Protein AF-0000000070214904 (afdb_homodimer)

Solvent-accessible surface area (backbone atoms only — not comparable to full-atom values): 42392 Å² total; per-residue (Å²): 125,82,75,77,42,61,60,26,71,41,65,60,75,82,62,86,46,52,47,35,73,70,69,41,78,66,73,38,32,35,26,19,54,51,70,49,47,52,63,68,82,47,41,71,36,29,68,56,50,42,52,42,61,69,36,88,64,27,35,32,35,45,22,47,88,78,23,43,35,17,63,48,85,44,38,72,35,78,38,46,58,81,63,46,28,70,53,56,46,95,56,82,33,72,57,47,63,70,57,51,42,71,63,26,41,79,79,58,81,73,68,55,50,29,65,59,20,22,30,58,90,37,82,75,45,72,45,94,89,73,47,52,13,25,32,34,32,31,34,53,48,50,63,45,84,91,35,22,68,44,18,48,51,42,50,51,57,48,43,71,74,66,35,42,60,56,77,78,93,69,87,80,41,33,38,22,46,57,29,8,49,48,25,33,43,39,24,42,53,48,50,57,69,52,46,40,17,28,28,64,74,24,46,67,40,45,76,36,48,43,44,61,26,41,43,66,54,60,34,29,68,60,45,72,86,49,80,15,57,51,78,92,50,72,68,71,60,70,88,43,74,88,30,38,79,71,42,42,51,25,36,32,34,35,35,29,38,58,87,60,44,29,37,46,32,30,25,46,74,89,47,55,87,52,39,36,38,48,48,65,44,72,54,59,72,37,44,20,64,63,53,35,48,38,50,43,43,27,38,42,31,42,30,38,52,35,53,58,46,65,74,44,37,28,20,36,48,82,62,38,33,33,38,40,30,26,40,32,28,28,34,84,92,22,71,58,78,35,48,76,70,34,82,69,42,69,44,72,46,78,35,44,34,63,57,50,51,50,18,68,73,25,14,32,24,54,86,91,48,70,53,42,91,77,43,56,90,87,46,58,24,30,49,33,80,62,36,64,55,33,51,42,50,51,38,43,41,59,8,67,43,67,79,37,61,48,106,124,82,76,77,43,62,60,28,70,39,64,60,75,81,62,86,44,52,48,35,72,71,69,42,76,67,73,38,34,35,28,18,52,52,70,48,48,51,64,67,80,47,41,70,37,27,68,59,50,42,52,42,60,67,37,88,65,25,36,33,35,46,22,46,88,76,23,44,34,18,64,47,84,44,38,73,36,80,38,47,59,80,64,46,29,71,52,55,43,95,54,84,33,74,56,47,62,69,56,50,41,72,62,26,42,79,79,59,80,74,67,54,52,29,65,60,20,22,30,58,91,37,82,74,45,71,46,95,89,74,49,52,11,26,34,34,32,32,34,51,47,51,62,44,82,90,35,22,67,43,20,48,51,43,50,51,58,48,43,71,73,66,35,42,60,57,78,78,93,70,86,81,42,34,38,23,47,58,29,8,50,47,25,32,43,40,23,42,53,48,48,57,68,52,45,41,16,29,28,66,74,23,46,68,40,44,76,36,47,41,45,61,27,41,45,65,53,59,33,28,69,59,40,74,76,58,83,11,58,51,79,92,50,71,67,70,61,72,89,44,72,89,29,38,79,72,40,41,51,26,35,31,34,33,35,30,37,56,87,58,41,30,38,46,32,31,25,46,75,88,48,50,86,54,39,36,38,48,48,66,42,71,55,60,73,36,43,21,64,62,53,36,48,39,49,45,41,27,38,44,31,43,30,38,51,35,51,57,46,66,73,44,37,27,20,35,48,82,64,37,32,32,38,40,30,27,41,32,29,28,34,85,91,22,71,59,77,36,47,76,71,35,80,68,42,67,43,72,46,77,35,44,31,61,55,50,54,50,17,68,73,26,15,32,25,54,87,92,46,70,53,41,92,78,43,56,91,89,46,57,24,29,49,33,81,62,36,68,55,34,50,41,50,51,37,43,42,58,8,68,43,65,78,38,60,47,106

Structure (mmCIF, N/CA/C/O backbone):
data_AF-0000000070214904-model_v1
#
loop_
_entity.id
_entity.type
_entity.pdbx_description
1 polymer 'NAD(+) diphosphatase'
#
loop_
_atom_site.group_PDB
_atom_site.id
_atom_site.type_symbol
_atom_site.label_atom_id
_atom_site.label_alt_id
_atom_site.label_comp_id
_atom_site.label_asym_id
_atom_site.label_entity_id
_atom_site.label_seq_id
_atom_site.pdbx_PDB_ins_code
_atom_site.Cartn_x
_atom_site.Cartn_y
_atom_site.Cartn_z
_atom_site.occupancy
_atom_site.B_iso_or_equiv
_atom_site.auth_seq_id
_atom_site.auth_comp_id
_atom_site.auth_asym_id
_atom_site.auth_atom_id
_atom_site.pdbx_PDB_model_num
ATOM 1 N N . MET A 1 1 ? 16.094 4.961 -31.172 1 52.19 1 MET A N 1
ATOM 2 C CA . MET A 1 1 ? 15.555 4.922 -29.812 1 52.19 1 MET A CA 1
ATOM 3 C C . MET A 1 1 ? 16.578 4.348 -28.844 1 52.19 1 MET A C 1
ATOM 5 O O . MET A 1 1 ? 17.266 3.377 -29.156 1 52.19 1 MET A O 1
ATOM 9 N N . PRO A 1 2 ? 16.844 5.105 -27.812 1 59.81 2 PRO A N 1
ATOM 10 C CA . PRO A 1 2 ? 17.812 4.438 -26.938 1 59.81 2 PRO A CA 1
ATOM 11 C C . PRO A 1 2 ? 17.359 3.039 -26.516 1 59.81 2 PRO A C 1
ATOM 13 O O . PRO A 1 2 ? 16.156 2.775 -26.438 1 59.81 2 PRO A O 1
ATOM 16 N N . PRO A 1 3 ? 18.281 2.172 -26.5 1 72.62 3 PRO A N 1
ATOM 17 C CA . PRO A 1 3 ? 17.922 0.814 -26.094 1 72.62 3 PRO A CA 1
ATOM 18 C C . PRO A 1 3 ? 17.25 0.777 -24.719 1 72.62 3 PRO A C 1
ATOM 20 O O . PRO A 1 3 ? 17.578 1.574 -23.844 1 72.62 3 PRO A O 1
ATOM 23 N N . GLN A 1 4 ? 16.156 0.024 -24.656 1 82.31 4 GLN A N 1
ATOM 24 C CA . GLN A 1 4 ? 15.477 -0.203 -23.375 1 82.31 4 GLN A CA 1
ATOM 25 C C . GLN A 1 4 ? 16.438 -0.833 -22.359 1 82.31 4 GLN A C 1
ATOM 27 O O . GLN A 1 4 ? 17.219 -1.719 -22.703 1 82.31 4 GLN A O 1
ATOM 32 N N . PRO A 1 5 ? 16.406 -0.26 -21.219 1 90.81 5 PRO A N 1
ATOM 33 C CA . PRO A 1 5 ? 17.281 -0.859 -20.219 1 90.81 5 PRO A CA 1
ATOM 34 C C . PRO A 1 5 ? 16.922 -2.307 -19.891 1 90.81 5 PRO A C 1
ATOM 36 O O . PRO A 1 5 ? 15.75 -2.695 -20.016 1 90.81 5 PRO A O 1
ATOM 39 N N . ALA A 1 6 ? 17.922 -3.041 -19.469 1 92.88 6 ALA A N 1
ATOM 40 C CA . ALA A 1 6 ? 17.688 -4.402 -19 1 92.88 6 ALA A CA 1
ATOM 41 C C . ALA A 1 6 ? 17 -4.398 -17.641 1 92.88 6 ALA A C 1
ATOM 43 O O . ALA A 1 6 ? 17.172 -3.459 -16.859 1 92.88 6 ALA A O 1
ATOM 44 N N . LEU A 1 7 ? 16.234 -5.395 -17.375 1 96.06 7 LEU A N 1
ATOM 45 C CA . LEU A 1 7 ? 15.695 -5.605 -16.031 1 96.06 7 LEU A CA 1
ATOM 46 C C . LEU A 1 7 ? 16.781 -6.07 -15.078 1 96.06 7 LEU A C 1
ATOM 48 O O . LEU A 1 7 ? 17.812 -6.617 -15.508 1 96.06 7 LEU A O 1
ATOM 52 N N . PRO A 1 8 ? 16.609 -5.777 -13.812 1 96.94 8 PRO A N 1
ATOM 53 C CA . PRO A 1 8 ? 17.578 -6.328 -12.867 1 96.94 8 PRO A CA 1
ATOM 54 C C . PRO A 1 8 ? 17.5 -7.848 -12.758 1 96.94 8 PRO A C 1
ATOM 56 O O . PRO A 1 8 ? 16.453 -8.438 -13.023 1 96.94 8 PRO A O 1
ATOM 59 N N . GLU A 1 9 ? 18.594 -8.438 -12.391 1 94.25 9 GLU A N 1
ATOM 60 C CA . GLU A 1 9 ? 18.578 -9.852 -12.039 1 94.25 9 GLU A CA 1
ATOM 61 C C . GLU A 1 9 ? 17.922 -10.07 -10.68 1 94.25 9 GLU A C 1
ATOM 63 O O . GLU A 1 9 ? 18.125 -9.281 -9.758 1 94.25 9 GLU A O 1
ATOM 68 N N . PRO A 1 10 ? 17.125 -11.133 -10.586 1 93.56 10 PRO A N 1
ATOM 69 C CA . PRO A 1 10 ? 16.609 -11.445 -9.258 1 93.56 10 PRO A CA 1
ATOM 70 C C . PRO A 1 10 ? 17.703 -11.867 -8.273 1 93.56 10 PRO A C 1
ATOM 72 O O . PRO A 1 10 ? 18.828 -12.156 -8.688 1 93.56 10 PRO A O 1
ATOM 75 N N . ALA A 1 11 ? 17.359 -11.844 -7.043 1 93.06 11 ALA A N 1
ATOM 76 C CA . ALA A 1 11 ? 18.312 -12.242 -6.008 1 93.06 11 ALA A CA 1
ATOM 77 C C . ALA A 1 11 ? 18.656 -13.719 -6.121 1 93.06 11 ALA A C 1
ATOM 79 O O . ALA A 1 11 ? 17.766 -14.57 -6.211 1 93.06 11 ALA A O 1
ATOM 80 N N . HIS A 1 12 ? 19.938 -14.086 -6.184 1 94.25 12 HIS A N 1
ATOM 81 C CA . HIS A 1 12 ? 20.484 -15.438 -6.176 1 94.25 12 HIS A CA 1
ATOM 82 C C . HIS A 1 12 ? 19.828 -16.297 -7.266 1 94.25 12 HIS A C 1
ATOM 84 O O . HIS A 1 12 ? 19.344 -17.391 -6.992 1 94.25 12 HIS A O 1
ATOM 90 N N . PRO A 1 13 ? 19.859 -15.836 -8.438 1 91.44 13 PRO A N 1
ATOM 91 C CA . PRO A 1 13 ? 19.141 -16.531 -9.516 1 91.44 13 PRO A CA 1
ATOM 92 C C . PRO A 1 13 ? 19.688 -17.922 -9.789 1 91.44 13 PRO A C 1
ATOM 94 O O . PRO A 1 13 ? 19 -18.75 -10.398 1 91.44 13 PRO A O 1
ATOM 97 N N . GLU A 1 14 ? 20.875 -18.219 -9.352 1 92.88 14 GLU A N 1
ATOM 98 C CA . GLU A 1 14 ? 21.516 -19.5 -9.672 1 92.88 14 GLU A CA 1
ATOM 99 C C . GLU A 1 14 ? 21.266 -20.516 -8.562 1 92.88 14 GLU A C 1
ATOM 101 O O . GLU A 1 14 ? 21.594 -21.703 -8.727 1 92.88 14 GLU A O 1
ATOM 106 N N . VAL A 1 15 ? 20.766 -20.078 -7.488 1 94 15 VAL A N 1
ATOM 107 C CA . VAL A 1 15 ? 20.531 -21 -6.375 1 94 15 VAL A CA 1
ATOM 108 C C . VAL A 1 15 ? 19.312 -21.859 -6.66 1 94 15 VAL A C 1
ATOM 110 O O . VAL A 1 15 ? 18.219 -21.344 -6.91 1 94 15 VAL A O 1
ATOM 113 N N . ASP A 1 16 ? 19.531 -23.141 -6.602 1 92.25 16 ASP A N 1
ATOM 114 C CA . ASP A 1 16 ? 18.422 -24.094 -6.73 1 92.25 16 ASP A CA 1
ATOM 115 C C . ASP A 1 16 ? 17.578 -24.141 -5.461 1 92.25 16 ASP A C 1
ATOM 117 O O . ASP A 1 16 ? 18.109 -24.125 -4.352 1 92.25 16 ASP A O 1
ATOM 121 N N . SER A 1 17 ? 16.266 -24.078 -5.59 1 92.81 17 SER A N 1
ATOM 122 C CA . SER A 1 17 ? 15.359 -24.156 -4.453 1 92.81 17 SER A CA 1
ATOM 123 C C . SER A 1 17 ? 14.062 -24.875 -4.824 1 92.81 17 SER A C 1
ATOM 125 O O . SER A 1 17 ? 13.75 -25.031 -6.008 1 92.81 17 SER A O 1
ATOM 127 N N . MET A 1 18 ? 13.336 -25.328 -3.797 1 93.88 18 MET A N 1
ATOM 128 C CA . MET A 1 18 ? 12.023 -25.906 -4.023 1 93.88 18 MET A CA 1
ATOM 129 C C . MET A 1 18 ? 11.094 -24.906 -4.711 1 93.88 18 MET A C 1
ATOM 131 O O . MET A 1 18 ? 10.32 -25.281 -5.598 1 93.88 18 MET A O 1
ATOM 135 N N . LEU A 1 19 ? 11.25 -23.656 -4.352 1 94.62 19 LEU A N 1
ATOM 136 C CA . LEU A 1 19 ? 10.375 -22.625 -4.898 1 94.62 19 LEU A CA 1
ATOM 137 C C . LEU A 1 19 ? 10.672 -22.391 -6.379 1 94.62 19 LEU A C 1
ATOM 139 O O . LEU A 1 19 ? 9.75 -22.266 -7.188 1 94.62 19 LEU A O 1
ATOM 143 N N . SER A 1 20 ? 11.992 -22.344 -6.691 1 93.5 20 SER A N 1
ATOM 144 C CA . SER A 1 20 ? 12.328 -22.141 -8.094 1 93.5 20 SER A CA 1
ATOM 145 C C . SER A 1 20 ? 11.906 -23.328 -8.953 1 93.5 20 SER A C 1
ATOM 147 O O . SER A 1 20 ? 11.531 -23.156 -10.109 1 93.5 20 SER A O 1
ATOM 149 N N . ARG A 1 21 ? 12 -24.562 -8.422 1 92.44 21 ARG A N 1
ATOM 150 C CA . ARG A 1 21 ? 11.57 -25.766 -9.148 1 92.44 21 ARG A CA 1
ATOM 151 C C . ARG A 1 21 ? 10.07 -25.734 -9.391 1 92.44 21 ARG A C 1
ATOM 153 O O . ARG A 1 21 ? 9.609 -26.109 -10.477 1 92.44 21 ARG A O 1
ATOM 160 N N . ARG A 1 22 ? 9.414 -25.312 -8.438 1 91.25 22 ARG A N 1
ATOM 161 C CA . ARG A 1 22 ? 7.953 -25.391 -8.484 1 91.25 22 ARG A CA 1
ATOM 162 C C . ARG A 1 22 ? 7.379 -24.203 -9.258 1 91.25 22 ARG A C 1
ATOM 164 O O . ARG A 1 22 ? 6.414 -24.344 -10.008 1 91.25 22 ARG A O 1
ATOM 171 N N . PHE A 1 23 ? 7.984 -22.984 -9.086 1 91.88 23 PHE A N 1
ATOM 172 C CA . PHE A 1 23 ? 7.336 -21.781 -9.586 1 91.88 23 PHE A CA 1
ATOM 173 C C . PHE A 1 23 ? 8.195 -21.109 -10.641 1 91.88 23 PHE A C 1
ATOM 175 O O . PHE A 1 23 ? 7.809 -20.062 -11.188 1 91.88 23 PHE A O 1
ATOM 182 N N . GLY A 1 24 ? 9.367 -21.656 -10.93 1 90.25 24 GLY A N 1
ATOM 183 C CA . GLY A 1 24 ? 10.273 -21.016 -11.875 1 90.25 24 GLY A CA 1
ATOM 184 C C . GLY A 1 24 ? 11.109 -19.922 -11.258 1 90.25 24 GLY A C 1
ATOM 185 O O . GLY A 1 24 ? 11 -19.641 -10.062 1 90.25 24 GLY A O 1
ATOM 186 N N . LYS A 1 25 ? 11.883 -19.281 -12.094 1 92.12 25 LYS A N 1
ATOM 187 C CA . LYS A 1 25 ? 12.758 -18.203 -11.664 1 92.12 25 LYS A CA 1
ATOM 188 C C . LYS A 1 25 ? 11.953 -16.953 -11.281 1 92.12 25 LYS A C 1
ATOM 190 O O . LYS A 1 25 ? 10.906 -16.688 -11.867 1 92.12 25 LYS A O 1
ATOM 195 N N . GLU A 1 26 ? 12.477 -16.281 -10.312 1 95.5 26 GLU A N 1
ATOM 196 C CA . GLU A 1 26 ? 11.844 -15.031 -9.883 1 95.5 26 GLU A CA 1
ATOM 197 C C . GLU A 1 26 ? 11.977 -13.953 -10.953 1 95.5 26 GLU A C 1
ATOM 199 O O . GLU A 1 26 ? 12.984 -13.891 -11.664 1 95.5 26 GLU A O 1
ATOM 204 N N . VAL A 1 27 ? 10.945 -13.133 -11.055 1 95.56 27 VAL A N 1
ATOM 205 C CA . VAL A 1 27 ? 11 -11.961 -11.93 1 95.56 27 VAL A CA 1
ATOM 206 C C . VAL A 1 27 ? 11.289 -10.711 -11.109 1 95.56 27 VAL A C 1
ATOM 208 O O . VAL A 1 27 ? 10.578 -10.422 -10.133 1 95.56 27 VAL A O 1
ATOM 211 N N . ALA A 1 28 ? 12.344 -10.031 -11.383 1 97.81 28 ALA A N 1
ATOM 212 C CA . ALA A 1 28 ? 12.625 -8.719 -10.805 1 97.81 28 ALA A CA 1
ATOM 213 C C . ALA A 1 28 ? 12.32 -7.605 -11.812 1 97.81 28 ALA A C 1
ATOM 215 O O . ALA A 1 28 ? 12.953 -7.531 -12.867 1 97.81 28 ALA A O 1
ATOM 216 N N . ASN A 1 29 ? 11.406 -6.762 -11.484 1 98.5 29 ASN A N 1
ATOM 217 C CA . ASN A 1 29 ? 10.938 -5.727 -12.406 1 98.5 29 ASN A CA 1
ATOM 218 C C . ASN A 1 29 ? 11.781 -4.461 -12.297 1 98.5 29 ASN A C 1
ATOM 220 O O . ASN A 1 29 ? 12.531 -4.289 -11.328 1 98.5 29 ASN A O 1
ATOM 224 N N . TYR A 1 30 ? 11.672 -3.598 -13.344 1 97.81 30 TYR A N 1
ATOM 225 C CA . TYR A 1 30 ? 12.375 -2.318 -13.367 1 97.81 30 TYR A CA 1
ATOM 226 C C . TYR A 1 30 ? 12.055 -1.497 -12.125 1 97.81 30 TYR A C 1
ATOM 228 O O . TYR A 1 30 ? 10.938 -1.548 -11.609 1 97.81 30 TYR A O 1
ATOM 236 N N . PHE A 1 31 ? 13.117 -0.751 -11.57 1 98.19 31 PHE A N 1
ATOM 237 C CA . PHE A 1 31 ? 13.109 0.027 -10.336 1 98.19 31 PHE A CA 1
ATOM 238 C C . PHE A 1 31 ? 13.32 -0.875 -9.125 1 98.19 31 PHE A C 1
ATOM 240 O O . PHE A 1 31 ? 13.422 -0.393 -7.992 1 98.19 31 PHE A O 1
ATOM 247 N N . SER A 1 32 ? 13.312 -2.205 -9.266 1 97.88 32 SER A N 1
ATOM 248 C CA . SER A 1 32 ? 13.82 -3.113 -8.242 1 97.88 32 SER A CA 1
ATOM 249 C C . SER A 1 32 ? 15.305 -3.404 -8.445 1 97.88 32 SER A C 1
ATOM 251 O O . SER A 1 32 ? 15.914 -2.9 -9.391 1 97.88 32 SER A O 1
ATOM 253 N N . GLY A 1 33 ? 15.852 -4.109 -7.543 1 97.19 33 GLY A N 1
ATOM 254 C CA . GLY A 1 33 ? 17.219 -4.574 -7.715 1 97.19 33 GLY A CA 1
ATOM 255 C C . GLY A 1 33 ? 18.25 -3.615 -7.152 1 97.19 33 GLY A C 1
ATOM 256 O O . GLY A 1 33 ? 19.375 -3.52 -7.668 1 97.19 33 GLY A O 1
ATOM 257 N N . SER A 1 34 ? 17.906 -2.857 -6.16 1 97.31 34 SER A N 1
ATOM 258 C CA . SER A 1 34 ? 18.859 -1.961 -5.535 1 97.31 34 SER A CA 1
ATOM 259 C C . SER A 1 34 ? 20.016 -2.738 -4.91 1 97.31 34 SER A C 1
ATOM 261 O O . SER A 1 34 ? 19.797 -3.729 -4.207 1 97.31 34 SER A O 1
ATOM 263 N N . PRO A 1 35 ? 21.203 -2.291 -5.176 1 96.5 35 PRO A N 1
ATOM 264 C CA . PRO A 1 35 ? 22.344 -2.957 -4.547 1 96.5 35 PRO A CA 1
ATOM 265 C C . PRO A 1 35 ? 22.578 -2.498 -3.109 1 96.5 35 PRO A C 1
ATOM 267 O O . PRO A 1 35 ? 23.453 -3.031 -2.42 1 96.5 35 PRO A O 1
ATOM 270 N N . LEU A 1 36 ? 21.812 -1.552 -2.646 1 98 36 LEU A N 1
ATOM 271 C CA . LEU A 1 36 ? 22.078 -0.936 -1.351 1 98 36 LEU A CA 1
ATOM 272 C C . LEU A 1 36 ? 21.406 -1.723 -0.228 1 98 36 LEU A C 1
ATOM 274 O O . LEU A 1 36 ? 20.25 -2.133 -0.355 1 98 36 LEU A O 1
ATOM 278 N N . ASN A 1 37 ? 22.188 -1.994 0.769 1 97.62 37 ASN A N 1
ATOM 279 C CA . ASN A 1 37 ? 21.594 -2.357 2.047 1 97.62 37 ASN A CA 1
ATOM 280 C C . ASN A 1 37 ? 21.078 -1.128 2.795 1 97.62 37 ASN A C 1
ATOM 282 O O . ASN A 1 37 ? 21.859 -0.262 3.182 1 97.62 37 ASN A O 1
ATOM 286 N N . ARG A 1 38 ? 19.875 -1.082 3.029 1 97.94 38 ARG A N 1
ATOM 287 C CA . ARG A 1 38 ? 19.266 0.138 3.535 1 97.94 38 ARG A CA 1
ATOM 288 C C . ARG A 1 38 ? 19.656 0.394 4.984 1 97.94 38 ARG A C 1
ATOM 290 O O . ARG A 1 38 ? 19.719 1.544 5.426 1 97.94 38 ARG A O 1
ATOM 297 N N . VAL A 1 39 ? 19.906 -0.662 5.762 1 97.38 39 VAL A N 1
ATOM 298 C CA . VAL A 1 39 ? 20.281 -0.606 7.168 1 97.38 39 VAL A CA 1
ATOM 299 C C . VAL A 1 39 ? 19.422 0.419 7.895 1 97.38 39 VAL A C 1
ATOM 301 O O . VAL A 1 39 ? 19.922 1.287 8.602 1 97.38 39 VAL A O 1
ATOM 304 N N . GLY A 1 40 ? 18.109 0.313 7.707 1 96.88 40 GLY A N 1
ATOM 305 C CA . GLY A 1 40 ? 17.156 1.3 8.188 1 96.88 40 GLY A CA 1
ATOM 306 C C . GLY A 1 40 ? 17.203 1.501 9.688 1 96.88 40 GLY A C 1
ATOM 307 O O . GLY A 1 40 ? 16.906 2.588 10.188 1 96.88 40 GLY A O 1
ATOM 308 N N . PHE A 1 41 ? 17.672 0.511 10.438 1 96.06 41 PHE A N 1
ATOM 309 C CA . PHE A 1 41 ? 17.719 0.548 11.891 1 96.06 41 PHE A CA 1
ATOM 310 C C . PHE A 1 41 ? 18.812 1.488 12.383 1 96.06 41 PHE A C 1
ATOM 312 O O . PHE A 1 41 ? 18.859 1.831 13.562 1 96.06 41 PHE A O 1
ATOM 319 N N . LEU A 1 42 ? 19.625 2.021 11.508 1 97.06 42 LEU A N 1
ATOM 320 C CA . LEU A 1 42 ? 20.703 2.938 11.891 1 97.06 42 LEU A CA 1
ATOM 321 C C . LEU A 1 42 ? 20.297 4.383 11.617 1 97.06 42 LEU A C 1
ATOM 323 O O . LEU A 1 42 ? 21.016 5.312 12 1 97.06 42 LEU A O 1
ATOM 327 N N . ARG A 1 43 ? 19.188 4.629 11.039 1 98 43 ARG A N 1
ATOM 328 C CA . ARG A 1 43 ? 18.781 5.961 10.609 1 98 43 ARG A CA 1
ATOM 329 C C . ARG A 1 43 ? 18.594 6.891 11.797 1 98 43 ARG A C 1
ATOM 331 O O . ARG A 1 43 ? 18.797 8.102 11.688 1 98 43 ARG A O 1
ATOM 338 N N . PRO A 1 44 ? 18.219 6.367 12.977 1 96.94 44 PRO A N 1
ATOM 339 C CA . PRO A 1 44 ? 18.109 7.262 14.133 1 96.94 44 PRO A CA 1
ATOM 340 C C . PRO A 1 44 ? 19.453 7.551 14.789 1 96.94 44 PRO A C 1
ATOM 342 O O . PRO A 1 44 ? 19.531 8.383 15.695 1 96.94 44 PRO A O 1
ATOM 345 N N . ASP A 1 45 ? 20.5 6.855 14.414 1 97.56 45 ASP A N 1
ATOM 346 C CA . ASP A 1 45 ? 21.828 6.984 15.008 1 97.56 45 ASP A CA 1
ATOM 347 C C . ASP A 1 45 ? 22.594 8.125 14.359 1 97.56 45 ASP A C 1
ATOM 349 O O . ASP A 1 45 ? 23.234 7.945 13.32 1 97.56 45 ASP A O 1
ATOM 353 N N . HIS A 1 46 ? 22.625 9.266 15.047 1 98.25 46 HIS A N 1
ATOM 354 C CA . HIS A 1 46 ? 23.234 10.445 14.461 1 98.25 46 HIS A CA 1
ATOM 355 C C . HIS A 1 46 ? 24.75 10.273 14.336 1 98.25 46 HIS A C 1
ATOM 357 O O . HIS A 1 46 ? 25.375 10.883 13.469 1 98.25 46 HIS A O 1
ATOM 363 N N . GLN A 1 47 ? 25.406 9.445 15.172 1 98 47 GLN A N 1
ATOM 364 C CA . GLN A 1 47 ? 26.828 9.172 15.031 1 98 47 GLN A CA 1
ATOM 365 C C . GLN A 1 47 ? 27.125 8.398 13.75 1 98 47 GLN A C 1
ATOM 367 O O . GLN A 1 47 ? 28.078 8.703 13.031 1 98 47 GLN A O 1
ATOM 372 N N . PHE A 1 48 ? 26.312 7.406 13.516 1 98.19 48 PHE A N 1
ATOM 373 C CA . PHE A 1 48 ? 26.438 6.668 12.258 1 98.19 48 PHE A CA 1
ATOM 374 C C . PHE A 1 48 ? 26.297 7.609 11.062 1 98.19 48 PHE A C 1
ATOM 376 O O . PHE A 1 48 ? 27.141 7.609 10.172 1 98.19 48 PHE A O 1
ATOM 383 N N . LEU A 1 49 ? 25.25 8.406 11.078 1 98.81 49 LEU A N 1
ATOM 384 C CA . LEU A 1 49 ? 24.938 9.273 9.953 1 98.81 49 LEU A CA 1
ATOM 385 C C . LEU A 1 49 ? 26.062 10.297 9.734 1 98.81 49 LEU A C 1
ATOM 387 O O . LEU A 1 49 ? 26.453 10.562 8.602 1 98.81 49 LEU A O 1
ATOM 391 N N . SER A 1 50 ? 26.531 10.875 10.836 1 98.81 50 SER A N 1
ATOM 392 C CA . SER A 1 50 ? 27.625 11.844 10.742 1 98.81 50 SER A CA 1
ATOM 393 C C . SER A 1 50 ? 28.875 11.211 10.141 1 98.81 50 SER A C 1
ATOM 395 O O . SER A 1 50 ? 29.516 11.812 9.281 1 98.81 50 SER A O 1
ATOM 397 N N . SER A 1 51 ? 29.172 10.023 10.586 1 98.31 51 SER A N 1
ATOM 398 C CA . SER A 1 51 ? 30.359 9.312 10.094 1 98.31 51 SER A CA 1
ATOM 399 C C . SER A 1 51 ? 30.203 8.953 8.617 1 98.31 51 SER A C 1
ATOM 401 O O . SER A 1 51 ? 31.141 9.102 7.836 1 98.31 51 SER A O 1
ATOM 403 N N . ALA A 1 52 ? 29.047 8.477 8.273 1 98.62 52 ALA A N 1
ATOM 404 C CA . ALA A 1 52 ? 28.781 8.117 6.887 1 98.62 52 ALA A CA 1
ATOM 405 C C . ALA A 1 52 ? 28.844 9.344 5.98 1 98.62 52 ALA A C 1
ATOM 407 O O . ALA A 1 52 ? 29.406 9.289 4.891 1 98.62 52 ALA A O 1
ATOM 408 N N . LEU A 1 53 ? 28.312 10.438 6.445 1 98.69 53 LEU A N 1
ATOM 409 C CA . LEU A 1 53 ? 28.234 11.688 5.695 1 98.69 53 LEU A CA 1
ATOM 410 C C . LEU A 1 53 ? 29.609 12.148 5.27 1 98.69 53 LEU A C 1
ATOM 412 O O . LEU A 1 53 ? 29.797 12.625 4.145 1 98.69 53 LEU A O 1
ATOM 416 N N . HIS A 1 54 ? 30.562 12.008 6.137 1 98.25 54 HIS A N 1
ATOM 417 C CA . HIS A 1 54 ? 31.875 12.625 5.938 1 98.25 54 HIS A CA 1
ATOM 418 C C . HIS A 1 54 ? 32.875 11.617 5.379 1 98.25 54 HIS A C 1
ATOM 420 O O . HIS A 1 54 ? 34.031 11.977 5.09 1 98.25 54 HIS A O 1
ATOM 426 N N . HIS A 1 55 ? 32.438 10.422 5.242 1 98.06 55 HIS A N 1
ATOM 427 C CA . HIS A 1 55 ? 33.375 9.422 4.742 1 98.06 55 HIS A CA 1
ATOM 428 C C . HIS A 1 55 ? 33.781 9.719 3.301 1 98.06 55 HIS A C 1
ATOM 430 O O . HIS A 1 55 ? 32.938 10.117 2.488 1 98.06 55 HIS A O 1
ATOM 436 N N . PRO A 1 56 ? 35.031 9.445 2.93 1 97.12 56 PRO A N 1
ATOM 437 C CA . PRO A 1 56 ? 35.531 9.812 1.599 1 97.12 56 PRO A CA 1
ATOM 438 C C . PRO A 1 56 ? 34.875 9.008 0.483 1 97.12 56 PRO A C 1
ATOM 440 O O . PRO A 1 56 ? 34.812 9.469 -0.661 1 97.12 56 PRO A O 1
ATOM 443 N N . SER A 1 57 ? 34.344 7.91 0.831 1 97.38 57 SER A N 1
ATOM 444 C CA . SER A 1 57 ? 33.75 7.059 -0.197 1 97.38 57 SER A CA 1
ATOM 445 C C . SER A 1 57 ? 32.281 7.418 -0.441 1 97.38 57 SER A C 1
ATOM 447 O O . SER A 1 57 ? 31.656 6.91 -1.374 1 97.38 57 SER A O 1
ATOM 449 N N . THR A 1 58 ? 31.734 8.281 0.375 1 98.44 58 THR A N 1
ATOM 450 C CA . THR A 1 58 ? 30.297 8.586 0.304 1 98.44 58 THR A CA 1
ATOM 451 C C . THR A 1 58 ? 29.953 9.234 -1.032 1 98.44 58 THR A C 1
ATOM 453 O O . THR A 1 58 ? 30.719 10.047 -1.554 1 98.44 58 THR A O 1
ATOM 456 N N . THR A 1 59 ? 28.828 8.805 -1.522 1 97.81 59 THR A N 1
ATOM 457 C CA . THR A 1 59 ? 28.312 9.367 -2.766 1 97.81 59 THR A CA 1
ATOM 458 C C . THR A 1 59 ? 27 10.094 -2.523 1 97.81 59 THR A C 1
ATOM 460 O O . THR A 1 59 ? 26.172 9.641 -1.728 1 97.81 59 THR A O 1
ATOM 463 N N . PHE A 1 60 ? 26.844 11.234 -3.268 1 98.81 60 PHE A N 1
ATOM 464 C CA . PHE A 1 60 ? 25.641 12.055 -3.152 1 98.81 60 PHE A CA 1
ATOM 465 C C . PHE A 1 60 ? 24.938 12.172 -4.5 1 98.81 60 PHE A C 1
ATOM 467 O O . PHE A 1 60 ? 25.547 12.547 -5.5 1 98.81 60 PHE A O 1
ATOM 474 N N . LEU A 1 61 ? 23.688 11.781 -4.52 1 98.81 61 LEU A N 1
ATOM 475 C CA . LEU A 1 61 ? 22.812 12.055 -5.656 1 98.81 61 LEU A CA 1
ATOM 476 C C . LEU A 1 61 ? 22.078 13.375 -5.469 1 98.81 61 LEU A C 1
ATOM 478 O O . LEU A 1 61 ? 21.438 13.594 -4.438 1 98.81 61 LEU A O 1
ATOM 482 N N . LEU A 1 62 ? 22.172 14.242 -6.438 1 98.81 62 LEU A N 1
ATOM 483 C CA . LEU A 1 62 ? 21.547 15.555 -6.312 1 98.81 62 LEU A CA 1
ATOM 484 C C . LEU A 1 62 ? 20.281 15.633 -7.16 1 98.81 62 LEU A C 1
ATOM 486 O O . LEU A 1 62 ? 20.25 15.141 -8.289 1 98.81 62 LEU A O 1
ATOM 490 N N . PHE A 1 63 ? 19.312 16.234 -6.59 1 98.5 63 PHE A N 1
ATOM 491 C CA . PHE A 1 63 ? 18.047 16.422 -7.262 1 98.5 63 PHE A CA 1
ATOM 492 C C . PHE A 1 63 ? 17.641 17.906 -7.25 1 98.5 63 PHE A C 1
ATOM 494 O O . PHE A 1 63 ? 17.812 18.594 -6.246 1 98.5 63 PHE A O 1
ATOM 501 N N . LYS A 1 64 ? 17.141 18.391 -8.336 1 98 64 LYS A N 1
ATOM 502 C CA . LYS A 1 64 ? 16.453 19.688 -8.461 1 98 64 LYS A CA 1
ATOM 503 C C . LYS A 1 64 ? 15.016 19.5 -8.93 1 98 64 LYS A C 1
ATOM 505 O O . LYS A 1 64 ? 14.773 19.016 -10.031 1 98 64 LYS A O 1
ATOM 510 N N . ASP A 1 65 ? 14.023 19.906 -8.102 1 96.31 65 ASP A N 1
ATOM 511 C CA . ASP A 1 65 ? 12.609 19.719 -8.43 1 96.31 65 ASP A CA 1
ATOM 512 C C . ASP A 1 65 ? 12.32 18.266 -8.797 1 96.31 65 ASP A C 1
ATOM 514 O O . ASP A 1 65 ? 11.695 18 -9.82 1 96.31 65 ASP A O 1
ATOM 518 N N . LEU A 1 66 ? 12.969 17.297 -8.062 1 96.44 66 LEU A N 1
ATOM 519 C CA . LEU A 1 66 ? 12.797 15.852 -8.133 1 96.44 66 LEU A CA 1
ATOM 520 C C . LEU A 1 66 ? 13.477 15.281 -9.375 1 96.44 66 LEU A C 1
ATOM 522 O O . LEU A 1 66 ? 13.391 14.078 -9.641 1 96.44 66 LEU A O 1
ATOM 526 N N . GLU A 1 67 ? 14.148 16.141 -10.141 1 96.88 67 GLU A N 1
ATOM 527 C CA . GLU A 1 67 ? 14.914 15.68 -11.297 1 96.88 67 GLU A CA 1
ATOM 528 C C . GLU A 1 67 ? 16.359 15.367 -10.906 1 96.88 67 GLU A C 1
ATOM 530 O O . GLU A 1 67 ? 17.047 16.219 -10.336 1 96.88 67 GLU A O 1
ATOM 535 N N . PRO A 1 68 ? 16.828 14.227 -11.234 1 97.81 68 PRO A N 1
ATOM 536 C CA . PRO A 1 68 ? 18.188 13.852 -10.828 1 97.81 68 PRO A CA 1
ATOM 537 C C . PRO A 1 68 ? 19.266 14.469 -11.719 1 97.81 68 PRO A C 1
ATOM 539 O O . PRO A 1 68 ? 19.031 14.672 -12.914 1 97.81 68 PRO A O 1
ATOM 542 N N . LEU A 1 69 ? 20.406 14.758 -11.125 1 98.12 69 LEU A N 1
ATOM 543 C CA . LEU A 1 69 ? 21.609 15.078 -11.891 1 98.12 69 LEU A CA 1
ATOM 544 C C . LEU A 1 69 ? 22.172 13.828 -12.562 1 98.12 69 LEU A C 1
ATOM 546 O O . LEU A 1 69 ? 22.266 12.773 -11.93 1 98.12 69 LEU A O 1
ATOM 550 N N . THR A 1 70 ? 22.469 13.93 -13.836 1 96.81 70 THR A N 1
ATOM 551 C CA . THR A 1 70 ? 22.891 12.75 -14.586 1 96.81 70 THR A CA 1
ATOM 552 C C . THR A 1 70 ? 24.203 13.016 -15.312 1 96.81 70 THR A C 1
ATOM 554 O O . THR A 1 70 ? 24.484 14.156 -15.688 1 96.81 70 THR A O 1
ATOM 557 N N . LYS A 1 71 ? 24.969 11.961 -15.406 1 95.56 71 LYS A N 1
ATOM 558 C CA . LYS A 1 71 ? 26.172 11.977 -16.234 1 95.56 71 LYS A CA 1
ATOM 559 C C . LYS A 1 71 ? 25.828 11.75 -17.703 1 95.56 71 LYS A C 1
ATOM 561 O O . LYS A 1 71 ? 26.484 12.297 -18.594 1 95.56 71 LYS A O 1
ATOM 566 N N . SER A 1 72 ? 24.844 10.906 -17.906 1 92.12 72 SER A N 1
ATOM 567 C CA . SER A 1 72 ? 24.281 10.594 -19.219 1 92.12 72 SER A CA 1
ATOM 568 C C . SER A 1 72 ? 22.797 10.227 -19.109 1 92.12 72 SER A C 1
ATOM 570 O O . SER A 1 72 ? 22.219 10.273 -18.031 1 92.12 72 SER A O 1
ATOM 572 N N . GLY A 1 73 ? 22.266 9.938 -20.25 1 88.12 73 GLY A N 1
ATOM 573 C CA . GLY A 1 73 ? 20.859 9.539 -20.25 1 88.12 73 GLY A CA 1
ATOM 574 C C . GLY A 1 73 ? 20.594 8.25 -19.5 1 88.12 73 GLY A C 1
ATOM 575 O O . GLY A 1 73 ? 19.453 7.961 -19.141 1 88.12 73 GLY A O 1
ATOM 576 N N . THR A 1 74 ? 21.625 7.473 -19.188 1 92.25 74 THR A N 1
ATOM 577 C CA . THR A 1 74 ? 21.422 6.152 -18.609 1 92.25 74 THR A CA 1
ATOM 578 C C . THR A 1 74 ? 22.172 6.035 -17.281 1 92.25 74 THR A C 1
ATOM 580 O O . THR A 1 74 ? 22.188 4.965 -16.672 1 92.25 74 THR A O 1
ATOM 583 N N . GLU A 1 75 ? 22.828 7.188 -16.844 1 94.81 75 GLU A N 1
ATOM 584 C CA . GLU A 1 75 ? 23.656 7.109 -15.641 1 94.81 75 GLU A CA 1
ATOM 585 C C . GLU A 1 75 ? 23.453 8.336 -14.75 1 94.81 75 GLU A C 1
ATOM 587 O O . GLU A 1 75 ? 23.469 9.469 -15.234 1 94.81 75 GLU A O 1
ATOM 592 N N . LEU A 1 76 ? 23.359 8.07 -13.484 1 97.38 76 LEU A N 1
ATOM 593 C CA . LEU A 1 76 ? 23.281 9.156 -12.516 1 97.38 76 LEU A CA 1
ATOM 594 C C . LEU A 1 76 ? 24.656 9.789 -12.289 1 97.38 76 LEU A C 1
ATOM 596 O O . LEU A 1 76 ? 25.672 9.109 -12.383 1 97.38 76 LEU A O 1
ATOM 600 N N . ALA A 1 77 ?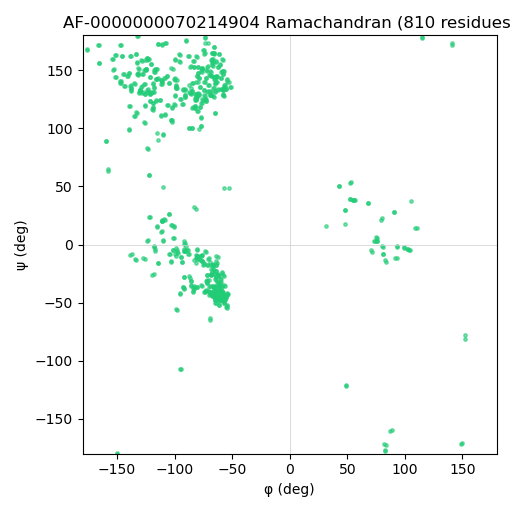 24.578 11.031 -12 1 98.25 77 ALA A N 1
ATOM 601 C CA . ALA A 1 77 ? 25.812 11.68 -11.555 1 98.25 77 ALA A CA 1
ATOM 602 C C . ALA A 1 77 ? 26.078 11.391 -10.078 1 98.25 77 ALA A C 1
ATOM 604 O O . ALA A 1 77 ? 25.156 11.359 -9.266 1 98.25 77 ALA A O 1
ATOM 605 N N . ARG A 1 78 ? 27.375 11.266 -9.758 1 97.5 78 ARG A N 1
ATOM 606 C CA . ARG A 1 78 ? 27.828 11.047 -8.391 1 97.5 78 ARG A CA 1
ATOM 607 C C . ARG A 1 78 ? 28.672 12.211 -7.895 1 97.5 78 ARG A C 1
ATOM 609 O O . ARG A 1 78 ? 29.719 12.516 -8.477 1 97.5 78 ARG A O 1
ATOM 616 N N . CYS A 1 79 ? 28.172 12.734 -6.785 1 98.31 79 CYS A N 1
ATOM 617 C CA . CYS A 1 79 ? 28.844 13.922 -6.266 1 98.31 79 CYS A CA 1
ATOM 618 C C . CYS A 1 79 ? 29.5 13.633 -4.922 1 98.31 79 CYS A C 1
ATOM 620 O O . CYS A 1 79 ? 29.312 12.555 -4.348 1 98.31 79 CYS A O 1
ATOM 622 N N . SER A 1 80 ? 30.266 14.648 -4.488 1 97.94 80 SER A N 1
ATOM 623 C CA . SER A 1 80 ? 31 14.523 -3.232 1 97.94 80 SER A CA 1
ATOM 624 C C . SER A 1 80 ? 30.422 15.445 -2.164 1 97.94 80 SER A C 1
ATOM 626 O O . SER A 1 80 ? 29.547 16.25 -2.445 1 97.94 80 SER A O 1
ATOM 628 N N . PHE A 1 81 ? 30.953 15.227 -0.993 1 98.56 81 PHE A N 1
ATOM 629 C CA . PHE A 1 81 ? 30.516 16.062 0.12 1 98.56 81 PHE A CA 1
ATOM 630 C C . PHE A 1 81 ? 30.781 17.531 -0.167 1 98.56 81 PHE A C 1
ATOM 632 O O . PHE A 1 81 ? 29.969 18.391 0.172 1 98.56 81 PHE A O 1
ATOM 639 N N . SER A 1 82 ? 31.906 17.844 -0.747 1 98 82 SER A N 1
ATOM 640 C CA . SER A 1 82 ? 32.281 19.219 -1.038 1 98 82 SER A CA 1
ATOM 641 C C . SER A 1 82 ? 31.25 19.875 -1.963 1 98 82 SER A C 1
ATOM 643 O O . SER A 1 82 ? 31.031 21.094 -1.894 1 98 82 SER A O 1
ATOM 645 N N . ASP A 1 83 ? 30.594 19.094 -2.807 1 98 83 ASP A N 1
ATOM 646 C CA . ASP A 1 83 ? 29.594 19.609 -3.74 1 98 83 ASP A CA 1
ATOM 647 C C . ASP A 1 83 ? 28.328 20.016 -3.014 1 98 83 ASP A C 1
ATOM 649 O O . ASP A 1 83 ? 27.641 20.969 -3.418 1 98 83 ASP A O 1
ATOM 653 N N . VAL A 1 84 ? 28 19.297 -1.937 1 98.31 84 VAL A N 1
ATOM 654 C CA . VAL A 1 84 ? 26.672 19.5 -1.347 1 98.31 84 VAL A CA 1
ATOM 655 C C . VAL A 1 84 ? 26.797 20.344 -0.077 1 98.31 84 VAL A C 1
ATOM 657 O O . VAL A 1 84 ? 25.812 20.891 0.408 1 98.31 84 VAL A O 1
ATOM 660 N N . LYS A 1 85 ? 27.969 20.484 0.424 1 98.44 85 LYS A N 1
ATOM 661 C CA . LYS A 1 85 ? 28.219 21.156 1.689 1 98.44 85 LYS A CA 1
ATOM 662 C C . LYS A 1 85 ? 27.625 22.562 1.682 1 98.44 85 LYS A C 1
ATOM 664 O O . LYS A 1 85 ? 27.031 23 2.672 1 98.44 85 LYS A O 1
ATOM 669 N N . PRO A 1 86 ? 27.75 23.328 0.59 1 98.31 86 PRO A N 1
ATOM 670 C CA . PRO A 1 86 ? 27.188 24.688 0.592 1 98.31 86 PRO A CA 1
ATOM 671 C C . PRO A 1 86 ? 25.672 24.703 0.873 1 98.31 86 PRO A C 1
ATOM 673 O O . PRO A 1 86 ? 25.156 25.672 1.413 1 98.31 86 PRO A O 1
ATOM 676 N N . VAL A 1 87 ? 25.047 23.641 0.546 1 98.5 87 VAL A N 1
ATOM 677 C CA . VAL A 1 87 ? 23.594 23.609 0.651 1 98.5 87 VAL A CA 1
ATOM 678 C C . VAL A 1 87 ? 23.188 23 1.989 1 98.5 87 VAL A C 1
ATOM 680 O O . VAL A 1 87 ? 22.344 23.562 2.705 1 98.5 87 VAL A O 1
ATOM 683 N N . ILE A 1 88 ? 23.812 21.906 2.471 1 98.25 88 ILE A N 1
ATOM 684 C CA . ILE A 1 88 ? 23.328 21.156 3.621 1 98.25 88 ILE A CA 1
ATOM 685 C C . ILE A 1 88 ? 24.109 21.578 4.871 1 98.25 88 ILE A C 1
ATOM 687 O O . ILE A 1 88 ? 23.734 21.203 5.988 1 98.25 88 ILE A O 1
ATOM 691 N N . GLY A 1 89 ? 25.172 22.359 4.68 1 97.5 89 GLY A N 1
ATOM 692 C CA . GLY A 1 89 ? 26.031 22.703 5.805 1 97.5 89 GLY A CA 1
ATOM 693 C C . GLY A 1 89 ? 27.062 21.625 6.105 1 97.5 89 GLY A C 1
ATOM 694 O O . GLY A 1 89 ? 27.219 20.672 5.34 1 97.5 89 GLY A O 1
ATOM 695 N N . ASP A 1 90 ? 27.766 21.812 7.227 1 97.88 90 ASP A N 1
ATOM 696 C CA . ASP A 1 90 ? 28.891 20.953 7.562 1 97.88 90 ASP A CA 1
ATOM 697 C C . ASP A 1 90 ? 28.422 19.578 8.031 1 97.88 90 ASP A C 1
ATOM 699 O O . ASP A 1 90 ? 29.047 18.562 7.73 1 97.88 90 ASP A O 1
ATOM 703 N N . ASN A 1 91 ? 27.359 19.562 8.844 1 98.31 91 ASN A N 1
ATOM 704 C CA . ASN A 1 91 ? 26.875 18.297 9.383 1 98.31 91 ASN A CA 1
ATOM 705 C C . ASN A 1 91 ? 25.438 18.406 9.844 1 98.31 91 ASN A C 1
ATOM 707 O O . ASN A 1 91 ? 25.172 18.625 11.023 1 98.31 91 ASN A O 1
ATOM 711 N N . PRO A 1 92 ? 24.516 18.141 8.93 1 97.69 92 PRO A N 1
ATOM 712 C CA . PRO A 1 92 ? 23.109 18.203 9.328 1 97.69 92 PRO A CA 1
ATOM 713 C C . PRO A 1 92 ? 22.75 17.156 10.383 1 97.69 92 PRO A C 1
ATOM 715 O O . PRO A 1 92 ? 21.672 17.203 10.969 1 97.69 92 PRO A O 1
ATOM 718 N N . PHE A 1 93 ? 23.625 16.172 10.711 1 98.44 93 PHE A N 1
ATOM 719 C CA . PHE A 1 93 ? 23.344 15.102 11.648 1 98.44 93 PHE A CA 1
ATOM 720 C C . PHE A 1 93 ? 24.188 15.266 12.922 1 98.44 93 PHE A C 1
ATOM 722 O O . PHE A 1 93 ? 24.406 14.297 13.648 1 98.44 93 PHE A O 1
ATOM 729 N N . GLU A 1 94 ? 24.656 16.391 13.18 1 97.81 94 GLU A N 1
ATOM 730 C CA . GLU A 1 94 ? 25.547 16.656 14.32 1 97.81 94 GLU A CA 1
ATOM 731 C C . GLU A 1 94 ? 24.859 16.312 15.641 1 97.81 94 GLU A C 1
ATOM 733 O O . GLU A 1 94 ? 25.484 15.75 16.531 1 97.81 94 GLU A O 1
ATOM 738 N N . LYS A 1 95 ? 23.609 16.734 15.75 1 97.62 95 LYS A N 1
ATOM 739 C CA . LYS A 1 95 ? 22.859 16.531 16.984 1 97.62 95 LYS A CA 1
ATOM 740 C C . LYS A 1 95 ? 21.938 15.328 16.875 1 97.62 95 LYS A C 1
ATOM 742 O O . LYS A 1 95 ? 21.578 14.906 15.781 1 97.62 95 LYS A O 1
ATOM 747 N N . SER A 1 96 ? 21.547 14.797 18.078 1 98 96 SER A N 1
ATOM 748 C CA . SER A 1 96 ? 20.562 13.719 18.109 1 98 96 SER A CA 1
ATOM 749 C C . SER A 1 96 ? 19.188 14.203 17.656 1 98 96 SER A C 1
ATOM 751 O O . SER A 1 96 ? 18.906 15.406 17.672 1 98 96 SER A O 1
ATOM 753 N N . GLU A 1 97 ? 18.375 13.328 17.234 1 96.56 97 GLU A N 1
ATOM 754 C CA . GLU A 1 97 ? 17.016 13.688 16.797 1 96.56 97 GLU A CA 1
ATOM 755 C C . GLU A 1 97 ? 16.234 14.352 17.938 1 96.56 97 GLU A C 1
ATOM 757 O O . GLU A 1 97 ? 15.484 15.297 17.703 1 96.56 97 GLU A O 1
ATOM 762 N N . GLU A 1 98 ? 16.391 13.797 19.125 1 96.88 98 GLU A N 1
ATOM 763 C CA . GLU A 1 98 ? 15.719 14.375 20.281 1 96.88 98 GLU A CA 1
ATOM 764 C C . GLU A 1 98 ? 16.078 15.852 20.438 1 96.88 98 GLU A C 1
ATOM 766 O O . GLU A 1 98 ? 15.203 16.688 20.703 1 96.88 98 GLU A O 1
ATOM 771 N N . GLU A 1 99 ? 17.328 16.125 20.281 1 97.25 99 GLU A N 1
ATOM 772 C CA . GLU A 1 99 ? 17.812 17.5 20.406 1 97.25 99 GLU A CA 1
ATOM 773 C C . GLU A 1 99 ? 17.266 18.391 19.297 1 97.25 99 GLU A C 1
ATOM 775 O O . GLU A 1 99 ? 16.828 19.516 19.547 1 97.25 99 GLU A O 1
ATOM 780 N N . VAL A 1 100 ? 17.297 17.906 18.125 1 96.62 100 VAL A N 1
ATOM 781 C CA . VAL A 1 100 ? 16.828 18.688 16.969 1 96.62 100 VAL A CA 1
ATOM 782 C C . VAL A 1 100 ? 15.328 18.953 17.109 1 96.62 100 VAL A C 1
ATOM 784 O O . VAL A 1 100 ? 14.867 20.062 16.812 1 96.62 100 VAL A O 1
ATOM 787 N N . ILE A 1 101 ? 14.562 17.969 17.516 1 96.31 101 ILE A N 1
ATOM 788 C CA . ILE A 1 101 ? 13.125 18.125 17.703 1 96.31 101 ILE A CA 1
ATOM 789 C C . ILE A 1 101 ? 12.844 19.156 18.781 1 96.31 101 ILE A C 1
ATOM 791 O O . ILE A 1 101 ? 11.961 20 18.625 1 96.31 101 ILE A O 1
ATOM 795 N N . ALA A 1 102 ? 13.609 19.109 19.859 1 94.31 102 ALA A N 1
ATOM 796 C CA . ALA A 1 102 ? 13.422 20.016 20.984 1 94.31 102 ALA A CA 1
ATOM 797 C C . ALA A 1 102 ? 13.711 21.469 20.578 1 94.31 102 ALA A C 1
ATOM 799 O O . ALA A 1 102 ? 13.164 22.406 21.156 1 94.31 102 ALA A O 1
ATOM 800 N N . GLN A 1 103 ? 14.539 21.641 19.562 1 93.38 103 GLN A N 1
ATOM 801 C CA . GLN A 1 103 ? 14.938 22.969 19.125 1 93.38 103 GLN A CA 1
ATOM 802 C C . GLN A 1 103 ? 14.297 23.328 17.781 1 93.38 103 GLN A C 1
ATOM 804 O O . GLN A 1 103 ? 14.828 24.156 17.031 1 93.38 103 GLN A O 1
ATOM 809 N N . TYR A 1 104 ? 13.273 22.672 17.5 1 95.81 104 TYR A N 1
ATOM 810 C CA . TYR A 1 104 ? 12.625 22.875 16.203 1 95.81 104 TYR A CA 1
ATOM 811 C C . TYR A 1 104 ? 12.227 24.328 16.016 1 95.81 104 TYR A C 1
ATOM 813 O O . TYR A 1 104 ? 11.641 24.953 16.906 1 95.81 104 TYR A O 1
ATOM 821 N N . ASN A 1 105 ? 12.609 24.875 14.914 1 95.06 105 ASN A N 1
ATOM 822 C CA . ASN A 1 105 ? 12.273 26.219 14.469 1 95.06 105 ASN A CA 1
ATOM 823 C C . ASN A 1 105 ? 11.648 26.219 13.078 1 95.06 105 ASN A C 1
ATOM 825 O O . ASN A 1 105 ? 12.352 26.062 12.078 1 95.06 105 ASN A O 1
ATOM 829 N N . SER A 1 106 ? 10.305 26.422 13.016 1 93.69 106 SER A N 1
ATOM 830 C CA . SER A 1 106 ? 9.555 26.266 11.781 1 93.69 106 SER A CA 1
ATOM 831 C C . SER A 1 106 ? 9.875 27.375 10.789 1 93.69 106 SER A C 1
ATOM 833 O O . SER A 1 106 ? 9.523 27.297 9.609 1 93.69 106 SER A O 1
ATOM 835 N N . SER A 1 107 ? 10.508 28.359 11.18 1 93 107 SER A N 1
ATOM 836 C CA . SER A 1 107 ? 10.836 29.469 10.297 1 93 107 SER A CA 1
ATOM 837 C C . SER A 1 107 ? 12.094 29.188 9.484 1 93 107 SER A C 1
ATOM 839 O O . SER A 1 107 ? 12.391 29.875 8.516 1 93 107 SER A O 1
ATOM 841 N N . LEU A 1 108 ? 12.789 28.188 9.898 1 93.62 108 LEU A N 1
ATOM 842 C CA . LEU A 1 108 ? 14.031 27.844 9.211 1 93.62 108 LEU A CA 1
ATOM 843 C C . LEU A 1 108 ? 13.781 26.797 8.125 1 93.62 108 LEU A C 1
ATOM 845 O O . LEU A 1 108 ? 13.039 25.844 8.352 1 93.62 108 LEU A O 1
ATOM 849 N N . TYR A 1 109 ? 14.336 27.078 7.023 1 95.38 109 TYR A N 1
ATOM 850 C CA . TYR A 1 109 ? 14.328 26.094 5.949 1 95.38 109 TYR A CA 1
ATOM 851 C C . TYR A 1 109 ? 15.492 25.125 6.094 1 95.38 109 TYR A C 1
ATOM 853 O O . TYR A 1 109 ? 16.641 25.547 6.293 1 95.38 109 TYR A O 1
ATOM 861 N N . VAL A 1 110 ? 15.211 23.891 6.031 1 95.31 110 VAL A N 1
ATOM 862 C CA . VAL A 1 110 ? 16.219 22.844 6.09 1 95.31 110 VAL A CA 1
ATOM 863 C C . VAL A 1 110 ? 16.203 22.031 4.797 1 95.31 110 VAL A C 1
ATOM 865 O O . VAL A 1 110 ? 15.203 21.375 4.477 1 95.31 110 VAL A O 1
ATOM 868 N N . PRO A 1 111 ? 17.281 22.062 4.031 1 97.19 111 PRO A N 1
ATOM 869 C CA . PRO A 1 111 ? 17.328 21.234 2.824 1 97.19 111 PRO A CA 1
ATOM 870 C C . PRO A 1 111 ? 17.172 19.75 3.127 1 97.19 111 PRO A C 1
ATOM 872 O O . PRO A 1 111 ? 17.703 19.266 4.133 1 97.19 111 PRO A O 1
ATOM 875 N N . GLN A 1 112 ? 16.5 19.062 2.273 1 98.5 112 GLN A N 1
ATOM 876 C CA . GLN A 1 112 ? 16.219 17.656 2.516 1 98.5 112 GLN A CA 1
ATOM 877 C C . GLN A 1 112 ? 17.422 16.797 2.139 1 98.5 112 GLN A C 1
ATOM 879 O O . GLN A 1 112 ? 18 16.953 1.059 1 98.5 112 GLN A O 1
ATOM 884 N N . ILE A 1 113 ? 17.844 15.938 2.994 1 98.81 113 ILE A N 1
ATOM 885 C CA . ILE A 1 113 ? 18.891 14.938 2.779 1 98.81 113 ILE A CA 1
ATOM 886 C C . ILE A 1 113 ? 18.391 13.57 3.225 1 98.81 113 ILE A C 1
ATOM 888 O O . ILE A 1 113 ? 17.75 13.445 4.27 1 98.81 113 ILE A O 1
ATOM 892 N N . ILE A 1 114 ? 18.594 12.57 2.418 1 98.88 114 ILE A N 1
ATOM 893 C CA . ILE A 1 114 ? 18.109 11.211 2.65 1 98.88 114 ILE A CA 1
ATOM 894 C C . ILE A 1 114 ? 19.297 10.242 2.682 1 98.88 114 ILE A C 1
ATOM 896 O O . ILE A 1 114 ? 20.156 10.273 1.801 1 98.88 114 ILE A O 1
ATOM 900 N N . PHE A 1 115 ? 19.391 9.43 3.68 1 98.94 115 PHE A N 1
ATOM 901 C CA . PHE A 1 115 ? 20.312 8.297 3.666 1 98.94 115 PHE A CA 1
ATOM 902 C C . PHE A 1 115 ? 19.703 7.113 2.93 1 98.94 115 PHE A C 1
ATOM 904 O O . PHE A 1 115 ? 18.672 6.574 3.355 1 98.94 115 PHE A O 1
ATOM 911 N N . LEU A 1 116 ? 20.297 6.668 1.875 1 98.88 116 LEU A N 1
ATOM 912 C CA . LEU A 1 116 ? 19.719 5.648 1.01 1 98.88 116 LEU A CA 1
ATOM 913 C C . LEU A 1 116 ? 20.172 4.254 1.428 1 98.88 116 LEU A C 1
ATOM 915 O O . LEU A 1 116 ? 19.422 3.287 1.285 1 98.88 116 LEU A O 1
ATOM 919 N N . GLY A 1 117 ? 21.391 4.133 1.852 1 98.69 117 GLY A N 1
ATOM 920 C CA . GLY A 1 117 ? 21.922 2.842 2.258 1 98.69 117 GLY A CA 1
ATOM 921 C C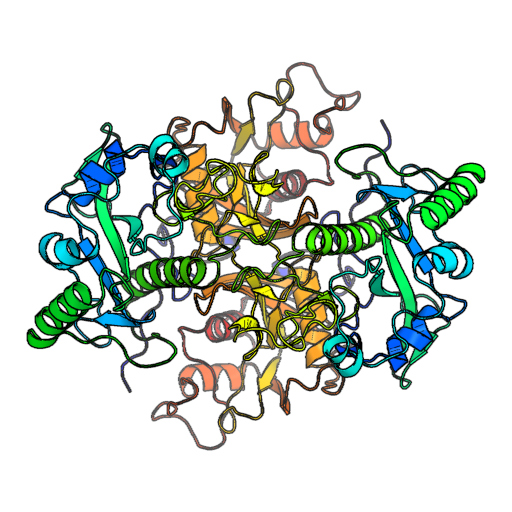 . GLY A 1 117 ? 23.406 2.693 1.999 1 98.69 117 GLY A C 1
ATOM 922 O O . GLY A 1 117 ? 24.094 3.68 1.729 1 98.69 117 GLY A O 1
ATOM 923 N N . LEU A 1 118 ? 23.922 1.473 2.184 1 98.5 118 LEU A N 1
ATOM 924 C CA . LEU A 1 118 ? 25.328 1.119 1.979 1 98.5 118 LEU A CA 1
ATOM 925 C C . LEU A 1 118 ? 25.484 0.171 0.796 1 98.5 118 LEU A C 1
ATOM 927 O O . LEU A 1 118 ? 24.781 -0.847 0.716 1 98.5 118 LEU A O 1
ATOM 931 N N . ASP A 1 119 ? 26.297 0.527 -0.165 1 98.19 119 ASP A N 1
ATOM 932 C CA . ASP A 1 119 ? 26.703 -0.425 -1.194 1 98.19 119 ASP A CA 1
ATOM 933 C C . ASP A 1 119 ? 27.766 -1.381 -0.667 1 98.19 119 ASP A C 1
ATOM 935 O O . ASP A 1 119 ? 28.953 -1.041 -0.641 1 98.19 119 ASP A O 1
ATOM 939 N N . GLU A 1 120 ? 27.359 -2.488 -0.368 1 96.19 120 GLU A N 1
ATOM 940 C CA . GLU A 1 120 ? 28.219 -3.436 0.323 1 96.19 120 GLU A CA 1
ATOM 941 C C . GLU A 1 120 ? 29.234 -4.055 -0.636 1 96.19 120 GLU A C 1
ATOM 943 O O . GLU A 1 120 ? 30.188 -4.707 -0.204 1 96.19 120 GLU A O 1
ATOM 948 N N . LYS A 1 121 ? 29.094 -3.832 -1.878 1 94.38 121 LYS A N 1
ATOM 949 C CA . LYS A 1 121 ? 30.031 -4.324 -2.873 1 94.38 121 LYS A CA 1
ATOM 950 C C . LYS A 1 121 ? 31.297 -3.459 -2.914 1 94.38 121 LYS A C 1
ATOM 952 O O . LYS A 1 121 ? 32.312 -3.855 -3.492 1 94.38 121 LYS A O 1
ATOM 957 N N . LYS A 1 122 ? 31.156 -2.404 -2.303 1 93.44 122 LYS A N 1
ATOM 958 C CA . LYS A 1 122 ? 32.281 -1.461 -2.293 1 93.44 122 LYS A CA 1
ATOM 959 C C . LYS A 1 122 ? 32.875 -1.354 -0.902 1 93.44 122 LYS A C 1
ATOM 961 O O . LYS A 1 122 ? 32.188 -1.386 0.104 1 93.44 122 LYS A O 1
ATOM 966 N N . GLU A 1 123 ? 34.25 -1.249 -0.896 1 85.88 123 GLU A N 1
ATOM 967 C CA . GLU A 1 123 ? 34.969 -1.15 0.376 1 85.88 123 GLU A CA 1
ATOM 968 C C . GLU A 1 123 ? 35.062 0.301 0.833 1 85.88 123 GLU A C 1
ATOM 970 O O . GLU A 1 123 ? 35 1.222 0.017 1 85.88 123 GLU A O 1
ATOM 975 N N . GLY A 1 124 ? 35.156 0.489 2.145 1 85.69 124 GLY A N 1
ATOM 976 C CA . GLY A 1 124 ? 35.469 1.812 2.672 1 85.69 124 GLY A CA 1
ATOM 977 C C . GLY A 1 124 ? 34.906 2.031 4.07 1 85.69 124 GLY A C 1
ATOM 978 O O . GLY A 1 124 ? 35.562 1.667 5.055 1 85.69 124 GLY A O 1
ATOM 979 N N . PHE A 1 125 ? 33.594 2.303 4.172 1 95.75 125 PHE A N 1
ATOM 980 C CA . PHE A 1 125 ? 32.969 2.707 5.422 1 95.75 125 PHE A CA 1
ATOM 981 C C . PHE A 1 125 ? 32.656 1.492 6.281 1 95.75 125 PHE A C 1
ATOM 983 O O . PHE A 1 125 ? 32.188 0.468 5.77 1 95.75 125 PHE A O 1
ATOM 990 N N . THR A 1 126 ? 33.031 1.491 7.5 1 96.62 126 THR A N 1
ATOM 991 C CA . THR A 1 126 ? 32.688 0.462 8.477 1 96.62 126 THR A CA 1
ATOM 992 C C . THR A 1 126 ? 32.094 1.087 9.734 1 96.62 126 THR A C 1
ATOM 994 O O . THR A 1 126 ? 32.625 2.074 10.25 1 96.62 126 THR A O 1
ATOM 997 N N . TYR A 1 127 ? 31 0.524 10.117 1 96.06 127 TYR A N 1
ATOM 998 C CA . TYR A 1 127 ? 30.359 0.971 11.352 1 96.06 127 TYR A CA 1
ATOM 999 C C . TYR A 1 127 ? 30.031 -0.21 12.258 1 96.06 127 TYR A C 1
ATOM 1001 O O . TYR A 1 127 ? 29.484 -1.213 11.805 1 96.06 127 TYR A O 1
ATOM 1009 N N . LYS A 1 128 ? 30.344 -0.202 13.594 1 91.75 128 LYS A N 1
ATOM 1010 C CA . LYS A 1 128 ? 30.141 -1.228 14.617 1 91.75 128 LYS A CA 1
ATOM 1011 C C . LYS A 1 128 ? 30.625 -2.592 14.125 1 91.75 128 LYS A C 1
ATOM 1013 O O . LYS A 1 128 ? 29.984 -3.611 14.398 1 91.75 128 LYS A O 1
ATOM 1018 N N . GLU A 1 129 ? 31.562 -2.711 13.297 1 81.88 129 GLU A N 1
ATOM 1019 C CA . GLU A 1 129 ? 32.281 -3.887 12.797 1 81.88 129 GLU A CA 1
ATOM 1020 C C . GLU A 1 129 ? 31.375 -4.711 11.875 1 81.88 129 GLU A C 1
ATOM 1022 O O . GLU A 1 129 ? 31.859 -5.598 11.164 1 81.88 129 GLU A O 1
ATOM 1027 N N . HIS A 1 130 ? 30.109 -4.422 11.711 1 87 130 HIS A N 1
ATOM 1028 C CA . HIS A 1 130 ? 29.203 -5.309 10.992 1 87 130 HIS A CA 1
ATOM 1029 C C . HIS A 1 130 ? 28.625 -4.629 9.758 1 87 130 HIS A C 1
ATOM 1031 O O . HIS A 1 130 ? 28.188 -5.301 8.828 1 87 130 HIS A O 1
ATOM 1037 N N . TYR A 1 131 ? 28.578 -3.346 9.805 1 94.94 131 TYR A N 1
ATOM 1038 C CA . TYR A 1 131 ? 27.953 -2.652 8.68 1 94.94 131 TYR A CA 1
ATOM 1039 C C . TYR A 1 131 ? 28.984 -1.932 7.832 1 94.94 131 TYR A C 1
ATOM 1041 O O . TYR A 1 131 ? 29.625 -0.98 8.297 1 94.94 131 TYR A O 1
ATOM 1049 N N . LYS A 1 132 ? 29.141 -2.447 6.68 1 96.31 132 LYS A N 1
ATOM 1050 C CA . LYS A 1 132 ? 30.203 -1.96 5.805 1 96.31 132 LYS A CA 1
ATOM 1051 C C . LYS A 1 132 ? 29.672 -1.669 4.406 1 96.31 132 LYS A C 1
ATOM 1053 O O . LYS A 1 132 ? 28.703 -2.277 3.963 1 96.31 132 LYS A O 1
ATOM 1058 N N . GLY A 1 133 ? 30.359 -0.696 3.77 1 97.69 133 GLY A N 1
ATOM 1059 C CA . GLY A 1 133 ? 30.016 -0.364 2.395 1 97.69 133 GLY A CA 1
ATOM 1060 C C . GLY A 1 133 ? 30.078 1.126 2.111 1 97.69 133 GLY A C 1
ATOM 1061 O O . GLY A 1 133 ? 30.312 1.928 3.018 1 97.69 133 GLY A O 1
ATOM 1062 N N . GLN A 1 134 ? 29.953 1.464 0.926 1 98.12 134 GLN A N 1
ATOM 1063 C CA . GLN A 1 134 ? 29.922 2.861 0.511 1 98.12 134 GLN A CA 1
ATOM 1064 C C . GLN A 1 134 ? 28.562 3.496 0.826 1 98.12 134 GLN A C 1
ATOM 1066 O O . GLN A 1 134 ? 27.531 3.047 0.326 1 98.12 134 GLN A O 1
ATOM 1071 N N . PRO A 1 135 ? 28.547 4.586 1.634 1 98.75 135 PRO A N 1
ATOM 1072 C CA . PRO A 1 135 ? 27.266 5.254 1.927 1 98.75 135 PRO A CA 1
ATOM 1073 C C . PRO A 1 135 ? 26.734 6.043 0.737 1 98.75 135 PRO A C 1
ATOM 1075 O O . PRO A 1 135 ? 27.5 6.641 -0.015 1 98.75 135 PRO A O 1
ATOM 1078 N N . TRP A 1 136 ? 25.453 6.02 0.583 1 98.88 136 TRP A N 1
ATOM 1079 C CA . TRP A 1 136 ? 24.75 6.762 -0.46 1 98.88 136 TRP A CA 1
ATOM 1080 C C . TRP A 1 136 ? 23.719 7.695 0.145 1 98.88 136 TRP A C 1
ATOM 1082 O O . TRP A 1 136 ? 22.938 7.289 1.012 1 98.88 136 TRP A O 1
ATOM 1092 N N . PHE A 1 137 ? 23.703 8.969 -0.264 1 98.94 137 PHE A N 1
ATOM 1093 C CA . PHE A 1 137 ? 22.719 9.961 0.142 1 98.94 137 PHE A CA 1
ATOM 1094 C C . PHE A 1 137 ? 22.047 10.602 -1.074 1 98.94 137 PHE A C 1
ATOM 1096 O O . PHE A 1 137 ? 22.641 10.641 -2.158 1 98.94 137 PHE A O 1
ATOM 1103 N N . ALA A 1 138 ? 20.859 11.023 -0.957 1 98.94 138 ALA A N 1
ATOM 1104 C CA . ALA A 1 138 ? 20.188 11.922 -1.893 1 98.94 138 ALA A CA 1
ATOM 1105 C C . ALA A 1 138 ? 19.953 13.297 -1.267 1 98.94 138 ALA A C 1
ATOM 1107 O O . ALA A 1 138 ? 19.594 13.391 -0.089 1 98.94 138 ALA A O 1
ATOM 1108 N N . VAL A 1 139 ? 20.172 14.336 -2.025 1 98.88 139 VAL A N 1
ATOM 1109 C CA . VAL A 1 139 ? 20.031 15.695 -1.514 1 98.88 139 VAL A CA 1
ATOM 1110 C C . VAL A 1 139 ? 19.172 16.516 -2.469 1 98.88 139 VAL A C 1
ATOM 1112 O O . VAL A 1 139 ? 19.375 16.484 -3.684 1 98.88 139 VAL A O 1
ATOM 1115 N N . ASP A 1 140 ? 18.219 17.172 -1.971 1 98.81 140 ASP A N 1
ATOM 1116 C CA . ASP A 1 140 ? 17.453 18.188 -2.717 1 98.81 140 ASP A CA 1
ATOM 1117 C C . ASP A 1 140 ? 18.219 19.5 -2.775 1 98.81 140 ASP A C 1
ATOM 1119 O O . ASP A 1 140 ? 18.391 20.172 -1.754 1 98.81 140 ASP A O 1
ATOM 1123 N N . VAL A 1 141 ? 18.609 19.891 -3.943 1 98.62 141 VAL A N 1
ATOM 1124 C CA . VAL A 1 141 ? 19.359 21.125 -4.102 1 98.62 141 VAL A CA 1
ATOM 1125 C C . VAL A 1 141 ? 18.516 22.172 -4.832 1 98.62 141 VAL A C 1
ATOM 1127 O O . VAL A 1 141 ? 19.047 23.062 -5.5 1 98.62 141 VAL A O 1
ATOM 1130 N N . THR A 1 142 ? 17.234 21.969 -4.816 1 98.44 142 THR A N 1
ATOM 1131 C CA . THR A 1 142 ? 16.344 22.984 -5.371 1 98.44 142 THR A CA 1
ATOM 1132 C C . THR A 1 142 ? 16.547 24.328 -4.684 1 98.44 142 THR A C 1
ATOM 1134 O O . THR A 1 142 ? 16.531 24.406 -3.455 1 98.44 142 THR A O 1
ATOM 1137 N N . PRO A 1 143 ? 16.766 25.422 -5.441 1 98.25 143 PRO A N 1
ATOM 1138 C CA . PRO A 1 143 ? 16.953 26.734 -4.824 1 98.25 143 PRO A CA 1
ATOM 1139 C C . PRO A 1 143 ? 15.703 27.219 -4.098 1 98.25 143 PRO A C 1
ATOM 1141 O O . PRO A 1 143 ? 14.688 27.516 -4.734 1 98.25 143 PRO A O 1
ATOM 1144 N N . LYS A 1 144 ? 15.852 27.297 -2.787 1 96.19 144 LYS A N 1
ATOM 1145 C CA . LYS A 1 144 ? 14.727 27.734 -1.965 1 96.19 144 LYS A CA 1
ATOM 1146 C C . LYS A 1 144 ? 15.203 28.5 -0.742 1 96.19 144 LYS A C 1
ATOM 1148 O O . LYS A 1 144 ? 16.234 28.172 -0.153 1 96.19 144 LYS A O 1
ATOM 1153 N N . GLU A 1 145 ? 14.461 29.516 -0.45 1 95.06 145 GLU A N 1
ATOM 1154 C CA . GLU A 1 145 ? 14.539 30.219 0.833 1 95.06 145 GLU A CA 1
ATOM 1155 C C . GLU A 1 145 ? 15.984 30.547 1.192 1 95.06 145 GLU A C 1
ATOM 1157 O O . GLU A 1 145 ? 16.719 31.141 0.385 1 95.06 145 GLU A O 1
ATOM 1162 N N . SER A 1 146 ? 16.5 30.047 2.359 1 94.5 146 SER A N 1
ATOM 1163 C CA . SER A 1 146 ? 17.781 30.5 2.9 1 94.5 146 SER A CA 1
ATOM 1164 C C . SER A 1 146 ? 18.953 29.891 2.121 1 94.5 146 SER A C 1
ATOM 1166 O O . SER A 1 146 ? 20.078 30.391 2.197 1 94.5 146 SER A O 1
ATOM 1168 N N . VAL A 1 147 ? 18.688 28.844 1.285 1 97 147 VAL A N 1
ATOM 1169 C CA . VAL A 1 147 ? 19.812 28.203 0.602 1 97 147 VAL A CA 1
ATOM 1170 C C . VAL A 1 147 ? 19.734 28.484 -0.897 1 97 147 VAL A C 1
ATOM 1172 O O . VAL A 1 147 ? 20.453 27.875 -1.689 1 97 147 VAL A O 1
ATOM 1175 N N . LYS A 1 148 ? 18.891 29.359 -1.279 1 98.06 148 LYS A N 1
ATOM 1176 C CA . LYS A 1 148 ? 18.641 29.625 -2.693 1 98.06 148 LYS A CA 1
ATOM 1177 C C . LYS A 1 148 ? 19.938 29.953 -3.426 1 98.06 148 LYS A C 1
ATOM 1179 O O . LYS A 1 148 ? 20.281 29.312 -4.414 1 98.06 148 LYS A O 1
ATOM 1184 N N . GLU A 1 149 ? 20.672 30.922 -2.939 1 98.25 149 GLU A N 1
ATOM 1185 C CA . GLU A 1 149 ? 21.891 31.375 -3.602 1 98.25 149 GLU A CA 1
ATOM 1186 C C . GLU A 1 149 ? 22.953 30.281 -3.629 1 98.25 149 GLU A C 1
ATOM 1188 O O . GLU A 1 149 ? 23.594 30.062 -4.656 1 98.25 149 GLU A O 1
ATOM 1193 N N . LYS A 1 150 ? 23.125 29.641 -2.514 1 98.19 150 LYS A N 1
ATOM 1194 C CA . LYS A 1 150 ? 24.094 28.562 -2.43 1 98.19 150 LYS A CA 1
ATOM 1195 C C . LYS A 1 150 ? 23.75 27.422 -3.385 1 98.19 150 LYS A C 1
ATOM 1197 O O . LYS A 1 150 ? 24.625 26.875 -4.055 1 98.19 150 LYS A O 1
ATOM 1202 N N . ALA A 1 151 ? 22.5 27.047 -3.441 1 98.5 151 ALA A N 1
ATOM 1203 C CA . ALA A 1 151 ? 22.047 26 -4.352 1 98.5 151 ALA A CA 1
ATOM 1204 C C . ALA A 1 151 ? 22.281 26.391 -5.805 1 98.5 151 ALA A C 1
ATOM 1206 O O . ALA A 1 151 ? 22.75 25.578 -6.605 1 98.5 151 ALA A O 1
ATOM 1207 N N . GLU A 1 152 ? 21.969 27.609 -6.141 1 98.31 152 GLU A N 1
ATOM 1208 C CA . GLU A 1 152 ? 22.203 28.109 -7.496 1 98.31 152 GLU A CA 1
ATOM 1209 C C . GLU A 1 152 ? 23.688 28.016 -7.859 1 98.31 152 GLU A C 1
ATOM 1211 O O . GLU A 1 152 ? 24.031 27.672 -8.992 1 98.31 152 GLU A O 1
ATOM 1216 N N . GLY A 1 153 ? 24.5 28.391 -6.906 1 98.12 153 GLY A N 1
ATOM 1217 C CA . GLY A 1 153 ? 25.938 28.25 -7.125 1 98.12 153 GLY A CA 1
ATOM 1218 C C . GLY A 1 153 ? 26.359 26.828 -7.398 1 98.12 153 GLY A C 1
ATOM 1219 O O . GLY A 1 153 ? 27.172 26.578 -8.305 1 98.12 153 GLY A O 1
ATOM 1220 N N . VAL A 1 154 ? 25.828 25.891 -6.625 1 98 154 VAL A N 1
ATOM 1221 C CA . VAL A 1 154 ? 26.125 24.469 -6.801 1 98 154 VAL A CA 1
ATOM 1222 C C . VAL A 1 154 ? 25.656 24.016 -8.18 1 98 154 VAL A C 1
ATOM 1224 O O . VAL A 1 154 ? 26.375 23.297 -8.875 1 98 154 VAL A O 1
ATOM 1227 N N . LEU A 1 155 ? 24.484 24.422 -8.562 1 97.75 155 LEU A N 1
ATOM 1228 C CA . LEU A 1 155 ? 23.922 24.047 -9.852 1 97.75 155 LEU A CA 1
ATOM 1229 C C . LEU A 1 155 ? 24.797 24.562 -10.992 1 97.75 155 LEU A C 1
ATOM 1231 O O . LEU A 1 155 ? 25.094 23.812 -11.938 1 97.75 155 LEU A O 1
ATOM 1235 N N . GLU A 1 156 ? 25.188 25.75 -10.883 1 97.25 156 GLU A N 1
ATOM 1236 C CA . GLU A 1 156 ? 26.031 26.344 -11.914 1 97.25 156 GLU A CA 1
ATOM 1237 C C . GLU A 1 156 ? 27.359 25.594 -12.023 1 97.25 156 GLU A C 1
ATOM 1239 O O . GLU A 1 156 ? 27.812 25.297 -13.133 1 97.25 156 GLU A O 1
ATOM 1244 N N . LYS A 1 157 ? 27.922 25.359 -10.906 1 97 157 LYS A N 1
ATOM 1245 C CA . LYS A 1 157 ? 29.188 24.656 -10.883 1 97 157 LYS A CA 1
ATOM 1246 C C . LYS A 1 157 ? 29.062 23.281 -11.531 1 97 157 LYS A C 1
ATOM 1248 O O . LYS A 1 157 ? 29.875 22.922 -12.391 1 97 157 LYS A O 1
ATOM 1253 N N . LEU A 1 158 ? 28.094 22.547 -11.18 1 96.06 158 LEU A N 1
ATOM 1254 C CA . LEU A 1 158 ? 27.969 21.156 -11.625 1 96.06 158 LEU A CA 1
ATOM 1255 C C . LEU A 1 158 ? 27.578 21.109 -13.102 1 96.06 158 LEU A C 1
ATOM 1257 O O . LEU A 1 158 ? 28.062 20.25 -13.844 1 96.06 158 LEU A O 1
ATOM 1261 N N . THR A 1 159 ? 26.719 21.984 -13.547 1 94.38 159 THR A N 1
ATOM 1262 C CA . THR A 1 159 ? 26.281 21.969 -14.938 1 94.38 159 THR A CA 1
ATOM 1263 C C . THR A 1 159 ? 27.406 22.438 -15.859 1 94.38 159 THR A C 1
ATOM 1265 O O . THR A 1 159 ? 27.438 22.078 -17.047 1 94.38 159 THR A O 1
ATOM 1268 N N . SER A 1 160 ? 28.281 23.219 -15.344 1 95.44 160 SER A N 1
ATOM 1269 C CA . SER A 1 160 ? 29.406 23.688 -16.141 1 95.44 160 SER A CA 1
ATOM 1270 C C . SER A 1 160 ? 30.375 22.547 -16.438 1 95.44 160 SER A C 1
ATOM 1272 O O . SER A 1 160 ? 31.203 22.641 -17.344 1 95.44 160 SER A O 1
ATOM 1274 N N . THR A 1 161 ? 30.281 21.453 -15.742 1 94.38 161 THR A N 1
ATOM 1275 C CA . THR A 1 161 ? 31.172 20.312 -15.945 1 94.38 161 THR A CA 1
ATOM 1276 C C . THR A 1 161 ? 30.578 19.328 -16.953 1 94.38 161 THR A C 1
ATOM 1278 O O . THR A 1 161 ? 31.125 18.25 -17.172 1 94.38 161 THR A O 1
ATOM 1281 N N . GLY A 1 162 ? 29.406 19.625 -17.484 1 93.56 162 GLY A N 1
ATOM 1282 C CA . GLY A 1 162 ? 28.797 18.781 -18.484 1 93.56 162 GLY A CA 1
ATOM 1283 C C . GLY A 1 162 ? 27.672 17.922 -17.938 1 93.56 162 GLY A C 1
ATOM 1284 O O . GLY A 1 162 ? 27 17.203 -18.703 1 93.56 162 GLY A O 1
ATOM 1285 N N . LEU A 1 163 ? 27.484 18 -16.656 1 96.19 163 LEU A N 1
ATOM 1286 C CA . LEU A 1 163 ? 26.359 17.297 -16.031 1 96.19 163 LEU A CA 1
ATOM 1287 C C . LEU A 1 163 ? 25.047 18.031 -16.281 1 96.19 163 LEU A C 1
ATOM 1289 O O . LEU A 1 163 ? 25.047 19.25 -16.484 1 96.19 163 LEU A O 1
ATOM 1293 N N . GLU A 1 164 ? 23.984 17.234 -16.312 1 94.88 164 GLU A N 1
ATOM 1294 C CA . GLU A 1 164 ? 22.672 17.844 -16.547 1 94.88 164 GLU A CA 1
ATOM 1295 C C . GLU A 1 164 ? 21.594 17.172 -15.68 1 94.88 164 GLU A C 1
ATOM 1297 O O . GLU A 1 164 ? 21.672 15.977 -15.406 1 94.88 164 GLU A O 1
ATOM 1302 N N . PHE A 1 165 ? 20.719 18 -15.289 1 95.31 165 PHE A N 1
ATOM 1303 C CA . PHE A 1 165 ? 19.531 17.438 -14.648 1 95.31 165 PHE A CA 1
ATOM 1304 C C . PHE A 1 165 ? 18.578 16.891 -15.695 1 95.31 165 PHE A C 1
ATOM 1306 O O . PHE A 1 165 ? 18.359 17.5 -16.734 1 95.31 165 PHE A O 1
ATOM 1313 N N . SER A 1 166 ? 18.109 15.719 -15.344 1 92.38 166 SER A N 1
ATOM 1314 C CA . SER A 1 166 ? 17.172 15.086 -16.266 1 92.38 166 SER A CA 1
ATOM 1315 C C . SER A 1 166 ? 15.945 15.961 -16.484 1 92.38 166 SER A C 1
ATOM 1317 O O . SER A 1 166 ? 15.609 16.797 -15.648 1 92.38 166 SER A O 1
ATOM 1319 N N . LYS A 1 167 ? 15.461 15.773 -17.75 1 83.12 167 LYS A N 1
ATOM 1320 C CA . LYS A 1 167 ? 14.242 16.5 -18.094 1 83.12 167 LYS A CA 1
ATOM 1321 C C . LYS A 1 167 ? 13.086 15.531 -18.344 1 83.12 167 LYS A C 1
ATOM 1323 O O . LYS A 1 167 ? 13.297 14.383 -18.75 1 83.12 167 LYS A O 1
ATOM 1328 N N . GLY A 1 168 ? 11.891 15.93 -17.938 1 74.31 168 GLY A N 1
ATOM 1329 C CA . GLY A 1 168 ? 10.703 15.133 -18.172 1 74.31 168 GLY A CA 1
ATOM 1330 C C . GLY A 1 168 ? 10.055 14.617 -16.906 1 74.31 168 GLY A C 1
ATOM 1331 O O . GLY A 1 168 ? 10.609 14.758 -15.82 1 74.31 168 GLY A O 1
ATOM 1332 N N . ARG A 1 169 ? 8.992 13.953 -17.172 1 70.5 169 ARG A N 1
ATOM 1333 C CA . ARG A 1 169 ? 8.156 13.523 -16.062 1 70.5 169 ARG A CA 1
ATOM 1334 C C . ARG A 1 169 ? 8.688 12.234 -15.438 1 70.5 169 ARG A C 1
ATOM 1336 O O . ARG A 1 169 ? 8.57 12.023 -14.234 1 70.5 169 ARG A O 1
ATOM 1343 N N . MET A 1 170 ? 9.227 11.344 -16.312 1 83 170 MET A N 1
ATOM 1344 C CA . MET A 1 170 ? 9.711 10.047 -15.836 1 83 170 MET A CA 1
ATOM 1345 C C . MET A 1 170 ? 11.078 9.727 -16.422 1 83 170 MET A C 1
ATOM 1347 O O . MET A 1 170 ? 11.352 10.062 -17.578 1 83 170 MET A O 1
ATOM 1351 N N . ASN A 1 171 ? 11.938 9.188 -15.578 1 85.12 171 ASN A N 1
ATOM 1352 C CA . ASN A 1 171 ? 13.211 8.648 -16.031 1 85.12 171 ASN A CA 1
ATOM 1353 C C . ASN A 1 171 ? 13.188 7.125 -16.109 1 85.12 171 ASN A C 1
ATOM 1355 O O . ASN A 1 171 ? 13.328 6.441 -15.102 1 85.12 171 ASN A O 1
ATOM 1359 N N . LEU A 1 172 ? 13.125 6.574 -17.344 1 88.44 172 LEU A N 1
ATOM 1360 C CA . LEU A 1 172 ? 12.969 5.137 -17.547 1 88.44 172 LEU A CA 1
ATOM 1361 C C . LEU A 1 172 ? 14.125 4.574 -18.359 1 88.44 172 LEU A C 1
ATOM 1363 O O . LEU A 1 172 ? 14 3.518 -18.984 1 88.44 172 LEU A O 1
ATOM 1367 N N . ASN A 1 173 ? 15.227 5.312 -18.281 1 91.62 173 ASN A N 1
ATOM 1368 C CA . ASN A 1 173 ? 16.328 4.922 -19.156 1 91.62 173 ASN A CA 1
ATOM 1369 C C . ASN A 1 173 ? 17.562 4.496 -18.344 1 91.62 173 ASN A C 1
ATOM 1371 O O . ASN A 1 173 ? 18.531 3.994 -18.906 1 91.62 173 ASN A O 1
ATOM 1375 N N . LEU A 1 174 ? 17.469 4.629 -17.047 1 95.12 174 LEU A N 1
ATOM 1376 C CA . LEU A 1 174 ? 18.609 4.301 -16.203 1 95.12 174 LEU A CA 1
ATOM 1377 C C . LEU A 1 174 ? 18.875 2.797 -16.203 1 95.12 174 LEU A C 1
ATOM 1379 O O . LEU A 1 174 ? 17.938 2.002 -16.328 1 95.12 174 LEU A O 1
ATOM 1383 N N . GLN A 1 175 ? 20.125 2.484 -16.047 1 95.31 175 GLN A N 1
ATOM 1384 C CA . GLN A 1 175 ? 20.453 1.081 -15.82 1 95.31 175 GLN A CA 1
ATOM 1385 C C . GLN A 1 175 ? 19.797 0.564 -14.547 1 95.31 175 GLN A C 1
ATOM 1387 O O . GLN A 1 175 ? 19.547 1.332 -13.609 1 95.31 175 GLN A O 1
ATOM 1392 N N . ALA A 1 176 ? 19.578 -0.682 -14.484 1 95.12 176 ALA A N 1
ATOM 1393 C CA . ALA A 1 176 ? 18.688 -1.307 -13.508 1 95.12 176 ALA A CA 1
ATOM 1394 C C . ALA A 1 176 ? 19.078 -0.915 -12.086 1 95.12 176 ALA A C 1
ATOM 1396 O O . ALA A 1 176 ? 18.234 -0.447 -11.312 1 95.12 176 ALA A O 1
ATOM 1397 N N . GLU A 1 177 ? 20.312 -1.08 -11.711 1 95.56 177 GLU A N 1
ATOM 1398 C CA . GLU A 1 177 ? 20.734 -0.782 -10.352 1 95.56 177 GLU A CA 1
ATOM 1399 C C . GLU A 1 177 ? 20.562 0.699 -10.023 1 95.56 177 GLU A C 1
ATOM 1401 O O . GLU A 1 177 ? 20.062 1.049 -8.945 1 95.56 177 GLU A O 1
ATOM 1406 N N . GLU A 1 178 ? 20.906 1.573 -10.945 1 96.12 178 GLU A N 1
ATOM 1407 C CA . GLU A 1 178 ? 20.766 3.014 -10.758 1 96.12 178 GLU A CA 1
ATOM 1408 C C . GLU A 1 178 ? 19.297 3.426 -10.727 1 96.12 178 GLU A C 1
ATOM 1410 O O . GLU A 1 178 ? 18.922 4.332 -9.977 1 96.12 178 GLU A O 1
ATOM 1415 N N . ALA A 1 179 ? 18.547 2.711 -11.555 1 97.62 179 ALA A N 1
ATOM 1416 C CA . ALA A 1 179 ? 17.125 2.996 -11.578 1 97.62 179 ALA A CA 1
ATOM 1417 C C . ALA A 1 179 ? 16.484 2.736 -10.211 1 97.62 179 ALA A C 1
ATOM 1419 O O . ALA A 1 179 ? 15.641 3.504 -9.758 1 97.62 179 ALA A O 1
ATOM 1420 N N . ALA A 1 180 ? 16.938 1.669 -9.594 1 98.38 180 ALA A N 1
ATOM 1421 C CA . ALA A 1 180 ? 16.406 1.317 -8.281 1 98.38 180 ALA A CA 1
ATOM 1422 C C . ALA A 1 180 ? 16.797 2.354 -7.234 1 98.38 180 ALA A C 1
ATOM 1424 O O . ALA A 1 180 ? 15.977 2.752 -6.402 1 98.38 180 ALA A O 1
ATOM 1425 N N . ILE A 1 181 ? 18.016 2.812 -7.238 1 98.44 181 ILE A N 1
ATOM 1426 C CA . ILE A 1 181 ? 18.516 3.824 -6.309 1 98.44 181 ILE A CA 1
ATOM 1427 C C . ILE A 1 181 ? 17.781 5.141 -6.543 1 98.44 181 ILE A C 1
ATOM 1429 O O . ILE A 1 181 ? 17.328 5.785 -5.594 1 98.44 181 ILE A O 1
ATOM 1433 N N . TYR A 1 182 ? 17.656 5.512 -7.855 1 98.25 182 TYR A N 1
ATOM 1434 C CA . TYR A 1 182 ? 16.906 6.707 -8.242 1 98.25 182 TYR A CA 1
ATOM 1435 C C . TYR A 1 182 ? 15.484 6.664 -7.703 1 98.25 182 TYR A C 1
ATOM 1437 O O . TYR A 1 182 ? 14.992 7.652 -7.148 1 98.25 182 TYR A O 1
ATOM 1445 N N . ALA A 1 183 ? 14.859 5.512 -7.828 1 98.69 183 ALA A N 1
ATOM 1446 C CA . ALA A 1 183 ? 13.469 5.363 -7.402 1 98.69 183 ALA A CA 1
ATOM 1447 C C . ALA A 1 183 ? 13.328 5.602 -5.898 1 98.69 183 ALA A C 1
ATOM 1449 O O . ALA A 1 183 ? 12.398 6.277 -5.457 1 98.69 183 ALA A O 1
ATOM 1450 N N . GLU A 1 184 ? 14.195 5.023 -5.125 1 98.75 184 GLU A N 1
ATOM 1451 C CA . GLU A 1 184 ? 14.195 5.238 -3.682 1 98.75 184 GLU A CA 1
ATOM 1452 C C . GLU A 1 184 ? 14.359 6.715 -3.342 1 98.75 184 GLU A C 1
ATOM 1454 O O . GLU A 1 184 ? 13.578 7.273 -2.574 1 98.75 184 GLU A O 1
ATOM 1459 N N . ALA A 1 185 ? 15.312 7.363 -3.957 1 98.75 185 ALA A N 1
ATOM 1460 C CA . ALA A 1 185 ? 15.617 8.773 -3.715 1 98.75 185 ALA A CA 1
ATOM 1461 C C . ALA A 1 185 ? 14.422 9.656 -4.078 1 98.75 185 ALA A C 1
ATOM 1463 O O . ALA A 1 185 ? 13.977 10.469 -3.264 1 98.75 185 ALA A O 1
ATOM 1464 N N . ARG A 1 186 ? 13.961 9.453 -5.258 1 98.31 186 ARG A N 1
ATOM 1465 C CA . ARG A 1 186 ? 12.875 10.297 -5.754 1 98.31 186 ARG A CA 1
ATOM 1466 C C . ARG A 1 186 ? 11.625 10.141 -4.895 1 98.31 186 ARG A C 1
ATOM 1468 O O . ARG A 1 186 ? 10.969 11.125 -4.559 1 98.31 186 ARG A O 1
ATOM 1475 N N . HIS A 1 187 ? 11.352 8.883 -4.582 1 98.56 187 HIS A N 1
ATOM 1476 C CA . HIS A 1 187 ? 10.18 8.594 -3.762 1 98.56 187 HIS A CA 1
ATOM 1477 C C . HIS A 1 187 ? 10.242 9.344 -2.436 1 98.56 187 HIS A C 1
ATOM 1479 O O . HIS A 1 187 ? 9.266 9.984 -2.035 1 98.56 187 HIS A O 1
ATOM 1485 N N . LEU A 1 188 ? 11.289 9.297 -1.774 1 98.81 188 LEU A N 1
ATOM 1486 C CA . LEU A 1 188 ? 11.43 9.891 -0.45 1 98.81 188 LEU A CA 1
ATOM 1487 C C . LEU A 1 188 ? 11.5 11.414 -0.544 1 98.81 188 LEU A C 1
ATOM 1489 O O . LEU A 1 188 ? 10.938 12.117 0.295 1 98.81 188 LEU A O 1
ATOM 1493 N N . LEU A 1 189 ? 12.211 11.922 -1.54 1 98.62 189 LEU A N 1
ATOM 1494 C CA . LEU A 1 189 ? 12.258 13.375 -1.725 1 98.62 189 LEU A CA 1
ATOM 1495 C C . LEU A 1 189 ? 10.867 13.922 -2.029 1 98.62 189 LEU A C 1
ATOM 1497 O O . LEU A 1 189 ? 10.477 14.961 -1.488 1 98.62 189 LEU A O 1
ATOM 1501 N N . ASP A 1 190 ? 10.195 13.219 -2.865 1 97.81 190 ASP A N 1
ATOM 1502 C CA . ASP A 1 190 ? 8.836 13.625 -3.213 1 97.81 190 ASP A CA 1
ATOM 1503 C C . ASP A 1 190 ? 7.93 13.609 -1.984 1 97.81 190 ASP A C 1
ATOM 1505 O O . ASP A 1 190 ? 7.211 14.578 -1.731 1 97.81 190 ASP A O 1
ATOM 1509 N N . TRP A 1 191 ? 7.977 12.562 -1.241 1 98.19 191 TRP A N 1
ATOM 1510 C CA . TRP A 1 191 ? 7.141 12.438 -0.052 1 98.19 191 TRP A CA 1
ATOM 1511 C C . TRP A 1 191 ? 7.414 13.57 0.927 1 98.19 191 TRP A C 1
ATOM 1513 O O . TRP A 1 191 ? 6.484 14.18 1.465 1 98.19 191 TRP A O 1
ATOM 1523 N N . ASN A 1 192 ? 8.68 13.844 1.181 1 98.38 192 ASN A N 1
ATOM 1524 C CA . ASN A 1 192 ? 9.031 14.914 2.113 1 98.38 192 ASN A CA 1
ATOM 1525 C C . ASN A 1 192 ? 8.586 16.281 1.599 1 98.38 192 ASN A C 1
ATOM 1527 O O . ASN A 1 192 ? 8.172 17.141 2.379 1 98.38 192 ASN A O 1
ATOM 1531 N N . ALA A 1 193 ? 8.656 16.453 0.325 1 97.06 193 ALA A N 1
ATOM 1532 C CA . ALA A 1 193 ? 8.281 17.734 -0.266 1 97.06 193 ALA A CA 1
ATOM 1533 C C . ALA A 1 193 ? 6.77 17.953 -0.229 1 97.06 193 ALA A C 1
ATOM 1535 O O . ALA A 1 193 ? 6.297 19.062 -0.032 1 97.06 193 ALA A O 1
ATOM 1536 N N . ARG A 1 194 ? 6.008 16.938 -0.309 1 95.88 194 ARG A N 1
ATOM 1537 C CA . ARG A 1 194 ? 4.566 17.047 -0.493 1 95.88 194 ARG A CA 1
ATOM 1538 C C . ARG A 1 194 ? 3.838 17.016 0.847 1 95.88 194 ARG A C 1
ATOM 1540 O O . ARG A 1 194 ? 2.645 17.312 0.92 1 95.88 194 ARG A O 1
ATOM 1547 N N . ASN A 1 195 ? 4.578 16.594 1.892 1 96.94 195 ASN A N 1
ATOM 1548 C CA . ASN A 1 195 ? 3.926 16.375 3.178 1 96.94 195 ASN A CA 1
ATOM 1549 C C . ASN A 1 195 ? 4.555 17.234 4.277 1 96.94 195 ASN A C 1
ATOM 1551 O O . ASN A 1 195 ? 4.902 16.719 5.344 1 96.94 195 ASN A O 1
ATOM 1555 N N . PRO A 1 196 ? 4.535 18.516 4.117 1 97.44 196 PRO A N 1
ATOM 1556 C CA . PRO A 1 196 ? 5.203 19.344 5.129 1 97.44 196 PRO A CA 1
ATOM 1557 C C . PRO A 1 196 ? 4.34 19.562 6.367 1 97.44 196 PRO A C 1
ATOM 1559 O O . PRO A 1 196 ? 4.836 20.047 7.387 1 97.44 196 PRO A O 1
ATOM 1562 N N . PHE A 1 197 ? 3.07 19.25 6.34 1 98 197 PHE A N 1
ATOM 1563 C CA . PHE A 1 197 ? 2.188 19.516 7.469 1 98 197 PHE A CA 1
ATOM 1564 C C . PHE A 1 197 ? 1.622 18.219 8.039 1 98 197 PHE A C 1
ATOM 1566 O O . PHE A 1 197 ? 1.474 17.234 7.312 1 98 197 PHE A O 1
ATOM 1573 N N . CYS A 1 198 ? 1.341 18.25 9.328 1 98.12 198 CYS A N 1
ATOM 1574 C CA . CYS A 1 198 ? 0.743 17.125 10.023 1 98.12 198 CYS A CA 1
ATOM 1575 C C . CYS A 1 198 ? -0.722 16.953 9.641 1 98.12 198 CYS A C 1
ATOM 1577 O O . CYS A 1 198 ? -1.532 17.859 9.859 1 98.12 198 CYS A O 1
ATOM 1579 N N . ALA A 1 199 ? -1.076 15.805 9.164 1 97.88 199 ALA A N 1
ATOM 1580 C CA . ALA A 1 199 ? -2.445 15.562 8.719 1 97.88 199 ALA A CA 1
ATOM 1581 C C . ALA A 1 199 ? -3.4 15.477 9.906 1 97.88 199 ALA A C 1
ATOM 1583 O O . ALA A 1 199 ? -4.617 15.578 9.742 1 97.88 199 ALA A O 1
ATOM 1584 N N . SER A 1 200 ? -2.877 15.266 11.086 1 97.69 200 SER A N 1
ATOM 1585 C CA . SER A 1 200 ? -3.699 15.125 12.281 1 97.69 200 SER A CA 1
ATOM 1586 C C . SER A 1 200 ? -4.023 16.484 12.891 1 97.69 200 SER A C 1
ATOM 1588 O O . SER A 1 200 ? -5.133 16.703 13.383 1 97.69 200 SER A O 1
ATOM 1590 N N . CYS A 1 201 ? -3.047 17.516 12.836 1 97.06 201 CYS A N 1
ATOM 1591 C CA . CYS A 1 201 ? -3.293 18.734 13.594 1 97.06 201 CYS A CA 1
ATOM 1592 C C . CYS A 1 201 ? -3.008 19.984 12.75 1 97.06 201 CYS A C 1
ATOM 1594 O O . CYS A 1 201 ? -3.246 21.109 13.188 1 97.06 201 CYS A O 1
ATOM 1596 N N . GLY A 1 202 ? -2.355 19.828 11.609 1 96.88 202 GLY A N 1
ATOM 1597 C CA . GLY A 1 202 ? -2.207 20.922 10.68 1 96.88 202 GLY A CA 1
ATOM 1598 C C . GLY A 1 202 ? -0.921 21.703 10.875 1 96.88 202 GLY A C 1
ATOM 1599 O O . GLY A 1 202 ? -0.621 22.625 10.102 1 96.88 202 GLY A O 1
ATOM 1600 N N . TYR A 1 203 ? -0.139 21.328 11.867 1 95.88 203 TYR A N 1
ATOM 1601 C CA . TYR A 1 203 ? 1.106 22.062 12.102 1 95.88 203 TYR A CA 1
ATOM 1602 C C . TYR A 1 203 ? 2.215 21.547 11.188 1 95.88 203 TYR A C 1
ATOM 1604 O O . TYR A 1 203 ? 2.166 20.391 10.727 1 95.88 203 TYR A O 1
ATOM 1612 N N . LYS A 1 204 ? 3.217 22.359 10.961 1 96.56 204 LYS A N 1
ATOM 1613 C CA . LYS A 1 204 ? 4.383 21.969 10.172 1 96.56 204 LYS A CA 1
ATOM 1614 C C . LYS A 1 204 ? 5.164 20.859 10.867 1 96.56 204 LYS A C 1
ATOM 1616 O O . LYS A 1 204 ? 5.336 20.875 12.086 1 96.56 204 LYS A O 1
ATOM 1621 N N . THR A 1 205 ? 5.598 19.906 10.055 1 97.44 205 THR A N 1
ATOM 1622 C CA . THR A 1 205 ? 6.375 18.797 10.578 1 97.44 205 THR A CA 1
ATOM 1623 C C . THR A 1 205 ? 7.84 18.906 10.164 1 97.44 205 THR A C 1
ATOM 1625 O O . THR A 1 205 ? 8.219 19.859 9.484 1 97.44 205 THR A O 1
ATOM 1628 N N . MET A 1 206 ? 8.672 18.047 10.664 1 97.44 206 MET A N 1
ATOM 1629 C CA . MET A 1 206 ? 10.086 18.047 10.305 1 97.44 206 MET A CA 1
ATOM 1630 C C . MET A 1 206 ? 10.562 16.641 9.938 1 97.44 206 MET A C 1
ATOM 1632 O O . MET A 1 206 ? 10.094 15.656 10.5 1 97.44 206 MET A O 1
ATOM 1636 N N . SER A 1 207 ? 11.477 16.578 9 1 98.25 207 SER A N 1
ATOM 1637 C CA . SER A 1 207 ? 12.07 15.328 8.555 1 98.25 207 SER A CA 1
ATOM 1638 C C . SER A 1 207 ? 13.055 14.781 9.594 1 98.25 207 SER A C 1
ATOM 1640 O O . SER A 1 207 ? 13.891 15.523 10.117 1 98.25 207 SER A O 1
ATOM 1642 N N . VAL A 1 208 ? 12.922 13.531 10.008 1 98.12 208 VAL A N 1
ATOM 1643 C CA . VAL A 1 208 ? 13.852 12.812 10.875 1 98.12 208 VAL A CA 1
ATOM 1644 C C . VAL A 1 208 ? 14.156 11.438 10.281 1 98.12 208 VAL A C 1
ATOM 1646 O O . VAL A 1 208 ? 13.75 11.133 9.156 1 98.12 208 VAL A O 1
ATOM 1649 N N . ASN A 1 209 ? 15.023 10.617 10.945 1 98.31 209 ASN A N 1
ATOM 1650 C CA . ASN A 1 209 ? 15.43 9.305 10.453 1 98.31 209 ASN A CA 1
ATOM 1651 C C . ASN A 1 209 ? 16.047 9.398 9.055 1 98.31 209 ASN A C 1
ATOM 1653 O O . ASN A 1 209 ? 15.719 8.602 8.172 1 98.31 209 ASN A O 1
ATOM 1657 N N . ALA A 1 210 ? 16.781 10.438 8.875 1 98.56 210 ALA A N 1
ATOM 1658 C CA . ALA A 1 210 ? 17.484 10.672 7.617 1 98.56 210 ALA A CA 1
ATOM 1659 C C . ALA A 1 210 ? 16.531 10.656 6.438 1 98.56 210 ALA A C 1
ATOM 1661 O O . ALA A 1 210 ? 16.828 10.086 5.387 1 98.56 210 ALA A O 1
ATOM 1662 N N . GLY A 1 211 ? 15.367 11.195 6.621 1 98.62 211 GLY A N 1
ATOM 1663 C CA . GLY A 1 211 ? 14.438 11.438 5.527 1 98.62 211 GLY A CA 1
ATOM 1664 C C . GLY A 1 211 ? 13.32 10.406 5.461 1 98.62 211 GLY A C 1
ATOM 1665 O O . GLY A 1 211 ? 12.383 10.562 4.68 1 98.62 211 GLY A O 1
ATOM 1666 N N . PHE A 1 212 ? 13.328 9.352 6.336 1 98.69 212 PHE A N 1
ATOM 1667 C CA . PHE A 1 212 ? 12.383 8.25 6.223 1 98.69 212 PHE A CA 1
ATOM 1668 C C . PHE A 1 212 ? 11.242 8.406 7.223 1 98.69 212 PHE A C 1
ATOM 1670 O O . PHE A 1 212 ? 10.383 7.527 7.34 1 98.69 212 PHE A O 1
ATOM 1677 N N . LYS A 1 213 ? 11.188 9.469 7.926 1 98.25 213 LYS A N 1
ATOM 1678 C CA . LYS A 1 213 ? 10.141 9.781 8.898 1 98.25 213 LYS A CA 1
ATOM 1679 C C . LYS A 1 213 ? 9.945 11.289 9.031 1 98.25 213 LYS A C 1
ATOM 1681 O O . LYS A 1 213 ? 10.891 12.055 8.844 1 98.25 213 LYS A O 1
ATOM 1686 N N . ARG A 1 214 ? 8.766 11.719 9.219 1 98.31 214 ARG A N 1
ATOM 1687 C CA . ARG A 1 214 ? 8.477 13.086 9.625 1 98.31 214 ARG A CA 1
ATOM 1688 C C . ARG A 1 214 ? 7.773 13.117 10.977 1 98.31 214 ARG A C 1
ATOM 1690 O O . ARG A 1 214 ? 6.922 12.273 11.258 1 98.31 214 ARG A O 1
ATOM 1697 N N . THR A 1 215 ? 8.148 14.016 11.789 1 97.88 215 THR A N 1
ATOM 1698 C CA . THR A 1 215 ? 7.57 14.109 13.125 1 97.88 215 THR A CA 1
ATOM 1699 C C . THR A 1 215 ? 6.93 15.477 13.344 1 97.88 215 THR A C 1
ATOM 1701 O O . THR A 1 215 ? 7.324 16.469 12.719 1 97.88 215 THR A O 1
ATOM 1704 N N . CYS A 1 216 ? 5.848 15.5 14.062 1 97.56 216 CYS A N 1
ATOM 1705 C CA . CYS A 1 216 ? 5.199 16.719 14.516 1 97.56 216 CYS A CA 1
ATOM 1706 C C . CYS A 1 216 ? 5.781 17.188 15.844 1 97.56 216 CYS A C 1
ATOM 1708 O O . CYS A 1 216 ? 5.418 16.672 16.906 1 97.56 216 CYS A O 1
ATOM 1710 N N . PRO A 1 217 ? 6.664 18.172 15.797 1 96.25 217 PRO A N 1
ATOM 1711 C CA . PRO A 1 217 ? 7.32 18.562 17.047 1 96.25 217 PRO A CA 1
ATOM 1712 C C . PRO A 1 217 ? 6.344 19.156 18.062 1 96.25 217 PRO A C 1
ATOM 1714 O O . PRO A 1 217 ? 5.422 19.891 17.688 1 96.25 217 PRO A O 1
ATOM 1717 N N . PRO A 1 218 ? 6.539 18.844 19.328 1 94.69 218 PRO A N 1
ATOM 1718 C CA . PRO A 1 218 ? 5.641 19.375 20.359 1 94.69 218 PRO A CA 1
ATOM 1719 C C . PRO A 1 218 ? 5.898 20.844 20.656 1 94.69 218 PRO A C 1
ATOM 1721 O O . PRO A 1 218 ? 5.078 21.5 21.312 1 94.69 218 PRO A O 1
ATOM 1724 N N . LYS A 1 219 ? 7.086 21.359 20.25 1 93.81 219 LYS A N 1
ATOM 1725 C CA . LYS A 1 219 ? 7.488 22.75 20.453 1 93.81 219 LYS A CA 1
ATOM 1726 C C . LYS A 1 219 ? 8.031 23.359 19.172 1 93.81 219 LYS A C 1
ATOM 1728 O O . LYS A 1 219 ? 8.609 22.656 18.344 1 93.81 219 LYS A O 1
ATOM 1733 N N . ASP A 1 220 ? 7.828 24.641 18.969 1 94.62 220 ASP A N 1
ATOM 1734 C CA . ASP A 1 220 ? 8.359 25.438 17.859 1 94.62 220 ASP A CA 1
ATOM 1735 C C . ASP A 1 220 ? 8.914 26.766 18.359 1 94.62 220 ASP A C 1
ATOM 1737 O O . ASP A 1 220 ? 8.148 27.672 18.719 1 94.62 220 ASP A O 1
ATOM 1741 N N . ILE A 1 221 ? 10.125 26.938 18.328 1 92.25 221 ILE A N 1
ATOM 1742 C CA . ILE A 1 221 ? 10.75 28.078 18.984 1 92.25 221 ILE A CA 1
ATOM 1743 C C . ILE A 1 221 ? 10.609 29.312 18.109 1 92.25 221 ILE A C 1
ATOM 1745 O O . ILE A 1 221 ? 10.93 30.422 18.531 1 92.25 221 ILE A O 1
ATOM 1749 N N . ALA A 1 222 ? 10.164 29.109 16.875 1 87.12 222 ALA A N 1
ATOM 1750 C CA . ALA A 1 222 ? 9.859 30.25 16.031 1 87.12 222 ALA A CA 1
ATOM 1751 C C . ALA A 1 222 ? 8.672 31.047 16.578 1 87.12 222 ALA A C 1
ATOM 1753 O O . ALA A 1 222 ? 8.531 32.25 16.312 1 87.12 222 ALA A O 1
ATOM 1754 N N . SER A 1 223 ? 7.656 30.281 17.141 1 68.38 223 SER A N 1
ATOM 1755 C CA . SER A 1 223 ? 6.422 30.891 17.625 1 68.38 223 SER A CA 1
ATOM 1756 C C . SER A 1 223 ? 6.637 31.578 18.969 1 68.38 223 SER A C 1
ATOM 1758 O O . SER A 1 223 ? 7.164 30.984 19.906 1 68.38 223 SER A O 1
ATOM 1760 N N . GLU A 1 224 ? 6.633 32.938 19.078 1 61.62 224 GLU A N 1
ATOM 1761 C CA . GLU A 1 224 ? 6.77 33.688 20.312 1 61.62 224 GLU A CA 1
ATOM 1762 C C . GLU A 1 224 ? 5.598 33.438 21.266 1 61.62 224 GLU A C 1
ATOM 1764 O O . GLU A 1 224 ? 5.758 33.469 22.484 1 61.62 224 GLU A O 1
ATOM 1769 N N . VAL A 1 225 ? 4.402 33.375 20.688 1 55 225 VAL A N 1
ATOM 1770 C CA . VAL A 1 225 ? 3.18 33.5 21.484 1 55 225 VAL A CA 1
ATOM 1771 C C . VAL A 1 225 ? 3.066 32.312 22.438 1 55 225 VAL A C 1
ATOM 1773 O O . VAL A 1 225 ? 2.725 32.5 23.609 1 55 225 VAL A O 1
ATOM 1776 N N . ASN A 1 226 ? 3.332 31.109 22.031 1 55.53 226 ASN A N 1
ATOM 1777 C CA . ASN A 1 226 ? 3.068 29.984 22.922 1 55.53 226 ASN A CA 1
ATOM 1778 C C . ASN A 1 226 ? 4.363 29.344 23.422 1 55.53 226 ASN A C 1
ATOM 1780 O O . ASN A 1 226 ? 4.41 28.141 23.672 1 55.53 226 ASN A O 1
ATOM 1784 N N . GLN A 1 227 ? 5.164 30.375 23.891 1 62.78 227 GLN A N 1
ATOM 1785 C CA . GLN A 1 227 ? 6.465 29.938 24.391 1 62.78 227 GLN A CA 1
ATOM 1786 C C . GLN A 1 227 ? 6.949 28.703 23.625 1 62.78 227 GLN A C 1
ATOM 1788 O O . GLN A 1 227 ? 7.547 27.797 24.219 1 62.78 227 GLN A O 1
ATOM 1793 N N . GLY A 1 228 ? 6.316 28.516 22.547 1 75.56 228 GLY A N 1
ATOM 1794 C CA . GLY A 1 228 ? 6.844 27.516 21.625 1 75.56 228 GLY A CA 1
ATOM 1795 C C . GLY A 1 228 ? 6.137 26.172 21.719 1 75.56 228 GLY A C 1
ATOM 1796 O O . GLY A 1 228 ? 6.445 25.25 20.969 1 75.56 228 GLY A O 1
ATOM 1797 N N . GLU A 1 229 ? 5.043 26.078 22.828 1 87.38 229 GLU A N 1
ATOM 1798 C CA . GLU A 1 229 ? 4.414 24.766 23.016 1 87.38 229 GLU A CA 1
ATOM 1799 C C . GLU A 1 229 ? 3.209 24.594 22.094 1 87.38 229 GLU A C 1
ATOM 1801 O O . GLU A 1 229 ? 2.398 25.516 21.953 1 87.38 229 GLU A O 1
ATOM 1806 N N . ARG A 1 230 ? 3.096 23.484 21.531 1 92.44 230 ARG A N 1
ATOM 1807 C CA . ARG A 1 230 ? 2.016 23.172 20.594 1 92.44 230 ARG A CA 1
ATOM 1808 C C . ARG A 1 230 ? 0.956 22.297 21.266 1 92.44 230 ARG A C 1
ATOM 1810 O O . ARG A 1 230 ? 1.246 21.578 22.219 1 92.44 230 ARG A O 1
ATOM 1817 N N . PRO A 1 231 ? -0.342 22.422 20.766 1 92.69 231 PRO A N 1
ATOM 1818 C CA . PRO A 1 231 ? -1.394 21.578 21.328 1 92.69 231 PRO A CA 1
ATOM 1819 C C . PRO A 1 231 ? -1.128 20.094 21.125 1 92.69 231 PRO A C 1
ATOM 1821 O O . PRO A 1 231 ? -0.272 19.719 20.312 1 92.69 231 PRO A O 1
ATOM 1824 N N . PRO A 1 232 ? -1.863 19.234 21.891 1 93.88 232 PRO A N 1
ATOM 1825 C CA . PRO A 1 232 ? -1.688 17.797 21.719 1 93.88 232 PRO A CA 1
ATOM 1826 C C . PRO A 1 232 ? -1.962 17.328 20.297 1 93.88 232 PRO A C 1
ATOM 1828 O O . PRO A 1 232 ? -2.818 17.891 19.609 1 93.88 232 PRO A O 1
ATOM 1831 N N . CYS A 1 233 ? -1.239 16.328 19.906 1 95.88 233 CYS A N 1
ATOM 1832 C CA . CYS A 1 233 ? -1.338 15.727 18.578 1 95.88 233 CYS A CA 1
ATOM 1833 C C . CYS A 1 233 ? -1.274 14.203 18.672 1 95.88 233 CYS A C 1
ATOM 1835 O O . CYS A 1 233 ? -0.377 13.648 19.312 1 95.88 233 CYS A O 1
ATOM 1837 N N . ALA A 1 234 ? -2.184 13.602 18 1 94.69 234 ALA A N 1
ATOM 1838 C CA . ALA A 1 234 ? -2.285 12.148 18.047 1 94.69 234 ALA A CA 1
ATOM 1839 C C . ALA A 1 234 ? -1.016 11.484 17.516 1 94.69 234 ALA A C 1
ATOM 1841 O O . ALA A 1 234 ? -0.638 10.398 17.969 1 94.69 234 ALA A O 1
ATOM 1842 N N . THR A 1 235 ? -0.273 12.117 16.641 1 96.69 235 THR A N 1
ATOM 1843 C CA . THR A 1 235 ? 0.892 11.5 16.016 1 96.69 235 THR A CA 1
ATOM 1844 C C . THR A 1 235 ? 2.076 11.477 16.969 1 96.69 235 THR A C 1
ATOM 1846 O O . THR A 1 235 ? 3.096 10.844 16.688 1 96.69 235 THR A O 1
ATOM 1849 N N . ARG A 1 236 ? 1.929 12.18 18.094 1 95 236 ARG A N 1
ATOM 1850 C CA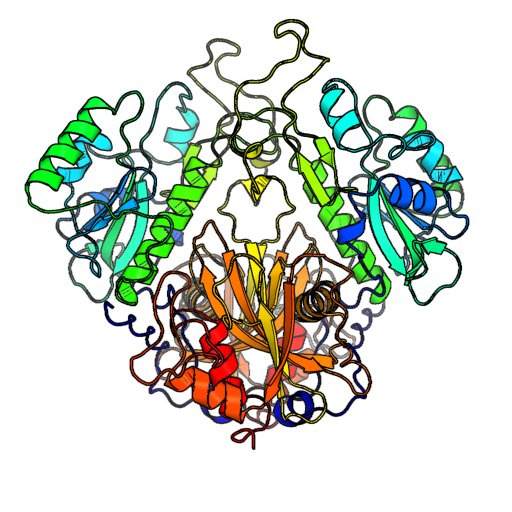 . ARG A 1 236 ? 3.01 12.227 19.062 1 95 236 ARG A CA 1
ATOM 1851 C C . ARG A 1 236 ? 2.869 11.117 20.094 1 95 236 ARG A C 1
ATOM 1853 O O . ARG A 1 236 ? 3.719 10.969 20.984 1 95 236 ARG A O 1
ATOM 1860 N N . THR A 1 237 ? 1.742 10.438 19.938 1 90.06 237 THR A N 1
ATOM 1861 C CA . THR A 1 237 ? 1.477 9.375 20.906 1 90.06 237 THR A CA 1
ATOM 1862 C C . THR A 1 237 ? 1.593 8 20.25 1 90.06 237 THR A C 1
ATOM 1864 O O . THR A 1 237 ? 0.714 7.598 19.484 1 90.06 237 THR A O 1
ATOM 1867 N N . GLY A 1 238 ? 2.773 7.371 20.359 1 84.31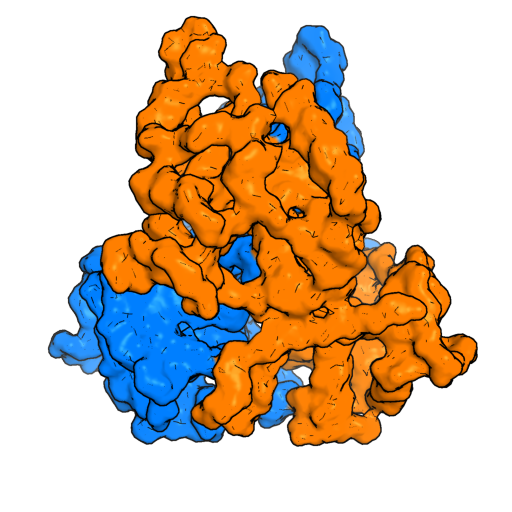 238 GLY A N 1
ATOM 1868 C CA . GLY A 1 238 ? 2.957 6.059 19.75 1 84.31 238 GLY A CA 1
ATOM 1869 C C . GLY A 1 238 ? 3.404 6.125 18.312 1 84.31 238 GLY A C 1
ATOM 1870 O O . GLY A 1 238 ? 3.934 7.145 17.859 1 84.31 238 GLY A O 1
ATOM 1871 N N . ILE A 1 239 ? 3.189 5.031 17.625 1 86.69 239 ILE A N 1
ATOM 1872 C CA . ILE A 1 239 ? 3.572 4.926 16.219 1 86.69 239 ILE A CA 1
ATOM 1873 C C . ILE A 1 239 ? 2.381 5.277 15.328 1 86.69 239 ILE A C 1
ATOM 1875 O O . ILE A 1 239 ? 1.28 4.758 15.523 1 86.69 239 ILE A O 1
ATOM 1879 N N . SER A 1 240 ? 2.562 6.234 14.438 1 94.12 240 SER A N 1
ATOM 1880 C CA . SER A 1 240 ? 1.521 6.672 13.508 1 94.12 240 SER A CA 1
ATOM 1881 C C . SER A 1 240 ? 1.986 6.559 12.062 1 94.12 240 SER A C 1
ATOM 1883 O O . SER A 1 240 ? 3.066 7.039 11.711 1 94.12 240 SER A O 1
ATOM 1885 N N . ASN A 1 241 ? 1.152 6.016 11.273 1 94.62 241 ASN A N 1
ATOM 1886 C CA . ASN A 1 241 ? 1.524 5.867 9.867 1 94.62 241 ASN A CA 1
ATOM 1887 C C . ASN A 1 241 ? 1.638 7.219 9.172 1 94.62 241 ASN A C 1
ATOM 1889 O O . ASN A 1 241 ? 2.299 7.332 8.141 1 94.62 241 ASN A O 1
ATOM 1893 N N . LEU A 1 242 ? 1.086 8.234 9.742 1 96.19 242 LEU A N 1
ATOM 1894 C CA . LEU A 1 242 ? 1.168 9.578 9.18 1 96.19 242 LEU A CA 1
ATOM 1895 C C . LEU A 1 242 ? 2.604 10.094 9.211 1 96.19 242 LEU A C 1
ATOM 1897 O O . LEU A 1 242 ? 2.939 11.055 8.516 1 96.19 242 LEU A O 1
ATOM 1901 N N . CYS A 1 243 ? 3.424 9.445 10.039 1 97.81 243 CYS A N 1
ATOM 1902 C CA . CYS A 1 243 ? 4.797 9.906 10.219 1 97.81 243 CYS A CA 1
ATOM 1903 C C . CYS A 1 243 ? 5.738 9.211 9.242 1 97.81 243 CYS A C 1
ATOM 1905 O O . CYS A 1 243 ? 6.918 9.547 9.164 1 97.81 243 CYS A O 1
ATOM 1907 N N . PHE A 1 244 ? 5.281 8.273 8.484 1 98.12 244 PHE A N 1
ATOM 1908 C CA . PHE A 1 244 ? 6.133 7.465 7.625 1 98.12 244 PHE A CA 1
ATOM 1909 C C . PHE A 1 244 ? 5.719 7.602 6.164 1 98.12 244 PHE A C 1
ATOM 1911 O O . PHE A 1 244 ? 4.562 7.918 5.871 1 98.12 244 PHE A O 1
ATOM 1918 N N . PRO A 1 245 ? 6.699 7.355 5.258 1 98 245 PRO A N 1
ATOM 1919 C CA . PRO A 1 245 ? 6.371 7.488 3.838 1 98 245 PRO A CA 1
ATOM 1920 C C . PRO A 1 245 ? 5.211 6.59 3.412 1 98 245 PRO A C 1
ATOM 1922 O O . PRO A 1 245 ? 5.023 5.512 3.979 1 98 245 PRO A O 1
ATOM 1925 N N . ARG A 1 246 ? 4.539 7.098 2.471 1 96.5 246 ARG A N 1
ATOM 1926 C CA . ARG A 1 246 ? 3.377 6.402 1.928 1 96.5 246 ARG A CA 1
ATOM 1927 C C . ARG A 1 246 ? 3.736 5.652 0.648 1 96.5 246 ARG A C 1
ATOM 1929 O O . ARG A 1 246 ? 4.527 6.141 -0.161 1 96.5 246 ARG A O 1
ATOM 1936 N N . THR A 1 247 ? 3.336 4.441 0.487 1 98.19 247 THR A N 1
ATOM 1937 C CA . THR A 1 247 ? 3.348 3.658 -0.744 1 98.19 247 THR A CA 1
ATOM 1938 C C . THR A 1 247 ? 1.957 3.113 -1.054 1 98.19 247 THR A C 1
ATOM 1940 O O . THR A 1 247 ? 1.385 2.367 -0.256 1 98.19 247 THR A O 1
ATOM 1943 N N . ASP A 1 248 ? 1.416 3.48 -2.168 1 98.31 248 ASP A N 1
ATOM 1944 C CA . ASP A 1 248 ? 0.049 3.088 -2.496 1 98.31 248 ASP A CA 1
ATOM 1945 C C . ASP A 1 248 ? 0.03 1.798 -3.312 1 98.31 248 ASP A C 1
ATOM 1947 O O . ASP A 1 248 ? 0.618 1.733 -4.395 1 98.31 248 ASP A O 1
ATOM 1951 N N . PRO A 1 249 ? -0.638 0.76 -2.789 1 98.69 249 PRO A N 1
ATOM 1952 C CA . PRO A 1 249 ? -0.78 -0.462 -3.584 1 98.69 249 PRO A CA 1
ATOM 1953 C C . PRO A 1 249 ? -1.686 -0.275 -4.797 1 98.69 249 PRO A C 1
ATOM 1955 O O . PRO A 1 249 ? -2.773 0.293 -4.68 1 98.69 249 PRO A O 1
ATOM 1958 N N . THR A 1 250 ? -1.22 -0.712 -5.926 1 98.62 250 THR A N 1
ATOM 1959 C CA . THR A 1 250 ? -1.93 -0.722 -7.199 1 98.62 250 THR A CA 1
ATOM 1960 C C . THR A 1 250 ? -1.885 -2.109 -7.832 1 98.62 250 THR A C 1
ATOM 1962 O O . THR A 1 250 ? -0.846 -2.773 -7.816 1 98.62 250 THR A O 1
ATOM 1965 N N . VAL A 1 251 ? -3.008 -2.533 -8.344 1 98.88 251 VAL A N 1
ATOM 1966 C CA . VAL A 1 251 ? -3.027 -3.83 -9.008 1 98.88 251 VAL A CA 1
ATOM 1967 C C . VAL A 1 251 ? -2.939 -3.633 -10.523 1 98.88 251 VAL A C 1
ATOM 1969 O O . VAL A 1 251 ? -3.492 -2.672 -11.062 1 98.88 251 VAL A O 1
ATOM 1972 N N . ILE A 1 252 ? -2.248 -4.465 -11.133 1 98.88 252 ILE A N 1
ATOM 1973 C CA . ILE A 1 252 ? -2.137 -4.555 -12.586 1 98.88 252 ILE A CA 1
ATOM 1974 C C . ILE A 1 252 ? -2.184 -6.02 -13.016 1 98.88 252 ILE A C 1
ATOM 1976 O O . ILE A 1 252 ? -1.577 -6.879 -12.375 1 98.88 252 ILE A O 1
ATOM 1980 N N . MET A 1 253 ? -3.01 -6.336 -14.109 1 98.88 253 MET A N 1
ATOM 1981 C CA . MET A 1 253 ? -3.236 -7.77 -14.273 1 98.88 253 MET A CA 1
ATOM 1982 C C . MET A 1 253 ? -3.377 -8.133 -15.75 1 98.88 253 MET A C 1
ATOM 1984 O O . MET A 1 253 ? -3.928 -7.355 -16.531 1 98.88 253 MET A O 1
ATOM 1988 N N . ALA A 1 254 ? -2.791 -9.211 -16.078 1 98.81 254 ALA A N 1
ATOM 1989 C CA . ALA A 1 254 ? -3.166 -9.906 -17.312 1 98.81 254 ALA A CA 1
ATOM 1990 C C . ALA A 1 254 ? -4.406 -10.766 -17.094 1 98.81 254 ALA A C 1
ATOM 1992 O O . ALA A 1 254 ? -4.469 -11.562 -16.156 1 98.81 254 ALA A O 1
ATOM 1993 N N . VAL A 1 255 ? -5.387 -10.57 -17.906 1 98.75 255 VAL A N 1
ATOM 1994 C CA . VAL A 1 255 ? -6.641 -11.312 -17.828 1 98.75 255 VAL A CA 1
ATOM 1995 C C . VAL A 1 255 ? -6.707 -12.336 -18.969 1 98.75 255 VAL A C 1
ATOM 1997 O O . VAL A 1 255 ? -6.66 -11.977 -20.141 1 98.75 255 VAL A O 1
ATOM 2000 N N . VAL A 1 256 ? -6.812 -13.594 -18.578 1 98.12 256 VAL A N 1
ATOM 2001 C CA . VAL A 1 256 ? -6.891 -14.68 -19.547 1 98.12 256 VAL A CA 1
ATOM 2002 C C . VAL A 1 256 ? -8.344 -15.109 -19.734 1 98.12 256 VAL A C 1
ATOM 2004 O O . VAL A 1 256 ? -9.117 -15.141 -18.766 1 98.12 256 VAL A O 1
ATOM 2007 N N . SER A 1 257 ? -8.695 -15.453 -20.969 1 97.81 257 SER A N 1
ATOM 2008 C CA . SER A 1 257 ? -10.055 -15.898 -21.266 1 97.81 257 SER A CA 1
ATOM 2009 C C . SER A 1 257 ? -10.359 -17.234 -20.594 1 97.81 257 SER A C 1
ATOM 2011 O O . SER A 1 257 ? -9.445 -17.938 -20.156 1 97.81 257 SER A O 1
ATOM 2013 N N . ALA A 1 258 ? -11.633 -17.547 -20.547 1 96.56 258 ALA A N 1
ATOM 2014 C CA . ALA A 1 258 ? -12.07 -18.766 -19.875 1 96.56 258 ALA A CA 1
ATOM 2015 C C . ALA A 1 258 ? -11.477 -20 -20.562 1 96.56 258 ALA A C 1
ATOM 2017 O O . ALA A 1 258 ? -11.148 -20.984 -19.891 1 96.56 258 ALA A O 1
ATOM 2018 N N . ASP A 1 259 ? -11.273 -19.953 -21.844 1 94.5 259 ASP A N 1
ATOM 2019 C CA . ASP A 1 259 ? -10.75 -21.094 -22.578 1 94.5 259 ASP A CA 1
ATOM 2020 C C . ASP A 1 259 ? -9.219 -21.062 -22.609 1 94.5 259 ASP A C 1
ATOM 2022 O O . ASP A 1 259 ? -8.594 -21.969 -23.156 1 94.5 259 ASP A O 1
ATOM 2026 N N . GLY A 1 260 ? -8.625 -19.984 -22.062 1 94.38 260 GLY A N 1
ATOM 2027 C CA . GLY A 1 260 ? -7.184 -19.922 -21.891 1 94.38 260 GLY A CA 1
ATOM 2028 C C . GLY A 1 260 ? -6.449 -19.562 -23.172 1 94.38 260 GLY A C 1
ATOM 2029 O O . GLY A 1 260 ? -5.238 -19.766 -23.266 1 94.38 260 GLY A O 1
ATOM 2030 N N . LYS A 1 261 ? -7.141 -18.938 -24.141 1 95.19 261 LYS A N 1
ATOM 2031 C CA . LYS A 1 261 ? -6.516 -18.766 -25.453 1 95.19 261 LYS A CA 1
ATOM 2032 C C . LYS A 1 261 ? -6.27 -17.297 -25.75 1 95.19 261 LYS A C 1
ATOM 2034 O O . LYS A 1 261 ? -5.535 -16.953 -26.688 1 95.19 261 LYS A O 1
ATOM 2039 N N . LYS A 1 262 ? -6.906 -16.438 -25 1 97.56 262 LYS A N 1
ATOM 2040 C CA . LYS A 1 262 ? -6.836 -15.016 -25.297 1 97.56 262 LYS A CA 1
ATOM 2041 C C . LYS A 1 262 ? -6.457 -14.219 -24.047 1 97.56 262 LYS A C 1
ATOM 2043 O O . LYS A 1 262 ? -6.602 -14.711 -22.922 1 97.56 262 LYS A O 1
ATOM 2048 N N . ILE A 1 263 ? -5.953 -13.055 -24.234 1 98.5 263 ILE A N 1
ATOM 2049 C CA . ILE A 1 263 ? -5.621 -12.086 -23.203 1 98.5 263 ILE A CA 1
ATOM 2050 C C . ILE A 1 263 ? -6.402 -10.797 -23.422 1 98.5 263 ILE A C 1
ATOM 2052 O O . ILE A 1 263 ? -6.449 -10.281 -24.547 1 98.5 263 ILE A O 1
ATOM 2056 N N . LEU A 1 264 ? -7.043 -10.305 -22.375 1 98.81 264 LEU A N 1
ATOM 2057 C CA . LEU A 1 264 ? -7.762 -9.031 -22.438 1 98.81 264 LEU A CA 1
ATOM 2058 C C . LEU A 1 264 ? -6.805 -7.855 -22.266 1 98.81 264 LEU A C 1
ATOM 2060 O O . LEU A 1 264 ? -6.008 -7.828 -21.328 1 98.81 264 LEU A O 1
ATOM 2064 N N . LEU A 1 265 ? -6.809 -6.945 -23.188 1 98.75 265 LEU A N 1
ATOM 2065 C CA . LEU A 1 265 ? -6.039 -5.707 -23.094 1 98.75 265 LEU A CA 1
ATOM 2066 C C . LEU A 1 265 ? -6.938 -4.492 -23.297 1 98.75 265 LEU A C 1
ATOM 2068 O O . LEU A 1 265 ? -7.984 -4.586 -23.938 1 98.75 265 LEU A O 1
ATOM 2072 N N . GLY A 1 266 ? -6.543 -3.428 -22.656 1 98.06 266 GLY A N 1
ATOM 2073 C CA . GLY A 1 266 ? -7.289 -2.186 -22.75 1 98.06 266 GLY A CA 1
ATOM 2074 C C . GLY A 1 266 ? -6.445 -1.017 -23.219 1 98.06 266 GLY A C 1
ATOM 2075 O O . GLY A 1 266 ? -5.215 -1.084 -23.188 1 98.06 266 GLY A O 1
ATOM 2076 N N . ARG A 1 267 ? -7.117 0.043 -23.719 1 96.81 267 ARG A N 1
ATOM 2077 C CA . ARG A 1 267 ? -6.422 1.252 -24.141 1 96.81 267 ARG A CA 1
ATOM 2078 C C . ARG A 1 267 ? -7.191 2.502 -23.719 1 96.81 267 ARG A C 1
ATOM 2080 O O . ARG A 1 267 ? -8.422 2.479 -23.625 1 96.81 267 ARG A O 1
ATOM 2087 N N . GLN A 1 268 ? -6.441 3.482 -23.453 1 94.31 268 GLN A N 1
ATOM 2088 C CA . GLN A 1 268 ? -7.008 4.797 -23.156 1 94.31 268 GLN A CA 1
ATOM 2089 C C . GLN A 1 268 ? -7.031 5.676 -24.406 1 94.31 268 GLN A C 1
ATOM 2091 O O . GLN A 1 268 ? -6.254 5.461 -25.328 1 94.31 268 GLN A O 1
ATOM 2096 N N . LYS A 1 269 ? -7.898 6.629 -24.344 1 91.12 269 LYS A N 1
ATOM 2097 C CA . LYS A 1 269 ? -8.117 7.508 -25.484 1 91.12 269 LYS A CA 1
ATOM 2098 C C . LYS A 1 269 ? -6.84 8.266 -25.844 1 91.12 269 LYS A C 1
ATOM 2100 O O . LYS A 1 269 ? -6.539 8.453 -27.031 1 91.12 269 LYS A O 1
ATOM 2105 N N . ARG A 1 270 ? -6.066 8.648 -24.922 1 92.06 270 ARG A N 1
ATOM 2106 C CA . ARG A 1 270 ? -4.91 9.516 -25.141 1 92.06 270 ARG A CA 1
ATOM 2107 C C . ARG A 1 270 ? -3.723 8.711 -25.672 1 92.06 270 ARG A C 1
ATOM 2109 O O . ARG A 1 270 ? -2.713 9.289 -26.078 1 92.06 270 ARG A O 1
ATOM 2116 N N . TRP A 1 271 ? -3.812 7.387 -25.672 1 94.44 271 TRP A N 1
ATOM 2117 C CA . TRP A 1 271 ? -2.697 6.559 -26.125 1 94.44 271 TRP A CA 1
ATOM 2118 C C . TRP A 1 271 ? -2.639 6.496 -27.641 1 94.44 271 TRP A C 1
ATOM 2120 O O . TRP A 1 271 ? -3.65 6.703 -28.312 1 94.44 271 TRP A O 1
ATOM 2130 N N . PRO A 1 272 ? -1.455 6.277 -28.203 1 93 272 PRO A N 1
ATOM 2131 C CA . PRO A 1 272 ? -1.36 6.145 -29.672 1 93 272 PRO A CA 1
ATOM 2132 C C . PRO A 1 272 ? -2.223 5.008 -30.203 1 93 272 PRO A C 1
ATOM 2134 O O . PRO A 1 272 ? -2.588 4.094 -29.469 1 93 272 PRO A O 1
ATOM 2137 N N . PRO A 1 273 ? -2.512 5.113 -31.469 1 92.62 273 PRO A N 1
ATOM 2138 C CA . PRO A 1 273 ? -3.328 4.059 -32.062 1 92.62 273 PRO A CA 1
ATOM 2139 C C . PRO A 1 273 ? -2.715 2.67 -31.906 1 92.62 273 PRO A C 1
ATOM 2141 O O . PRO A 1 273 ? -1.494 2.516 -32 1 92.62 273 PRO A O 1
ATOM 2144 N N . ASN A 1 274 ? -3.535 1.733 -31.578 1 95.5 274 ASN A N 1
ATOM 2145 C CA . ASN A 1 274 ? -3.205 0.314 -31.516 1 95.5 274 ASN A CA 1
ATOM 2146 C C . ASN A 1 274 ? -2.355 -0.008 -30.297 1 95.5 274 ASN A C 1
ATOM 2148 O O . ASN A 1 274 ? -1.863 -1.128 -30.141 1 95.5 274 ASN A O 1
ATOM 2152 N N . TRP A 1 275 ? -2.129 1.041 -29.484 1 97.19 275 TRP A N 1
ATOM 2153 C CA . TRP A 1 275 ? -1.386 0.804 -28.25 1 97.19 275 TRP A CA 1
ATOM 2154 C C . TRP A 1 275 ? -2.312 0.327 -27.141 1 97.19 275 TRP A C 1
ATOM 2156 O O . TRP A 1 275 ? -3.277 1.011 -26.781 1 97.19 275 TRP A O 1
ATOM 2166 N N . TYR A 1 276 ? -2.094 -0.877 -26.641 1 98.25 276 TYR A N 1
ATOM 2167 C CA . TYR A 1 276 ? -2.887 -1.49 -25.578 1 98.25 276 TYR A CA 1
ATOM 2168 C C . TYR A 1 276 ? -2.004 -1.915 -24.406 1 98.25 276 TYR A C 1
ATOM 2170 O O . TYR A 1 276 ? -0.789 -2.062 -24.562 1 98.25 276 TYR A O 1
ATOM 2178 N N . SER A 1 277 ? -2.531 -2.07 -23.281 1 98.5 277 SER A N 1
ATOM 2179 C CA . SER A 1 277 ? -1.857 -2.566 -22.094 1 98.5 277 SER A CA 1
ATOM 2180 C C . SER A 1 277 ? -2.809 -3.375 -21.219 1 98.5 277 SER A C 1
ATOM 2182 O O . SER A 1 277 ? -3.99 -3.514 -21.547 1 98.5 277 SER A O 1
ATOM 2184 N N . THR A 1 278 ? -2.238 -4.012 -20.188 1 98.62 278 THR A N 1
ATOM 2185 C CA . THR A 1 278 ? -3.057 -4.703 -19.203 1 98.62 278 THR A CA 1
ATOM 2186 C C . THR A 1 278 ? -3.879 -3.707 -18.391 1 98.62 278 THR A C 1
ATOM 2188 O O . THR A 1 278 ? -3.6 -2.506 -18.406 1 98.62 278 THR A O 1
ATOM 2191 N N . LEU A 1 279 ? -4.941 -4.172 -17.781 1 98.31 279 LEU A N 1
ATOM 2192 C CA . LEU A 1 279 ? -5.766 -3.326 -16.922 1 98.31 279 LEU A CA 1
ATOM 2193 C C . LEU A 1 279 ? -5.086 -3.088 -15.578 1 98.31 279 LEU A C 1
ATOM 2195 O O . LEU A 1 279 ? -4.281 -3.908 -15.125 1 98.31 279 LEU A O 1
ATOM 2199 N N . ALA A 1 280 ? -5.363 -1.988 -14.969 1 98.19 280 ALA A N 1
ATOM 2200 C CA . ALA A 1 280 ? -4.762 -1.625 -13.688 1 98.19 280 ALA A CA 1
ATOM 2201 C C . ALA A 1 280 ? -5.664 -0.678 -12.906 1 98.19 280 ALA A C 1
ATOM 2203 O O . ALA A 1 280 ? -6.551 -0.039 -13.477 1 98.19 280 ALA A O 1
ATOM 2204 N N . GLY A 1 281 ? -5.453 -0.603 -11.594 1 97.5 281 GLY A N 1
ATOM 2205 C CA . GLY A 1 281 ? -6.176 0.314 -10.727 1 97.5 281 GLY A CA 1
ATOM 2206 C C . GLY A 1 281 ? -5.699 0.278 -9.289 1 97.5 281 GLY A C 1
ATOM 2207 O O . GLY A 1 281 ? -5.012 -0.66 -8.883 1 97.5 281 GLY A O 1
ATOM 2208 N N . PHE A 1 282 ? -6.133 1.218 -8.555 1 97.75 282 PHE A N 1
ATOM 2209 C CA . PHE A 1 282 ? -5.715 1.32 -7.16 1 97.75 282 PHE A CA 1
ATOM 2210 C C . PHE A 1 282 ? -6.484 0.335 -6.285 1 97.75 282 PHE A C 1
ATOM 2212 O O . PHE A 1 282 ? -7.668 0.086 -6.52 1 97.75 282 PHE A O 1
ATOM 2219 N N . LEU A 1 283 ? -5.781 -0.19 -5.336 1 98.38 283 LEU A N 1
ATOM 2220 C CA . LEU A 1 283 ? -6.434 -0.959 -4.281 1 98.38 283 LEU A CA 1
ATOM 2221 C C . LEU A 1 283 ? -7.25 -0.048 -3.367 1 98.38 283 LEU A C 1
ATOM 2223 O O . LEU A 1 283 ? -6.797 1.042 -3.008 1 98.38 283 LEU A O 1
ATOM 2227 N N . GLU A 1 284 ? -8.438 -0.442 -3 1 98.12 284 GLU A N 1
ATOM 2228 C CA . GLU A 1 284 ? -9.242 0.302 -2.039 1 98.12 284 GLU A CA 1
ATOM 2229 C C . GLU A 1 284 ? -9.078 -0.257 -0.628 1 98.12 284 GLU A C 1
ATOM 2231 O O . GLU A 1 284 ? -8.602 -1.38 -0.453 1 98.12 284 GLU A O 1
ATOM 2236 N N . PRO A 1 285 ? -9.453 0.485 0.345 1 97.88 285 PRO A N 1
ATOM 2237 C CA . PRO A 1 285 ? -9.312 0.049 1.735 1 97.88 285 PRO A CA 1
ATOM 2238 C C . PRO A 1 285 ? -10.031 -1.265 2.021 1 97.88 285 PRO A C 1
ATOM 2240 O O . PRO A 1 285 ? -11.164 -1.46 1.572 1 97.88 285 PRO A O 1
ATOM 2243 N N . ALA A 1 286 ? -9.305 -2.107 2.695 1 97.75 286 ALA A N 1
ATOM 2244 C CA . ALA A 1 286 ? -9.867 -3.328 3.262 1 97.75 286 ALA A CA 1
ATOM 2245 C C . ALA A 1 286 ? -10.273 -4.305 2.164 1 97.75 286 ALA A C 1
ATOM 2247 O O . ALA A 1 286 ? -11.328 -4.945 2.252 1 97.75 286 ALA A O 1
ATOM 2248 N N . GLU A 1 287 ? -9.641 -4.41 1.167 1 97.62 287 GLU A N 1
ATOM 2249 C CA . GLU A 1 287 ? -9.766 -5.504 0.208 1 97.62 287 GLU A CA 1
ATOM 2250 C C . GLU A 1 287 ? -8.422 -6.18 -0.045 1 97.62 287 GLU A C 1
ATOM 2252 O O . GLU A 1 287 ? -7.367 -5.562 0.14 1 97.62 287 GLU A O 1
ATOM 2257 N N . SER A 1 288 ? -8.445 -7.461 -0.357 1 98.62 288 SER A N 1
ATOM 2258 C CA . SER A 1 288 ? -7.238 -8.172 -0.769 1 98.62 288 SER A CA 1
ATOM 2259 C C . SER A 1 288 ? -6.824 -7.789 -2.186 1 98.62 288 SER A C 1
ATOM 2261 O O . SER A 1 288 ? -7.598 -7.164 -2.916 1 98.62 288 SER A O 1
ATOM 2263 N N . VAL A 1 289 ? -5.637 -8.102 -2.535 1 98.88 289 VAL A N 1
ATOM 2264 C CA . VAL A 1 289 ? -5.156 -7.879 -3.896 1 98.88 289 VAL A CA 1
ATOM 2265 C C . VAL A 1 289 ? -6.043 -8.633 -4.887 1 98.88 289 VAL A C 1
ATOM 2267 O O . VAL A 1 289 ? -6.414 -8.094 -5.93 1 98.88 289 VAL A O 1
ATOM 2270 N N . GLU A 1 290 ? -6.391 -9.844 -4.535 1 98.81 290 GLU A N 1
ATOM 2271 C CA . GLU A 1 290 ? -7.215 -10.688 -5.395 1 98.81 290 GLU A CA 1
ATOM 2272 C C . GLU A 1 290 ? -8.578 -10.055 -5.645 1 98.81 290 GLU A C 1
ATOM 2274 O O . GLU A 1 290 ? -9.055 -10.023 -6.781 1 98.81 290 GLU A O 1
ATOM 2279 N N . GLU A 1 291 ? -9.141 -9.5 -4.609 1 98.62 291 GLU A N 1
ATOM 2280 C CA . GLU A 1 291 ? -10.43 -8.828 -4.727 1 98.62 291 GLU A CA 1
ATOM 2281 C C . GLU A 1 291 ? -10.312 -7.539 -5.539 1 98.62 291 GLU A C 1
ATOM 2283 O O . GLU A 1 291 ? -11.203 -7.215 -6.328 1 98.62 291 GLU A O 1
ATOM 2288 N N . ALA A 1 292 ? -9.258 -6.801 -5.312 1 98.81 292 ALA A N 1
ATOM 2289 C CA . ALA A 1 292 ? -9.039 -5.574 -6.07 1 98.81 292 ALA A CA 1
ATOM 2290 C C . ALA A 1 292 ? -8.914 -5.867 -7.562 1 98.81 292 ALA A C 1
ATOM 2292 O O . ALA A 1 292 ? -9.438 -5.125 -8.398 1 98.81 292 ALA A O 1
ATOM 2293 N N . VAL A 1 293 ? -8.188 -6.961 -7.891 1 98.88 293 VAL A N 1
ATOM 2294 C CA . VAL A 1 293 ? -8.039 -7.379 -9.281 1 98.88 293 VAL A CA 1
ATOM 2295 C C . VAL A 1 293 ? -9.406 -7.645 -9.891 1 98.88 293 VAL A C 1
ATOM 2297 O O . VAL A 1 293 ? -9.719 -7.133 -10.969 1 98.88 293 VAL A O 1
ATOM 2300 N N . ARG A 1 294 ? -10.219 -8.367 -9.219 1 98.62 294 ARG A N 1
ATOM 2301 C CA . ARG A 1 294 ? -11.547 -8.688 -9.719 1 98.62 294 ARG A CA 1
ATOM 2302 C C . ARG A 1 294 ? -12.398 -7.43 -9.859 1 98.62 294 ARG A C 1
ATOM 2304 O O . ARG A 1 294 ? -13.094 -7.25 -10.867 1 98.62 294 ARG A O 1
ATOM 2311 N N . ARG A 1 295 ? -12.328 -6.543 -8.867 1 98.25 295 ARG A N 1
ATOM 2312 C CA . ARG A 1 295 ? -13.125 -5.324 -8.883 1 98.25 295 ARG A CA 1
ATOM 2313 C C . ARG A 1 295 ? -12.719 -4.418 -10.047 1 98.25 295 ARG A C 1
ATOM 2315 O O . ARG A 1 295 ? -13.57 -3.977 -10.812 1 98.25 295 ARG A O 1
ATOM 2322 N N . GLU A 1 296 ? -11.43 -4.168 -10.164 1 98.19 296 GLU A N 1
ATOM 2323 C CA . GLU A 1 296 ? -10.938 -3.254 -11.188 1 98.19 296 GLU A CA 1
ATOM 2324 C C . GLU A 1 296 ? -11.234 -3.785 -12.586 1 98.19 296 GLU A C 1
ATOM 2326 O O . GLU A 1 296 ? -11.586 -3.018 -13.484 1 98.19 296 GLU A O 1
ATOM 2331 N N . VAL A 1 297 ? -11.086 -5.09 -12.805 1 98.56 297 VAL A N 1
ATOM 2332 C CA . VAL A 1 297 ? -11.367 -5.684 -14.109 1 98.56 297 VAL A CA 1
ATOM 2333 C C . VAL A 1 297 ? -12.852 -5.523 -14.43 1 98.56 297 VAL A C 1
ATOM 2335 O O . VAL A 1 297 ? -13.211 -5.152 -15.555 1 98.56 297 VAL A O 1
ATOM 2338 N N . TRP A 1 298 ? -13.688 -5.762 -13.461 1 97.94 298 TRP A N 1
ATOM 2339 C CA . TRP A 1 298 ? -15.125 -5.605 -13.68 1 97.94 298 TRP A CA 1
ATOM 2340 C C . TRP A 1 298 ? -15.484 -4.148 -13.953 1 97.94 298 TRP A C 1
ATOM 2342 O O . TRP A 1 298 ? -16.25 -3.852 -14.875 1 97.94 298 TRP A O 1
ATOM 2352 N N . GLU A 1 299 ? -14.961 -3.236 -13.172 1 97.31 299 GLU A N 1
ATOM 2353 C CA . GLU A 1 299 ? -15.273 -1.818 -13.328 1 97.31 299 GLU A CA 1
ATOM 2354 C C . GLU A 1 299 ? -14.828 -1.301 -14.695 1 97.31 299 GLU A C 1
ATOM 2356 O O . GLU A 1 299 ? -15.539 -0.517 -15.328 1 97.31 299 GLU A O 1
ATOM 2361 N N . GLU A 1 300 ? -13.648 -1.764 -15.148 1 97.12 300 GLU A N 1
ATOM 2362 C CA . GLU A 1 300 ? -13.047 -1.195 -16.359 1 97.12 300 GLU A CA 1
ATOM 2363 C C . GLU A 1 300 ? -13.555 -1.897 -17.609 1 97.12 300 GLU A C 1
ATOM 2365 O O . GLU A 1 300 ? -13.602 -1.302 -18.688 1 97.12 300 GLU A O 1
ATOM 2370 N N . SER A 1 301 ? -13.977 -3.213 -17.469 1 97.75 301 SER A N 1
ATOM 2371 C CA . SER A 1 301 ? -14.219 -3.959 -18.703 1 97.75 301 SER A CA 1
ATOM 2372 C C . SER A 1 301 ? -15.484 -4.805 -18.594 1 97.75 301 SER A C 1
ATOM 2374 O O . SER A 1 301 ? -15.93 -5.398 -19.578 1 97.75 301 SER A O 1
ATOM 2376 N N . GLY A 1 302 ? -16.062 -4.898 -17.422 1 96.81 302 GLY A N 1
ATOM 2377 C CA . GLY A 1 302 ? -17.266 -5.695 -17.219 1 96.81 302 GLY A CA 1
ATOM 2378 C C . GLY A 1 302 ? -16.984 -7.176 -17.047 1 96.81 302 GLY A C 1
ATOM 2379 O O . GLY A 1 302 ? -17.891 -7.957 -16.75 1 96.81 302 GLY A O 1
ATOM 2380 N N . ILE A 1 303 ? -15.75 -7.605 -17.141 1 98.38 303 ILE A N 1
ATOM 2381 C CA . ILE A 1 303 ? -15.383 -9.016 -17.141 1 98.38 303 ILE A CA 1
ATOM 2382 C C . ILE A 1 303 ? -15.375 -9.547 -15.703 1 98.38 303 ILE A C 1
ATOM 2384 O O . ILE A 1 303 ? -14.883 -8.883 -14.789 1 98.38 303 ILE A O 1
ATOM 2388 N N . HIS A 1 304 ? -15.875 -10.766 -15.516 1 98.19 304 HIS A N 1
ATOM 2389 C CA . HIS A 1 304 ? -15.867 -11.438 -14.219 1 98.19 304 HIS A CA 1
ATOM 2390 C C . HIS A 1 304 ? -14.719 -12.438 -14.133 1 98.19 304 HIS A C 1
ATOM 2392 O O . HIS A 1 304 ? -14.594 -13.328 -14.977 1 98.19 304 HIS A O 1
ATOM 2398 N N . LEU A 1 305 ? -13.969 -12.32 -13.086 1 98.44 305 LEU A N 1
ATOM 2399 C CA . LEU A 1 305 ? -12.812 -13.188 -12.906 1 98.44 305 LEU A CA 1
ATOM 2400 C C . LEU A 1 305 ? -13.062 -14.227 -11.82 1 98.44 305 LEU A C 1
ATOM 2402 O O . LEU A 1 305 ? -13.758 -13.945 -10.844 1 98.44 305 LEU A O 1
ATOM 2406 N N . GLY A 1 306 ? -12.492 -15.406 -12.047 1 97.75 306 GLY A N 1
ATOM 2407 C CA . GLY A 1 306 ? -12.383 -16.422 -11.016 1 97.75 306 GLY A CA 1
ATOM 2408 C C . GLY A 1 306 ? -11.055 -16.375 -10.281 1 97.75 306 GLY A C 1
ATOM 2409 O O . GLY A 1 306 ? -10.75 -15.406 -9.586 1 97.75 306 GLY A O 1
ATOM 2410 N N . ARG A 1 307 ? -10.18 -17.375 -10.562 1 97.62 307 ARG A N 1
ATOM 2411 C CA . ARG A 1 307 ? -8.906 -17.547 -9.883 1 97.62 307 ARG A CA 1
ATOM 2412 C C . ARG A 1 307 ? -7.926 -16.438 -10.258 1 97.62 307 ARG A C 1
ATOM 2414 O O . ARG A 1 307 ? -7.797 -16.094 -11.438 1 97.62 307 ARG A O 1
ATOM 2421 N N . VAL A 1 308 ? -7.344 -15.812 -9.266 1 98.5 308 VAL A N 1
ATOM 2422 C CA . VAL A 1 308 ? -6.312 -14.797 -9.43 1 98.5 308 VAL A CA 1
ATOM 2423 C C . VAL A 1 308 ? -5.016 -15.266 -8.773 1 98.5 308 VAL A C 1
ATOM 2425 O O . VAL A 1 308 ? -5.035 -15.812 -7.668 1 98.5 308 VAL A O 1
ATOM 2428 N N . VAL A 1 309 ? -3.885 -15.102 -9.438 1 97.94 309 VAL A N 1
ATOM 2429 C CA . VAL A 1 309 ? -2.568 -15.43 -8.906 1 97.94 309 VAL A CA 1
ATOM 2430 C C . VAL A 1 309 ? -1.647 -14.219 -9.008 1 97.94 309 VAL A C 1
ATOM 2432 O O . VAL A 1 309 ? -1.559 -13.594 -10.07 1 97.94 309 VAL A O 1
ATOM 2435 N N . ILE A 1 310 ? -1.008 -13.875 -7.934 1 98.5 310 ILE A N 1
ATOM 2436 C CA . ILE A 1 310 ? -0.052 -12.773 -7.953 1 98.5 310 ILE A CA 1
ATOM 2437 C C . ILE A 1 310 ? 1.272 -13.25 -8.547 1 98.5 310 ILE A C 1
ATOM 2439 O O . ILE A 1 310 ? 1.815 -14.273 -8.125 1 98.5 310 ILE A O 1
ATOM 2443 N N . HIS A 1 311 ? 1.784 -12.531 -9.508 1 98 311 HIS A N 1
ATOM 2444 C CA . HIS A 1 311 ? 2.945 -12.93 -10.297 1 98 311 HIS A CA 1
ATOM 2445 C C . HIS A 1 311 ? 4.219 -12.273 -9.773 1 98 311 HIS A C 1
ATOM 2447 O O . HIS A 1 311 ? 5.188 -12.953 -9.445 1 98 311 HIS A O 1
ATOM 2453 N N . SER A 1 312 ? 4.273 -11.023 -9.68 1 98.38 312 SER A N 1
ATOM 2454 C CA . SER A 1 312 ? 5.434 -10.227 -9.289 1 98.38 312 SER A CA 1
ATOM 2455 C C . SER A 1 312 ? 5.035 -8.797 -8.953 1 98.38 312 SER A C 1
ATOM 2457 O O . SER A 1 312 ? 3.879 -8.406 -9.141 1 98.38 312 SER A O 1
ATOM 2459 N N . THR A 1 313 ? 6 -8.039 -8.422 1 98.88 313 THR A N 1
ATOM 2460 C CA . THR A 1 313 ? 5.676 -6.668 -8.055 1 98.88 313 THR A CA 1
ATOM 2461 C C . THR A 1 313 ? 6.734 -5.703 -8.578 1 98.88 313 THR A C 1
ATOM 2463 O O . THR A 1 313 ? 7.863 -6.109 -8.867 1 98.88 313 THR A O 1
ATOM 2466 N N . GLN A 1 314 ? 6.348 -4.434 -8.734 1 98.81 314 GLN A N 1
ATOM 2467 C CA . GLN A 1 314 ? 7.203 -3.385 -9.273 1 98.81 314 GLN A CA 1
ATOM 2468 C C . GLN A 1 314 ? 7.02 -2.076 -8.516 1 98.81 314 GLN A C 1
ATOM 2470 O O . GLN A 1 314 ? 5.922 -1.521 -8.477 1 98.81 314 GLN A O 1
ATOM 2475 N N . PRO A 1 315 ? 8.133 -1.607 -7.902 1 98.44 315 PRO A N 1
ATOM 2476 C CA . PRO A 1 315 ? 8.031 -0.242 -7.383 1 98.44 315 PRO A CA 1
ATOM 2477 C C . PRO A 1 315 ? 7.824 0.795 -8.484 1 98.44 315 PRO A C 1
ATOM 2479 O O . PRO A 1 315 ? 8.352 0.641 -9.586 1 98.44 315 PRO A O 1
ATOM 2482 N N . TRP A 1 316 ? 7.078 1.784 -8.219 1 98.12 316 TRP A N 1
ATOM 2483 C CA . TRP A 1 316 ? 6.797 2.869 -9.156 1 98.12 316 TRP A CA 1
ATOM 2484 C C . TRP A 1 316 ? 6.797 4.215 -8.445 1 98.12 316 TRP A C 1
ATOM 2486 O O . TRP A 1 316 ? 5.777 4.625 -7.883 1 98.12 316 TRP A O 1
ATOM 2496 N N . PRO A 1 317 ? 7.895 4.973 -8.5 1 97.19 317 PRO A N 1
ATOM 2497 C CA . PRO A 1 317 ? 8.07 6.176 -7.684 1 97.19 317 PRO A CA 1
ATOM 2498 C C . PRO A 1 317 ? 7.383 7.402 -8.273 1 97.19 317 PRO A C 1
ATOM 2500 O O . PRO A 1 317 ? 7.902 8.516 -8.172 1 97.19 317 PRO A O 1
ATOM 2503 N N . TYR A 1 318 ? 6.262 7.27 -9 1 94.94 318 TYR A N 1
ATOM 2504 C CA . TYR A 1 318 ? 5.512 8.359 -9.617 1 94.94 318 TYR A CA 1
ATOM 2505 C C . TYR A 1 318 ? 4.066 8.367 -9.141 1 94.94 318 TYR A C 1
ATOM 2507 O O . TYR A 1 318 ? 3.172 7.887 -9.844 1 94.94 318 TYR A O 1
ATOM 2515 N N . PRO A 1 319 ? 3.703 8.922 -7.992 1 92.44 319 PRO A N 1
ATOM 2516 C CA . PRO A 1 319 ? 4.742 9.414 -7.086 1 92.44 319 PRO A CA 1
ATOM 2517 C C . PRO A 1 319 ? 5.176 8.375 -6.059 1 92.44 319 PRO A C 1
ATOM 2519 O O . PRO A 1 319 ? 6.277 8.461 -5.512 1 92.44 319 PRO A O 1
ATOM 2522 N N . ALA A 1 320 ? 4.336 7.43 -5.664 1 95.56 320 ALA A N 1
ATOM 2523 C CA . ALA A 1 320 ? 4.605 6.531 -4.547 1 95.56 320 ALA A CA 1
ATOM 2524 C C . ALA A 1 320 ? 3.768 5.258 -4.652 1 95.56 320 ALA A C 1
ATOM 2526 O O . ALA A 1 320 ? 2.996 4.938 -3.746 1 95.56 320 ALA A O 1
ATOM 2527 N N . ASN A 1 321 ? 4.012 4.492 -5.699 1 97.94 321 ASN A N 1
ATOM 2528 C CA . ASN A 1 321 ? 3.145 3.35 -5.965 1 97.94 321 ASN A CA 1
ATOM 2529 C C . ASN A 1 321 ? 3.912 2.033 -5.883 1 97.94 321 ASN A C 1
ATOM 2531 O O . ASN A 1 321 ? 5.125 2.006 -6.094 1 97.94 321 ASN A O 1
ATOM 2535 N N . LEU A 1 322 ? 3.262 1.046 -5.488 1 98.81 322 LEU A N 1
ATOM 2536 C CA . LEU A 1 322 ? 3.646 -0.353 -5.645 1 98.81 322 LEU A CA 1
ATOM 2537 C C . LEU A 1 322 ? 2.707 -1.07 -6.609 1 98.81 322 LEU A C 1
ATOM 2539 O O . LEU A 1 322 ? 1.533 -1.281 -6.297 1 98.81 322 LEU A O 1
ATOM 2543 N N . MET A 1 323 ? 3.227 -1.432 -7.777 1 98.81 323 MET A N 1
ATOM 2544 C CA . MET A 1 323 ? 2.445 -2.205 -8.742 1 98.81 323 MET A CA 1
ATOM 2545 C C . MET A 1 323 ? 2.484 -3.691 -8.398 1 98.81 323 MET A C 1
ATOM 2547 O O . MET A 1 323 ? 3.557 -4.297 -8.375 1 98.81 323 MET A O 1
ATOM 2551 N N . ILE A 1 324 ? 1.347 -4.219 -8.109 1 98.94 324 ILE A N 1
ATOM 2552 C CA . ILE A 1 324 ? 1.231 -5.645 -7.832 1 98.94 324 ILE A CA 1
ATOM 2553 C C . ILE A 1 324 ? 0.645 -6.363 -9.047 1 98.94 324 ILE A C 1
ATOM 2555 O O . ILE A 1 324 ? -0.547 -6.238 -9.328 1 98.94 324 ILE A O 1
ATOM 2559 N N . GLY A 1 325 ? 1.525 -7.09 -9.695 1 98.94 325 GLY A N 1
ATOM 2560 C CA . GLY A 1 325 ? 1.154 -7.781 -10.914 1 98.94 325 GLY A CA 1
ATOM 2561 C C . GLY A 1 325 ? 0.51 -9.133 -10.672 1 98.94 325 GLY A C 1
ATOM 2562 O O . GLY A 1 325 ? 1.044 -9.953 -9.914 1 98.94 325 GLY A O 1
ATOM 2563 N N . ALA A 1 326 ? -0.631 -9.352 -11.359 1 98.88 326 ALA A N 1
ATOM 2564 C CA . ALA A 1 326 ? -1.366 -10.602 -11.18 1 98.88 326 ALA A CA 1
ATOM 2565 C C . ALA A 1 326 ? -1.87 -11.133 -12.516 1 98.88 326 ALA A C 1
ATOM 2567 O O . ALA A 1 326 ? -1.843 -10.43 -13.531 1 98.88 326 ALA A O 1
ATOM 2568 N N . VAL A 1 327 ? -2.205 -12.383 -12.508 1 98.75 327 VAL A N 1
ATOM 2569 C CA . VAL A 1 327 ? -2.9 -13.031 -13.617 1 98.75 327 VAL A CA 1
ATOM 2570 C C . VAL A 1 327 ? -4.254 -13.555 -13.141 1 98.75 327 VAL A C 1
ATOM 2572 O O . VAL A 1 327 ? -4.34 -14.234 -12.117 1 98.75 327 VAL A O 1
ATOM 2575 N N . GLY A 1 328 ? -5.277 -13.109 -13.758 1 98.56 328 GLY A N 1
ATOM 2576 C CA . GLY A 1 328 ? -6.621 -13.602 -13.492 1 98.56 328 GLY A CA 1
ATOM 2577 C C . GLY A 1 328 ? -7.246 -14.297 -14.688 1 98.56 328 GLY A C 1
ATOM 2578 O O . GLY A 1 328 ? -6.949 -13.961 -15.836 1 98.56 328 GLY A O 1
ATOM 2579 N N . GLN A 1 329 ? -8.109 -15.219 -14.406 1 98.38 329 GLN A N 1
ATOM 2580 C CA . GLN A 1 329 ? -8.789 -15.914 -15.492 1 98.38 329 GLN A CA 1
ATOM 2581 C C . GLN A 1 329 ? -10.297 -15.688 -15.43 1 98.38 329 GLN A C 1
ATOM 2583 O O . GLN A 1 329 ? -10.906 -15.82 -14.367 1 98.38 329 GLN A O 1
ATOM 2588 N N . ALA A 1 330 ? -10.859 -15.328 -16.562 1 98.5 330 ALA A N 1
ATOM 2589 C CA . ALA A 1 330 ? -12.305 -15.102 -16.672 1 98.5 330 ALA A CA 1
ATOM 2590 C C . ALA A 1 330 ? -13.078 -16.391 -16.406 1 98.5 330 ALA A C 1
ATOM 2592 O O . ALA A 1 330 ? -12.617 -17.484 -16.75 1 98.5 330 ALA A O 1
ATOM 2593 N N . ILE A 1 331 ? -14.211 -16.266 -15.789 1 98.19 331 ILE A N 1
ATOM 2594 C CA . ILE A 1 331 ? -15.094 -17.406 -15.617 1 98.19 331 ILE A CA 1
ATOM 2595 C C . ILE A 1 331 ? -15.898 -17.641 -16.891 1 98.19 331 ILE A C 1
ATOM 2597 O O . ILE A 1 331 ? -16.062 -16.734 -17.703 1 98.19 331 ILE A O 1
ATOM 2601 N N . PRO A 1 332 ? -16.453 -18.891 -17 1 96.56 332 PRO A N 1
ATOM 2602 C CA . PRO A 1 332 ? -17.328 -19.094 -18.141 1 96.56 332 PRO A CA 1
ATOM 2603 C C . PRO A 1 332 ? -18.516 -18.141 -18.156 1 96.56 332 PRO A C 1
ATOM 2605 O O . PRO A 1 332 ? -19.094 -17.859 -17.109 1 96.56 332 PRO A O 1
ATOM 2608 N N . GLU A 1 333 ? -18.891 -17.484 -19.219 1 93.06 333 GLU A N 1
ATOM 2609 C CA . GLU A 1 333 ? -20 -16.562 -19.406 1 93.06 333 GLU A CA 1
ATOM 2610 C C . GLU A 1 333 ? -19.703 -15.203 -18.781 1 93.06 333 GLU A C 1
ATOM 2612 O O . GLU A 1 333 ? -20.578 -14.344 -18.703 1 93.06 333 GLU A O 1
ATOM 2617 N N . GLY A 1 334 ? -18.531 -15.016 -18.297 1 96.44 334 GLY A N 1
ATOM 2618 C CA . GLY A 1 334 ? -18.141 -13.75 -17.703 1 96.44 334 GLY A CA 1
ATOM 2619 C C . GLY A 1 334 ? -17.234 -12.922 -18.594 1 96.44 334 GLY A C 1
ATOM 2620 O O . GLY A 1 334 ? -16.469 -12.094 -18.109 1 96.44 334 GLY A O 1
ATOM 2621 N N . GLU A 1 335 ? -17.281 -13.086 -19.922 1 97.56 335 GLU A N 1
ATOM 2622 C CA . GLU A 1 335 ? -16.266 -12.516 -20.812 1 97.56 335 GLU A CA 1
ATOM 2623 C C . GLU A 1 335 ? -16.844 -11.367 -21.641 1 97.56 335 GLU A C 1
ATOM 2625 O O . GLU A 1 335 ? -16.141 -10.797 -22.484 1 97.56 335 GLU A O 1
ATOM 2630 N N . THR A 1 336 ? -18.078 -11.008 -21.391 1 97.25 336 THR A N 1
ATOM 2631 C CA . THR A 1 336 ? -18.688 -9.922 -22.156 1 97.25 336 THR A CA 1
ATOM 2632 C C . THR A 1 336 ? -18.109 -8.57 -21.734 1 97.25 336 THR A C 1
ATOM 2634 O O . THR A 1 336 ? -18.203 -8.195 -20.578 1 97.25 336 THR A O 1
ATOM 2637 N N . ILE A 1 337 ? -17.609 -7.852 -22.672 1 97.56 337 ILE A N 1
ATOM 2638 C CA . ILE A 1 337 ? -16.969 -6.566 -22.391 1 97.56 337 ILE A CA 1
ATOM 2639 C C . ILE A 1 337 ? -18.047 -5.488 -22.234 1 97.56 337 ILE A C 1
ATOM 2641 O O . ILE A 1 337 ? -18.938 -5.367 -23.062 1 97.56 337 ILE A O 1
ATOM 2645 N N . HIS A 1 338 ? -18 -4.797 -21.188 1 95.31 338 HIS A N 1
ATOM 2646 C CA . HIS A 1 338 ? -18.812 -3.621 -20.906 1 95.31 338 HIS A CA 1
ATOM 2647 C C . HIS A 1 338 ? -17.969 -2.479 -20.359 1 95.31 338 HIS A C 1
ATOM 2649 O O . HIS A 1 338 ? -17.438 -2.568 -19.25 1 95.31 338 HIS A O 1
ATOM 2655 N N . LEU A 1 339 ? -17.844 -1.366 -21.109 1 94.94 339 LEU A N 1
ATOM 2656 C CA . LEU A 1 339 ? -16.969 -0.267 -20.75 1 94.94 339 LEU A CA 1
ATOM 2657 C C . LEU A 1 339 ? -17.75 0.875 -20.109 1 94.94 339 LEU A C 1
ATOM 2659 O O . LEU A 1 339 ? -17.219 1.975 -19.938 1 94.94 339 LEU A O 1
ATOM 2663 N N . GLY A 1 340 ? -18.953 0.641 -19.688 1 90.88 340 GLY A N 1
ATOM 2664 C CA . GLY A 1 340 ? -19.844 1.729 -19.312 1 90.88 340 GLY A CA 1
ATOM 2665 C C . GLY A 1 340 ? -19.875 1.978 -17.812 1 90.88 340 GLY A C 1
ATOM 2666 O O . GLY A 1 340 ? -20.516 2.924 -17.359 1 90.88 340 GLY A O 1
ATOM 2667 N N . HIS A 1 341 ? -19.188 1.076 -17 1 90.25 341 HIS A N 1
ATOM 2668 C CA . HIS A 1 341 ? -19.203 1.323 -15.57 1 90.25 341 HIS A CA 1
ATOM 2669 C C . HIS A 1 341 ? -18.391 2.562 -15.211 1 90.25 341 HIS A C 1
ATOM 2671 O O . HIS A 1 341 ? -18.938 3.584 -14.805 1 90.25 341 HIS A O 1
ATOM 2677 N N . ASP A 1 342 ? -17.016 2.4 -15.531 1 82.69 342 ASP A N 1
ATOM 2678 C CA . ASP A 1 342 ? -16.062 3.471 -15.266 1 82.69 342 ASP A CA 1
ATOM 2679 C C . ASP A 1 342 ? -15.461 4.008 -16.562 1 82.69 342 ASP A C 1
ATOM 2681 O O . ASP A 1 342 ? -14.844 3.262 -17.328 1 82.69 342 ASP A O 1
ATOM 2685 N N . ALA A 1 343 ? -15.922 4.98 -17.078 1 81.12 343 ALA A N 1
ATOM 2686 C CA . ALA A 1 343 ? -15.562 5.531 -18.375 1 81.12 343 ALA A CA 1
ATOM 2687 C C . ALA A 1 343 ? -14.07 5.844 -18.453 1 81.12 343 ALA A C 1
ATOM 2689 O O . ALA A 1 343 ? -13.672 6.887 -18.984 1 81.12 343 ALA A O 1
ATOM 2690 N N . GLU A 1 344 ? -13.227 4.816 -18.031 1 85.69 344 GLU A N 1
ATOM 2691 C CA . GLU A 1 344 ? -11.781 5.027 -18.031 1 85.69 344 GLU A CA 1
ATOM 2692 C C . GLU A 1 344 ? -11.156 4.57 -19.359 1 85.69 344 GLU A C 1
ATOM 2694 O O . GLU A 1 344 ? -10.25 5.215 -19.875 1 85.69 344 GLU A O 1
ATOM 2699 N N . LEU A 1 345 ? -11.695 3.438 -19.906 1 93.62 345 LEU A N 1
ATOM 2700 C CA . LEU A 1 345 ? -11.109 2.852 -21.109 1 93.62 345 LEU A CA 1
ATOM 2701 C C . LEU A 1 345 ? -11.898 3.268 -22.359 1 93.62 345 LEU A C 1
ATOM 2703 O O . LEU A 1 345 ? -13.125 3.311 -22.328 1 93.62 345 LEU A O 1
ATOM 2707 N N . GLU A 1 346 ? -11.141 3.594 -23.375 1 95.19 346 GLU A N 1
ATOM 2708 C CA . GLU A 1 346 ? -11.742 3.844 -24.688 1 95.19 346 GLU A CA 1
ATOM 2709 C C . GLU A 1 346 ? -12.109 2.539 -25.391 1 95.19 346 GLU A C 1
ATOM 2711 O O . GLU A 1 346 ? -13.094 2.477 -26.125 1 95.19 346 GLU A O 1
ATOM 2716 N N . ASP A 1 347 ? -11.273 1.616 -25.125 1 96.56 347 ASP A N 1
ATOM 2717 C CA . ASP A 1 347 ? -11.438 0.329 -25.797 1 96.56 347 ASP A CA 1
ATOM 2718 C C . ASP A 1 347 ? -10.852 -0.804 -24.953 1 96.56 347 ASP A C 1
ATOM 2720 O O . ASP A 1 347 ? -9.992 -0.57 -24.109 1 96.56 347 ASP A O 1
ATOM 2724 N N . ALA A 1 348 ? -11.422 -1.973 -25.094 1 97.75 348 ALA A N 1
ATOM 2725 C CA . ALA A 1 348 ? -10.914 -3.236 -24.578 1 97.75 348 ALA A CA 1
ATOM 2726 C C . ALA A 1 348 ? -11.195 -4.387 -25.531 1 97.75 348 ALA A C 1
ATOM 2728 O O . ALA A 1 348 ? -12.273 -4.457 -26.125 1 97.75 348 ALA A O 1
ATOM 2729 N N . LYS A 1 349 ? -10.141 -5.238 -25.703 1 97.81 349 LYS A N 1
ATOM 2730 C CA . LYS A 1 349 ? -10.266 -6.309 -26.703 1 97.81 349 LYS A CA 1
ATOM 2731 C C . LYS A 1 349 ? -9.555 -7.574 -26.234 1 97.81 349 LYS A C 1
ATOM 2733 O O . LYS A 1 349 ? -8.57 -7.504 -25.5 1 97.81 349 LYS A O 1
ATOM 2738 N N . TRP A 1 350 ? -10.188 -8.664 -26.656 1 98.5 350 TRP A N 1
ATOM 2739 C CA . TRP A 1 350 ? -9.5 -9.945 -26.516 1 98.5 350 TRP A CA 1
ATOM 2740 C C . TRP A 1 350 ? -8.516 -10.156 -27.656 1 98.5 350 TRP A C 1
ATOM 2742 O O . TRP A 1 350 ? -8.883 -10.094 -28.828 1 98.5 350 TRP A O 1
ATOM 2752 N N . PHE A 1 351 ? -7.273 -10.398 -27.328 1 98.44 351 PHE A N 1
ATOM 2753 C CA . PHE A 1 351 ? -6.242 -10.734 -28.297 1 98.44 351 PHE A CA 1
ATOM 2754 C C . PHE A 1 351 ? -5.793 -12.188 -28.141 1 98.44 351 PHE A C 1
ATOM 2756 O O . PHE A 1 351 ? -5.648 -12.672 -27.016 1 98.44 351 PHE A O 1
ATOM 2763 N N . THR A 1 352 ? -5.57 -12.828 -29.234 1 97.56 352 THR A N 1
ATOM 2764 C CA . THR A 1 352 ? -5.043 -14.188 -29.156 1 97.56 352 THR A CA 1
ATOM 2765 C C . THR A 1 352 ? -3.625 -14.188 -28.594 1 97.56 352 THR A C 1
ATOM 2767 O O . THR A 1 352 ? -2.924 -13.172 -28.656 1 97.56 352 THR A O 1
ATOM 2770 N N . ALA A 1 353 ? -3.275 -15.328 -28.047 1 96.38 353 ALA A N 1
ATOM 2771 C CA . ALA A 1 353 ? -1.911 -15.477 -27.547 1 96.38 353 ALA A CA 1
ATOM 2772 C C . ALA A 1 353 ? -0.889 -15.203 -28.641 1 96.38 353 ALA A C 1
ATOM 2774 O O . ALA A 1 353 ? 0.171 -14.625 -28.391 1 96.38 353 ALA A O 1
ATOM 2775 N N . GLU A 1 354 ? -1.19 -15.578 -29.844 1 96.19 354 GLU A N 1
ATOM 2776 C CA . GLU A 1 354 ? -0.286 -15.391 -30.969 1 96.19 354 GLU A CA 1
ATOM 2777 C C . GLU A 1 354 ? -0.114 -13.906 -31.297 1 96.19 354 GLU A C 1
ATOM 2779 O O . GLU A 1 354 ? 0.999 -13.453 -31.562 1 96.19 354 GLU A O 1
ATOM 2784 N N . GLU A 1 355 ? -1.206 -13.195 -31.266 1 97.19 355 GLU A N 1
ATOM 2785 C CA . GLU A 1 355 ? -1.141 -11.758 -31.516 1 97.19 355 GLU A CA 1
ATOM 2786 C C . GLU A 1 355 ? -0.271 -11.062 -30.469 1 97.19 355 GLU A C 1
ATOM 2788 O O . GLU A 1 355 ? 0.54 -10.195 -30.797 1 97.19 355 GLU A O 1
ATOM 2793 N N . VAL A 1 356 ? -0.445 -11.477 -29.234 1 98.06 356 VAL A N 1
ATOM 2794 C CA . VAL A 1 356 ? 0.303 -10.867 -28.141 1 98.06 356 VAL A CA 1
ATOM 2795 C C . VAL A 1 356 ? 1.78 -11.234 -28.25 1 98.06 356 VAL A C 1
ATOM 2797 O O . VAL A 1 356 ? 2.654 -10.383 -28.078 1 98.06 356 VAL A O 1
ATOM 2800 N N . ARG A 1 357 ? 2.072 -12.477 -28.594 1 96.88 357 ARG A N 1
ATOM 2801 C CA . ARG A 1 357 ? 3.449 -12.922 -28.766 1 96.88 357 ARG A CA 1
ATOM 2802 C C . ARG A 1 357 ? 4.152 -12.102 -29.844 1 96.88 357 ARG A C 1
ATOM 2804 O O . ARG A 1 357 ? 5.293 -11.672 -29.672 1 96.88 357 ARG A O 1
ATOM 2811 N N . GLU A 1 358 ? 3.479 -11.961 -30.922 1 96.31 358 GLU A N 1
ATOM 2812 C CA . GLU A 1 358 ? 4.047 -11.188 -32.031 1 96.31 358 GLU A CA 1
ATOM 2813 C C . GLU A 1 358 ? 4.293 -9.742 -31.609 1 96.31 358 GLU A C 1
ATOM 2815 O O . GLU A 1 358 ? 5.344 -9.172 -31.922 1 96.31 358 GLU A O 1
ATOM 2820 N N . ALA A 1 359 ? 3.324 -9.156 -30.984 1 97.44 359 ALA A N 1
ATOM 2821 C CA . ALA A 1 359 ? 3.449 -7.766 -30.562 1 97.44 359 ALA A CA 1
ATOM 2822 C C . ALA A 1 359 ? 4.586 -7.602 -29.547 1 97.44 359 ALA A C 1
ATOM 2824 O O . ALA A 1 359 ? 5.277 -6.578 -29.547 1 97.44 359 ALA A O 1
ATOM 2825 N N . LEU A 1 360 ? 4.777 -8.602 -28.672 1 96.94 360 LEU A N 1
ATOM 2826 C CA . LEU A 1 360 ? 5.859 -8.57 -27.703 1 96.94 360 LEU A CA 1
ATOM 2827 C C . LEU A 1 360 ? 7.219 -8.586 -28.391 1 96.94 360 LEU A C 1
ATOM 2829 O O . LEU A 1 360 ? 8.188 -8.023 -27.875 1 96.94 360 LEU A O 1
ATOM 2833 N N . ARG A 1 361 ? 7.246 -9.148 -29.516 1 95.25 361 ARG A N 1
ATOM 2834 C CA . ARG A 1 361 ? 8.492 -9.266 -30.266 1 95.25 361 ARG A CA 1
ATOM 2835 C C . ARG A 1 361 ? 8.773 -8 -31.062 1 95.25 361 ARG A C 1
ATOM 2837 O O . ARG A 1 361 ? 9.906 -7.516 -31.094 1 95.25 361 ARG A O 1
ATOM 2844 N N . VAL A 1 362 ? 7.715 -7.395 -31.688 1 95.06 362 VAL A N 1
ATOM 2845 C CA . VAL A 1 362 ? 8.008 -6.395 -32.719 1 95.06 362 VAL A CA 1
ATOM 2846 C C . VAL A 1 362 ? 7.27 -5.098 -32.375 1 95.06 362 VAL A C 1
ATOM 2848 O O . VAL A 1 362 ? 7.555 -4.051 -32.969 1 95.06 362 VAL A O 1
ATOM 2851 N N . GLY A 1 363 ? 6.367 -5.137 -31.453 1 94.56 363 GLY A N 1
ATOM 2852 C CA . GLY A 1 363 ? 5.453 -4.012 -31.328 1 94.56 363 GLY A CA 1
ATOM 2853 C C . GLY A 1 363 ? 5.602 -3.27 -30.016 1 94.56 363 GLY A C 1
ATOM 2854 O O . GLY A 1 363 ? 4.707 -2.527 -29.609 1 94.56 363 GLY A O 1
ATOM 2855 N N . THR A 1 364 ? 6.613 -3.42 -29.25 1 94.88 364 THR A N 1
ATOM 2856 C CA . THR A 1 364 ? 6.766 -2.773 -27.953 1 94.88 364 THR A CA 1
ATOM 2857 C C . THR A 1 364 ? 7.336 -1.368 -28.109 1 94.88 364 THR A C 1
ATOM 2859 O O . THR A 1 364 ? 8.188 -1.133 -28.969 1 94.88 364 THR A O 1
ATOM 2862 N N . SER A 1 365 ? 6.828 -0.427 -27.359 1 92.69 365 SER A N 1
ATOM 2863 C CA . SER A 1 365 ? 7.312 0.949 -27.344 1 92.69 365 SER A CA 1
ATOM 2864 C C . SER A 1 365 ? 6.781 1.717 -26.141 1 92.69 365 SER A C 1
ATOM 2866 O O . SER A 1 365 ? 5.762 1.342 -25.562 1 92.69 365 SER A O 1
ATOM 2868 N N . GLY A 1 366 ? 7.52 2.746 -25.781 1 90.25 366 GLY A N 1
ATOM 2869 C CA . GLY A 1 366 ? 6.902 3.725 -24.891 1 90.25 366 GLY A CA 1
ATOM 2870 C C . GLY A 1 366 ? 5.777 4.496 -25.562 1 90.25 366 GLY A C 1
ATOM 2871 O O . GLY A 1 366 ? 5.629 4.469 -26.781 1 90.25 366 GLY A O 1
ATOM 2872 N N . LEU A 1 367 ? 4.961 5.184 -24.75 1 87.44 367 LEU A N 1
ATOM 2873 C CA . LEU A 1 367 ? 3.809 5.906 -25.266 1 87.44 367 LEU A CA 1
ATOM 2874 C C . LEU A 1 367 ? 4.246 6.973 -26.266 1 87.44 367 LEU A C 1
ATOM 2876 O O . LEU A 1 367 ? 3.557 7.219 -27.266 1 87.44 367 LEU A O 1
ATOM 2880 N N . GLY A 1 368 ? 5.336 7.547 -26.109 1 84.19 368 GLY A N 1
ATOM 2881 C CA . GLY A 1 368 ? 5.793 8.609 -26.984 1 84.19 368 GLY A CA 1
ATOM 2882 C C . GLY A 1 368 ? 6.84 8.148 -27.984 1 84.19 368 GLY A C 1
ATOM 2883 O O . GLY A 1 368 ? 7.477 8.969 -28.656 1 84.19 368 GLY A O 1
ATOM 2884 N N . GLU A 1 369 ? 6.934 6.855 -28.156 1 88.25 369 GLU A N 1
ATOM 2885 C CA . GLU A 1 369 ? 7.992 6.301 -29 1 88.25 369 GLU A CA 1
ATOM 2886 C C . GLU A 1 369 ? 7.418 5.465 -30.141 1 88.25 369 GLU A C 1
ATOM 2888 O O . GLU A 1 369 ? 6.285 4.984 -30.047 1 88.25 369 GLU A O 1
ATOM 2893 N N . ASP A 1 370 ? 8.188 5.293 -31.109 1 87.81 370 ASP A N 1
ATOM 2894 C CA . ASP A 1 370 ? 7.816 4.418 -32.219 1 87.81 370 ASP A CA 1
ATOM 2895 C C . ASP A 1 370 ? 8.117 2.959 -31.891 1 87.81 370 ASP A C 1
ATOM 2897 O O . ASP A 1 370 ? 9.008 2.668 -31.094 1 87.81 370 ASP A O 1
ATOM 2901 N N . ALA A 1 371 ? 7.266 2.133 -32.594 1 88 371 ALA A N 1
ATOM 2902 C CA . ALA A 1 371 ? 7.555 0.708 -32.438 1 88 371 ALA A CA 1
ATOM 2903 C C . ALA A 1 371 ? 8.828 0.334 -33.219 1 88 371 ALA A C 1
ATOM 2905 O O . ALA A 1 371 ? 9.422 1.174 -33.906 1 88 371 ALA A O 1
ATOM 2906 N N . GLY A 1 372 ? 9.258 -0.922 -33.031 1 85 372 GLY A N 1
ATOM 2907 C CA . GLY A 1 372 ? 10.477 -1.4 -33.688 1 85 372 GLY A CA 1
ATOM 2908 C C . GLY A 1 372 ? 10.375 -1.471 -35.188 1 85 372 GLY A C 1
ATOM 2909 O O . GLY A 1 372 ? 9.297 -1.282 -35.75 1 85 372 GLY A O 1
ATOM 2910 N N . PRO A 1 373 ? 11.484 -1.694 -35.844 1 89.25 373 PRO A N 1
ATOM 2911 C CA . PRO A 1 373 ? 11.555 -1.662 -37.312 1 89.25 373 PRO A CA 1
ATOM 2912 C C . PRO A 1 373 ? 10.711 -2.754 -37.969 1 89.25 373 PRO A C 1
ATOM 2914 O O . PRO A 1 373 ? 10.273 -2.598 -39.094 1 89.25 373 PRO A O 1
ATOM 2917 N N . GLU A 1 374 ? 10.438 -3.803 -37.25 1 93.56 374 GLU A N 1
ATOM 2918 C CA . GLU A 1 374 ? 9.695 -4.922 -37.812 1 93.56 374 GLU A CA 1
ATOM 2919 C C . GLU A 1 374 ? 8.195 -4.762 -37.594 1 93.56 374 GLU A C 1
ATOM 2921 O O . GLU A 1 374 ? 7.402 -5.59 -38.062 1 93.56 374 GLU A O 1
ATOM 2926 N N . TYR A 1 375 ? 7.859 -3.734 -36.875 1 94.5 375 TYR A N 1
ATOM 2927 C CA . TYR A 1 375 ? 6.449 -3.486 -36.594 1 94.5 375 TYR A CA 1
ATOM 2928 C C . TYR A 1 375 ? 5.695 -3.148 -37.875 1 94.5 375 TYR A C 1
ATOM 2930 O O . TYR A 1 375 ? 6.188 -2.383 -38.719 1 94.5 375 TYR A O 1
ATOM 2938 N N . LYS A 1 376 ? 4.492 -3.754 -38.094 1 93.94 376 LYS A N 1
ATOM 2939 C CA . LYS A 1 376 ? 3.596 -3.441 -39.188 1 93.94 376 LYS A CA 1
ATOM 2940 C C . LYS A 1 376 ? 2.475 -2.508 -38.75 1 93.94 376 LYS A C 1
ATOM 2942 O O . LYS A 1 376 ? 1.787 -2.781 -37.75 1 93.94 376 LYS A O 1
ATOM 2947 N N . GLU A 1 377 ? 2.242 -1.549 -39.562 1 91.62 377 GLU A N 1
ATOM 2948 C CA . GLU A 1 377 ? 1.203 -0.573 -39.25 1 91.62 377 GLU A CA 1
ATOM 2949 C C . GLU A 1 377 ? -0.144 -1.254 -39.031 1 91.62 377 GLU A C 1
ATOM 2951 O O . GLU A 1 377 ? -0.528 -2.145 -39.781 1 91.62 377 GLU A O 1
ATOM 2956 N N . GLY A 1 378 ? -0.736 -0.807 -38.031 1 93.19 378 GLY A N 1
ATOM 2957 C CA . GLY A 1 378 ? -2.033 -1.378 -37.688 1 93.19 378 GLY A CA 1
ATOM 2958 C C . GLY A 1 378 ? -1.951 -2.537 -36.719 1 93.19 378 GLY A C 1
ATOM 2959 O O . GLY A 1 378 ? -2.969 -2.973 -36.188 1 93.19 378 GLY A O 1
ATOM 2960 N N . GLY A 1 379 ? -0.808 -3.004 -36.5 1 95.62 379 GLY A N 1
ATOM 2961 C CA . GLY A 1 379 ? -0.611 -4.098 -35.562 1 95.62 379 GLY A CA 1
ATOM 2962 C C . GLY A 1 379 ? -0.726 -3.666 -34.094 1 95.62 379 GLY A C 1
ATOM 2963 O O . GLY A 1 379 ? -0.721 -2.469 -33.812 1 95.62 379 GLY A O 1
ATOM 2964 N N . LEU A 1 380 ? -0.822 -4.699 -33.25 1 97.56 380 LEU A N 1
ATOM 2965 C CA . LEU A 1 380 ? -0.91 -4.465 -31.797 1 97.56 380 LEU A CA 1
ATOM 2966 C C . LEU A 1 380 ? 0.405 -3.918 -31.25 1 97.56 380 LEU A C 1
ATOM 2968 O O . LEU A 1 380 ? 1.475 -4.457 -31.547 1 97.56 380 LEU A O 1
ATOM 2972 N N . ARG A 1 381 ? 0.326 -2.83 -30.531 1 97.5 381 ARG A N 1
ATOM 2973 C CA . ARG A 1 381 ? 1.461 -2.26 -29.812 1 97.5 381 ARG A CA 1
ATOM 2974 C C . ARG A 1 381 ? 1.305 -2.449 -28.312 1 97.5 381 ARG A C 1
ATOM 2976 O O . ARG A 1 381 ? 0.202 -2.32 -27.781 1 97.5 381 ARG A O 1
ATOM 2983 N N . LEU A 1 382 ? 2.471 -2.701 -27.688 1 98.06 382 LEU A N 1
ATOM 2984 C CA . LEU A 1 382 ? 2.463 -3.01 -26.266 1 98.06 382 LEU A CA 1
ATOM 2985 C C . LEU A 1 382 ? 3.535 -2.211 -25.531 1 98.06 382 LEU A C 1
ATOM 2987 O O . LEU A 1 382 ? 4.441 -1.66 -26.156 1 98.06 382 LEU A O 1
ATOM 2991 N N . PRO A 1 383 ? 3.414 -2.143 -24.188 1 97 383 PRO A N 1
ATOM 2992 C CA . PRO A 1 383 ? 4.453 -1.479 -23.391 1 97 383 PRO A CA 1
ATOM 2993 C C . PRO A 1 383 ? 5.801 -2.188 -23.484 1 97 383 PRO A C 1
ATOM 2995 O O . PRO A 1 383 ? 5.855 -3.393 -23.734 1 97 383 PRO A O 1
ATOM 2998 N N . PRO A 1 384 ? 6.84 -1.431 -23.203 1 95.31 384 PRO A N 1
ATOM 2999 C CA . PRO A 1 384 ? 8.18 -2.02 -23.234 1 95.31 384 PRO A CA 1
ATOM 3000 C C . PRO A 1 384 ? 8.453 -2.936 -22.047 1 95.31 384 PRO A C 1
ATOM 3002 O O . PRO A 1 384 ? 7.625 -3.041 -21.141 1 95.31 384 PRO A O 1
ATOM 3005 N N . LYS A 1 385 ? 9.625 -3.541 -22 1 94.69 385 LYS A N 1
ATOM 3006 C CA . LYS A 1 385 ? 10 -4.555 -21.031 1 94.69 385 LYS A CA 1
ATOM 3007 C C . LYS A 1 385 ? 10.078 -3.959 -19.625 1 94.69 385 LYS A C 1
ATOM 3009 O O . LYS A 1 385 ? 9.938 -4.676 -18.625 1 94.69 385 LYS A O 1
ATOM 3014 N N . THR A 1 386 ? 10.242 -2.656 -19.531 1 95.44 386 THR A N 1
ATOM 3015 C CA . THR A 1 386 ? 10.391 -1.997 -18.234 1 95.44 386 THR A CA 1
ATOM 3016 C C . THR A 1 386 ? 9.047 -1.886 -17.531 1 95.44 386 THR A C 1
ATOM 3018 O O . THR A 1 386 ? 8.984 -1.591 -16.328 1 95.44 386 THR A O 1
ATOM 3021 N N . ALA A 1 387 ? 8 -2.109 -18.281 1 96.81 387 ALA A N 1
ATOM 3022 C CA . ALA A 1 387 ? 6.66 -2.096 -17.688 1 96.81 387 ALA A CA 1
ATOM 3023 C C . ALA A 1 387 ? 6.25 -3.488 -17.219 1 96.81 387 ALA A C 1
ATOM 3025 O O . ALA A 1 387 ? 6.348 -4.457 -17.969 1 96.81 387 ALA A O 1
ATOM 3026 N N . ILE A 1 388 ? 5.715 -3.584 -16.031 1 98.5 388 ILE A N 1
ATOM 3027 C CA . ILE A 1 388 ? 5.312 -4.875 -15.477 1 98.5 388 ILE A CA 1
ATOM 3028 C C . ILE A 1 388 ? 4.215 -5.484 -16.344 1 98.5 388 ILE A C 1
ATOM 3030 O O . ILE A 1 388 ? 4.09 -6.707 -16.438 1 98.5 388 ILE A O 1
ATOM 3034 N N . ALA A 1 389 ? 3.465 -4.695 -17.047 1 98.62 389 ALA A N 1
ATOM 3035 C CA . ALA A 1 389 ? 2.463 -5.191 -17.984 1 98.62 389 ALA A CA 1
ATOM 3036 C C . ALA A 1 389 ? 3.092 -6.121 -19.016 1 98.62 389 ALA A C 1
ATOM 3038 O O . ALA A 1 389 ? 2.533 -7.172 -19.328 1 98.62 389 ALA A O 1
ATOM 3039 N N . ASN A 1 390 ? 4.227 -5.656 -19.547 1 98.31 390 ASN A N 1
ATOM 3040 C CA . ASN A 1 390 ? 4.957 -6.477 -20.516 1 98.31 390 ASN A CA 1
ATOM 3041 C C . ASN A 1 390 ? 5.359 -7.816 -19.906 1 98.31 390 ASN A C 1
ATOM 3043 O O . ASN A 1 390 ? 5.195 -8.859 -20.547 1 98.31 390 ASN A O 1
ATOM 3047 N N . GLN A 1 391 ? 5.816 -7.797 -18.703 1 98.12 391 GLN A N 1
ATOM 3048 C CA . GLN A 1 391 ? 6.266 -9.016 -18.031 1 98.12 391 GLN A CA 1
ATOM 3049 C C . GLN A 1 391 ? 5.102 -9.977 -17.797 1 98.12 391 GLN A C 1
ATOM 3051 O O . GLN A 1 391 ? 5.262 -11.188 -17.906 1 98.12 391 GLN A O 1
ATOM 3056 N N . LEU A 1 392 ? 3.969 -9.445 -17.453 1 98.56 392 LEU A N 1
ATOM 3057 C CA . LEU A 1 392 ? 2.789 -10.273 -17.219 1 98.56 392 LEU A CA 1
ATOM 3058 C C . LEU A 1 392 ? 2.342 -10.953 -18.5 1 98.56 392 LEU A C 1
ATOM 3060 O O . LEU A 1 392 ? 2.059 -12.148 -18.516 1 98.56 392 LEU A O 1
ATOM 3064 N N . MET A 1 393 ? 2.256 -10.172 -19.594 1 98.5 393 MET A N 1
ATOM 3065 C CA . MET A 1 393 ? 1.867 -10.742 -20.875 1 98.5 393 MET A CA 1
ATOM 3066 C C . MET A 1 393 ? 2.861 -11.812 -21.328 1 98.5 393 MET A C 1
ATOM 3068 O O . MET A 1 393 ? 2.463 -12.875 -21.797 1 98.5 393 MET A O 1
ATOM 3072 N N . THR A 1 394 ? 4.137 -11.492 -21.156 1 97.81 394 THR A N 1
ATOM 3073 C CA . THR A 1 394 ? 5.191 -12.445 -21.516 1 97.81 394 THR A CA 1
ATOM 3074 C C . THR A 1 394 ? 5.039 -13.742 -20.719 1 97.81 394 THR A C 1
ATOM 3076 O O . THR A 1 394 ? 5.121 -14.828 -21.281 1 97.81 394 THR A O 1
ATOM 3079 N N . ALA A 1 395 ? 4.812 -13.617 -19.453 1 96.94 395 ALA A N 1
ATOM 3080 C CA . ALA A 1 395 ? 4.645 -14.789 -18.594 1 96.94 395 ALA A CA 1
ATOM 3081 C C . ALA A 1 395 ? 3.461 -15.641 -19.062 1 96.94 395 ALA A C 1
ATOM 3083 O O . ALA A 1 395 ? 3.57 -16.859 -19.172 1 96.94 395 ALA A O 1
ATOM 3084 N N . VAL A 1 396 ? 2.355 -15.031 -19.312 1 97 396 VAL A N 1
ATOM 3085 C CA . VAL A 1 396 ? 1.135 -15.742 -19.688 1 97 396 VAL A CA 1
ATOM 3086 C C . VAL A 1 396 ? 1.34 -16.469 -21.016 1 97 396 VAL A C 1
ATOM 3088 O O . VAL A 1 396 ? 1.038 -17.656 -21.125 1 97 396 VAL A O 1
ATOM 3091 N N . VAL A 1 397 ? 1.915 -15.797 -22 1 96.81 397 VAL A N 1
ATOM 3092 C CA . VAL A 1 397 ? 2.078 -16.406 -23.312 1 96.81 397 VAL A CA 1
ATOM 3093 C C . VAL A 1 397 ? 3.09 -17.547 -23.234 1 96.81 397 VAL A C 1
ATOM 3095 O O . VAL A 1 397 ? 3.008 -18.5 -24 1 96.81 397 VAL A O 1
ATOM 3098 N N . ASN A 1 398 ? 3.957 -17.422 -22.25 1 94.81 398 ASN A N 1
ATOM 3099 C CA . ASN A 1 398 ? 4.988 -18.453 -22.109 1 94.81 398 ASN A CA 1
ATOM 3100 C C . ASN A 1 398 ? 4.547 -19.562 -21.172 1 94.81 398 ASN A C 1
ATOM 3102 O O . ASN A 1 398 ? 5.324 -20.469 -20.875 1 94.81 398 ASN A O 1
ATOM 3106 N N . GLY A 1 399 ? 3.352 -19.484 -20.703 1 92.56 399 GLY A N 1
ATOM 3107 C CA . GLY A 1 399 ? 2.809 -20.656 -20.031 1 92.56 399 GLY A CA 1
ATOM 3108 C C . GLY A 1 399 ? 2.676 -20.484 -18.531 1 92.56 399 GLY A C 1
ATOM 3109 O O . GLY A 1 399 ? 2.568 -21.469 -17.797 1 92.56 399 GLY A O 1
ATOM 3110 N N . PHE A 1 400 ? 2.775 -19.281 -18.031 1 91.38 400 PHE A N 1
ATOM 3111 C CA . PHE A 1 400 ? 2.604 -19.078 -16.609 1 91.38 400 PHE A CA 1
ATOM 3112 C C . PHE A 1 400 ? 1.284 -19.656 -16.125 1 91.38 400 PHE A C 1
ATOM 3114 O O . PHE A 1 400 ? 1.238 -20.328 -15.086 1 91.38 400 PHE A O 1
ATOM 3121 N N . ALA A 1 401 ? 0.268 -19.453 -16.859 1 86.31 401 ALA A N 1
ATOM 3122 C CA . ALA A 1 401 ? -1.063 -19.891 -16.438 1 86.31 401 ALA A CA 1
ATOM 3123 C C . ALA A 1 401 ? -1.32 -21.344 -16.828 1 86.31 401 ALA A C 1
ATOM 3125 O O . ALA A 1 401 ? -1.986 -22.078 -16.094 1 86.31 401 ALA A O 1
ATOM 3126 N N . SER A 1 402 ? -0.753 -21.797 -17.922 1 84.38 402 SER A N 1
ATOM 3127 C CA . SER A 1 402 ? -1.155 -23.062 -18.5 1 84.38 402 SER A CA 1
ATOM 3128 C C . SER A 1 402 ? -0.126 -24.156 -18.219 1 84.38 402 SER A C 1
ATOM 3130 O O . SER A 1 402 ? -0.402 -25.344 -18.422 1 84.38 402 SER A O 1
ATOM 3132 N N . GLY A 1 403 ? 0.978 -23.828 -17.688 1 81.31 403 GLY A N 1
ATOM 3133 C CA . GLY A 1 403 ? 2.037 -24.812 -17.484 1 81.31 403 GLY A CA 1
ATOM 3134 C C . GLY A 1 403 ? 2.889 -25.016 -18.734 1 81.31 403 GLY A C 1
ATOM 3135 O O . GLY A 1 403 ? 3.941 -25.656 -18.656 1 81.31 403 GLY A O 1
ATOM 3136 N N . GLY A 1 404 ? 2.346 -24.516 -19.859 1 81.88 404 GLY A N 1
ATOM 3137 C CA . GLY A 1 404 ? 3.027 -24.5 -21.156 1 81.88 404 GLY A CA 1
ATOM 3138 C C . GLY A 1 404 ? 2.596 -23.344 -22.031 1 81.88 404 GLY A C 1
ATOM 3139 O O . GLY A 1 404 ? 1.614 -22.656 -21.75 1 81.88 404 GLY A O 1
ATOM 3140 N N . PRO A 1 405 ? 3.482 -23.125 -23.062 1 82.12 405 PRO A N 1
ATOM 3141 C CA . PRO A 1 405 ? 3.152 -21.984 -23.922 1 82.12 405 PRO A CA 1
ATOM 3142 C C . PRO A 1 405 ? 1.713 -22.031 -24.438 1 82.12 405 PRO A C 1
ATOM 3144 O O . PRO A 1 405 ? 1.201 -23.094 -24.766 1 82.12 405 PRO A O 1
ATOM 3147 N N . MET A 1 406 ? 1.111 -20.875 -24.359 1 81.56 406 MET A N 1
ATOM 3148 C CA . MET A 1 406 ? -0.268 -20.766 -24.828 1 81.56 406 MET A CA 1
ATOM 3149 C C . MET A 1 406 ? -0.352 -21.016 -26.328 1 81.56 406 MET A C 1
ATOM 3151 O O . MET A 1 406 ? 0.553 -20.656 -27.078 1 81.56 406 MET A O 1
ATOM 3155 N N . ILE A 1 407 ? -1.282 -21.859 -26.844 1 70.31 407 ILE A N 1
ATOM 3156 C CA . ILE A 1 407 ? -1.438 -22.219 -28.234 1 70.31 407 ILE A CA 1
ATOM 3157 C C . ILE A 1 407 ? -2.096 -21.078 -29 1 70.31 407 ILE A C 1
ATOM 3159 O O . ILE A 1 407 ? -3.033 -20.453 -28.516 1 70.31 407 ILE A O 1
ATOM 3163 N N . MET B 1 1 ? -13.68 -20.906 24.688 1 52.06 1 MET B N 1
ATOM 3164 C CA . MET B 1 1 ? -13.258 -19.891 23.734 1 52.06 1 MET B CA 1
ATOM 3165 C C . MET B 1 1 ? -14.219 -19.812 22.547 1 52.06 1 MET B C 1
ATOM 3167 O O . MET B 1 1 ? -14.672 -20.844 22.062 1 52.06 1 MET B O 1
ATOM 3171 N N . PRO B 1 2 ? -14.719 -18.656 22.312 1 60.06 2 PRO B N 1
ATOM 3172 C CA . PRO B 1 2 ? -15.586 -18.703 21.141 1 60.06 2 PRO B CA 1
ATOM 3173 C C . PRO B 1 2 ? -14.891 -19.312 19.922 1 60.06 2 PRO B C 1
ATOM 3175 O O . PRO B 1 2 ? -13.672 -19.203 19.766 1 60.06 2 PRO B O 1
ATOM 3178 N N . PRO B 1 3 ? -15.617 -20.094 19.219 1 72.62 3 PRO B N 1
ATOM 3179 C CA . PRO B 1 3 ? -15.031 -20.688 18.016 1 72.62 3 PRO B CA 1
ATOM 3180 C C . PRO B 1 3 ? -14.469 -19.641 17.062 1 72.62 3 PRO B C 1
ATOM 3182 O O . PRO B 1 3 ? -15.016 -18.547 16.938 1 72.62 3 PRO B O 1
ATOM 3185 N N . GLN B 1 4 ? -13.25 -19.922 16.578 1 82.25 4 GLN B N 1
ATOM 3186 C CA . GLN B 1 4 ? -12.656 -19.078 15.547 1 82.25 4 GLN B CA 1
ATOM 3187 C C . GLN B 1 4 ? -13.539 -19.016 14.305 1 82.25 4 GLN B C 1
ATOM 3189 O O . GLN B 1 4 ? -14.102 -20.031 13.883 1 82.25 4 GLN B O 1
ATOM 3194 N N . PRO B 1 5 ? -13.703 -17.812 13.875 1 90.88 5 PRO B N 1
ATOM 3195 C CA . PRO B 1 5 ? -14.531 -17.719 12.664 1 90.88 5 PRO B CA 1
ATOM 3196 C C . PRO B 1 5 ? -13.914 -18.438 11.469 1 90.88 5 PRO B C 1
ATOM 3198 O O . PRO B 1 5 ? -12.695 -18.578 11.391 1 90.88 5 PRO B O 1
ATOM 3201 N N . ALA B 1 6 ? -14.789 -18.875 10.594 1 93 6 ALA B N 1
ATOM 3202 C CA . ALA B 1 6 ? -14.336 -19.453 9.336 1 93 6 ALA B CA 1
ATOM 3203 C C . ALA B 1 6 ? -13.781 -18.391 8.391 1 93 6 ALA B C 1
ATOM 3205 O O . ALA B 1 6 ? -14.188 -17.234 8.461 1 93 6 ALA B O 1
ATOM 3206 N N . LEU B 1 7 ? -12.859 -18.766 7.59 1 96.12 7 LEU B N 1
ATOM 3207 C CA . LEU B 1 7 ? -12.398 -17.891 6.516 1 96.12 7 LEU B CA 1
ATOM 3208 C C . LEU B 1 7 ? -13.453 -17.766 5.418 1 96.12 7 LEU B C 1
ATOM 3210 O O . LEU B 1 7 ? -14.312 -18.641 5.281 1 96.12 7 LEU B O 1
ATOM 3214 N N . PRO B 1 8 ? -13.43 -16.672 4.719 1 96.94 8 PRO B N 1
ATOM 3215 C CA . PRO B 1 8 ? -14.352 -16.594 3.58 1 96.94 8 PRO B CA 1
ATOM 3216 C C . PRO B 1 8 ? -13.992 -17.578 2.465 1 96.94 8 PRO B C 1
ATOM 3218 O O . PRO B 1 8 ? -12.828 -17.969 2.338 1 96.94 8 PRO B O 1
ATOM 3221 N N . GLU B 1 9 ? -14.969 -17.953 1.709 1 94.12 9 GLU B N 1
ATOM 3222 C CA . GLU B 1 9 ? -14.703 -18.703 0.487 1 94.12 9 GLU B CA 1
ATOM 3223 C C . GLU B 1 9 ? -14.133 -17.797 -0.602 1 94.12 9 GLU B C 1
ATOM 3225 O O . GLU B 1 9 ? -14.555 -16.656 -0.745 1 94.12 9 GLU B O 1
ATOM 3230 N N . PRO B 1 10 ? -13.164 -18.328 -1.326 1 93.5 10 PRO B N 1
ATOM 3231 C CA . PRO B 1 10 ? -12.695 -17.531 -2.465 1 93.5 10 PRO B CA 1
ATOM 3232 C C . PRO B 1 10 ? -13.766 -17.359 -3.545 1 93.5 10 PRO B C 1
ATOM 3234 O O . PRO B 1 10 ? -14.781 -18.062 -3.529 1 93.5 10 PRO B O 1
ATOM 3237 N N . ALA B 1 11 ? -13.523 -16.438 -4.398 1 92.94 11 ALA B N 1
ATOM 3238 C CA . ALA B 1 11 ? -14.461 -16.188 -5.492 1 92.94 11 ALA B CA 1
ATOM 3239 C C . ALA B 1 11 ? -14.5 -17.375 -6.453 1 92.94 11 ALA B C 1
ATOM 3241 O O . ALA B 1 11 ? -13.461 -17.859 -6.895 1 92.94 11 ALA B O 1
ATOM 3242 N N . HIS B 1 12 ? -15.688 -17.906 -6.762 1 94.19 12 HIS B N 1
ATOM 3243 C CA . HIS B 1 12 ? -15.945 -18.969 -7.734 1 94.19 12 HIS B CA 1
ATOM 3244 C C . HIS B 1 12 ? -15.07 -20.188 -7.473 1 94.19 12 HIS B C 1
ATOM 3246 O O . HIS B 1 12 ? -14.398 -20.672 -8.383 1 94.19 12 HIS B O 1
ATOM 3252 N N . PRO B 1 13 ? -15.086 -20.688 -6.316 1 91.44 13 PRO B N 1
ATOM 3253 C CA . PRO B 1 13 ? -14.164 -21.766 -5.953 1 91.44 13 PRO B CA 1
ATOM 3254 C C . PRO B 1 13 ? -14.406 -23.031 -6.75 1 91.44 13 PRO B C 1
ATOM 3256 O O . PRO B 1 13 ? -13.523 -23.906 -6.824 1 91.44 13 PRO B O 1
ATOM 3259 N N . GLU B 1 14 ? -15.539 -23.172 -7.371 1 92.88 14 GLU B N 1
ATOM 3260 C CA . GLU B 1 14 ? -15.891 -24.406 -8.062 1 92.88 14 GLU B CA 1
ATOM 3261 C C . GLU B 1 14 ? -15.539 -24.328 -9.547 1 92.88 14 GLU B C 1
ATOM 3263 O O . GLU B 1 14 ? -15.609 -25.328 -10.258 1 92.88 14 GLU B O 1
ATOM 3268 N N . VAL B 1 15 ? -15.219 -23.188 -9.984 1 93.94 15 VAL B N 1
ATOM 3269 C CA . VAL B 1 15 ? -14.906 -23.031 -11.398 1 93.94 15 VAL B CA 1
ATOM 3270 C C . VAL B 1 15 ? -13.516 -23.578 -11.688 1 93.94 15 VAL B C 1
ATOM 3272 O O . VAL B 1 15 ? -12.531 -23.188 -11.055 1 93.94 15 VAL B O 1
ATOM 3275 N N . ASP B 1 16 ? -13.484 -24.484 -12.633 1 92.06 16 ASP B N 1
ATOM 3276 C CA . ASP B 1 16 ? -12.211 -25.031 -13.102 1 92.06 16 ASP B CA 1
ATOM 3277 C C . ASP B 1 16 ? -11.477 -24.016 -13.984 1 92.06 16 ASP B C 1
ATOM 3279 O O . ASP B 1 16 ? -12.086 -23.359 -14.82 1 92.06 16 ASP B O 1
ATOM 3283 N N . SER B 1 17 ? -10.195 -23.812 -13.742 1 92.69 17 SER B N 1
ATOM 3284 C CA . SER B 1 17 ? -9.383 -22.906 -14.547 1 92.69 17 SER B CA 1
ATOM 3285 C C . SER B 1 17 ? -7.949 -23.422 -14.664 1 92.69 17 SER B C 1
ATOM 3287 O O . SER B 1 17 ? -7.523 -24.281 -13.898 1 92.69 17 SER B O 1
ATOM 3289 N N . MET B 1 18 ? -7.234 -22.891 -15.664 1 93.69 18 MET B N 1
ATOM 3290 C CA . MET B 1 18 ? -5.816 -23.203 -15.797 1 93.69 18 MET B CA 1
ATOM 3291 C C . MET B 1 18 ? -5.047 -22.797 -14.547 1 93.69 18 MET B C 1
ATOM 3293 O O . MET B 1 18 ? -4.148 -23.516 -14.102 1 93.69 18 MET B O 1
ATOM 3297 N N . LEU B 1 19 ? -5.465 -21.688 -13.961 1 94.62 19 LEU B N 1
ATOM 3298 C CA . LEU B 1 19 ? -4.77 -21.172 -12.789 1 94.62 19 LEU B CA 1
ATOM 3299 C C . LEU B 1 19 ? -4.988 -22.078 -11.578 1 94.62 19 LEU B C 1
ATOM 3301 O O . LEU B 1 19 ? -4.051 -22.375 -10.836 1 94.62 19 LEU B O 1
ATOM 3305 N N . SER B 1 20 ? -6.258 -22.531 -11.43 1 93.44 20 SER B N 1
ATOM 3306 C CA . SER B 1 20 ? -6.523 -23.406 -10.297 1 93.44 20 SER B CA 1
ATOM 3307 C C . SER B 1 20 ? -5.812 -24.75 -10.461 1 93.44 20 SER B C 1
ATOM 3309 O O . SER B 1 20 ? -5.387 -25.344 -9.477 1 93.44 20 SER B O 1
ATOM 3311 N N . ARG B 1 21 ? -5.707 -25.266 -11.703 1 92.38 21 ARG B N 1
ATOM 3312 C CA . ARG B 1 21 ? -5 -26.516 -11.953 1 92.38 21 ARG B CA 1
ATOM 3313 C C . ARG B 1 21 ? -3.516 -26.391 -11.641 1 92.38 21 ARG B C 1
ATOM 3315 O O . ARG B 1 21 ? -2.91 -27.297 -11.07 1 92.38 21 ARG B O 1
ATOM 3322 N N . ARG B 1 22 ? -3.023 -25.312 -11.984 1 91.25 22 ARG B N 1
ATOM 3323 C CA . ARG B 1 22 ? -1.582 -25.125 -11.875 1 91.25 22 ARG B CA 1
ATOM 3324 C C . ARG B 1 22 ? -1.193 -24.703 -10.461 1 91.25 22 ARG B C 1
ATOM 3326 O O . ARG B 1 22 ? -0.165 -25.141 -9.938 1 91.25 22 ARG B O 1
ATOM 3333 N N . PHE B 1 23 ? -2.037 -23.844 -9.812 1 91.88 23 PHE B N 1
ATOM 3334 C CA . PHE B 1 23 ? -1.598 -23.203 -8.57 1 91.88 23 PHE B CA 1
ATOM 3335 C C . PHE B 1 23 ? -2.492 -23.625 -7.41 1 91.88 23 PHE B C 1
ATOM 3337 O O . PHE B 1 23 ? -2.275 -23.188 -6.273 1 91.88 23 PHE B O 1
ATOM 3344 N N . GLY B 1 24 ? -3.504 -24.422 -7.668 1 90.19 24 GLY B N 1
ATOM 3345 C CA . GLY B 1 24 ? -4.438 -24.797 -6.621 1 90.19 24 GLY B CA 1
ATOM 3346 C C . GLY B 1 24 ? -5.52 -23.766 -6.375 1 90.19 24 GLY B C 1
ATOM 3347 O O . GLY B 1 24 ? -5.551 -22.734 -7.043 1 90.19 24 GLY B O 1
ATOM 3348 N N . LYS B 1 25 ? -6.344 -24.047 -5.406 1 92.06 25 LYS B N 1
ATOM 3349 C CA . LYS B 1 25 ? -7.441 -23.156 -5.047 1 92.06 25 LYS B CA 1
ATOM 3350 C C . LYS B 1 25 ? -6.922 -21.875 -4.41 1 92.06 25 LYS B C 1
ATOM 3352 O O . LYS B 1 25 ? -5.895 -21.891 -3.729 1 92.06 25 LYS B O 1
ATOM 3357 N N . GLU B 1 26 ? -7.637 -20.828 -4.688 1 95.44 26 GLU B N 1
ATOM 3358 C CA . GLU B 1 26 ? -7.293 -19.547 -4.098 1 95.44 26 GLU B CA 1
ATOM 3359 C C . GLU B 1 26 ? -7.535 -19.547 -2.59 1 95.44 26 GLU B C 1
ATOM 3361 O O . GLU B 1 26 ? -8.484 -20.172 -2.109 1 95.44 26 GLU B O 1
ATOM 3366 N N . VAL B 1 27 ? -6.68 -18.844 -1.87 1 95.5 27 VAL B N 1
ATOM 3367 C CA . VAL B 1 27 ? -6.883 -18.625 -0.441 1 95.5 27 VAL B CA 1
ATOM 3368 C C . VAL B 1 27 ? -7.48 -17.25 -0.202 1 95.5 27 VAL B C 1
ATOM 3370 O O . VAL B 1 27 ? -6.922 -16.234 -0.65 1 95.5 27 VAL B O 1
ATOM 3373 N N . ALA B 1 28 ? -8.625 -17.156 0.38 1 97.75 28 ALA B N 1
ATOM 3374 C CA . ALA B 1 28 ? -9.203 -15.906 0.844 1 97.75 28 ALA B CA 1
ATOM 3375 C C . ALA B 1 28 ? -9.047 -15.75 2.354 1 97.75 28 ALA B C 1
ATOM 3377 O O . ALA B 1 28 ? -9.586 -16.547 3.125 1 97.75 28 ALA B O 1
ATOM 3378 N N . ASN B 1 29 ? -8.336 -14.758 2.77 1 98.5 29 ASN B N 1
ATOM 3379 C CA . ASN B 1 29 ? -8.016 -14.562 4.18 1 98.5 29 ASN B CA 1
ATOM 3380 C C . ASN B 1 29 ? -9.094 -13.758 4.898 1 98.5 29 ASN B C 1
ATOM 3382 O O . ASN B 1 29 ? -9.93 -13.125 4.258 1 98.5 29 ASN B O 1
ATOM 3386 N N . TYR B 1 30 ? -9.07 -13.852 6.254 1 97.81 30 TYR B N 1
ATOM 3387 C CA . TYR B 1 30 ? -10 -13.109 7.098 1 97.81 30 TYR B CA 1
ATOM 3388 C C . TYR B 1 30 ? -9.945 -11.617 6.789 1 97.81 30 TYR B C 1
ATOM 3390 O O . TYR B 1 30 ? -8.883 -11.086 6.477 1 97.81 30 TYR B O 1
ATOM 3398 N N . PHE B 1 31 ? -11.172 -10.922 6.812 1 98.19 31 PHE B N 1
ATOM 3399 C CA . PHE B 1 31 ? -11.414 -9.523 6.453 1 98.19 31 PHE B CA 1
ATOM 3400 C C . PHE B 1 31 ? -11.539 -9.367 4.945 1 98.19 31 PHE B C 1
ATOM 3402 O O . PHE B 1 31 ? -11.812 -8.273 4.449 1 98.19 31 PHE B O 1
ATOM 3409 N N . SER B 1 32 ? -11.258 -10.398 4.129 1 97.88 32 SER B N 1
ATOM 3410 C CA . SER B 1 32 ? -11.656 -10.43 2.727 1 97.88 32 SER B CA 1
ATOM 3411 C C . SER B 1 32 ? -13.039 -11.062 2.559 1 97.88 32 SER B C 1
ATOM 3413 O O . SER B 1 32 ? -13.664 -11.461 3.541 1 97.88 32 SER B O 1
ATOM 3415 N N . GLY B 1 33 ? -13.508 -11.055 1.378 1 97.19 33 GLY B N 1
ATOM 3416 C CA . GLY B 1 33 ? -14.742 -11.766 1.078 1 97.19 33 GLY B CA 1
ATOM 3417 C C . GLY B 1 33 ? -15.977 -10.906 1.249 1 97.19 33 GLY B C 1
ATOM 3418 O O . GLY B 1 33 ? -17.047 -11.406 1.616 1 97.19 33 GLY B O 1
ATOM 3419 N N . SER B 1 34 ? -15.859 -9.625 1.075 1 97.25 34 SER B N 1
ATOM 3420 C CA . SER B 1 34 ? -17.031 -8.75 1.162 1 97.25 34 SER B CA 1
ATOM 3421 C C . SER B 1 34 ? -18.062 -9.094 0.09 1 97.25 34 SER B C 1
ATOM 3423 O O . SER B 1 34 ? -17.703 -9.273 -1.079 1 97.25 34 SER B O 1
ATOM 3425 N N . PRO B 1 35 ? -19.266 -9.18 0.488 1 96.5 35 PRO B N 1
ATOM 3426 C CA . PRO B 1 35 ? -20.312 -9.438 -0.51 1 96.5 35 PRO B CA 1
ATOM 3427 C C . PRO B 1 35 ? -20.734 -8.18 -1.257 1 96.5 35 PRO B C 1
ATOM 3429 O O . PRO B 1 35 ? -21.547 -8.25 -2.186 1 96.5 35 PRO B O 1
ATOM 3432 N N . LEU B 1 36 ? -20.219 -7.051 -0.881 1 98 36 LEU B N 1
ATOM 3433 C CA . LEU B 1 36 ? -20.703 -5.781 -1.418 1 98 36 LEU B CA 1
ATOM 3434 C C . LEU B 1 36 ? -19.984 -5.438 -2.719 1 98 36 LEU B C 1
ATOM 3436 O O . LEU B 1 36 ? -18.766 -5.59 -2.818 1 98 36 LEU B O 1
ATOM 3440 N N . ASN B 1 37 ? -20.766 -5.105 -3.691 1 97.62 37 ASN B N 1
ATOM 3441 C CA . ASN B 1 37 ? -20.203 -4.367 -4.816 1 97.62 37 ASN B CA 1
ATOM 3442 C C . ASN B 1 37 ? -20.016 -2.891 -4.477 1 97.62 37 ASN B C 1
ATOM 3444 O O . ASN B 1 37 ? -20.984 -2.172 -4.227 1 97.62 37 ASN B O 1
ATOM 3448 N N . ARG B 1 38 ? -18.859 -2.473 -4.508 1 97.94 38 ARG B N 1
ATOM 3449 C CA . ARG B 1 38 ? -18.531 -1.147 -3.988 1 97.94 38 ARG B CA 1
ATOM 3450 C C . ARG B 1 38 ? -19.094 -0.053 -4.895 1 97.94 38 ARG B C 1
ATOM 3452 O O . ARG B 1 38 ? -19.406 1.046 -4.43 1 97.94 38 ARG B O 1
ATOM 3459 N N . VAL B 1 39 ? -19.203 -0.312 -6.199 1 97.38 39 VAL B N 1
ATOM 3460 C CA . VAL B 1 39 ? -19.688 0.62 -7.215 1 97.38 39 VAL B CA 1
ATOM 3461 C C . VAL B 1 39 ? -19.094 2.004 -6.969 1 97.38 39 VAL B C 1
ATOM 3463 O O . VAL B 1 39 ? -19.812 3.002 -6.934 1 97.38 39 VAL B O 1
ATOM 3466 N N . GLY B 1 40 ? -17.766 2.057 -6.805 1 96.88 40 GLY B N 1
ATOM 3467 C CA . GLY B 1 40 ? -17.062 3.262 -6.398 1 96.88 40 GLY B CA 1
ATOM 3468 C C . GLY B 1 40 ? -17.266 4.426 -7.352 1 96.88 40 GLY B C 1
ATOM 3469 O O . GLY B 1 40 ? -17.219 5.586 -6.941 1 96.88 40 GLY B O 1
ATOM 3470 N N . PHE B 1 41 ? -17.594 4.16 -8.609 1 96.06 41 PHE B N 1
ATOM 3471 C CA . PHE B 1 41 ? -17.75 5.18 -9.641 1 96.06 41 PHE B CA 1
ATOM 3472 C C . PHE B 1 41 ? -19.047 5.961 -9.438 1 96.06 41 PHE B C 1
ATOM 3474 O O . PHE B 1 41 ? -19.25 7 -10.062 1 96.06 41 PHE B O 1
ATOM 3481 N N . LEU B 1 42 ? -19.875 5.578 -8.492 1 97.06 42 LEU B N 1
ATOM 3482 C CA . LEU B 1 42 ? -21.141 6.273 -8.227 1 97.06 42 LEU B CA 1
ATOM 3483 C C . LEU B 1 42 ? -21 7.184 -7.008 1 97.06 42 LEU B C 1
ATOM 3485 O O . LEU B 1 42 ? -21.922 7.953 -6.703 1 97.06 42 LEU B O 1
ATOM 3489 N N . ARG B 1 43 ? -19.922 7.18 -6.328 1 98 43 ARG B N 1
ATOM 3490 C CA . ARG B 1 43 ? -19.734 7.895 -5.07 1 98 43 ARG B CA 1
ATOM 3491 C C . ARG B 1 43 ? -19.828 9.406 -5.281 1 98 43 ARG B C 1
ATOM 3493 O O . ARG B 1 43 ? -20.25 10.141 -4.383 1 98 43 ARG B O 1
ATOM 3500 N N . PRO B 1 44 ? -19.438 9.914 -6.473 1 96.94 44 PRO B N 1
ATOM 3501 C CA . PRO B 1 44 ? -19.594 11.352 -6.684 1 96.94 44 PRO B CA 1
ATOM 3502 C C . PRO B 1 44 ? -21.031 11.742 -7.066 1 96.94 44 PRO B C 1
ATOM 3504 O O . PRO B 1 44 ? -21.344 12.93 -7.164 1 96.94 44 PRO B O 1
ATOM 3507 N N . ASP B 1 45 ? -21.891 10.797 -7.352 1 97.62 45 ASP B N 1
ATOM 3508 C CA . ASP B 1 45 ? -23.25 11.031 -7.793 1 97.62 45 ASP B CA 1
ATOM 3509 C C . ASP B 1 45 ? -24.188 11.242 -6.605 1 97.62 45 ASP B C 1
ATOM 3511 O O . ASP B 1 45 ? -24.688 10.273 -6.027 1 97.62 45 ASP B O 1
ATOM 3515 N N . HIS B 1 46 ? -24.484 12.508 -6.328 1 98.25 46 HIS B N 1
ATOM 3516 C CA . HIS B 1 46 ? -25.281 12.812 -5.141 1 98.25 46 HIS B CA 1
ATOM 3517 C C . HIS B 1 46 ? -26.703 12.32 -5.289 1 98.25 46 HIS B C 1
ATOM 3519 O O . HIS B 1 46 ? -27.375 12.031 -4.289 1 98.25 46 HIS B O 1
ATOM 3525 N N . GLN B 1 47 ? -27.25 12.172 -6.52 1 98 47 GLN B N 1
ATOM 3526 C CA . GLN B 1 47 ? -28.594 11.609 -6.715 1 98 47 GLN B CA 1
ATOM 3527 C C . GLN B 1 47 ? -28.625 10.133 -6.34 1 98 47 GLN B C 1
ATOM 3529 O O . GLN B 1 47 ? -29.562 9.672 -5.688 1 98 47 GLN B O 1
ATOM 3534 N N . PHE B 1 48 ? -27.625 9.43 -6.781 1 98.19 48 PHE B N 1
ATOM 3535 C CA . PHE B 1 48 ? -27.5 8.031 -6.387 1 98.19 48 PHE B CA 1
ATOM 3536 C C . PHE B 1 48 ? -27.453 7.898 -4.867 1 98.19 48 PHE B C 1
ATOM 3538 O O . PHE B 1 48 ? -28.219 7.117 -4.285 1 98.19 48 PHE B O 1
ATOM 3545 N N . LEU B 1 49 ? -26.594 8.672 -4.258 1 98.81 49 LEU B N 1
ATOM 3546 C CA . LEU B 1 49 ? -26.375 8.57 -2.818 1 98.81 49 LEU B CA 1
ATOM 3547 C C . LEU B 1 49 ? -27.656 8.922 -2.051 1 98.81 49 LEU B C 1
ATOM 3549 O O . LEU B 1 49 ? -28 8.25 -1.077 1 98.81 49 LEU B O 1
ATOM 3553 N N . SER B 1 50 ? -28.312 9.984 -2.486 1 98.75 50 SER B N 1
ATOM 3554 C CA . SER B 1 50 ? -29.547 10.391 -1.845 1 98.75 50 SER B CA 1
ATOM 3555 C C . SER B 1 50 ? -30.609 9.289 -1.936 1 98.75 50 SER B C 1
ATOM 3557 O O . SER B 1 50 ? -31.281 8.992 -0.953 1 98.75 50 SER B O 1
ATOM 3559 N N . SER B 1 51 ? -30.703 8.703 -3.104 1 98.31 51 SER B N 1
ATOM 3560 C CA . SER B 1 51 ? -31.672 7.637 -3.322 1 98.31 51 SER B CA 1
ATOM 3561 C C . SER B 1 51 ? -31.344 6.406 -2.486 1 98.31 51 SER B C 1
ATOM 3563 O O . SER B 1 51 ? -32.219 5.789 -1.896 1 98.31 51 SER B O 1
ATOM 3565 N N . ALA B 1 52 ? -30.109 6.051 -2.477 1 98.62 52 ALA B N 1
ATOM 3566 C CA . ALA B 1 52 ? -29.672 4.902 -1.694 1 98.62 52 ALA B CA 1
ATOM 3567 C C . ALA B 1 52 ? -29.891 5.129 -0.203 1 98.62 52 ALA B C 1
ATOM 3569 O O . ALA B 1 52 ? -30.359 4.234 0.504 1 98.62 52 ALA B O 1
ATOM 3570 N N . LEU B 1 53 ? -29.625 6.32 0.243 1 98.69 53 LEU B N 1
ATOM 3571 C CA . LEU B 1 53 ? -29.719 6.695 1.648 1 98.69 53 LEU B CA 1
ATOM 3572 C C . LEU B 1 53 ? -31.141 6.461 2.17 1 98.69 53 LEU B C 1
ATOM 3574 O O . LEU B 1 53 ? -31.312 5.988 3.293 1 98.69 53 LEU B O 1
ATOM 3578 N N . HIS B 1 54 ? -32.094 6.77 1.376 1 98.25 54 HIS B N 1
ATOM 3579 C CA . HIS B 1 54 ? -33.5 6.812 1.838 1 98.25 54 HIS B CA 1
ATOM 3580 C C . HIS B 1 54 ? -34.219 5.527 1.478 1 98.25 54 HIS B C 1
ATOM 3582 O O . HIS B 1 54 ? -35.406 5.355 1.837 1 98.25 54 HIS B O 1
ATOM 3588 N N . HIS B 1 55 ? -33.562 4.684 0.773 1 98.06 55 HIS B N 1
ATOM 3589 C CA . HIS B 1 55 ? -34.25 3.455 0.38 1 98.06 55 HIS B CA 1
ATOM 3590 C C . HIS B 1 55 ? -34.562 2.6 1.596 1 98.06 55 HIS B C 1
ATOM 3592 O O . HIS B 1 55 ? -33.781 2.484 2.521 1 98.06 55 HIS B O 1
ATOM 3598 N N . PRO B 1 56 ? -35.719 1.907 1.597 1 97.06 56 PRO B N 1
ATOM 3599 C CA . PRO B 1 56 ? -36.188 1.155 2.771 1 97.06 56 PRO B CA 1
ATOM 3600 C C . PRO B 1 56 ? -35.281 -0.043 3.078 1 97.06 56 PRO B C 1
ATOM 3602 O O . PRO B 1 56 ? -35.219 -0.498 4.223 1 97.06 56 PRO B O 1
ATOM 3605 N N . SER B 1 57 ? -34.594 -0.471 2.111 1 97.31 57 SER B N 1
ATOM 3606 C CA . SER B 1 57 ? -33.75 -1.657 2.314 1 97.31 57 SER B CA 1
ATOM 3607 C C . SER B 1 57 ? -32.375 -1.287 2.854 1 97.31 57 SER B C 1
ATOM 3609 O O . SER B 1 57 ? -31.594 -2.164 3.227 1 97.31 57 SER B O 1
ATOM 3611 N N . THR B 1 58 ? -32.062 -0.019 2.902 1 98.38 58 THR B N 1
ATOM 3612 C CA . THR B 1 58 ? -30.734 0.423 3.273 1 98.38 58 THR B CA 1
ATOM 3613 C C . THR B 1 58 ? -30.406 0.027 4.711 1 98.38 58 THR B C 1
ATOM 3615 O O . THR B 1 58 ? -31.281 0.082 5.586 1 98.38 58 THR B O 1
ATOM 3618 N N . THR B 1 59 ? -29.188 -0.386 4.852 1 97.75 59 THR B N 1
ATOM 3619 C CA . THR B 1 59 ? -28.688 -0.748 6.176 1 97.75 59 THR B CA 1
ATOM 3620 C C . THR B 1 59 ? -27.562 0.183 6.602 1 97.75 59 THR B C 1
ATOM 3622 O O . THR B 1 59 ? -26.719 0.569 5.785 1 97.75 59 THR B O 1
ATOM 3625 N N . PHE B 1 60 ? -27.562 0.503 7.941 1 98.81 60 PHE B N 1
ATOM 3626 C CA . PHE B 1 60 ? -26.562 1.392 8.516 1 98.81 60 PHE B CA 1
ATOM 3627 C C . PHE B 1 60 ? -25.797 0.689 9.625 1 98.81 60 PHE B C 1
ATOM 3629 O O . PHE B 1 60 ? -26.391 0.143 10.555 1 98.81 60 PHE B O 1
ATOM 3636 N N . LEU B 1 61 ? -24.5 0.649 9.469 1 98.81 61 LEU B N 1
ATOM 3637 C CA . LEU B 1 61 ? -23.609 0.234 10.547 1 98.81 61 LEU B CA 1
ATOM 3638 C C . LEU B 1 61 ? -23.156 1.435 11.375 1 98.81 61 LEU B C 1
ATOM 3640 O O . LEU B 1 61 ? -22.656 2.416 10.836 1 98.81 61 LEU B O 1
ATOM 3644 N N . LEU B 1 62 ? -23.344 1.356 12.664 1 98.81 62 LEU B N 1
ATOM 3645 C CA . LEU B 1 62 ? -23 2.484 13.523 1 98.81 62 LEU B CA 1
ATOM 3646 C C . LEU B 1 62 ? -21.703 2.209 14.289 1 98.81 62 LEU B C 1
ATOM 3648 O O . LEU B 1 62 ? -21.484 1.094 14.766 1 98.81 62 LEU B O 1
ATOM 3652 N N . PHE B 1 63 ? -20.922 3.203 14.359 1 98.5 63 PHE B N 1
ATOM 3653 C CA . PHE B 1 63 ? -19.656 3.131 15.078 1 98.5 63 PHE B CA 1
ATOM 3654 C C . PHE B 1 63 ? -19.562 4.246 16.109 1 98.5 63 PHE B C 1
ATOM 3656 O O . PHE B 1 63 ? -19.953 5.387 15.844 1 98.5 63 PHE B O 1
ATOM 3663 N N . LYS B 1 64 ? -19.078 3.945 17.281 1 97.94 64 LYS B N 1
ATOM 3664 C CA . LYS B 1 64 ? -18.656 4.895 18.312 1 97.94 64 LYS B CA 1
ATOM 3665 C C . LYS B 1 64 ? -17.172 4.73 18.641 1 97.94 64 LYS B C 1
ATOM 3667 O O . LYS B 1 64 ? -16.75 3.674 19.109 1 97.94 64 LYS B O 1
ATOM 3672 N N . ASP B 1 65 ? -16.344 5.766 18.391 1 96.25 65 ASP B N 1
ATOM 3673 C CA . ASP B 1 65 ? -14.906 5.684 18.609 1 96.25 65 ASP B CA 1
ATOM 3674 C C . ASP B 1 65 ? -14.312 4.469 17.906 1 96.25 65 ASP B C 1
ATOM 3676 O O . ASP B 1 65 ? -13.562 3.697 18.5 1 96.25 65 ASP B O 1
ATOM 3680 N N . LEU B 1 66 ? -14.812 4.164 16.656 1 96.44 66 LEU B N 1
ATOM 3681 C CA . LEU B 1 66 ? -14.359 3.139 15.727 1 96.44 66 LEU B CA 1
ATOM 3682 C C . LEU B 1 66 ? -14.812 1.754 16.172 1 96.44 66 LEU B C 1
ATOM 3684 O O . LEU B 1 66 ? -14.469 0.748 15.555 1 96.44 66 LEU B O 1
ATOM 3688 N N . GLU B 1 67 ? -15.578 1.701 17.266 1 96.88 67 GLU B N 1
ATOM 3689 C CA . GLU B 1 67 ? -16.141 0.435 17.719 1 96.88 67 GLU B CA 1
ATOM 3690 C C . GLU B 1 67 ? -17.531 0.203 17.109 1 96.88 67 GLU B C 1
ATOM 3692 O O . GLU B 1 67 ? -18.422 1.05 17.234 1 96.88 67 GLU B O 1
ATOM 3697 N N . PRO B 1 68 ? -17.734 -0.907 16.531 1 97.81 68 PRO B N 1
ATOM 3698 C CA . PRO B 1 68 ? -19.031 -1.154 15.883 1 97.81 68 PRO B CA 1
ATOM 3699 C C . PRO B 1 68 ? -20.125 -1.54 16.859 1 97.81 68 PRO B C 1
ATOM 3701 O O . PRO B 1 68 ? -19.859 -2.172 17.891 1 97.81 68 PRO B O 1
ATOM 3704 N N . LEU B 1 69 ? -21.344 -1.152 16.547 1 98.19 69 LEU B N 1
ATOM 3705 C CA . LEU B 1 69 ? -22.516 -1.687 17.219 1 98.19 69 LEU B CA 1
ATOM 3706 C C . LEU B 1 69 ? -22.766 -3.135 16.812 1 98.19 69 LEU B C 1
ATOM 3708 O O . LEU B 1 69 ? -22.719 -3.467 15.625 1 98.19 69 LEU B O 1
ATOM 3712 N N . THR B 1 70 ? -22.984 -3.994 17.781 1 96.88 70 THR B N 1
ATOM 3713 C CA . THR B 1 70 ? -23.109 -5.418 17.484 1 96.88 70 THR B CA 1
ATOM 3714 C C . THR B 1 70 ? -24.391 -5.984 18.109 1 96.88 70 THR B C 1
ATOM 3716 O O . THR B 1 70 ? -24.859 -5.496 19.125 1 96.88 70 THR B O 1
ATOM 3719 N N . LYS B 1 71 ? -24.922 -6.934 17.391 1 95.56 71 LYS B N 1
ATOM 3720 C CA . LYS B 1 71 ? -26.031 -7.723 17.906 1 95.56 71 LYS B CA 1
ATOM 3721 C C . LYS B 1 71 ? -25.547 -8.82 18.844 1 95.56 71 LYS B C 1
ATOM 3723 O O . LYS B 1 71 ? -26.219 -9.164 19.812 1 95.56 71 LYS B O 1
ATOM 3728 N N . SER B 1 72 ? -24.406 -9.367 18.484 1 92.12 72 SER B N 1
ATOM 3729 C CA . SER B 1 72 ? -23.703 -10.375 19.266 1 92.12 72 SER B CA 1
ATOM 3730 C C . SER B 1 72 ? -22.188 -10.273 19.047 1 92.12 72 SER B C 1
ATOM 3732 O O . SER B 1 72 ? -21.719 -9.391 18.328 1 92.12 72 SER B O 1
ATOM 3734 N N . GLY B 1 73 ? -21.516 -11.148 19.719 1 88.19 73 GLY B N 1
ATOM 3735 C CA . GLY B 1 73 ? -20.078 -11.156 19.562 1 88.19 73 GLY B CA 1
ATOM 3736 C C . GLY B 1 73 ? -19.625 -11.484 18.156 1 88.19 73 GLY B C 1
ATOM 3737 O O . GLY B 1 73 ? -18.484 -11.219 17.781 1 88.19 73 GLY B O 1
ATOM 3738 N N . THR B 1 74 ? -20.5 -12.031 17.312 1 92.44 74 THR B N 1
ATOM 3739 C CA . THR B 1 74 ? -20.094 -12.508 16 1 92.44 74 THR B CA 1
ATOM 3740 C C . THR B 1 74 ? -20.906 -11.828 14.898 1 92.44 74 THR B C 1
ATOM 3742 O O . THR B 1 74 ? -20.781 -12.172 13.719 1 92.44 74 THR B O 1
ATOM 3745 N N . GLU B 1 75 ? -21.797 -10.844 15.312 1 94.94 75 GLU B N 1
ATOM 3746 C CA . GLU B 1 75 ? -22.688 -10.242 14.328 1 94.94 75 GLU B CA 1
ATOM 3747 C C . GLU B 1 75 ? -22.812 -8.734 14.539 1 94.94 75 GLU B C 1
ATOM 3749 O O . GLU B 1 75 ? -23.016 -8.273 15.664 1 94.94 75 GLU B O 1
ATOM 3754 N N . LEU B 1 76 ? -22.75 -8.039 13.453 1 97.38 76 LEU B N 1
ATOM 3755 C CA . LEU B 1 76 ? -22.953 -6.598 13.492 1 97.38 76 LEU B CA 1
ATOM 3756 C C . LEU B 1 76 ? -24.438 -6.266 13.656 1 97.38 76 LEU B C 1
ATOM 3758 O O . LEU B 1 76 ? -25.297 -7.004 13.18 1 97.38 76 LEU B O 1
ATOM 3762 N N . ALA B 1 77 ? -24.641 -5.18 14.305 1 98.19 77 ALA B N 1
ATOM 3763 C CA . ALA B 1 77 ? -26 -4.66 14.328 1 98.19 77 ALA B CA 1
ATOM 3764 C C . ALA B 1 77 ? -26.328 -3.898 13.047 1 98.19 77 ALA B C 1
ATOM 3766 O O . ALA B 1 77 ? -25.469 -3.182 12.508 1 98.19 77 ALA B O 1
ATOM 3767 N N . ARG B 1 78 ? -27.594 -4.016 12.625 1 97.5 78 ARG B N 1
ATOM 3768 C CA . ARG B 1 78 ? -28.094 -3.318 11.445 1 97.5 78 ARG B CA 1
ATOM 3769 C C . ARG B 1 78 ? -29.188 -2.328 11.82 1 97.5 78 ARG B C 1
ATOM 3771 O O . ARG B 1 78 ? -30.219 -2.717 12.375 1 97.5 78 ARG B O 1
ATOM 3778 N N . CYS B 1 79 ? -28.891 -1.114 11.406 1 98.31 79 CYS B N 1
ATOM 3779 C CA . CYS B 1 79 ? -29.828 -0.057 11.781 1 98.31 79 CYS B CA 1
ATOM 3780 C C . CYS B 1 79 ? -30.516 0.533 10.562 1 98.31 79 CYS B C 1
ATOM 3782 O O . CYS B 1 79 ? -30.156 0.203 9.422 1 98.31 79 CYS B O 1
ATOM 3784 N N . SER B 1 80 ? -31.5 1.397 10.891 1 97.94 80 SER B N 1
ATOM 3785 C CA . SER B 1 80 ? -32.281 2.027 9.836 1 97.94 80 SER B CA 1
ATOM 3786 C C . SER B 1 80 ? -31.984 3.52 9.742 1 97.94 80 SER B C 1
ATOM 3788 O O . SER B 1 80 ? -31.266 4.07 10.57 1 97.94 80 SER B O 1
ATOM 3790 N N . PHE B 1 81 ? -32.562 4.082 8.703 1 98.56 81 PHE B N 1
ATOM 3791 C CA . PHE B 1 81 ? -32.375 5.516 8.508 1 98.56 81 PHE B CA 1
ATOM 3792 C C . PHE B 1 81 ? -32.906 6.297 9.703 1 98.56 81 PHE B C 1
ATOM 3794 O O . PHE B 1 81 ? -32.312 7.293 10.117 1 98.56 81 PHE B O 1
ATOM 3801 N N . SER B 1 82 ? -34 5.891 10.242 1 98 82 SER B N 1
ATOM 3802 C CA . SER B 1 82 ? -34.594 6.59 11.367 1 98 82 SER B CA 1
ATOM 3803 C C . SER B 1 82 ? -33.656 6.617 12.57 1 98 82 SER B C 1
ATOM 3805 O O . SER B 1 82 ? -33.688 7.559 13.367 1 98 82 SER B O 1
ATOM 3807 N N . ASP B 1 83 ? -32.812 5.609 12.695 1 98 83 ASP B N 1
ATOM 3808 C CA . ASP B 1 83 ? -31.875 5.527 13.805 1 98 83 ASP B CA 1
ATOM 3809 C C . ASP B 1 83 ? -30.766 6.559 13.664 1 98 83 ASP B C 1
ATOM 3811 O O . ASP B 1 83 ? -30.266 7.082 14.656 1 98 83 ASP B O 1
ATOM 3815 N N . VAL B 1 84 ? -30.375 6.855 12.414 1 98.31 84 VAL B N 1
ATOM 3816 C CA . VAL B 1 84 ? -29.172 7.656 12.234 1 98.31 84 VAL B CA 1
ATOM 3817 C C . VAL B 1 84 ? -29.562 9.094 11.875 1 98.31 84 VAL B C 1
ATOM 3819 O O . VAL B 1 84 ? -28.734 10 11.984 1 98.31 84 VAL B O 1
ATOM 3822 N N . LYS B 1 85 ? -30.766 9.305 11.516 1 98.44 85 LYS B N 1
ATOM 3823 C CA . LYS B 1 85 ? -31.234 10.602 11.055 1 98.44 85 LYS B CA 1
ATOM 3824 C C . LYS B 1 85 ? -30.922 11.695 12.07 1 98.44 85 LYS B C 1
ATOM 3826 O O . LYS B 1 85 ? -30.516 12.797 11.695 1 98.44 85 LYS B O 1
ATOM 3831 N N . PRO B 1 86 ? -31.125 11.469 13.375 1 98.31 86 PRO B N 1
ATOM 3832 C CA . PRO B 1 86 ? -30.828 12.531 14.344 1 98.31 86 PRO B CA 1
ATOM 3833 C C . PRO B 1 86 ? -29.391 13.023 14.273 1 98.31 86 PRO B C 1
ATOM 3835 O O . PRO B 1 86 ? -29.109 14.18 14.586 1 98.31 86 PRO B O 1
ATOM 3838 N N . VAL B 1 87 ? -28.531 12.18 13.836 1 98.5 87 VAL B N 1
ATOM 3839 C CA . VAL B 1 87 ? -27.125 12.516 13.852 1 98.5 87 VAL B CA 1
ATOM 3840 C C . VAL B 1 87 ? -26.703 13.086 12.492 1 98.5 87 VAL B C 1
ATOM 3842 O O . VAL B 1 87 ? -26.047 14.125 12.422 1 98.5 87 VAL B O 1
ATOM 3845 N N . ILE B 1 88 ? -27.156 12.523 11.352 1 98.25 88 ILE B N 1
ATOM 3846 C CA . ILE B 1 88 ? -26.609 12.883 10.039 1 98.25 88 ILE B CA 1
ATOM 3847 C C . ILE B 1 88 ? -27.547 13.875 9.352 1 98.25 88 ILE B C 1
ATOM 3849 O O . ILE B 1 88 ? -27.203 14.453 8.32 1 98.25 88 ILE B O 1
ATOM 3853 N N . GLY B 1 89 ? -28.734 14.094 9.953 1 97.44 89 GLY B N 1
ATOM 3854 C CA . GLY B 1 89 ? -29.734 14.93 9.297 1 97.44 89 GLY B CA 1
ATOM 3855 C C . GLY B 1 89 ? -30.547 14.18 8.258 1 97.44 89 GLY B C 1
ATOM 3856 O O . GLY B 1 89 ? -30.453 12.961 8.156 1 97.44 89 GLY B O 1
ATOM 3857 N N . ASP B 1 90 ? -31.359 14.945 7.516 1 97.88 90 ASP B N 1
ATOM 3858 C CA . ASP B 1 90 ? -32.312 14.352 6.594 1 97.88 90 ASP B CA 1
ATOM 3859 C C . ASP B 1 90 ? -31.625 13.805 5.352 1 97.88 90 ASP B C 1
ATOM 3861 O O . ASP B 1 90 ? -32.031 12.766 4.82 1 97.88 90 ASP B O 1
ATOM 3865 N N . ASN B 1 91 ? -30.656 14.555 4.848 1 98.31 91 ASN B N 1
ATOM 3866 C CA . ASN B 1 91 ? -29.969 14.125 3.627 1 98.31 91 ASN B CA 1
ATOM 3867 C C . ASN B 1 91 ? -28.609 14.797 3.477 1 98.31 91 ASN B C 1
ATOM 3869 O O . ASN B 1 91 ? -28.484 15.82 2.801 1 98.31 91 ASN B O 1
ATOM 3873 N N . PRO B 1 92 ? -27.594 14.18 4.031 1 97.69 92 PRO B N 1
ATOM 3874 C CA . PRO B 1 92 ? -26.25 14.758 3.887 1 97.69 92 PRO B CA 1
ATOM 3875 C C . PRO B 1 92 ? -25.797 14.82 2.434 1 97.69 92 PRO B C 1
ATOM 3877 O O . PRO B 1 92 ? -24.797 15.477 2.129 1 97.69 92 PRO B O 1
ATOM 3880 N N . PHE B 1 93 ? -26.484 14.188 1.46 1 98.44 93 PHE B N 1
ATOM 3881 C CA . PHE B 1 93 ? -26.078 14.125 0.061 1 98.44 93 PHE B CA 1
ATOM 3882 C C . PHE B 1 93 ? -27.016 14.945 -0.812 1 98.44 93 PHE B C 1
ATOM 3884 O O . PHE B 1 93 ? -27.125 14.719 -2.018 1 98.44 93 PHE B O 1
ATOM 3891 N N . GLU B 1 94 ? -27.719 15.828 -0.263 1 97.88 94 GLU B N 1
ATOM 3892 C CA . GLU B 1 94 ? -28.734 16.625 -0.972 1 97.88 94 GLU B CA 1
ATOM 3893 C C . GLU B 1 94 ? -28.094 17.422 -2.107 1 97.88 94 GLU B C 1
ATOM 3895 O O . GLU B 1 94 ? -28.656 17.516 -3.197 1 97.88 94 GLU B O 1
ATOM 3900 N N . LYS B 1 95 ? -26.969 18.031 -1.808 1 97.62 95 LYS B N 1
ATOM 3901 C CA . LYS B 1 95 ? -26.297 18.875 -2.777 1 97.62 95 LYS B CA 1
ATOM 3902 C C . LYS B 1 95 ? -25.156 18.141 -3.457 1 97.62 95 LYS B C 1
ATOM 3904 O O . LYS B 1 95 ? -24.625 17.172 -2.92 1 97.62 95 LYS B O 1
ATOM 3909 N N . SER B 1 96 ? -24.75 18.672 -4.648 1 98 96 SER B N 1
ATOM 3910 C CA . SER B 1 96 ? -23.578 18.125 -5.332 1 98 96 SER B CA 1
ATOM 3911 C C . SER B 1 96 ? -22.297 18.422 -4.555 1 98 96 SER B C 1
ATOM 3913 O O . SER B 1 96 ? -22.266 19.344 -3.729 1 98 96 SER B O 1
ATOM 3915 N N . GLU B 1 97 ? -21.281 17.688 -4.789 1 96.62 97 GLU B N 1
ATOM 3916 C CA . GLU B 1 97 ? -20 17.906 -4.125 1 96.62 97 GLU B CA 1
ATOM 3917 C C . GLU B 1 97 ? -19.453 19.297 -4.43 1 96.62 97 GLU B C 1
ATOM 3919 O O . GLU B 1 97 ? -18.875 19.953 -3.557 1 96.62 97 GLU B O 1
ATOM 3924 N N . GLU B 1 98 ? -19.594 19.703 -5.684 1 96.94 98 GLU B N 1
ATOM 3925 C CA . GLU B 1 98 ? -19.141 21.031 -6.066 1 96.94 98 GLU B CA 1
ATOM 3926 C C . GLU B 1 98 ? -19.781 22.109 -5.203 1 96.94 98 GLU B C 1
ATOM 3928 O O . GLU B 1 98 ? -19.109 23.031 -4.75 1 96.94 98 GLU B O 1
ATOM 3933 N N . GLU B 1 99 ? -21.062 21.938 -4.984 1 97.31 99 GLU B N 1
ATOM 3934 C CA . GLU B 1 99 ? -21.797 22.906 -4.176 1 97.31 99 GLU B CA 1
ATOM 3935 C C . GLU B 1 99 ? -21.344 22.859 -2.719 1 97.31 99 GLU B C 1
ATOM 3937 O O . GLU B 1 99 ? -21.172 23.906 -2.092 1 97.31 99 GLU B O 1
ATOM 3942 N N . VAL B 1 100 ? -21.188 21.719 -2.209 1 96.62 100 VAL B N 1
ATOM 3943 C CA . VAL B 1 100 ? -20.797 21.562 -0.812 1 96.62 100 VAL B CA 1
ATOM 3944 C C . VAL B 1 100 ? -19.406 22.141 -0.601 1 96.62 100 VAL B C 1
ATOM 3946 O O . VAL B 1 100 ? -19.141 22.812 0.4 1 96.62 100 VAL B O 1
ATOM 3949 N N . ILE B 1 101 ? -18.484 21.875 -1.509 1 96.31 101 ILE B N 1
ATOM 3950 C CA . ILE B 1 101 ? -17.125 22.391 -1.432 1 96.31 101 ILE B CA 1
ATOM 3951 C C . ILE B 1 101 ? -17.141 23.92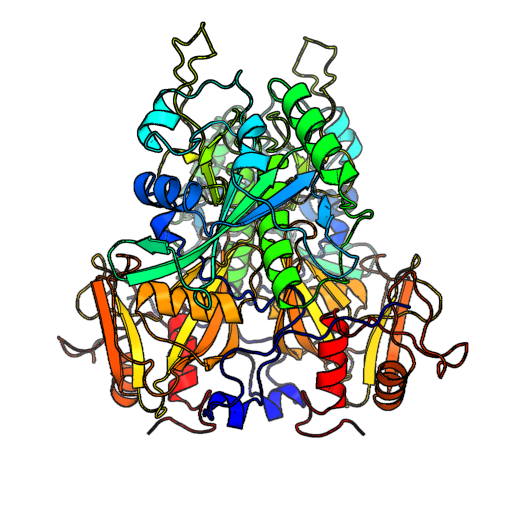2 -1.484 1 96.31 101 ILE B C 1
ATOM 3953 O O . ILE B 1 101 ? -16.422 24.578 -0.721 1 96.31 101 ILE B O 1
ATOM 3957 N N . ALA B 1 102 ? -17.969 24.469 -2.352 1 94.38 102 ALA B N 1
ATOM 3958 C CA . ALA B 1 102 ? -18.047 25.922 -2.523 1 94.38 102 ALA B CA 1
ATOM 3959 C C . ALA B 1 102 ? -18.578 26.594 -1.259 1 94.38 102 ALA B C 1
ATOM 3961 O O . ALA B 1 102 ? -18.266 27.766 -0.996 1 94.38 102 ALA B O 1
ATOM 3962 N N . GLN B 1 103 ? -19.344 25.844 -0.462 1 93.31 103 GLN B N 1
ATOM 3963 C CA . GLN B 1 103 ? -19.953 26.406 0.737 1 93.31 103 GLN B CA 1
ATOM 3964 C C . GLN B 1 103 ? -19.297 25.859 2 1 93.31 103 GLN B C 1
ATOM 3966 O O . GLN B 1 103 ? -19.922 25.828 3.066 1 93.31 103 GLN B O 1
ATOM 3971 N N . TYR B 1 104 ? -18.141 25.406 1.839 1 95.81 104 TYR B N 1
ATOM 3972 C CA . TYR B 1 104 ? -17.453 24.797 2.961 1 95.81 104 TYR B CA 1
ATOM 3973 C C . TYR B 1 104 ? -17.328 25.766 4.133 1 95.81 104 TYR B C 1
ATOM 3975 O O . TYR B 1 104 ? -16.953 26.922 3.955 1 95.81 104 TYR B O 1
ATOM 3983 N N . ASN B 1 105 ? -17.719 25.297 5.262 1 95.06 105 ASN B N 1
ATOM 3984 C CA . ASN B 1 105 ? -17.625 26.016 6.531 1 95.06 105 ASN B CA 1
ATOM 3985 C C . ASN B 1 105 ? -16.906 25.188 7.586 1 95.06 105 ASN B C 1
ATOM 3987 O O . ASN B 1 105 ? -17.484 24.25 8.156 1 95.06 105 ASN B O 1
ATOM 3991 N N . SER B 1 106 ? -15.633 25.547 7.883 1 93.62 106 SER B N 1
ATOM 3992 C CA . SER B 1 106 ? -14.766 24.734 8.734 1 93.62 106 SER B CA 1
ATOM 3993 C C . SER B 1 106 ? -15.227 24.781 10.188 1 93.62 106 SER B C 1
ATOM 3995 O O . SER B 1 106 ? -14.766 23.984 11.008 1 93.62 106 SER B O 1
ATOM 3997 N N . SER B 1 107 ? -16.047 25.609 10.531 1 93 107 SER B N 1
ATOM 3998 C CA . SER B 1 107 ? -16.531 25.734 11.906 1 93 107 SER B CA 1
ATOM 3999 C C . SER B 1 107 ? -17.625 24.719 12.195 1 93 107 SER B C 1
ATOM 4001 O O . SER B 1 107 ? -17.984 24.484 13.359 1 93 107 SER B O 1
ATOM 4003 N N . LEU B 1 108 ? -18.141 24.172 11.156 1 93.62 108 LEU B N 1
ATOM 4004 C CA . LEU B 1 108 ? -19.234 23.203 11.328 1 93.62 108 LEU B CA 1
ATOM 4005 C C . LEU B 1 108 ? -18.703 21.781 11.406 1 93.62 108 LEU B C 1
ATOM 4007 O O . LEU B 1 108 ? -17.797 21.406 10.656 1 93.62 108 LEU B O 1
ATOM 4011 N N . TYR B 1 109 ? -19.219 21.125 12.352 1 95.38 109 TYR B N 1
ATOM 4012 C CA . TYR B 1 109 ? -18.938 19.688 12.445 1 95.38 109 TYR B CA 1
ATOM 4013 C C . TYR B 1 109 ? -19.906 18.891 11.578 1 95.38 109 TYR B C 1
ATOM 4015 O O . TYR B 1 109 ? -21.109 19.094 11.625 1 95.38 109 TYR B O 1
ATOM 4023 N N . VAL B 1 110 ? -19.375 18.031 10.805 1 95.31 110 VAL B N 1
ATOM 4024 C CA . VAL B 1 110 ? -20.172 17.141 9.961 1 95.31 110 VAL B CA 1
ATOM 4025 C C . VAL B 1 110 ? -19.891 15.688 10.336 1 95.31 110 VAL B C 1
ATOM 4027 O O . VAL B 1 110 ? -18.766 15.211 10.211 1 95.31 110 VAL B O 1
ATOM 4030 N N . PRO B 1 111 ? -20.906 14.977 10.828 1 97.12 111 PRO B N 1
ATOM 4031 C CA . PRO B 1 111 ? -20.688 13.562 11.125 1 97.12 111 PRO B CA 1
ATOM 4032 C C . PRO B 1 111 ? -20.281 12.758 9.898 1 97.12 111 PRO B C 1
ATOM 4034 O O . PRO B 1 111 ? -20.781 13.008 8.797 1 97.12 111 PRO B O 1
ATOM 4037 N N . GLN B 1 112 ? -19.422 11.82 10.102 1 98.5 112 GLN B N 1
ATOM 4038 C CA . GLN B 1 112 ? -18.906 11.047 8.984 1 98.5 112 GLN B CA 1
ATOM 4039 C C . GLN B 1 112 ? -19.875 9.953 8.57 1 98.5 112 GLN B C 1
ATOM 4041 O O . GLN B 1 112 ? -20.375 9.211 9.414 1 98.5 112 GLN B O 1
ATOM 4046 N N . ILE B 1 113 ? -20.188 9.859 7.336 1 98.81 113 ILE B N 1
ATOM 4047 C CA . ILE B 1 113 ? -21 8.805 6.727 1 98.81 113 ILE B CA 1
ATOM 4048 C C . ILE B 1 113 ? -20.281 8.25 5.5 1 98.81 113 ILE B C 1
ATOM 4050 O O . ILE B 1 113 ? -19.719 9 4.707 1 98.81 113 ILE B O 1
ATOM 4054 N N . ILE B 1 114 ? -20.219 6.957 5.387 1 98.88 114 ILE B N 1
ATOM 4055 C CA . ILE B 1 114 ? -19.5 6.258 4.328 1 98.88 114 ILE B CA 1
ATOM 4056 C C . ILE B 1 114 ? -20.469 5.371 3.547 1 98.88 114 ILE B C 1
ATOM 4058 O O . ILE B 1 114 ? -21.25 4.621 4.137 1 98.88 114 ILE B O 1
ATOM 4062 N N . PHE B 1 115 ? -20.484 5.457 2.26 1 98.94 115 PHE B N 1
ATOM 4063 C CA . PHE B 1 115 ? -21.156 4.477 1.42 1 98.94 115 PHE B CA 1
ATOM 4064 C C . PHE B 1 115 ? -20.281 3.26 1.186 1 98.94 115 PHE B C 1
ATOM 4066 O O . PHE B 1 115 ? -19.203 3.373 0.585 1 98.94 115 PHE B O 1
ATOM 4073 N N . LEU B 1 116 ? -20.703 2.107 1.593 1 98.88 116 LEU B N 1
ATOM 4074 C CA . LEU B 1 116 ? -19.859 0.917 1.565 1 98.88 116 LEU B CA 1
ATOM 4075 C C . LEU B 1 116 ? -20.062 0.137 0.271 1 98.88 116 LEU B C 1
ATOM 4077 O O . LEU B 1 116 ? -19.125 -0.494 -0.232 1 98.88 116 LEU B O 1
ATOM 4081 N N . GLY B 1 117 ? -21.266 0.1 -0.206 1 98.62 117 GLY B N 1
ATOM 4082 C CA . GLY B 1 117 ? -21.562 -0.632 -1.428 1 98.62 117 GLY B CA 1
ATOM 4083 C C . GLY B 1 117 ? -22.969 -1.199 -1.457 1 98.62 117 GLY B C 1
ATOM 4084 O O . GLY B 1 117 ? -23.812 -0.817 -0.646 1 98.62 117 GLY B O 1
ATOM 4085 N N . LEU B 1 118 ? -23.25 -2.035 -2.461 1 98.5 118 LEU B N 1
ATOM 4086 C CA . LEU B 1 118 ? -24.531 -2.695 -2.666 1 98.5 118 LEU B CA 1
ATOM 4087 C C . LEU B 1 118 ? -24.406 -4.203 -2.469 1 98.5 118 LEU B C 1
ATOM 4089 O O . LEU B 1 118 ? -23.531 -4.84 -3.057 1 98.5 118 LEU B O 1
ATOM 4093 N N . ASP B 1 119 ? -25.203 -4.773 -1.596 1 98.12 119 ASP B N 1
ATOM 4094 C CA . ASP B 1 119 ? -25.344 -6.227 -1.536 1 98.12 119 ASP B CA 1
ATOM 4095 C C . ASP B 1 119 ? -26.234 -6.742 -2.656 1 98.12 119 ASP B C 1
ATOM 4097 O O . ASP B 1 119 ? -27.469 -6.711 -2.539 1 98.12 119 ASP B O 1
ATOM 4101 N N . GLU B 1 120 ? -25.641 -7.238 -3.602 1 96.12 120 GLU B N 1
ATOM 4102 C CA . GLU B 1 120 ? -26.359 -7.602 -4.82 1 96.12 120 GLU B CA 1
ATOM 4103 C C . GLU B 1 120 ? -27.156 -8.891 -4.629 1 96.12 120 GLU B C 1
ATOM 4105 O O . GLU B 1 120 ? -27.984 -9.234 -5.465 1 96.12 120 GLU B O 1
ATOM 4110 N N . LYS B 1 121 ? -26.969 -9.555 -3.568 1 94.44 121 LYS B N 1
ATOM 4111 C CA . LYS B 1 121 ? -27.719 -10.766 -3.262 1 94.44 121 LYS B CA 1
ATOM 4112 C C . LYS B 1 121 ? -29.109 -10.438 -2.732 1 94.44 121 LYS B C 1
ATOM 4114 O O . LYS B 1 121 ? -29.969 -11.305 -2.66 1 94.44 121 LYS B O 1
ATOM 4119 N N . LYS B 1 122 ? -29.234 -9.227 -2.438 1 93.56 122 LYS B N 1
ATOM 4120 C CA . LYS B 1 122 ? -30.5 -8.773 -1.885 1 93.56 122 LYS B CA 1
ATOM 4121 C C . LYS B 1 122 ? -31.234 -7.871 -2.867 1 93.56 122 LYS B C 1
ATOM 4123 O O . LYS B 1 122 ? -30.609 -7.059 -3.559 1 93.56 122 LYS B O 1
ATOM 4128 N N . GLU B 1 123 ? -32.594 -8.07 -2.916 1 86.06 123 GLU B N 1
ATOM 4129 C CA . GLU B 1 123 ? -33.406 -7.266 -3.822 1 86.06 123 GLU B CA 1
ATOM 4130 C C . GLU B 1 123 ? -33.812 -5.949 -3.17 1 86.06 123 GLU B C 1
ATOM 4132 O O . GLU B 1 123 ? -33.844 -5.84 -1.941 1 86.06 123 GLU B O 1
ATOM 4137 N N . GLY B 1 124 ? -34.062 -4.938 -3.994 1 85.81 124 GLY B N 1
ATOM 4138 C CA . GLY B 1 124 ? -34.625 -3.693 -3.494 1 85.81 124 GLY B CA 1
ATOM 4139 C C . GLY B 1 124 ? -34.25 -2.486 -4.328 1 85.81 124 GLY B C 1
ATOM 4140 O O . GLY B 1 124 ? -34.875 -2.217 -5.359 1 85.81 124 GLY B O 1
ATOM 4141 N N . PHE B 1 125 ? -33.031 -1.942 -4.09 1 95.56 125 PHE B N 1
ATOM 4142 C CA . PHE B 1 125 ? -32.594 -0.684 -4.676 1 95.56 125 PHE B CA 1
ATOM 4143 C C . PHE B 1 125 ? -32.125 -0.894 -6.105 1 95.56 125 PHE B C 1
ATOM 4145 O O . PHE B 1 125 ? -31.422 -1.879 -6.398 1 95.56 125 PHE B O 1
ATOM 4152 N N . THR B 1 126 ? -32.562 -0.145 -7.031 1 96.56 126 THR B N 1
ATOM 4153 C CA . THR B 1 126 ? -32.125 -0.139 -8.414 1 96.56 126 THR B CA 1
ATOM 4154 C C . THR B 1 126 ? -31.75 1.277 -8.859 1 96.56 126 THR B C 1
ATOM 4156 O O . THR B 1 126 ? -32.5 2.223 -8.602 1 96.56 126 THR B O 1
ATOM 4159 N N . TYR B 1 127 ? -30.609 1.361 -9.43 1 95.94 127 TYR B N 1
ATOM 4160 C CA . TYR B 1 127 ? -30.172 2.643 -9.969 1 95.94 127 TYR B CA 1
ATOM 4161 C C . TYR B 1 127 ? -29.688 2.494 -11.414 1 95.94 127 TYR B C 1
ATOM 4163 O O . TYR B 1 127 ? -28.922 1.587 -11.727 1 95.94 127 TYR B O 1
ATOM 4171 N N . LYS B 1 128 ? -30.109 3.357 -12.391 1 91.56 128 LYS B N 1
ATOM 4172 C CA . LYS B 1 128 ? -29.797 3.379 -13.812 1 91.56 128 LYS B CA 1
ATOM 4173 C C . LYS B 1 128 ? -29.953 1.994 -14.438 1 91.56 128 LYS B C 1
ATOM 4175 O O . LYS B 1 128 ? -29.156 1.596 -15.297 1 91.56 128 LYS B O 1
ATOM 4180 N N . GLU B 1 129 ? -30.781 1.148 -13.992 1 81.31 129 GLU B N 1
ATOM 4181 C CA . GLU B 1 129 ? -31.203 -0.16 -14.492 1 81.31 129 GLU B CA 1
ATOM 4182 C C . GLU B 1 129 ? -30.078 -1.189 -14.328 1 81.31 129 GLU B C 1
ATOM 4184 O O . GLU B 1 129 ? -30.312 -2.391 -14.484 1 81.31 129 GLU B O 1
ATOM 4189 N N . HIS B 1 130 ? -28.906 -0.864 -13.891 1 86.81 130 HIS B N 1
ATOM 4190 C CA . HIS B 1 130 ? -27.781 -1.783 -13.922 1 86.81 130 HIS B CA 1
ATOM 4191 C C . HIS B 1 130 ? -27.25 -2.051 -12.516 1 86.81 130 HIS B C 1
ATOM 4193 O O . HIS B 1 130 ? -26.625 -3.08 -12.266 1 86.81 130 HIS B O 1
ATOM 4199 N N . TYR B 1 131 ? -27.453 -1.113 -11.648 1 94.75 131 TYR B N 1
ATOM 4200 C CA . TYR B 1 131 ? -26.891 -1.277 -10.312 1 94.75 131 TYR B CA 1
ATOM 4201 C C . TYR B 1 131 ? -27.984 -1.554 -9.289 1 94.75 131 TYR B C 1
ATOM 4203 O O . TYR B 1 131 ? -28.828 -0.694 -9.031 1 94.75 131 TYR B O 1
ATOM 4211 N N . LYS B 1 132 ? -27.938 -2.729 -8.812 1 96.25 132 LYS B N 1
ATOM 4212 C CA . LYS B 1 132 ? -29.016 -3.191 -7.93 1 96.25 132 LYS B CA 1
ATOM 4213 C C . LYS B 1 132 ? -28.438 -3.844 -6.672 1 96.25 132 LYS B C 1
ATOM 4215 O O . LYS B 1 132 ? -27.328 -4.383 -6.691 1 96.25 132 LYS B O 1
ATOM 4220 N N . GLY B 1 133 ? -29.266 -3.729 -5.605 1 97.62 133 GLY B N 1
ATOM 4221 C CA . GLY B 1 133 ? -28.891 -4.375 -4.355 1 97.62 133 GLY B CA 1
ATOM 4222 C C . GLY B 1 133 ? -29.219 -3.537 -3.131 1 97.62 133 GLY B C 1
ATOM 4223 O O . GLY B 1 133 ? -29.688 -2.408 -3.254 1 97.62 133 GLY B O 1
ATOM 4224 N N . GLN B 1 134 ? -29.047 -4.074 -2.033 1 98.12 134 GLN B N 1
ATOM 4225 C CA . GLN B 1 134 ? -29.25 -3.369 -0.772 1 98.12 134 GLN B CA 1
ATOM 4226 C C . GLN B 1 134 ? -28.078 -2.445 -0.459 1 98.12 134 GLN B C 1
ATOM 4228 O O . GLN B 1 134 ? -26.938 -2.902 -0.324 1 98.12 134 GLN B O 1
ATOM 4233 N N . PRO B 1 135 ? -28.344 -1.133 -0.294 1 98.69 135 PRO B N 1
ATOM 4234 C CA . PRO B 1 135 ? -27.25 -0.218 0.049 1 98.69 135 PRO B CA 1
ATOM 4235 C C . PRO B 1 135 ? -26.781 -0.375 1.494 1 98.69 135 PRO B C 1
ATOM 4237 O O . PRO B 1 135 ? -27.594 -0.622 2.389 1 98.69 135 PRO B O 1
ATOM 4240 N N . TRP B 1 136 ? -25.516 -0.235 1.686 1 98.88 136 TRP B N 1
ATOM 4241 C CA . TRP B 1 136 ? -24.891 -0.293 3.004 1 98.88 136 TRP B CA 1
ATOM 4242 C C . TRP B 1 136 ? -24.094 0.979 3.287 1 98.88 136 TRP B C 1
ATOM 4244 O O . TRP B 1 136 ? -23.328 1.441 2.441 1 98.88 136 TRP B O 1
ATOM 4254 N N . PHE B 1 137 ? -24.297 1.592 4.461 1 98.94 137 PHE B N 1
ATOM 4255 C CA . PHE B 1 137 ? -23.562 2.762 4.926 1 98.94 137 PHE B CA 1
ATOM 4256 C C . PHE B 1 137 ? -22.938 2.502 6.293 1 98.94 137 PHE B C 1
ATOM 4258 O O . PHE B 1 137 ? -23.438 1.674 7.062 1 98.94 137 PHE B O 1
ATOM 4265 N N . ALA B 1 138 ? -21.875 3.119 6.598 1 98.94 138 ALA B N 1
ATOM 4266 C CA . ALA B 1 138 ? -21.312 3.236 7.941 1 98.94 138 ALA B CA 1
ATOM 4267 C C . ALA B 1 138 ? -21.391 4.672 8.453 1 98.94 138 ALA B C 1
ATOM 4269 O O . ALA B 1 138 ? -21.172 5.621 7.695 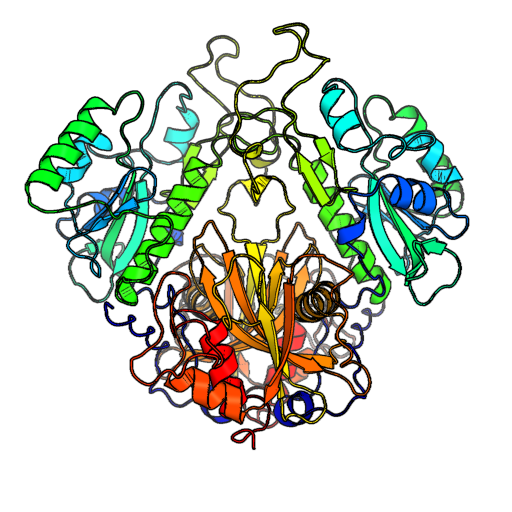1 98.94 138 ALA B O 1
ATOM 4270 N N . VAL B 1 139 ? -21.75 4.836 9.703 1 98.88 139 VAL B N 1
ATOM 4271 C CA . VAL B 1 139 ? -21.906 6.168 10.273 1 98.88 139 VAL B CA 1
ATOM 4272 C C . VAL B 1 139 ? -21.156 6.258 11.602 1 98.88 139 VAL B C 1
ATOM 4274 O O . VAL B 1 139 ? -21.266 5.363 12.445 1 98.88 139 VAL B O 1
ATOM 4277 N N . ASP B 1 140 ? -20.391 7.258 11.758 1 98.81 140 ASP B N 1
ATOM 4278 C CA . ASP B 1 140 ? -19.797 7.594 13.047 1 98.81 140 ASP B CA 1
ATOM 4279 C C . ASP B 1 140 ? -20.781 8.336 13.938 1 98.81 140 ASP B C 1
ATOM 4281 O O . ASP B 1 140 ? -21.172 9.469 13.641 1 98.81 140 ASP B O 1
ATOM 4285 N N . VAL B 1 141 ? -21.156 7.73 15.016 1 98.62 141 VAL B N 1
ATOM 4286 C CA . VAL B 1 141 ? -22.125 8.344 15.922 1 98.62 141 VAL B CA 1
ATOM 4287 C C . VAL B 1 141 ? -21.438 8.727 17.234 1 98.62 141 VAL B C 1
ATOM 4289 O O . VAL B 1 141 ? -22.078 8.781 18.281 1 98.62 141 VAL B O 1
ATOM 4292 N N . THR B 1 142 ? -20.141 8.867 17.172 1 98.44 142 THR B N 1
ATOM 4293 C CA . THR B 1 142 ? -19.422 9.367 18.344 1 98.44 142 THR B CA 1
ATOM 4294 C C . THR B 1 142 ? -19.953 10.742 18.75 1 98.44 142 THR B C 1
ATOM 4296 O O . THR B 1 142 ? -20.047 11.641 17.906 1 98.44 142 THR B O 1
ATOM 4299 N N . PRO B 1 143 ? -20.312 10.938 20.031 1 98.25 143 PRO B N 1
ATOM 4300 C CA . PRO B 1 143 ? -20.797 12.25 20.469 1 98.25 143 PRO B CA 1
ATOM 4301 C C . PRO B 1 143 ? -19.719 13.336 20.375 1 98.25 143 PRO B C 1
ATOM 4303 O O . PRO B 1 143 ? -18.734 13.297 21.109 1 98.25 143 PRO B O 1
ATOM 4306 N N . LYS B 1 144 ? -19.984 14.25 19.469 1 96.19 144 LYS B N 1
ATOM 4307 C CA . LYS B 1 144 ? -19.031 15.328 19.25 1 96.19 144 LYS B CA 1
ATOM 4308 C C . LYS B 1 144 ? -19.75 16.625 18.875 1 96.19 144 LYS B C 1
ATOM 4310 O O . LYS B 1 144 ? -20.734 16.594 18.141 1 96.19 144 LYS B O 1
ATOM 4315 N N . GLU B 1 145 ? -19.25 17.672 19.406 1 95 145 GLU B N 1
ATOM 4316 C CA . GLU B 1 145 ? -19.562 19.016 18.953 1 95 145 GLU B CA 1
ATOM 4317 C C . GLU B 1 145 ? -21.062 19.219 18.812 1 95 145 GLU B C 1
ATOM 4319 O O . GLU B 1 145 ? -21.828 18.938 19.734 1 95 145 GLU B O 1
ATOM 4324 N N . SER B 1 146 ? -21.562 19.578 17.594 1 94.5 146 SER B N 1
ATOM 4325 C CA . SER B 1 146 ? -22.938 20 17.406 1 94.5 146 SER B CA 1
ATOM 4326 C C . SER B 1 146 ? -23.906 18.828 17.469 1 94.5 146 SER B C 1
ATOM 4328 O O . SER B 1 146 ? -25.109 19.016 17.672 1 94.5 146 SER B O 1
ATOM 4330 N N . VAL B 1 147 ? -23.391 17.562 17.359 1 97 147 VAL B N 1
ATOM 4331 C CA . VAL B 1 147 ? -24.297 16.438 17.328 1 97 147 VAL B CA 1
ATOM 4332 C C . VAL B 1 147 ? -24.156 15.617 18.609 1 97 147 VAL B C 1
ATOM 4334 O O . VAL B 1 147 ? -24.688 14.508 18.719 1 97 147 VAL B O 1
ATOM 4337 N N . LYS B 1 148 ? -23.484 16.141 19.562 1 98.06 148 LYS B N 1
ATOM 4338 C CA . LYS B 1 148 ? -23.188 15.406 20.781 1 98.06 148 LYS B CA 1
ATOM 4339 C C . LYS B 1 148 ? -24.469 14.883 21.438 1 98.06 148 LYS B C 1
ATOM 4341 O O . LYS B 1 148 ? -24.594 13.68 21.688 1 98.06 148 LYS B O 1
ATOM 4346 N N . GLU B 1 149 ? -25.406 15.75 21.688 1 98.19 149 GLU B N 1
ATOM 4347 C CA . GLU B 1 149 ? -26.641 15.383 22.391 1 98.19 149 GLU B CA 1
ATOM 4348 C C . GLU B 1 149 ? -27.453 14.383 21.562 1 98.19 149 GLU B C 1
ATOM 4350 O O . GLU B 1 149 ? -27.953 13.398 22.109 1 98.19 149 GLU B O 1
ATOM 4355 N N . LYS B 1 150 ? -27.578 14.656 20.312 1 98.19 150 LYS B N 1
ATOM 4356 C CA . LYS B 1 150 ? -28.328 13.766 19.438 1 98.19 150 LYS B CA 1
ATOM 4357 C C . LYS B 1 150 ? -27.688 12.383 19.375 1 98.19 150 LYS B C 1
ATOM 4359 O O . LYS B 1 150 ? -28.391 11.367 19.422 1 98.19 150 LYS B O 1
ATOM 4364 N N . ALA B 1 151 ? -26.391 12.336 19.266 1 98.5 151 ALA B N 1
ATOM 4365 C CA . ALA B 1 151 ? -25.672 11.062 19.234 1 98.5 151 ALA B CA 1
ATOM 4366 C C . ALA B 1 151 ? -25.875 10.297 20.531 1 98.5 151 ALA B C 1
ATOM 4368 O O . ALA B 1 151 ? -26.109 9.086 20.516 1 98.5 151 ALA B O 1
ATOM 4369 N N . GLU B 1 152 ? -25.781 10.984 21.641 1 98.31 152 GLU B N 1
ATOM 4370 C CA . GLU B 1 152 ? -26.016 10.352 22.938 1 98.31 152 GLU B CA 1
ATOM 4371 C C . GLU B 1 152 ? -27.406 9.758 23.031 1 98.31 152 GLU B C 1
ATOM 4373 O O . GLU B 1 152 ? -27.594 8.672 23.578 1 98.31 152 GLU B O 1
ATOM 4378 N N . GLY B 1 153 ? -28.344 10.508 22.531 1 98.12 153 GLY B N 1
ATOM 4379 C CA . GLY B 1 153 ? -29.703 9.984 22.484 1 98.12 153 GLY B CA 1
ATOM 4380 C C . GLY B 1 153 ? -29.828 8.711 21.672 1 98.12 153 GLY B C 1
ATOM 4381 O O . GLY B 1 153 ? -30.484 7.762 22.094 1 98.12 153 GLY B O 1
ATOM 4382 N N . VAL B 1 154 ? -29.188 8.688 20.516 1 98 154 VAL B N 1
ATOM 4383 C CA . VAL B 1 154 ? -29.188 7.516 19.641 1 98 154 VAL B CA 1
ATOM 4384 C C . VAL B 1 154 ? -28.531 6.336 20.359 1 98 154 VAL B C 1
ATOM 4386 O O . VAL B 1 154 ? -29.031 5.215 20.328 1 98 154 VAL B O 1
ATOM 4389 N N . LEU B 1 155 ? -27.422 6.59 21 1 97.75 155 LEU B N 1
ATOM 4390 C CA . LEU B 1 155 ? -26.703 5.555 21.734 1 97.75 155 LEU B CA 1
ATOM 4391 C C . LEU B 1 155 ? -27.562 4.953 22.828 1 97.75 155 LEU B C 1
ATOM 4393 O O . LEU B 1 155 ? -27.625 3.732 22.984 1 97.75 155 LEU B O 1
ATOM 4397 N N . GLU B 1 156 ? -28.188 5.805 23.547 1 97.25 156 GLU B N 1
ATOM 4398 C CA . GLU B 1 156 ? -29.047 5.344 24.625 1 97.25 156 GLU B CA 1
ATOM 4399 C C . GLU B 1 156 ? -30.188 4.484 24.094 1 97.25 156 GLU B C 1
ATOM 4401 O O . GLU B 1 156 ? -30.484 3.42 24.641 1 97.25 156 GLU B O 1
ATOM 4406 N N . LYS B 1 157 ? -30.781 4.973 23.094 1 97 157 LYS B N 1
ATOM 4407 C CA . LYS B 1 157 ? -31.891 4.242 22.484 1 97 157 LYS B CA 1
ATOM 4408 C C . LYS B 1 157 ? -31.453 2.855 22.016 1 97 157 LYS B C 1
ATOM 4410 O O . LYS B 1 157 ? -32.094 1.855 22.328 1 97 157 LYS B O 1
ATOM 4415 N N . LEU B 1 158 ? -30.391 2.773 21.328 1 96.12 158 LEU B N 1
ATOM 4416 C CA . LEU B 1 158 ? -29.938 1.524 20.719 1 96.12 158 LEU B CA 1
ATOM 4417 C C . LEU B 1 158 ? -29.438 0.549 21.766 1 96.12 158 LEU B C 1
ATOM 4419 O O . LEU B 1 158 ? -29.688 -0.656 21.688 1 96.12 158 LEU B O 1
ATOM 4423 N N . THR B 1 159 ? -28.734 1.021 22.766 1 94.5 159 THR B N 1
ATOM 4424 C CA . THR B 1 159 ? -28.203 0.138 23.797 1 94.5 159 THR B CA 1
ATOM 4425 C C . THR B 1 159 ? -29.312 -0.384 24.688 1 94.5 159 THR B C 1
ATOM 4427 O O . THR B 1 159 ? -29.188 -1.455 25.297 1 94.5 159 THR B O 1
ATOM 4430 N N . SER B 1 160 ? -30.359 0.344 24.797 1 95.44 160 SER B N 1
ATOM 4431 C CA . SER B 1 160 ? -31.5 -0.093 25.594 1 95.44 160 SER B CA 1
ATOM 4432 C C . SER B 1 160 ? -32.188 -1.291 24.953 1 95.44 160 SER B C 1
ATOM 4434 O O . SER B 1 160 ? -32.969 -2.002 25.609 1 95.44 160 SER B O 1
ATOM 4436 N N . THR B 1 161 ? -31.953 -1.56 23.703 1 94.44 161 THR B N 1
ATOM 4437 C CA . THR B 1 161 ? -32.562 -2.672 23 1 94.44 161 THR B CA 1
ATOM 4438 C C . THR B 1 161 ? -31.719 -3.932 23.109 1 94.44 161 THR B C 1
ATOM 4440 O O . THR B 1 161 ? -32.031 -4.949 22.484 1 94.44 161 THR B O 1
ATOM 4443 N N . GLY B 1 162 ? -30.594 -3.855 23.766 1 93.62 162 GLY B N 1
ATOM 4444 C CA . GLY B 1 162 ? -29.75 -5.02 23.969 1 93.62 162 GLY B CA 1
ATOM 4445 C C . GLY B 1 162 ? -28.516 -5.027 23.078 1 93.62 162 GLY B C 1
ATOM 4446 O O . GLY B 1 162 ? -27.656 -5.906 23.188 1 93.62 162 GLY B O 1
ATOM 4447 N N . LEU B 1 163 ? -28.469 -4.043 22.203 1 96.31 163 LEU B N 1
ATOM 4448 C CA . LEU B 1 163 ? -27.281 -3.895 21.375 1 96.31 163 LEU B CA 1
ATOM 4449 C C . LEU B 1 163 ? -26.125 -3.295 22.156 1 96.31 163 LEU B C 1
ATOM 4451 O O . LEU B 1 163 ? -26.344 -2.574 23.141 1 96.31 163 LEU B O 1
ATOM 4455 N N . GLU B 1 164 ? -24.922 -3.658 21.719 1 94.94 164 GLU B N 1
ATOM 4456 C CA . GLU B 1 164 ? -23.734 -3.139 22.406 1 94.94 164 GLU B CA 1
ATOM 4457 C C . GLU B 1 164 ? -22.641 -2.799 21.406 1 94.94 164 GLU B C 1
ATOM 4459 O O . GLU B 1 164 ? -22.484 -3.461 20.375 1 94.94 164 GLU B O 1
ATOM 4464 N N . PHE B 1 165 ? -21.969 -1.784 21.75 1 95.44 165 PHE B N 1
ATOM 4465 C CA . PHE B 1 165 ? -20.75 -1.509 21 1 95.44 165 PHE B CA 1
ATOM 4466 C C . PHE B 1 165 ? -19.609 -2.43 21.453 1 95.44 165 PHE B C 1
ATOM 4468 O O . PHE B 1 165 ? -19.438 -2.672 22.641 1 95.44 165 PHE B O 1
ATOM 4475 N N . SER B 1 166 ? -18.969 -2.916 20.438 1 92.56 166 SER B N 1
ATOM 4476 C CA . SER B 1 166 ? -17.859 -3.814 20.734 1 92.56 166 SER B CA 1
ATOM 4477 C C . SER B 1 166 ? -16.812 -3.119 21.594 1 92.56 166 SER B C 1
ATOM 4479 O O . SER B 1 166 ? -16.719 -1.891 21.594 1 92.56 166 SER B O 1
ATOM 4481 N N . LYS B 1 167 ? -16.188 -4.008 22.406 1 83.19 167 LYS B N 1
ATOM 4482 C CA . LYS B 1 167 ? -15.109 -3.51 23.266 1 83.19 167 LYS B CA 1
ATOM 4483 C C . LYS B 1 167 ? -13.773 -4.133 22.875 1 83.19 167 LYS B C 1
ATOM 4485 O O . LYS B 1 167 ? -13.734 -5.25 22.359 1 83.19 167 LYS B O 1
ATOM 4490 N N . GLY B 1 168 ? -12.703 -3.332 22.953 1 74.19 168 GLY B N 1
ATOM 4491 C CA . GLY B 1 168 ? -11.359 -3.832 22.672 1 74.19 168 GLY B CA 1
ATOM 4492 C C . GLY B 1 168 ? -10.727 -3.193 21.453 1 74.19 168 GLY B C 1
ATOM 4493 O O . GLY B 1 168 ? -11.375 -2.449 20.734 1 74.19 168 GLY B O 1
ATOM 4494 N N . ARG B 1 169 ? -9.539 -3.635 21.281 1 70.25 169 ARG B N 1
ATOM 4495 C CA . ARG B 1 169 ? -8.719 -3.008 20.25 1 70.25 169 ARG B CA 1
ATOM 4496 C C . ARG B 1 169 ? -9.031 -3.594 18.875 1 70.25 169 ARG B C 1
ATOM 4498 O O . ARG B 1 169 ? -8.984 -2.887 17.859 1 70.25 169 ARG B O 1
ATOM 4505 N N . MET B 1 170 ? -9.328 -4.918 18.859 1 82.69 170 MET B N 1
ATOM 4506 C CA . MET B 1 170 ? -9.586 -5.586 17.578 1 82.69 170 MET B CA 1
ATOM 4507 C C . MET B 1 170 ? -10.812 -6.484 17.672 1 82.69 170 MET B C 1
ATOM 4509 O O . MET B 1 170 ? -11.07 -7.09 18.719 1 82.69 170 MET B O 1
ATOM 4513 N N . ASN B 1 171 ? -11.609 -6.453 16.625 1 84.81 171 ASN B N 1
ATOM 4514 C CA . ASN B 1 171 ? -12.711 -7.391 16.484 1 84.81 171 ASN B CA 1
ATOM 4515 C C . ASN B 1 171 ? -12.383 -8.508 15.492 1 84.81 171 ASN B C 1
ATOM 4517 O O . ASN B 1 171 ? -12.453 -8.312 14.281 1 84.81 171 ASN B O 1
ATOM 4521 N N . LEU B 1 172 ? -12.141 -9.727 16.016 1 88.44 172 LEU B N 1
ATOM 4522 C CA . LEU B 1 172 ? -11.688 -10.844 15.195 1 88.44 172 LEU B CA 1
ATOM 4523 C C . LEU B 1 172 ? -12.648 -12.023 15.305 1 88.44 172 LEU B C 1
ATOM 4525 O O . LEU B 1 172 ? -12.266 -13.164 15.055 1 88.44 172 LEU B O 1
ATOM 4529 N N . ASN B 1 173 ? -13.875 -11.672 15.664 1 91.56 173 ASN B N 1
ATOM 4530 C CA . ASN B 1 173 ? -14.812 -12.75 15.938 1 91.56 173 ASN B CA 1
ATOM 4531 C C . ASN B 1 173 ? -15.984 -12.734 14.961 1 91.56 173 ASN B C 1
ATOM 4533 O O . ASN B 1 173 ? -16.797 -13.664 14.945 1 91.56 173 ASN B O 1
ATOM 4537 N N . LEU B 1 174 ? -16.047 -11.742 14.133 1 95.12 174 LEU B N 1
ATOM 4538 C CA . LEU B 1 174 ? -17.156 -11.617 13.203 1 95.12 174 LEU B CA 1
ATOM 4539 C C . LEU B 1 174 ? -17.125 -12.719 12.148 1 95.12 174 LEU B C 1
ATOM 4541 O O . LEU B 1 174 ? -16.047 -13.18 11.773 1 95.12 174 LEU B O 1
ATOM 4545 N N . GLN B 1 175 ? -18.297 -13.078 11.734 1 95.31 175 GLN B N 1
ATOM 4546 C CA . GLN B 1 175 ? -18.359 -13.969 10.578 1 95.31 175 GLN B CA 1
ATOM 4547 C C . GLN B 1 175 ? -17.719 -13.328 9.352 1 95.31 175 GLN B C 1
ATOM 4549 O O . GLN B 1 175 ? -17.719 -12.102 9.219 1 95.31 175 GLN B O 1
ATOM 4554 N N . ALA B 1 176 ? -17.281 -14.125 8.469 1 95.25 176 ALA B N 1
ATOM 4555 C CA . ALA B 1 176 ? -16.375 -13.727 7.406 1 95.25 176 ALA B CA 1
ATOM 4556 C C . ALA B 1 176 ? -16.938 -12.555 6.609 1 95.25 176 ALA B C 1
ATOM 4558 O O . ALA B 1 176 ? -16.266 -11.531 6.434 1 95.25 176 ALA B O 1
ATOM 4559 N N . GLU B 1 177 ? -18.141 -12.656 6.125 1 95.62 177 GLU B N 1
ATOM 4560 C CA . GLU B 1 177 ? -18.719 -11.594 5.305 1 95.62 177 GLU B CA 1
ATOM 4561 C C . GLU B 1 177 ? -18.859 -10.297 6.098 1 95.62 177 GLU B C 1
ATOM 4563 O O . GLU B 1 177 ? -18.531 -9.219 5.598 1 95.62 177 GLU B O 1
ATOM 4568 N N . GLU B 1 178 ? -19.281 -10.375 7.34 1 96.19 178 GLU B N 1
ATOM 4569 C CA . GLU B 1 178 ? -19.438 -9.203 8.195 1 96.19 178 GLU B CA 1
ATOM 4570 C C . GLU B 1 178 ? -18.094 -8.609 8.57 1 96.19 178 GLU B C 1
ATOM 4572 O O . GLU B 1 178 ? -17.953 -7.387 8.688 1 96.19 178 GLU B O 1
ATOM 4577 N N . ALA B 1 179 ? -17.156 -9.539 8.758 1 97.62 179 ALA B N 1
ATOM 4578 C CA . ALA B 1 179 ? -15.812 -9.078 9.07 1 97.62 179 ALA B CA 1
ATOM 4579 C C . ALA B 1 179 ? -15.258 -8.203 7.953 1 97.62 179 ALA B C 1
ATOM 4581 O O . ALA B 1 179 ? -14.609 -7.184 8.219 1 97.62 179 ALA B O 1
ATOM 4582 N N . ALA B 1 180 ? -15.523 -8.609 6.738 1 98.38 180 ALA B N 1
ATOM 4583 C CA . ALA B 1 180 ? -15.039 -7.855 5.586 1 98.38 180 ALA B CA 1
ATOM 4584 C C . ALA B 1 180 ? -15.711 -6.488 5.5 1 98.38 180 ALA B C 1
ATOM 4586 O O . ALA B 1 180 ? -15.055 -5.48 5.234 1 98.38 180 ALA B O 1
ATOM 4587 N N . ILE B 1 181 ? -17 -6.418 5.723 1 98.44 181 ILE B N 1
ATOM 4588 C CA . ILE B 1 181 ? -17.75 -5.168 5.703 1 98.44 181 ILE B CA 1
ATOM 4589 C C . ILE B 1 181 ? -17.266 -4.258 6.828 1 98.44 181 ILE B C 1
ATOM 4591 O O . ILE B 1 181 ? -17.031 -3.064 6.613 1 98.44 181 ILE B O 1
ATOM 4595 N N . TYR B 1 182 ? -17.109 -4.852 8.016 1 98.31 182 TYR B N 1
ATOM 4596 C CA . TYR B 1 182 ? -16.594 -4.137 9.18 1 98.31 182 TYR B CA 1
ATOM 4597 C C . TYR B 1 182 ? -15.227 -3.521 8.867 1 98.31 182 TYR B C 1
ATOM 4599 O O . TYR B 1 182 ? -14.984 -2.355 9.188 1 98.31 182 TYR B O 1
ATOM 4607 N N . ALA B 1 183 ? -14.391 -4.312 8.266 1 98.62 183 ALA B N 1
ATOM 4608 C CA . ALA B 1 183 ? -13.039 -3.854 7.969 1 98.62 183 ALA B CA 1
ATOM 4609 C C . ALA B 1 183 ? -13.062 -2.629 7.059 1 98.62 183 ALA B C 1
ATOM 4611 O O . ALA B 1 183 ? -12.32 -1.669 7.277 1 98.62 183 ALA B O 1
ATOM 4612 N N . GLU B 1 184 ? -13.859 -2.664 6.02 1 98.75 184 GLU B N 1
ATOM 4613 C CA . GLU B 1 184 ? -14.008 -1.523 5.121 1 98.75 184 GLU B CA 1
ATOM 4614 C C . GLU B 1 184 ? -14.492 -0.287 5.875 1 98.75 184 GLU B C 1
ATOM 4616 O O . GLU B 1 184 ? -13.891 0.785 5.766 1 98.75 184 GLU B O 1
ATOM 4621 N N . ALA B 1 185 ? -15.492 -0.432 6.68 1 98.75 185 ALA B N 1
ATOM 4622 C CA . ALA B 1 185 ? -16.078 0.665 7.449 1 98.75 185 ALA B CA 1
ATOM 4623 C C . ALA B 1 185 ? -15.055 1.267 8.406 1 98.75 185 ALA B C 1
ATOM 4625 O O . ALA B 1 185 ? -14.836 2.48 8.414 1 98.75 185 ALA B O 1
ATOM 4626 N N . ARG B 1 186 ? -14.469 0.408 9.156 1 98.31 186 ARG B N 1
ATOM 4627 C CA . ARG B 1 186 ? -13.531 0.867 10.18 1 98.31 186 ARG B CA 1
ATOM 4628 C C . ARG B 1 186 ? -12.344 1.591 9.547 1 98.31 186 ARG B C 1
ATOM 4630 O O . ARG B 1 186 ? -11.922 2.641 10.039 1 98.31 186 ARG B O 1
ATOM 4637 N N . HIS B 1 187 ? -11.859 0.973 8.484 1 98.56 187 HIS B N 1
ATOM 4638 C CA . HIS B 1 187 ? -10.727 1.562 7.785 1 98.56 187 HIS B CA 1
ATOM 4639 C C . HIS B 1 187 ? -11.031 2.986 7.336 1 98.56 187 HIS B C 1
ATOM 4641 O O . HIS B 1 187 ? -10.234 3.9 7.566 1 98.56 187 HIS B O 1
ATOM 4647 N N . LEU B 1 188 ? -12.109 3.207 6.746 1 98.81 188 LEU B N 1
ATOM 4648 C CA . LEU B 1 188 ? -12.461 4.508 6.188 1 98.81 188 LEU B CA 1
ATOM 4649 C C . LEU B 1 188 ? -12.82 5.496 7.297 1 98.81 188 LEU B C 1
ATOM 4651 O O . LEU B 1 188 ? -12.469 6.676 7.215 1 98.81 188 LEU B O 1
ATOM 4655 N N . LEU B 1 189 ? -13.531 5.035 8.312 1 98.62 189 LEU B N 1
ATOM 4656 C CA . LEU B 1 189 ? -13.844 5.914 9.43 1 98.62 189 LEU B CA 1
ATOM 4657 C C . LEU B 1 189 ? -12.57 6.359 10.141 1 98.62 189 LEU B C 1
ATOM 4659 O O . LEU B 1 189 ? -12.43 7.535 10.492 1 98.62 189 LEU B O 1
ATOM 4663 N N . ASP B 1 190 ? -11.703 5.414 10.312 1 97.81 190 ASP B N 1
ATOM 4664 C CA . ASP B 1 190 ? -10.43 5.723 10.945 1 97.81 190 ASP B CA 1
ATOM 4665 C C . ASP B 1 190 ? -9.641 6.738 10.125 1 97.81 190 ASP B C 1
ATOM 4667 O O . ASP B 1 190 ? -9.141 7.727 10.664 1 97.81 190 ASP B O 1
ATOM 4671 N N . TRP B 1 191 ? -9.531 6.5 8.859 1 98.19 191 TRP B N 1
ATOM 4672 C CA . TRP B 1 191 ? -8.781 7.391 7.977 1 98.19 191 TRP B CA 1
ATOM 4673 C C . TRP B 1 191 ? -9.352 8.805 8.023 1 98.19 191 TRP B C 1
ATOM 4675 O O . TRP B 1 191 ? -8.594 9.781 8.125 1 98.19 191 TRP B O 1
ATOM 4685 N N . ASN B 1 192 ? -10.656 8.922 7.934 1 98.38 192 ASN B N 1
ATOM 4686 C CA . ASN B 1 192 ? -11.281 10.242 7.961 1 98.38 192 ASN B CA 1
ATOM 4687 C C . ASN B 1 192 ? -11.07 10.938 9.305 1 98.38 192 ASN B C 1
ATOM 4689 O O . ASN B 1 192 ? -10.891 12.148 9.359 1 98.38 192 ASN B O 1
ATOM 4693 N N . ALA B 1 193 ? -11.07 10.18 10.352 1 97.06 193 ALA B N 1
ATOM 4694 C CA . ALA B 1 193 ? -10.914 10.742 11.688 1 97.06 193 ALA B CA 1
ATOM 4695 C C . ALA B 1 193 ? -9.477 11.211 11.922 1 97.06 193 ALA B C 1
ATOM 4697 O O . ALA B 1 193 ? -9.25 12.227 12.586 1 97.06 193 ALA B O 1
ATOM 4698 N N . ARG B 1 194 ? -8.531 10.602 11.352 1 95.94 194 ARG B N 1
ATOM 4699 C CA . ARG B 1 194 ? -7.125 10.828 11.672 1 95.94 194 ARG B CA 1
ATOM 4700 C C . ARG B 1 194 ? -6.516 11.867 10.734 1 95.94 194 ARG B C 1
ATOM 4702 O O . ARG B 1 194 ? -5.41 12.359 10.977 1 95.94 194 ARG B O 1
ATOM 4709 N N . ASN B 1 195 ? -7.242 12.141 9.633 1 96.94 195 ASN B N 1
ATOM 4710 C CA . ASN B 1 195 ? -6.66 13 8.602 1 96.94 195 ASN B CA 1
ATOM 4711 C C . ASN B 1 195 ? -7.527 14.227 8.344 1 96.94 195 ASN B C 1
ATOM 4713 O O . ASN B 1 195 ? -7.852 14.531 7.195 1 96.94 195 ASN B O 1
ATOM 4717 N N . PRO B 1 196 ? -7.746 15.023 9.344 1 97.44 196 PRO B N 1
ATOM 4718 C CA . PRO B 1 196 ? -8.641 16.156 9.125 1 97.44 196 PRO B CA 1
ATOM 4719 C C . PRO B 1 196 ? -7.941 17.344 8.445 1 97.44 196 PRO B C 1
ATOM 4721 O O . PRO B 1 196 ? -8.602 18.281 8.008 1 97.44 196 PRO B O 1
ATOM 4724 N N . PHE B 1 197 ? -6.629 17.344 8.336 1 98 197 PHE B N 1
ATOM 4725 C CA . PHE B 1 197 ? -5.906 18.469 7.773 1 98 197 PHE B CA 1
ATOM 4726 C C . PHE B 1 197 ? -5.145 18.062 6.52 1 98 197 PHE B C 1
ATOM 4728 O O . PHE B 1 197 ? -4.75 16.906 6.375 1 98 197 PHE B O 1
ATOM 4735 N N . CYS B 1 198 ? -4.984 19.031 5.633 1 98.12 198 CYS B N 1
ATOM 4736 C CA . CYS B 1 198 ? -4.234 18.828 4.402 1 98.12 198 CYS B CA 1
ATOM 4737 C C . CYS B 1 198 ? -2.738 18.734 4.684 1 98.12 198 CYS B C 1
ATOM 4739 O O . CYS B 1 198 ? -2.141 19.672 5.211 1 98.12 198 CYS B O 1
ATOM 4741 N N . ALA B 1 199 ? -2.131 17.656 4.27 1 97.94 199 ALA B N 1
ATOM 4742 C CA . ALA B 1 199 ? -0.71 17.453 4.531 1 97.94 199 ALA B CA 1
ATOM 4743 C C . ALA B 1 199 ? 0.147 18.391 3.688 1 97.94 199 ALA B C 1
ATOM 4745 O O . ALA B 1 199 ? 1.332 18.578 3.969 1 97.94 199 ALA B O 1
ATOM 4746 N N . SER B 1 200 ? -0.416 18.953 2.648 1 97.69 200 SER B N 1
ATOM 4747 C CA . SER B 1 200 ? 0.32 19.828 1.75 1 97.69 200 SER B CA 1
ATOM 4748 C C . SER B 1 200 ? 0.328 21.266 2.266 1 97.69 200 SER B C 1
ATOM 4750 O O . SER B 1 200 ? 1.333 21.969 2.146 1 97.69 200 SER B O 1
ATOM 4752 N N . CYS B 1 201 ? -0.817 21.766 2.941 1 97.19 201 CYS B N 1
ATOM 4753 C CA . CYS B 1 201 ? -0.872 23.188 3.244 1 97.19 201 CYS B CA 1
ATOM 4754 C C . CYS B 1 201 ? -1.329 23.422 4.68 1 97.19 201 CYS B C 1
ATOM 4756 O O . CYS B 1 201 ? -1.349 24.562 5.148 1 97.19 201 CYS B O 1
ATOM 4758 N N . GLY B 1 202 ? -1.845 22.406 5.34 1 96.88 202 GLY B N 1
ATOM 4759 C CA . GLY B 1 202 ? -2.131 22.516 6.762 1 96.88 202 GLY B CA 1
ATOM 4760 C C . GLY B 1 202 ? -3.555 22.953 7.055 1 96.88 202 GLY B C 1
ATOM 4761 O O . GLY B 1 202 ? -3.965 23.016 8.219 1 96.88 202 GLY B O 1
ATOM 4762 N N . TYR B 1 203 ? -4.324 23.203 6.02 1 95.88 203 TYR B N 1
ATOM 4763 C CA . TYR B 1 203 ? -5.699 23.641 6.246 1 95.88 203 TYR B CA 1
ATOM 4764 C C . TYR B 1 203 ? -6.613 22.438 6.469 1 95.88 203 TYR B C 1
ATOM 4766 O O . TYR B 1 203 ? -6.309 21.328 6.023 1 95.88 203 TYR B O 1
ATOM 4774 N N . LYS B 1 204 ? -7.742 22.672 7.117 1 96.5 204 LYS B N 1
ATOM 4775 C CA . LYS B 1 204 ? -8.742 21.625 7.324 1 96.5 204 LYS B CA 1
ATOM 4776 C C . LYS B 1 204 ? -9.344 21.172 6 1 96.5 204 LYS B C 1
ATOM 4778 O O . LYS B 1 204 ? -9.609 21.984 5.117 1 96.5 204 LYS B O 1
ATOM 4783 N N . THR B 1 205 ? -9.531 19.859 5.91 1 97.44 205 THR B N 1
ATOM 4784 C CA . THR B 1 205 ? -10.109 19.281 4.703 1 97.44 205 THR B CA 1
ATOM 4785 C C . THR B 1 205 ? -11.531 18.797 4.973 1 97.44 205 THR B C 1
ATOM 4787 O O . THR B 1 205 ? -12.031 18.922 6.094 1 97.44 205 THR B O 1
ATOM 4790 N N . MET B 1 206 ? -12.211 18.375 3.951 1 97.5 206 MET B N 1
ATOM 4791 C CA . MET B 1 206 ? -13.57 17.859 4.105 1 97.5 206 MET B CA 1
ATOM 4792 C C . MET B 1 206 ? -13.727 16.531 3.375 1 97.5 206 MET B C 1
ATOM 4794 O O . MET B 1 206 ? -13.125 16.312 2.322 1 97.5 206 MET B O 1
ATOM 4798 N N . SER B 1 207 ? -14.547 15.672 3.928 1 98.25 207 SER B N 1
ATOM 4799 C CA . SER B 1 207 ? -14.844 14.367 3.342 1 98.25 207 SER B CA 1
ATOM 4800 C C . SER B 1 207 ? -15.773 14.508 2.141 1 98.25 207 SER B C 1
ATOM 4802 O O . SER B 1 207 ? -16.781 15.227 2.203 1 98.25 207 SER B O 1
ATOM 4804 N N . VAL B 1 208 ? -15.43 13.93 1.003 1 98.12 208 VAL B N 1
ATOM 4805 C CA . VAL B 1 208 ? -16.266 13.836 -0.19 1 98.12 208 VAL B CA 1
ATOM 4806 C C . VAL B 1 208 ? -16.25 12.406 -0.725 1 98.12 208 VAL B C 1
ATOM 4808 O O . VAL B 1 208 ? -15.711 11.508 -0.085 1 98.12 208 VAL B O 1
ATOM 4811 N N . ASN B 1 209 ? -16.984 12.125 -1.84 1 98.31 209 ASN B N 1
ATOM 4812 C CA . ASN B 1 209 ? -17.094 10.781 -2.408 1 98.31 209 ASN B CA 1
ATOM 4813 C C . ASN B 1 209 ? -17.609 9.781 -1.378 1 98.31 209 ASN B C 1
ATOM 4815 O O . ASN B 1 209 ? -17.062 8.68 -1.255 1 98.31 209 ASN B O 1
ATOM 4819 N N . ALA B 1 210 ? -18.516 10.234 -0.601 1 98.56 210 ALA B N 1
ATOM 4820 C CA . ALA B 1 210 ? -19.156 9.398 0.413 1 98.56 210 ALA B CA 1
ATOM 4821 C C . ALA B 1 210 ? -18.125 8.766 1.334 1 98.56 210 ALA B C 1
ATOM 4823 O O . ALA B 1 210 ? -18.234 7.586 1.682 1 98.56 210 ALA B O 1
ATOM 4824 N N . GLY B 1 211 ? -17.109 9.492 1.659 1 98.62 211 GLY B N 1
ATOM 4825 C CA . GLY B 1 211 ? -16.172 9.094 2.686 1 98.62 211 GLY B CA 1
ATOM 4826 C C . GLY B 1 211 ? -14.867 8.547 2.121 1 98.62 211 GLY B C 1
ATOM 4827 O O . GLY B 1 211 ? -13.914 8.297 2.865 1 98.62 211 GLY B O 1
ATOM 4828 N N . PHE B 1 212 ? -14.734 8.406 0.767 1 98.75 212 PHE B N 1
ATOM 4829 C CA . PHE B 1 212 ? -13.578 7.734 0.169 1 98.75 212 PHE B CA 1
ATOM 4830 C C . PHE B 1 212 ? -12.578 8.75 -0.363 1 98.75 212 PHE B C 1
ATOM 4832 O O . PHE B 1 212 ? -11.578 8.383 -0.98 1 98.75 212 PHE B O 1
ATOM 4839 N N . LYS B 1 213 ? -12.781 9.992 -0.142 1 98.25 213 LYS B N 1
ATOM 4840 C CA . LYS B 1 213 ? -11.898 11.086 -0.552 1 98.25 213 LYS B CA 1
ATOM 4841 C C . LYS B 1 213 ? -12.016 12.273 0.399 1 98.25 213 LYS B C 1
ATOM 4843 O O . LYS B 1 213 ? -13.07 12.492 0.994 1 98.25 213 LYS B O 1
ATOM 4848 N N . ARG B 1 214 ? -10.961 12.93 0.65 1 98.31 214 ARG B N 1
ATOM 4849 C CA . ARG B 1 214 ? -10.984 14.227 1.315 1 98.31 214 ARG B CA 1
ATOM 4850 C C . ARG B 1 214 ? -10.406 15.312 0.415 1 98.31 214 ARG B C 1
ATOM 4852 O O . ARG B 1 214 ? -9.43 15.078 -0.301 1 98.31 214 ARG B O 1
ATOM 4859 N N . THR B 1 215 ? -11.008 16.422 0.417 1 97.94 215 THR B N 1
ATOM 4860 C CA . THR B 1 215 ? -10.57 17.516 -0.443 1 97.94 215 THR B CA 1
ATOM 4861 C C . THR B 1 215 ? -10.227 18.75 0.385 1 97.94 215 THR B C 1
ATOM 4863 O O . THR B 1 215 ? -10.758 18.938 1.48 1 97.94 215 THR B O 1
ATOM 4866 N N . CYS B 1 216 ? -9.227 19.469 -0.032 1 97.62 216 CYS B N 1
ATOM 4867 C CA . CYS B 1 216 ? -8.859 20.766 0.532 1 97.62 216 CYS B CA 1
ATOM 4868 C C . CYS B 1 216 ? -9.625 21.891 -0.155 1 97.62 216 CYS B C 1
ATOM 4870 O O . CYS B 1 216 ? -9.25 22.328 -1.245 1 97.62 216 CYS B O 1
ATOM 4872 N N . PRO B 1 217 ? -10.672 22.375 0.479 1 96.25 217 PRO B N 1
ATOM 4873 C CA . PRO B 1 217 ? -11.484 23.391 -0.202 1 96.25 217 PRO B CA 1
ATOM 4874 C C . PRO B 1 217 ? -10.719 24.688 -0.457 1 96.25 217 PRO B C 1
ATOM 4876 O O . PRO B 1 217 ? -9.93 25.125 0.387 1 96.25 217 PRO B O 1
ATOM 4879 N N . PRO B 1 218 ? -10.953 25.297 -1.606 1 94.81 218 PRO B N 1
ATOM 4880 C CA . PRO B 1 218 ? -10.266 26.547 -1.917 1 94.81 218 PRO B CA 1
ATOM 4881 C C . PRO B 1 218 ? -10.82 27.734 -1.143 1 94.81 218 PRO B C 1
ATOM 4883 O O . PRO B 1 218 ? -10.195 28.797 -1.102 1 94.81 218 PRO B O 1
ATOM 4886 N N . LYS B 1 219 ? -12.039 27.578 -0.583 1 93.81 219 LYS B N 1
ATOM 4887 C CA . LYS B 1 219 ? -12.719 28.625 0.183 1 93.81 219 LYS B CA 1
ATOM 4888 C C . LYS B 1 219 ? -13.273 28.062 1.492 1 93.81 219 LYS B C 1
ATOM 4890 O O . LYS B 1 219 ? -13.648 26.891 1.566 1 93.81 219 LYS B O 1
ATOM 4895 N N . ASP B 1 220 ? -13.305 28.844 2.543 1 94.69 220 ASP B N 1
ATOM 4896 C CA . ASP B 1 220 ? -13.898 28.547 3.842 1 94.69 220 ASP B CA 1
ATOM 4897 C C . ASP B 1 220 ? -14.742 29.719 4.352 1 94.69 220 ASP B C 1
ATOM 4899 O O . ASP B 1 220 ? -14.195 30.734 4.777 1 94.69 220 ASP B O 1
ATOM 4903 N N . ILE B 1 221 ? -15.945 29.578 4.402 1 92.31 221 ILE B N 1
ATOM 4904 C CA . ILE B 1 221 ? -16.844 30.703 4.66 1 92.31 221 ILE B CA 1
ATOM 4905 C C . ILE B 1 221 ? -16.875 30.984 6.16 1 92.31 221 ILE B C 1
ATOM 4907 O O . ILE B 1 221 ? -17.438 32 6.59 1 92.31 221 ILE B O 1
ATOM 4911 N N . ALA B 1 222 ? -16.312 30.078 6.953 1 87.44 222 ALA B N 1
ATOM 4912 C CA . ALA B 1 222 ? -16.188 30.359 8.383 1 87.44 222 ALA B CA 1
ATOM 4913 C C . ALA B 1 222 ? -15.227 31.516 8.625 1 87.44 222 ALA B C 1
ATOM 4915 O O . ALA B 1 222 ? -15.297 32.188 9.656 1 87.44 222 ALA B O 1
ATOM 4916 N N . SER B 1 223 ? -14.125 31.562 7.773 1 68.62 223 SER B N 1
ATOM 4917 C CA . SER B 1 223 ? -13.086 32.562 7.953 1 68.62 223 SER B CA 1
ATOM 4918 C C . SER B 1 223 ? -13.531 33.938 7.434 1 68.62 223 SER B C 1
ATOM 4920 O O . SER B 1 223 ? -14.008 34.031 6.305 1 68.62 223 SER B O 1
ATOM 4922 N N . GLU B 1 224 ? -13.758 34.875 8.328 1 61.84 224 GLU B N 1
ATOM 4923 C CA . GLU B 1 224 ? -14.07 36.219 7.902 1 61.84 224 GLU B CA 1
ATOM 4924 C C . GLU B 1 224 ? -12.906 36.844 7.141 1 61.84 224 GLU B C 1
ATOM 4926 O O . GLU B 1 224 ? -13.117 37.688 6.27 1 61.84 224 GLU B O 1
ATOM 4931 N N . VAL B 1 225 ? -11.656 36.375 7.629 1 53.06 225 VAL B N 1
ATOM 4932 C CA . VAL B 1 225 ? -10.414 36.938 7.102 1 53.06 225 VAL B CA 1
ATOM 4933 C C . VAL B 1 225 ? -10.109 36.312 5.742 1 53.06 225 VAL B C 1
ATOM 4935 O O . VAL B 1 225 ? -10.172 35.094 5.578 1 53.06 225 VAL B O 1
ATOM 4938 N N . ASN B 1 226 ? -10.438 37.031 4.656 1 55.72 226 ASN B N 1
ATOM 4939 C CA . ASN B 1 226 ? -10.102 36.906 3.242 1 55.72 226 ASN B CA 1
ATOM 4940 C C . ASN B 1 226 ? -11.281 36.375 2.439 1 55.72 226 ASN B C 1
ATOM 4942 O O . ASN B 1 226 ? -11.086 35.625 1.467 1 55.72 226 ASN B O 1
ATOM 4946 N N . GLN B 1 227 ? -12.344 36.875 2.906 1 62.25 227 GLN B N 1
ATOM 4947 C CA . GLN B 1 227 ? -13.594 36.562 2.223 1 62.25 227 GLN B CA 1
ATOM 4948 C C . GLN B 1 227 ? -13.711 35.062 1.948 1 62.25 227 GLN B C 1
ATOM 4950 O O . GLN B 1 227 ? -14.211 34.656 0.899 1 62.25 227 GLN B O 1
ATOM 4955 N N . GLY B 1 228 ? -12.867 34.312 2.709 1 75.75 228 GLY B N 1
ATOM 4956 C CA . GLY B 1 228 ? -13.078 32.875 2.693 1 75.75 228 GLY B CA 1
ATOM 4957 C C . GLY B 1 228 ? -12.133 32.156 1.75 1 75.75 228 GLY B C 1
ATOM 4958 O O . GLY B 1 228 ? -12.188 30.938 1.639 1 75.75 228 GLY B O 1
ATOM 4959 N N . GLU B 1 229 ? -11.172 33.031 0.951 1 87.62 229 GLU B N 1
ATOM 4960 C CA . GLU B 1 229 ? -10.32 32.406 -0.04 1 87.62 229 GLU B CA 1
ATOM 4961 C C . GLU B 1 229 ? -9.031 31.875 0.595 1 87.62 229 GLU B C 1
ATOM 4963 O O . GLU B 1 229 ? -8.398 32.562 1.387 1 87.62 229 GLU B O 1
ATOM 4968 N N . ARG B 1 230 ? -8.664 30.719 0.26 1 92.62 230 ARG B N 1
ATOM 4969 C CA . ARG B 1 230 ? -7.477 30.062 0.794 1 92.62 230 ARG B CA 1
ATOM 4970 C C . ARG B 1 230 ? -6.324 30.125 -0.204 1 92.62 230 ARG B C 1
ATOM 4972 O O . ARG B 1 230 ? -6.551 30.219 -1.412 1 92.62 230 ARG B O 1
ATOM 4979 N N . PRO B 1 231 ? -5.031 30.125 0.345 1 92.88 231 PRO B N 1
ATOM 4980 C CA . PRO B 1 231 ? -3.883 30.125 -0.567 1 92.88 231 PRO B CA 1
ATOM 4981 C C . PRO B 1 231 ? -3.84 28.875 -1.455 1 92.88 231 PRO B C 1
ATOM 4983 O O . PRO B 1 231 ? -4.539 27.906 -1.188 1 92.88 231 PRO B O 1
ATOM 4986 N N . PRO B 1 232 ? -3.029 28.938 -2.531 1 94.06 232 PRO B N 1
ATOM 4987 C CA . PRO B 1 232 ? -2.908 27.781 -3.414 1 94.06 232 PRO B CA 1
ATOM 4988 C C . PRO B 1 232 ? -2.436 26.531 -2.682 1 94.06 232 PRO B C 1
ATOM 4990 O O . PRO B 1 232 ? -1.648 26.625 -1.737 1 94.06 232 PRO B O 1
ATOM 4993 N N . CYS B 1 233 ? -2.92 25.422 -3.141 1 96.06 233 CYS B N 1
ATOM 4994 C CA . CYS B 1 233 ? -2.602 24.109 -2.586 1 96.06 233 CYS B CA 1
ATOM 4995 C C . CYS B 1 233 ? -2.371 23.094 -3.697 1 96.06 233 CYS B C 1
ATOM 4997 O O . CYS B 1 233 ? -3.186 22.969 -4.613 1 96.06 233 CYS B O 1
A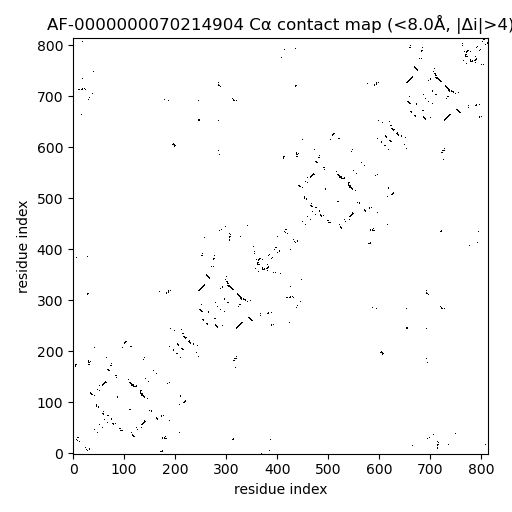TOM 4999 N N . ALA B 1 234 ? -1.305 22.375 -3.545 1 94.94 234 ALA B N 1
ATOM 5000 C CA . ALA B 1 234 ? -0.925 21.422 -4.574 1 94.94 234 ALA B CA 1
ATOM 5001 C C . ALA B 1 234 ? -1.997 20.344 -4.738 1 94.94 234 ALA B C 1
ATOM 5003 O O . ALA B 1 234 ? -2.184 19.812 -5.836 1 94.94 234 ALA B O 1
ATOM 5004 N N . THR B 1 235 ? -2.777 20.047 -3.73 1 96.81 235 THR B N 1
ATOM 5005 C CA . THR B 1 235 ? -3.748 18.953 -3.787 1 96.81 235 THR B CA 1
ATOM 5006 C C . THR B 1 235 ? -4.977 19.359 -4.594 1 96.81 235 THR B C 1
ATOM 5008 O O . THR B 1 235 ? -5.828 18.531 -4.906 1 96.81 235 THR B O 1
ATOM 5011 N N . ARG B 1 236 ? -5.051 20.641 -4.918 1 95.19 236 ARG B N 1
ATOM 5012 C CA . ARG B 1 236 ? -6.195 21.141 -5.676 1 95.19 236 ARG B CA 1
ATOM 5013 C C . ARG B 1 236 ? -5.922 21.094 -7.172 1 95.19 236 ARG B C 1
ATOM 5015 O O . ARG B 1 236 ? -6.789 21.438 -7.98 1 95.19 236 ARG B O 1
ATOM 5022 N N . THR B 1 237 ? -4.676 20.734 -7.449 1 90.25 237 THR B N 1
ATOM 5023 C CA . THR B 1 237 ? -4.289 20.703 -8.852 1 90.25 237 THR B CA 1
ATOM 5024 C C . THR B 1 237 ? -4.082 19.266 -9.328 1 90.25 237 THR B C 1
ATOM 5026 O O . THR B 1 237 ? -3.074 18.641 -9 1 90.25 237 THR B O 1
ATOM 5029 N N . GLY B 1 238 ? -5.133 18.656 -9.914 1 84.69 238 GLY B N 1
ATOM 5030 C CA . GLY B 1 238 ? -5.012 17.297 -10.398 1 84.69 238 GLY B CA 1
ATOM 5031 C C . GLY B 1 238 ? -5.348 16.25 -9.336 1 84.69 238 GLY B C 1
ATOM 5032 O O . GLY B 1 238 ? -6.031 16.562 -8.359 1 84.69 238 GLY B O 1
ATOM 5033 N N . ILE B 1 239 ? -4.863 15.078 -9.57 1 87.06 239 ILE B N 1
ATOM 5034 C CA . ILE B 1 239 ? -5.105 13.961 -8.656 1 87.06 239 ILE B CA 1
ATOM 5035 C C . ILE B 1 239 ? -3.939 13.836 -7.68 1 87.06 239 ILE B C 1
ATOM 5037 O O . ILE B 1 239 ? -2.775 13.812 -8.094 1 87.06 239 ILE B O 1
ATOM 5041 N N . SER B 1 240 ? -4.234 13.859 -6.387 1 94.31 240 SER B N 1
ATOM 5042 C CA . SER B 1 240 ? -3.23 13.734 -5.336 1 94.31 240 SER B CA 1
ATOM 5043 C C . SER B 1 240 ? -3.553 12.57 -4.402 1 94.31 240 SER B C 1
ATOM 5045 O O . SER B 1 240 ? -4.672 12.469 -3.898 1 94.31 240 SER B O 1
ATOM 5047 N N . ASN B 1 241 ? -2.57 11.797 -4.141 1 94.81 241 ASN B N 1
ATOM 5048 C CA . ASN B 1 241 ? -2.799 10.656 -3.256 1 94.81 241 ASN B CA 1
ATOM 5049 C C . ASN B 1 241 ? -3.115 11.109 -1.833 1 94.81 241 ASN B C 1
ATOM 5051 O O . ASN B 1 241 ? -3.693 10.352 -1.053 1 94.81 241 ASN B O 1
ATOM 5055 N N . LEU B 1 242 ? -2.816 12.328 -1.507 1 96.38 242 LEU B N 1
ATOM 5056 C CA . LEU B 1 242 ? -3.115 12.867 -0.186 1 96.38 242 LEU B CA 1
ATOM 5057 C C . LEU B 1 242 ? -4.621 12.969 0.034 1 96.38 242 LEU B C 1
ATOM 5059 O O . LEU B 1 242 ? -5.078 13.094 1.172 1 96.38 242 LEU B O 1
ATOM 5063 N N . CYS B 1 243 ? -5.359 12.93 -1.072 1 97.88 243 CYS B N 1
ATOM 5064 C CA . CYS B 1 243 ? -6.805 13.109 -0.995 1 97.88 243 CYS B CA 1
ATOM 5065 C C . CYS B 1 243 ? -7.512 11.766 -0.834 1 97.88 243 CYS B C 1
ATOM 5067 O O . CYS B 1 243 ? -8.727 11.727 -0.639 1 97.88 243 CYS B O 1
ATOM 5069 N N . PHE B 1 244 ? -6.824 10.68 -0.889 1 98.19 244 PHE B N 1
ATOM 5070 C CA . PHE B 1 244 ? -7.434 9.352 -0.89 1 98.19 244 PHE B CA 1
ATOM 5071 C C . PHE B 1 244 ? -6.941 8.531 0.294 1 98.19 244 PHE B C 1
ATOM 5073 O O . PHE B 1 244 ? -5.852 8.773 0.816 1 98.19 244 PHE B O 1
ATOM 5080 N N . PRO B 1 245 ? -7.781 7.547 0.691 1 98 245 PRO B N 1
ATOM 5081 C CA . PRO B 1 245 ? -7.375 6.727 1.837 1 98 245 PRO B CA 1
ATOM 5082 C C . PRO B 1 245 ? -6.035 6.031 1.619 1 98 245 PRO B C 1
ATOM 5084 O O . PRO B 1 245 ? -5.684 5.699 0.483 1 98 245 PRO B O 1
ATOM 5087 N N . ARG B 1 246 ? -5.406 5.875 2.697 1 96.62 246 ARG B N 1
ATOM 5088 C CA . ARG B 1 246 ? -4.094 5.238 2.705 1 96.62 246 ARG B CA 1
ATOM 5089 C C . ARG B 1 246 ? -4.203 3.766 3.084 1 96.62 246 ARG B C 1
ATOM 5091 O O . ARG B 1 246 ? -5.012 3.396 3.936 1 96.62 246 ARG B O 1
ATOM 5098 N N . THR B 1 247 ? -3.553 2.885 2.4 1 98.19 247 THR B N 1
ATOM 5099 C CA . THR B 1 247 ? -3.316 1.489 2.752 1 98.19 247 THR B CA 1
ATOM 5100 C C . THR B 1 247 ? -1.824 1.168 2.715 1 98.19 247 THR B C 1
ATOM 5102 O O . THR B 1 247 ? -1.18 1.306 1.674 1 98.19 247 THR B O 1
ATOM 5105 N N . ASP B 1 248 ? -1.285 0.762 3.818 1 98.31 248 ASP B N 1
ATOM 5106 C CA . ASP B 1 248 ? 0.153 0.526 3.896 1 98.31 248 ASP B CA 1
ATOM 5107 C C . ASP B 1 248 ? 0.487 -0.935 3.605 1 98.31 248 ASP B C 1
ATOM 5109 O O . ASP B 1 248 ? 0.006 -1.836 4.297 1 98.31 248 ASP B O 1
ATOM 5113 N N . PRO B 1 249 ? 1.308 -1.174 2.574 1 98.69 249 PRO B N 1
ATOM 5114 C CA . PRO B 1 249 ? 1.746 -2.549 2.322 1 98.69 249 PRO B CA 1
ATOM 5115 C C . PRO B 1 249 ? 2.689 -3.074 3.4 1 98.69 249 PRO B C 1
ATOM 5117 O O . PRO B 1 249 ? 3.637 -2.385 3.789 1 98.69 249 PRO B O 1
ATOM 5120 N N . THR B 1 250 ? 2.404 -4.25 3.875 1 98.56 250 THR B N 1
ATOM 5121 C CA . THR B 1 250 ? 3.195 -4.992 4.852 1 98.56 250 THR B CA 1
ATOM 5122 C C . THR B 1 250 ? 3.467 -6.41 4.359 1 98.56 250 THR B C 1
ATOM 5124 O O . THR B 1 250 ? 2.572 -7.074 3.832 1 98.56 250 THR B O 1
ATOM 5127 N N . VAL B 1 251 ? 4.691 -6.828 4.512 1 98.88 251 VAL B N 1
ATOM 5128 C CA . VAL B 1 251 ? 5.012 -8.195 4.113 1 98.88 251 VAL B CA 1
ATOM 5129 C C . VAL B 1 251 ? 5.004 -9.109 5.336 1 98.88 251 VAL B C 1
ATOM 5131 O O . VAL B 1 251 ? 5.398 -8.695 6.43 1 98.88 251 VAL B O 1
ATOM 5134 N N . ILE B 1 252 ? 4.535 -10.242 5.156 1 98.88 252 ILE B N 1
ATOM 5135 C CA . ILE B 1 252 ? 4.559 -11.32 6.137 1 98.88 252 ILE B CA 1
ATOM 5136 C C . ILE B 1 252 ? 4.922 -12.633 5.449 1 98.88 252 ILE B C 1
ATOM 5138 O O . ILE B 1 252 ? 4.445 -12.922 4.348 1 98.88 252 ILE B O 1
ATOM 5142 N N . MET B 1 253 ? 5.875 -13.445 6.09 1 98.88 253 MET B N 1
ATOM 5143 C CA . MET B 1 253 ? 6.387 -14.523 5.242 1 98.88 253 MET B CA 1
ATOM 5144 C C . MET B 1 253 ? 6.715 -15.758 6.07 1 98.88 253 MET B C 1
ATOM 5146 O O . MET B 1 253 ? 7.164 -15.641 7.211 1 98.88 253 MET B O 1
ATOM 5150 N N . ALA B 1 254 ? 6.379 -16.859 5.531 1 98.81 254 ALA B N 1
ATOM 5151 C CA . ALA B 1 254 ? 6.977 -18.109 5.977 1 98.81 254 ALA B CA 1
ATOM 5152 C C . ALA B 1 254 ? 8.344 -18.328 5.328 1 98.81 254 ALA B C 1
ATOM 5154 O O . ALA B 1 254 ? 8.477 -18.234 4.105 1 98.81 254 ALA B O 1
ATOM 5155 N N . VAL B 1 255 ? 9.32 -18.562 6.117 1 98.75 255 VAL B N 1
ATOM 5156 C CA . VAL B 1 255 ? 10.68 -18.781 5.652 1 98.75 255 VAL B CA 1
ATOM 5157 C C . VAL B 1 255 ? 11.031 -20.266 5.777 1 98.75 255 VAL B C 1
ATOM 5159 O O . VAL B 1 255 ? 11.008 -20.828 6.879 1 98.75 255 VAL B O 1
ATOM 5162 N N . VAL B 1 256 ? 11.359 -20.875 4.66 1 98.19 256 VAL B N 1
ATOM 5163 C CA . VAL B 1 256 ? 11.719 -22.281 4.625 1 98.19 256 VAL B CA 1
ATOM 5164 C C . VAL B 1 256 ? 13.242 -22.422 4.574 1 98.19 256 VAL B C 1
ATOM 5166 O O . VAL B 1 256 ? 13.922 -21.641 3.918 1 98.19 256 VAL B O 1
ATOM 5169 N N . SER B 1 257 ? 13.75 -23.453 5.277 1 97.88 257 SER B N 1
ATOM 5170 C CA . SER B 1 257 ? 15.188 -23.703 5.297 1 97.88 257 SER B CA 1
ATOM 5171 C C . SER B 1 257 ? 15.695 -24.109 3.918 1 97.88 257 SER B C 1
ATOM 5173 O O . SER B 1 257 ? 14.906 -24.5 3.051 1 97.88 257 SER B O 1
ATOM 5175 N N . ALA B 1 258 ? 16.984 -24.047 3.76 1 96.69 258 ALA B N 1
ATOM 5176 C CA . ALA B 1 258 ? 17.609 -24.359 2.477 1 96.69 258 ALA B CA 1
ATOM 5177 C C . ALA B 1 258 ? 17.328 -25.812 2.074 1 96.69 258 ALA B C 1
ATOM 5179 O O . ALA B 1 258 ? 17.141 -26.109 0.892 1 96.69 258 ALA B O 1
ATOM 5180 N N . ASP B 1 259 ? 17.234 -26.688 3.031 1 94.69 259 ASP B N 1
ATOM 5181 C CA . ASP B 1 259 ? 16.984 -28.094 2.73 1 94.69 259 ASP B CA 1
ATOM 5182 C C . ASP B 1 259 ? 15.5 -28.391 2.652 1 94.69 259 ASP B C 1
ATOM 5184 O O . ASP B 1 259 ? 15.102 -29.531 2.387 1 94.69 259 ASP B O 1
ATOM 5188 N N . GLY B 1 260 ? 14.656 -27.391 2.963 1 94.56 260 GLY B N 1
ATOM 5189 C CA . GLY B 1 260 ? 13.219 -27.5 2.77 1 94.56 260 GLY B CA 1
ATOM 5190 C C . GLY B 1 260 ? 12.531 -28.281 3.879 1 94.56 260 GLY B C 1
ATOM 5191 O O . GLY B 1 260 ? 11.398 -28.734 3.713 1 94.56 260 GLY B O 1
ATOM 5192 N N . LYS B 1 261 ? 13.156 -28.359 5.055 1 95.31 261 LYS B N 1
ATOM 5193 C CA . LYS B 1 261 ? 12.617 -29.266 6.074 1 95.31 261 LYS B CA 1
ATOM 5194 C C . LYS B 1 261 ? 12.109 -28.469 7.281 1 95.31 261 LYS B C 1
ATOM 5196 O O . LYS B 1 261 ? 11.398 -29.016 8.125 1 95.31 261 LYS B O 1
ATOM 5201 N N . LYS B 1 262 ? 12.5 -27.25 7.379 1 97.62 262 LYS B N 1
ATOM 5202 C CA . LYS B 1 262 ? 12.18 -26.453 8.562 1 97.62 262 LYS B CA 1
ATOM 5203 C C . LYS B 1 262 ? 11.555 -25.125 8.172 1 97.62 262 LYS B C 1
ATOM 5205 O O . LYS B 1 262 ? 11.703 -24.672 7.035 1 97.62 262 LYS B O 1
ATOM 5210 N N . ILE B 1 263 ? 10.852 -24.547 9.062 1 98.5 263 ILE B N 1
ATOM 5211 C CA . ILE B 1 263 ? 10.258 -23.219 8.938 1 98.5 263 ILE B CA 1
ATOM 5212 C C . ILE B 1 263 ? 10.789 -22.312 10.047 1 98.5 263 ILE B C 1
ATOM 5214 O O . ILE B 1 263 ? 10.82 -22.703 11.219 1 98.5 263 ILE B O 1
ATOM 5218 N N . LEU B 1 264 ? 11.242 -21.109 9.672 1 98.81 264 LEU B N 1
ATOM 5219 C CA . LEU B 1 264 ? 11.703 -20.125 10.641 1 98.81 264 LEU B CA 1
ATOM 5220 C C . LEU B 1 264 ? 10.523 -19.375 11.258 1 98.81 264 LEU B C 1
ATOM 5222 O O . LEU B 1 264 ? 9.664 -18.859 10.531 1 98.81 264 LEU B O 1
ATOM 5226 N N . LEU B 1 265 ? 10.422 -19.359 12.547 1 98.75 265 LEU B N 1
ATOM 5227 C CA . LEU B 1 265 ? 9.422 -18.562 13.266 1 98.75 265 LEU B CA 1
ATOM 5228 C C . LEU B 1 265 ? 10.078 -17.672 14.312 1 98.75 265 LEU B C 1
ATOM 5230 O O . LEU B 1 265 ? 11.172 -17.984 14.797 1 98.75 265 LEU B O 1
ATOM 5234 N N . GLY B 1 266 ? 9.445 -16.562 14.539 1 98.06 266 GLY B N 1
ATOM 5235 C CA . GLY B 1 266 ? 9.945 -15.617 15.523 1 98.06 266 GLY B CA 1
ATOM 5236 C C . GLY B 1 266 ? 8.922 -15.273 16.594 1 98.06 266 GLY B C 1
ATOM 5237 O O . GLY B 1 266 ? 7.727 -15.539 16.422 1 98.06 266 GLY B O 1
ATOM 5238 N N . ARG B 1 267 ? 9.398 -14.742 17.734 1 96.88 267 ARG B N 1
ATOM 5239 C CA . ARG B 1 267 ? 8.508 -14.312 18.812 1 96.88 267 ARG B CA 1
ATOM 5240 C C . ARG B 1 267 ? 8.992 -13.008 19.422 1 96.88 267 ARG B C 1
ATOM 5242 O O . ARG B 1 267 ? 10.188 -12.719 19.422 1 96.88 267 ARG B O 1
ATOM 5249 N N . GLN B 1 268 ? 8.039 -12.273 19.844 1 94.44 268 GLN B N 1
ATOM 5250 C CA . GLN B 1 268 ? 8.312 -11.039 20.578 1 94.44 268 GLN B CA 1
ATOM 5251 C C . GLN B 1 268 ? 8.266 -11.273 22.078 1 94.44 268 GLN B C 1
ATOM 5253 O O . GLN B 1 268 ? 7.617 -12.219 22.547 1 94.44 268 GLN B O 1
ATOM 5258 N N . LYS B 1 269 ? 8.938 -10.391 22.766 1 91.31 269 LYS B N 1
ATOM 5259 C CA . LYS B 1 269 ? 9.062 -10.523 24.203 1 91.31 269 LYS B CA 1
ATOM 5260 C C . LYS B 1 269 ? 7.699 -10.492 24.891 1 91.31 269 LYS B C 1
ATOM 5262 O O . LYS B 1 269 ? 7.457 -11.227 25.844 1 91.31 269 LYS B O 1
ATOM 5267 N N . ARG B 1 270 ? 6.789 -9.75 24.422 1 92.31 270 ARG B N 1
ATOM 5268 C CA . ARG B 1 270 ? 5.508 -9.523 25.094 1 92.31 270 ARG B CA 1
ATOM 5269 C C . ARG B 1 270 ? 4.543 -10.672 24.828 1 92.31 270 ARG B C 1
ATOM 5271 O O . ARG B 1 270 ? 3.479 -10.758 25.438 1 92.31 270 ARG B O 1
ATOM 5278 N N . TRP B 1 271 ? 4.887 -11.578 23.922 1 94.56 271 TRP B N 1
ATOM 5279 C CA . TRP B 1 271 ? 3.994 -12.68 23.594 1 94.56 271 TRP B CA 1
ATOM 5280 C C . TRP B 1 271 ? 4.07 -13.781 24.641 1 94.56 271 TRP B C 1
ATOM 5282 O O . TRP B 1 271 ? 5.074 -13.906 25.344 1 94.56 271 TRP B O 1
ATOM 5292 N N . PRO B 1 272 ? 3.014 -14.555 24.828 1 93.38 272 PRO B N 1
ATOM 5293 C CA . PRO B 1 272 ? 3.062 -15.664 25.781 1 93.38 272 PRO B CA 1
ATOM 5294 C C . PRO B 1 272 ? 4.164 -16.672 25.469 1 93.38 272 PRO B C 1
ATOM 5296 O O . PRO B 1 272 ? 4.633 -16.734 24.328 1 93.38 272 PRO B O 1
ATOM 5299 N N . PRO B 1 273 ? 4.523 -17.391 26.484 1 92.75 273 PRO B N 1
ATOM 5300 C CA . PRO B 1 273 ? 5.57 -18.375 26.266 1 92.75 273 PRO B CA 1
ATOM 5301 C C . PRO B 1 273 ? 5.23 -19.359 25.141 1 92.75 273 PRO B C 1
ATOM 5303 O O . PRO B 1 273 ? 4.074 -19.766 25 1 92.75 273 PRO B O 1
ATOM 5306 N N . ASN B 1 274 ? 6.195 -19.641 24.328 1 95.56 274 ASN B N 1
ATOM 5307 C CA . ASN B 1 274 ? 6.148 -20.656 23.281 1 95.56 274 ASN B CA 1
ATOM 5308 C C . ASN B 1 274 ? 5.285 -20.219 22.109 1 95.56 274 ASN B C 1
ATOM 5310 O O . ASN B 1 274 ? 5.008 -21 21.203 1 95.56 274 ASN B O 1
ATOM 5314 N N . TRP B 1 275 ? 4.785 -18.969 22.219 1 97.25 275 TRP B N 1
ATOM 5315 C CA . TRP B 1 275 ? 4.012 -18.422 21.094 1 97.25 275 TRP B CA 1
ATOM 5316 C C . TRP B 1 275 ? 4.926 -17.828 20.047 1 97.25 275 TRP B C 1
ATOM 5318 O O . TRP B 1 275 ? 5.715 -16.922 20.328 1 97.25 275 TRP B O 1
ATOM 5328 N N . TYR B 1 276 ? 4.898 -18.359 18.844 1 98.31 276 TYR B N 1
ATOM 5329 C CA . TYR B 1 276 ? 5.711 -17.922 17.719 1 98.31 276 TYR B CA 1
ATOM 5330 C C . TYR B 1 276 ? 4.84 -17.594 16.516 1 98.31 276 TYR B C 1
ATOM 5332 O O . TYR B 1 276 ? 3.689 -18.031 16.422 1 98.31 276 TYR B O 1
ATOM 5340 N N . SER B 1 277 ? 5.301 -16.828 15.617 1 98.5 277 SER B N 1
ATOM 5341 C CA . SER B 1 277 ? 4.645 -16.5 14.359 1 98.5 277 SER B CA 1
ATOM 5342 C C . SER B 1 277 ? 5.664 -16.281 13.25 1 98.5 277 SER B C 1
ATOM 5344 O O . SER B 1 277 ? 6.875 -16.359 13.477 1 98.5 277 SER B O 1
ATOM 5346 N N . THR B 1 278 ? 5.152 -16.141 12.031 1 98.62 278 THR B N 1
ATOM 5347 C CA . THR B 1 278 ? 6.012 -15.781 10.906 1 98.62 278 THR B CA 1
ATOM 5348 C C . THR B 1 278 ? 6.559 -14.367 11.07 1 98.62 278 THR B C 1
ATOM 5350 O O . THR B 1 278 ? 6.051 -13.586 11.883 1 98.62 278 THR B O 1
ATOM 5353 N N . LEU B 1 279 ? 7.637 -14.07 10.383 1 98.38 279 LEU B N 1
ATOM 5354 C CA . LEU B 1 279 ? 8.211 -12.727 10.406 1 98.38 279 LEU B CA 1
ATOM 5355 C C . LEU B 1 279 ? 7.395 -11.773 9.539 1 98.38 279 LEU B C 1
ATOM 5357 O O . LEU B 1 279 ? 6.73 -12.195 8.594 1 98.38 279 LEU B O 1
ATOM 5361 N N . ALA B 1 280 ? 7.398 -10.531 9.875 1 98.19 280 ALA B N 1
ATOM 5362 C CA . ALA B 1 280 ? 6.641 -9.516 9.148 1 98.19 280 ALA B CA 1
ATOM 5363 C C . ALA B 1 280 ? 7.281 -8.141 9.297 1 98.19 280 ALA B C 1
ATOM 5365 O O . ALA B 1 280 ? 8.07 -7.914 10.219 1 98.19 280 ALA B O 1
ATOM 5366 N N . GLY B 1 281 ? 6.965 -7.227 8.383 1 97.5 281 GLY B N 1
ATOM 5367 C CA . GLY B 1 281 ? 7.43 -5.852 8.438 1 97.5 281 GLY B CA 1
ATOM 5368 C C . GLY B 1 281 ? 6.863 -4.984 7.332 1 97.5 281 GLY B C 1
ATOM 5369 O O . GLY B 1 281 ? 6.352 -5.496 6.332 1 97.5 281 GLY B O 1
ATOM 5370 N N . PHE B 1 282 ? 7.039 -3.732 7.473 1 97.75 282 PHE B N 1
ATOM 5371 C CA . PHE B 1 282 ? 6.5 -2.787 6.504 1 97.75 282 PHE B CA 1
ATOM 5372 C C . PHE B 1 282 ? 7.375 -2.73 5.258 1 97.75 282 PHE B C 1
ATOM 5374 O O . PHE B 1 282 ? 8.602 -2.834 5.348 1 97.75 282 PHE B O 1
ATOM 5381 N N . LEU B 1 283 ? 6.719 -2.58 4.16 1 98.38 283 LEU B N 1
ATOM 5382 C CA . LEU B 1 283 ? 7.426 -2.27 2.924 1 98.38 283 LEU B CA 1
ATOM 5383 C C . LEU B 1 283 ? 7.973 -0.847 2.951 1 98.38 283 LEU B C 1
ATOM 5385 O O . LEU B 1 283 ? 7.289 0.076 3.402 1 98.38 283 LEU B O 1
ATOM 5389 N N . GLU B 1 284 ? 9.18 -0.64 2.508 1 98.12 284 GLU B N 1
ATOM 5390 C CA . GLU B 1 284 ? 9.75 0.699 2.385 1 98.12 284 GLU B CA 1
ATOM 5391 C C . GLU B 1 284 ? 9.586 1.238 0.966 1 98.12 284 GLU B C 1
ATOM 5393 O O . GLU B 1 284 ? 9.328 0.476 0.032 1 98.12 284 GLU B O 1
ATOM 5398 N N . PRO B 1 285 ? 9.742 2.496 0.789 1 97.94 285 PRO B N 1
ATOM 5399 C CA . PRO B 1 285 ? 9.578 3.115 -0.528 1 97.94 285 PRO B CA 1
ATOM 5400 C C . PRO B 1 285 ? 10.516 2.529 -1.578 1 97.94 285 PRO B C 1
ATOM 5402 O O . PRO B 1 285 ? 11.695 2.311 -1.3 1 97.94 285 PRO B O 1
ATOM 5405 N N . ALA B 1 286 ? 9.906 2.258 -2.703 1 97.81 286 ALA B N 1
ATOM 5406 C CA . ALA B 1 286 ? 10.648 1.901 -3.906 1 97.81 286 ALA B CA 1
ATOM 5407 C C . ALA B 1 286 ? 11.328 0.542 -3.754 1 97.81 286 ALA B C 1
ATOM 5409 O O . ALA B 1 286 ? 12.469 0.356 -4.176 1 97.81 286 ALA B O 1
ATOM 5410 N N . GLU B 1 287 ? 10.805 -0.341 -3.146 1 97.62 287 GLU B N 1
ATOM 5411 C CA . GLU B 1 287 ? 11.211 -1.741 -3.191 1 97.62 287 GLU B CA 1
ATOM 5412 C C . GLU B 1 287 ? 10.047 -2.646 -3.58 1 97.62 287 GLU B C 1
ATOM 5414 O O . GLU B 1 287 ? 8.883 -2.289 -3.379 1 97.62 287 GLU B O 1
ATOM 5419 N N . SER B 1 288 ? 10.344 -3.758 -4.215 1 98.62 288 SER B N 1
ATOM 5420 C CA . SER B 1 288 ? 9.336 -4.773 -4.504 1 98.62 288 SER B CA 1
ATOM 5421 C C . SER B 1 288 ? 8.969 -5.555 -3.25 1 98.62 288 SER B C 1
ATOM 5423 O O . SER B 1 288 ? 9.656 -5.465 -2.23 1 98.62 288 SER B O 1
ATOM 5425 N N . VAL B 1 289 ? 7.891 -6.238 -3.314 1 98.88 289 VAL B N 1
ATOM 5426 C CA . VAL B 1 289 ? 7.48 -7.105 -2.215 1 98.88 289 VAL B CA 1
ATOM 5427 C C . VAL B 1 289 ? 8.57 -8.148 -1.943 1 98.88 289 VAL B C 1
ATOM 5429 O O . VAL B 1 289 ? 8.906 -8.406 -0.788 1 98.88 289 VAL B O 1
ATOM 5432 N N . GLU B 1 290 ? 9.125 -8.695 -2.99 1 98.81 290 GLU B N 1
ATOM 5433 C CA . GLU B 1 290 ? 10.156 -9.719 -2.881 1 98.81 290 GLU B CA 1
ATOM 5434 C C . GLU B 1 290 ? 11.391 -9.18 -2.158 1 98.81 290 GLU B C 1
ATOM 5436 O O . GLU B 1 290 ? 11.938 -9.844 -1.274 1 98.81 290 GLU B O 1
ATOM 5441 N N . GLU B 1 291 ? 11.758 -7.965 -2.488 1 98.62 291 GLU B N 1
ATOM 5442 C CA . GLU B 1 291 ? 12.898 -7.324 -1.842 1 98.62 291 GLU B CA 1
ATOM 5443 C C . GLU B 1 291 ? 12.594 -7 -0.383 1 98.62 291 GLU B C 1
ATOM 5445 O O . GLU B 1 291 ? 13.461 -7.137 0.483 1 98.62 291 GLU B O 1
ATOM 5450 N N . ALA B 1 292 ? 11.398 -6.527 -0.124 1 98.81 292 ALA B N 1
ATOM 5451 C CA . ALA B 1 292 ? 11 -6.23 1.249 1 98.81 292 ALA B CA 1
ATOM 5452 C C . ALA B 1 292 ? 11.055 -7.484 2.117 1 98.81 292 ALA B C 1
ATOM 5454 O O . ALA B 1 292 ? 11.484 -7.43 3.271 1 98.81 292 ALA B O 1
ATOM 5455 N N . VAL B 1 293 ? 10.586 -8.617 1.552 1 98.88 293 VAL B N 1
ATOM 5456 C CA . VAL B 1 293 ? 10.625 -9.891 2.26 1 98.88 293 VAL B CA 1
ATOM 5457 C C . VAL B 1 293 ? 12.062 -10.234 2.635 1 98.88 293 VAL B C 1
ATOM 5459 O O . VAL B 1 293 ? 12.352 -10.547 3.791 1 98.88 293 VAL B O 1
ATOM 5462 N N . ARG B 1 294 ? 12.945 -10.117 1.713 1 98.62 294 ARG B N 1
ATOM 5463 C CA . ARG B 1 294 ? 14.344 -10.422 1.962 1 98.62 294 ARG B CA 1
ATOM 5464 C C . ARG B 1 294 ? 14.945 -9.469 2.994 1 98.62 294 ARG B C 1
ATOM 5466 O O . ARG B 1 294 ? 15.664 -9.898 3.898 1 98.62 294 ARG B O 1
ATOM 5473 N N . ARG B 1 295 ? 14.617 -8.188 2.873 1 98.25 295 ARG B N 1
ATOM 5474 C CA . ARG B 1 295 ? 15.164 -7.184 3.783 1 98.25 295 ARG B CA 1
ATOM 5475 C C . ARG B 1 295 ? 14.68 -7.426 5.211 1 98.25 295 ARG B C 1
ATOM 5477 O O . ARG B 1 295 ? 15.484 -7.473 6.141 1 98.25 295 ARG B O 1
ATOM 5484 N N . GLU B 1 296 ? 13.383 -7.578 5.367 1 98.19 296 GLU B N 1
ATOM 5485 C CA . GLU B 1 296 ? 12.797 -7.734 6.695 1 98.19 296 GLU B CA 1
ATOM 5486 C C . GLU B 1 296 ? 13.305 -9.008 7.371 1 98.19 296 GLU B C 1
ATOM 5488 O O . GLU B 1 296 ? 13.562 -9.016 8.578 1 98.19 296 GLU B O 1
ATOM 5493 N N . VAL B 1 297 ? 13.43 -10.109 6.625 1 98.62 297 VAL B N 1
ATOM 5494 C CA . VAL B 1 297 ? 13.922 -11.359 7.188 1 98.62 297 VAL B CA 1
ATOM 5495 C C . VAL B 1 297 ? 15.367 -11.18 7.648 1 98.62 297 VAL B C 1
ATOM 5497 O O . VAL B 1 297 ? 15.734 -11.617 8.742 1 98.62 297 VAL B O 1
ATOM 5500 N N . TRP B 1 298 ? 16.156 -10.523 6.852 1 98 298 TRP B N 1
ATOM 5501 C CA . TRP B 1 298 ? 17.547 -10.281 7.23 1 98 298 TRP B CA 1
ATOM 5502 C C . TRP B 1 298 ? 17.625 -9.375 8.453 1 98 298 TRP B C 1
ATOM 5504 O O . TRP B 1 298 ? 18.391 -9.656 9.391 1 98 298 TRP B O 1
ATOM 5514 N N . GLU B 1 299 ? 16.875 -8.305 8.469 1 97.31 299 GLU B N 1
ATOM 5515 C CA . GLU B 1 299 ? 16.922 -7.352 9.578 1 97.31 299 GLU B CA 1
ATOM 5516 C C . GLU B 1 299 ? 16.5 -8.008 10.883 1 97.31 299 GLU B C 1
ATOM 5518 O O . GLU B 1 299 ? 17.078 -7.758 11.938 1 97.31 299 GLU B O 1
ATOM 5523 N N . GLU B 1 300 ? 15.469 -8.875 10.805 1 97.12 300 GLU B N 1
ATOM 5524 C CA . GLU B 1 300 ? 14.859 -9.422 12.023 1 97.12 300 GLU B CA 1
ATOM 5525 C C . GLU B 1 300 ? 15.602 -10.672 12.492 1 97.12 300 GLU B C 1
ATOM 5527 O O . GLU B 1 300 ? 15.617 -10.977 13.68 1 97.12 300 GLU B O 1
ATOM 5532 N N . SER B 1 301 ? 16.234 -11.422 11.523 1 97.75 301 SER B N 1
ATOM 5533 C CA . SER B 1 301 ? 16.719 -12.742 11.922 1 97.75 301 SER B CA 1
ATOM 5534 C C . SER B 1 301 ? 18.109 -13.016 11.367 1 97.75 301 SER B C 1
ATOM 5536 O O . SER B 1 301 ? 18.75 -14.016 11.703 1 97.75 301 SER B O 1
ATOM 5538 N N . GLY B 1 302 ? 18.625 -12.164 10.5 1 96.88 302 GLY B N 1
ATOM 5539 C CA . GLY B 1 302 ? 19.938 -12.352 9.906 1 96.88 302 GLY B CA 1
ATOM 5540 C C . GLY B 1 302 ? 19.938 -13.336 8.75 1 96.88 302 GLY B C 1
ATOM 5541 O O . GLY B 1 302 ? 20.953 -13.5 8.07 1 96.88 302 GLY B O 1
ATOM 5542 N N . ILE B 1 303 ? 18.812 -13.93 8.406 1 98.44 303 ILE B N 1
ATOM 5543 C CA . ILE B 1 303 ? 18.734 -14.992 7.41 1 98.44 303 ILE B CA 1
ATOM 5544 C C . ILE B 1 303 ? 18.719 -14.383 6.008 1 98.44 303 ILE B C 1
ATOM 5546 O O . ILE B 1 303 ? 18.031 -13.383 5.766 1 98.44 303 ILE B O 1
ATOM 5550 N N . HIS B 1 304 ? 19.422 -15.008 5.086 1 98.25 304 HIS B N 1
ATOM 5551 C CA . HIS B 1 304 ? 19.453 -14.602 3.686 1 98.25 304 HIS B CA 1
ATOM 5552 C C . HIS B 1 304 ? 18.516 -15.469 2.844 1 98.25 304 HIS B C 1
ATOM 5554 O O . HIS B 1 304 ? 18.641 -16.688 2.838 1 98.25 304 HIS B O 1
ATOM 5560 N N . LEU B 1 305 ? 17.672 -14.812 2.111 1 98.44 305 LEU B N 1
ATOM 5561 C CA . LEU B 1 305 ? 16.703 -15.523 1.302 1 98.44 305 LEU B CA 1
ATOM 5562 C C . LEU B 1 305 ? 17.062 -15.461 -0.177 1 98.44 305 LEU B C 1
ATOM 5564 O O . LEU B 1 305 ? 17.609 -14.461 -0.644 1 98.44 305 LEU B O 1
ATOM 5568 N N . GLY B 1 306 ? 16.75 -16.562 -0.863 1 97.81 306 GLY B N 1
ATOM 5569 C CA . GLY B 1 306 ? 16.766 -16.594 -2.316 1 97.81 306 GLY B CA 1
ATOM 5570 C C . GLY B 1 306 ? 15.398 -16.328 -2.93 1 97.81 306 GLY B C 1
ATOM 5571 O O . GLY B 1 306 ? 14.859 -15.227 -2.789 1 97.81 306 GLY B O 1
ATOM 5572 N N . ARG B 1 307 ? 14.766 -17.391 -3.48 1 97.69 307 ARG B N 1
ATOM 5573 C CA . ARG B 1 307 ? 13.5 -17.297 -4.195 1 97.69 307 ARG B CA 1
ATOM 5574 C C . ARG B 1 307 ? 12.359 -16.969 -3.238 1 97.69 307 ARG B C 1
ATOM 5576 O O . ARG B 1 307 ? 12.258 -17.547 -2.158 1 97.69 307 ARG B O 1
ATOM 5583 N N . VAL B 1 308 ? 11.586 -15.953 -3.57 1 98.5 308 VAL B N 1
ATOM 5584 C CA . VAL B 1 308 ? 10.398 -15.555 -2.836 1 98.5 308 VAL B CA 1
ATOM 5585 C C . VAL B 1 308 ? 9.164 -15.68 -3.732 1 98.5 308 VAL B C 1
ATOM 5587 O O . VAL B 1 308 ? 9.211 -15.305 -4.91 1 98.5 308 VAL B O 1
ATOM 5590 N N . VAL B 1 309 ? 8.078 -16.25 -3.229 1 97.94 309 VAL B N 1
ATOM 5591 C CA . VAL B 1 309 ? 6.816 -16.359 -3.945 1 97.94 309 VAL B CA 1
ATOM 5592 C C . VAL B 1 309 ? 5.688 -15.766 -3.109 1 97.94 309 VAL B C 1
ATOM 5594 O O . VAL B 1 309 ? 5.562 -16.062 -1.921 1 97.94 309 VAL B O 1
ATOM 5597 N N . ILE B 1 310 ? 4.914 -14.906 -3.705 1 98.44 310 ILE B N 1
ATOM 5598 C CA . ILE B 1 310 ? 3.766 -14.328 -3.014 1 98.44 310 ILE B CA 1
ATOM 5599 C C . ILE B 1 310 ? 2.609 -15.328 -3.01 1 98.44 310 ILE B C 1
ATOM 5601 O O . ILE B 1 310 ? 2.248 -15.875 -4.055 1 98.44 310 ILE B O 1
ATOM 5605 N N . HIS B 1 311 ? 2.051 -15.578 -1.861 1 98 311 HIS B N 1
ATOM 5606 C CA . HIS B 1 311 ? 1.056 -16.625 -1.655 1 98 311 HIS B CA 1
ATOM 5607 C C . HIS B 1 311 ? -0.358 -16.047 -1.675 1 98 311 HIS B C 1
ATOM 5609 O O . HIS B 1 311 ? -1.202 -16.5 -2.453 1 98 311 HIS B O 1
ATOM 5615 N N . SER B 1 312 ? -0.666 -15.109 -0.898 1 98.38 312 SER B N 1
ATOM 5616 C CA . SER B 1 312 ? -1.986 -14.516 -0.728 1 98.38 312 SER B CA 1
ATOM 5617 C C . SER B 1 312 ? -1.903 -13.203 0.039 1 98.38 312 SER B C 1
ATOM 5619 O O . SER B 1 312 ? -0.835 -12.828 0.531 1 98.38 312 SER B O 1
ATOM 5621 N N . THR B 1 313 ? -3.041 -12.5 0.092 1 98.88 313 THR B N 1
ATOM 5622 C CA . THR B 1 313 ? -3.023 -11.219 0.788 1 98.88 313 THR B CA 1
ATOM 5623 C C . THR B 1 313 ? -4.207 -11.102 1.742 1 98.88 313 THR B C 1
ATOM 5625 O O . THR B 1 313 ? -5.211 -11.797 1.579 1 98.88 313 THR B O 1
ATOM 5628 N N . GLN B 1 314 ? -4.051 -10.266 2.756 1 98.81 314 GLN B N 1
ATOM 5629 C CA . GLN B 1 314 ? -5.051 -10.07 3.799 1 98.81 314 GLN B CA 1
ATOM 5630 C C . GLN B 1 314 ? -5.184 -8.594 4.156 1 98.81 314 GLN B C 1
ATOM 5632 O O . GLN B 1 314 ? -4.219 -7.965 4.602 1 98.81 314 GLN B O 1
ATOM 5637 N N . PRO B 1 315 ? -6.414 -8.055 3.951 1 98.5 315 PRO B N 1
ATOM 5638 C CA . PRO B 1 315 ? -6.621 -6.719 4.52 1 98.5 315 PRO B CA 1
ATOM 5639 C C . PRO B 1 315 ? -6.535 -6.703 6.043 1 98.5 315 PRO B C 1
ATOM 5641 O O . PRO B 1 315 ? -6.934 -7.672 6.695 1 98.5 315 PRO B O 1
ATOM 5644 N N . TRP B 1 316 ? -6.023 -5.672 6.582 1 98.19 316 TRP B N 1
ATOM 5645 C CA . TRP B 1 316 ? -5.887 -5.496 8.023 1 98.19 316 TRP B CA 1
ATOM 5646 C C . TRP B 1 316 ? -6.207 -4.059 8.43 1 98.19 316 TRP B C 1
ATOM 5648 O O . TRP B 1 316 ? -5.34 -3.184 8.367 1 98.19 316 TRP B O 1
ATOM 5658 N N . PRO B 1 317 ? -7.426 -3.789 8.922 1 97.25 317 PRO B N 1
ATOM 5659 C CA . PRO B 1 317 ? -7.898 -2.418 9.133 1 97.25 317 PRO B CA 1
ATOM 5660 C C . PRO B 1 317 ? -7.414 -1.827 10.461 1 97.25 317 PRO B C 1
ATOM 5662 O O . PRO B 1 317 ? -8.148 -1.076 11.109 1 97.25 317 PRO B O 1
ATOM 5665 N N . TYR B 1 318 ? -6.223 -2.189 10.969 1 95 318 TYR B N 1
ATOM 5666 C CA . TYR B 1 318 ? -5.652 -1.702 12.219 1 95 318 TYR B CA 1
ATOM 5667 C C . TYR B 1 318 ? -4.273 -1.094 11.992 1 95 318 TYR B C 1
ATOM 5669 O O . TYR B 1 318 ? -3.254 -1.741 12.234 1 95 318 TYR B O 1
ATOM 5677 N N . PRO B 1 319 ? -4.098 0.164 11.578 1 92.44 319 PRO B N 1
ATOM 5678 C CA . PRO B 1 319 ? -5.289 0.922 11.188 1 92.44 319 PRO B CA 1
ATOM 5679 C C . PRO B 1 319 ? -5.602 0.806 9.695 1 92.44 319 PRO B C 1
ATOM 5681 O O . PRO B 1 319 ? -6.746 1.013 9.281 1 92.44 319 PRO B O 1
ATOM 5684 N N . ALA B 1 320 ? -4.633 0.586 8.82 1 95.56 320 ALA B N 1
ATOM 5685 C CA . ALA B 1 320 ? -4.816 0.659 7.371 1 95.56 320 ALA B CA 1
ATOM 5686 C C . ALA B 1 320 ? -3.736 -0.14 6.641 1 95.56 320 ALA B C 1
ATOM 5688 O O . ALA B 1 320 ? -2.984 0.412 5.836 1 95.56 320 ALA B O 1
ATOM 5689 N N . ASN B 1 321 ? -3.748 -1.447 6.848 1 97.94 321 ASN B N 1
ATOM 5690 C CA . ASN B 1 321 ? -2.656 -2.264 6.328 1 97.94 321 ASN B CA 1
ATOM 5691 C C . ASN B 1 321 ? -3.154 -3.285 5.309 1 97.94 321 ASN B C 1
ATOM 5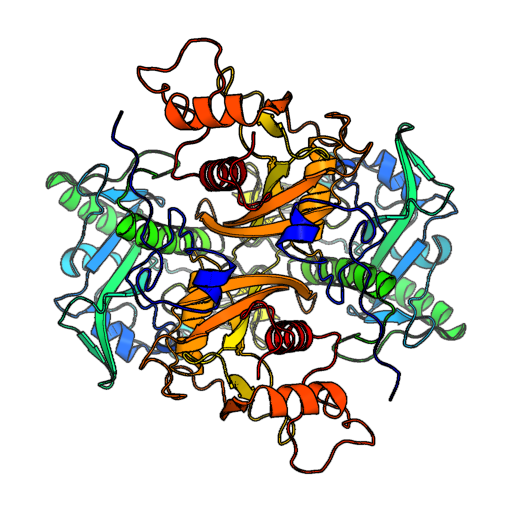693 O O . ASN B 1 321 ? -4.32 -3.688 5.348 1 97.94 321 ASN B O 1
ATOM 5697 N N . LEU B 1 322 ? -2.361 -3.58 4.402 1 98.81 322 LEU B N 1
ATOM 5698 C CA . LEU B 1 322 ? -2.451 -4.742 3.525 1 98.81 322 LEU B CA 1
ATOM 5699 C C . LEU B 1 322 ? -1.32 -5.727 3.809 1 98.81 322 LEU B C 1
ATOM 5701 O O . LEU B 1 322 ? -0.156 -5.438 3.529 1 98.81 322 LEU B O 1
ATOM 5705 N N . MET B 1 323 ? -1.661 -6.883 4.371 1 98.81 323 MET B N 1
ATOM 5706 C CA . MET B 1 323 ? -0.672 -7.934 4.598 1 98.81 323 MET B CA 1
ATOM 5707 C C . MET B 1 323 ? -0.446 -8.75 3.334 1 98.81 323 MET B C 1
ATOM 5709 O O . MET B 1 323 ? -1.377 -9.375 2.816 1 98.81 323 MET B O 1
ATOM 5713 N N . ILE B 1 324 ? 0.74 -8.695 2.854 1 98.94 324 ILE B N 1
ATOM 5714 C CA . ILE B 1 324 ? 1.111 -9.484 1.684 1 98.94 324 ILE B CA 1
ATOM 5715 C C . ILE B 1 324 ? 1.918 -10.703 2.117 1 98.94 324 ILE B C 1
ATOM 5717 O O . ILE B 1 324 ? 3.08 -10.578 2.512 1 98.94 324 ILE B O 1
ATOM 5721 N N . GLY B 1 325 ? 1.253 -11.828 2.021 1 98.94 325 GLY B N 1
ATOM 5722 C CA . GLY B 1 325 ? 1.846 -13.086 2.463 1 98.94 325 GLY B CA 1
ATOM 5723 C C . GLY B 1 325 ? 2.719 -13.734 1.408 1 98.94 325 GLY B C 1
ATOM 5724 O O . GLY B 1 325 ? 2.299 -13.898 0.26 1 98.94 325 GLY B O 1
ATOM 5725 N N . ALA B 1 326 ? 3.928 -14.141 1.847 1 98.88 326 ALA B N 1
ATOM 5726 C CA . ALA B 1 326 ? 4.875 -14.75 0.919 1 98.88 326 ALA B CA 1
ATOM 5727 C C . ALA B 1 326 ? 5.574 -15.945 1.56 1 98.88 326 ALA B C 1
ATOM 5729 O O . ALA B 1 326 ? 5.488 -16.141 2.773 1 98.88 326 ALA B O 1
ATOM 5730 N N . VAL B 1 327 ? 6.141 -16.75 0.728 1 98.75 327 VAL B N 1
ATOM 5731 C CA . VAL B 1 327 ? 7.031 -17.828 1.141 1 98.75 327 VAL B CA 1
ATOM 5732 C C . VAL B 1 327 ? 8.422 -17.609 0.545 1 98.75 327 VAL B C 1
ATOM 5734 O O . VAL B 1 327 ? 8.555 -17.375 -0.659 1 98.75 327 VAL B O 1
ATOM 5737 N N . GLY B 1 328 ? 9.383 -17.516 1.366 1 98.56 328 GLY B N 1
ATOM 5738 C CA . GLY B 1 328 ? 10.773 -17.422 0.943 1 98.56 328 GLY B CA 1
ATOM 5739 C C . GLY B 1 328 ? 11.609 -18.609 1.377 1 98.56 328 GLY B C 1
ATOM 5740 O O . GLY B 1 328 ? 11.336 -19.219 2.412 1 98.56 328 GLY B O 1
ATOM 5741 N N . GLN B 1 329 ? 12.609 -18.891 0.613 1 98.38 329 GLN B N 1
ATOM 5742 C CA . GLN B 1 329 ? 13.5 -20 0.977 1 98.38 329 GLN B CA 1
ATOM 5743 C C . GLN B 1 329 ? 14.922 -19.5 1.206 1 98.38 329 GLN B C 1
ATOM 5745 O O . GLN B 1 329 ? 15.461 -18.75 0.392 1 98.38 329 GLN B O 1
ATOM 5750 N N . ALA B 1 330 ? 15.5 -19.906 2.33 1 98.5 330 ALA B N 1
ATOM 5751 C CA . ALA B 1 330 ? 16.875 -19.547 2.668 1 98.5 330 ALA B CA 1
ATOM 5752 C C . ALA B 1 330 ? 17.859 -20.125 1.659 1 98.5 330 ALA B C 1
ATOM 5754 O O . ALA B 1 330 ? 17.641 -21.219 1.126 1 98.5 330 ALA B O 1
ATOM 5755 N N . ILE B 1 331 ? 18.891 -19.375 1.395 1 98.19 331 ILE B N 1
ATOM 5756 C CA . ILE B 1 331 ? 19.953 -19.906 0.549 1 98.19 331 ILE B CA 1
ATOM 5757 C C . ILE B 1 331 ? 20.891 -20.781 1.381 1 98.19 331 ILE B C 1
ATOM 5759 O O . ILE B 1 331 ? 20.938 -20.656 2.607 1 98.19 331 ILE B O 1
ATOM 5763 N N . PRO B 1 332 ? 21.672 -21.625 0.645 1 96.69 332 PRO B N 1
ATOM 5764 C CA . PRO B 1 332 ? 22.672 -22.375 1.402 1 96.69 332 PRO B CA 1
ATOM 5765 C C . PRO B 1 332 ? 23.656 -21.469 2.158 1 96.69 332 PRO B C 1
ATOM 5767 O O . PRO B 1 332 ? 24.078 -20.438 1.632 1 96.69 332 PRO B O 1
ATOM 5770 N N . GLU B 1 333 ? 23.984 -21.672 3.402 1 93.25 333 GLU B N 1
ATOM 5771 C CA . GLU B 1 333 ? 24.906 -20.938 4.262 1 93.25 333 GLU B CA 1
ATOM 5772 C C . GLU B 1 333 ? 24.281 -19.609 4.707 1 93.25 333 GLU B C 1
ATOM 5774 O O . GLU B 1 333 ? 24.969 -18.781 5.309 1 93.25 333 GLU B O 1
ATOM 5779 N N . GLY B 1 334 ? 23.062 -19.391 4.395 1 96.56 334 GLY B N 1
ATOM 5780 C CA . GLY B 1 334 ? 22.391 -18.172 4.797 1 96.56 334 GLY B CA 1
ATOM 5781 C C . GLY B 1 334 ? 21.406 -18.375 5.938 1 96.56 334 GLY B C 1
ATOM 5782 O O . GLY B 1 334 ? 20.453 -17.609 6.094 1 96.56 334 GLY B O 1
ATOM 5783 N N . GLU B 1 335 ? 21.594 -19.391 6.801 1 97.62 335 GLU B N 1
ATOM 5784 C CA . GLU B 1 335 ? 20.562 -19.797 7.75 1 97.62 335 GLU B CA 1
ATOM 5785 C C . GLU B 1 335 ? 20.953 -19.438 9.18 1 97.62 335 GLU B C 1
ATOM 5787 O O . GLU B 1 335 ? 20.234 -19.766 10.125 1 97.62 335 GLU B O 1
ATOM 5792 N N . THR B 1 336 ? 22.078 -18.781 9.352 1 97.25 336 THR B N 1
ATOM 5793 C CA . THR B 1 336 ? 22.516 -18.438 10.695 1 97.25 336 THR B CA 1
ATOM 5794 C C . THR B 1 336 ? 21.672 -17.312 11.273 1 97.25 336 THR B C 1
ATOM 5796 O O . THR B 1 336 ? 21.594 -16.219 10.695 1 97.25 336 THR B O 1
ATOM 5799 N N . ILE B 1 337 ? 21.109 -17.531 12.398 1 97.56 337 ILE B N 1
ATOM 5800 C CA . ILE B 1 337 ? 20.219 -16.562 13.023 1 97.56 337 ILE B CA 1
ATOM 5801 C C . ILE B 1 337 ? 21.031 -15.492 13.734 1 97.56 337 ILE B C 1
ATOM 5803 O O . ILE B 1 337 ? 21.953 -15.805 14.492 1 97.56 337 ILE B O 1
ATOM 5807 N N . HIS B 1 338 ? 20.781 -14.305 13.445 1 95.38 338 HIS B N 1
ATOM 5808 C CA . HIS B 1 338 ? 21.328 -13.125 14.109 1 95.38 338 HIS B CA 1
ATOM 5809 C C . HIS B 1 338 ? 20.234 -12.109 14.43 1 95.38 338 HIS B C 1
ATOM 5811 O O . HIS B 1 338 ? 19.656 -11.508 13.523 1 95.38 338 HIS B O 1
ATOM 5817 N N . LEU B 1 339 ? 19.953 -11.883 15.727 1 95 339 LEU B N 1
ATOM 5818 C CA . LEU B 1 339 ? 18.844 -11.031 16.141 1 95 339 LEU B CA 1
ATOM 5819 C C . LEU B 1 339 ? 19.344 -9.641 16.531 1 95 339 LEU B C 1
ATOM 5821 O O . LEU B 1 339 ? 18.594 -8.844 17.109 1 95 339 LEU B O 1
ATOM 5825 N N . GLY B 1 340 ? 20.531 -9.273 16.172 1 90.94 340 GLY B N 1
ATOM 5826 C CA . GLY B 1 340 ? 21.172 -8.078 16.703 1 90.94 340 GLY B CA 1
ATOM 5827 C C . GLY B 1 340 ? 21.031 -6.871 15.797 1 90.94 340 GLY B C 1
ATOM 5828 O O . GLY B 1 340 ? 21.438 -5.766 16.156 1 90.94 340 GLY B O 1
ATOM 5829 N N . HIS B 1 341 ? 20.469 -7.082 14.547 1 90.31 341 HIS B N 1
ATOM 5830 C CA . HIS B 1 341 ? 20.312 -5.918 13.68 1 90.31 341 HIS B CA 1
ATOM 5831 C C . HIS B 1 341 ? 19.25 -4.965 14.203 1 90.31 341 HIS B C 1
ATOM 5833 O O . HIS B 1 341 ? 19.562 -3.865 14.664 1 90.31 341 HIS B O 1
ATOM 5839 N N . ASP B 1 342 ? 17.969 -5.539 14.195 1 82.25 342 ASP B N 1
ATOM 5840 C CA . ASP B 1 342 ? 16.797 -4.789 14.641 1 82.25 342 ASP B CA 1
ATOM 5841 C C . ASP B 1 342 ? 16.203 -5.41 15.906 1 82.25 342 ASP B C 1
ATOM 5843 O O . ASP B 1 342 ? 15.742 -6.551 15.883 1 82.25 342 ASP B O 1
ATOM 5847 N N . ALA B 1 343 ? 16.562 -5.066 16.984 1 81.56 343 ALA B N 1
ATOM 5848 C CA . ALA B 1 343 ? 16.203 -5.652 18.281 1 81.56 343 ALA B CA 1
ATOM 5849 C C . ALA B 1 343 ? 14.688 -5.762 18.438 1 81.56 343 ALA B C 1
ATOM 5851 O O . ALA B 1 343 ? 14.148 -5.461 19.5 1 81.56 343 ALA B O 1
ATOM 5852 N N . GLU B 1 344 ? 14.016 -6.336 17.375 1 85.81 344 GLU B N 1
ATOM 5853 C CA . GLU B 1 344 ? 12.562 -6.465 17.422 1 85.81 344 GLU B CA 1
ATOM 5854 C C . GLU B 1 344 ? 12.148 -7.809 18 1 85.81 344 GLU B C 1
ATOM 5856 O O . GLU B 1 344 ? 11.172 -7.887 18.75 1 85.81 344 GLU B O 1
ATOM 5861 N N . LEU B 1 345 ? 12.906 -8.875 17.672 1 93.75 345 LEU B N 1
ATOM 5862 C CA . LEU B 1 345 ? 12.547 -10.219 18.094 1 93.75 345 LEU B CA 1
ATOM 5863 C C . LEU B 1 345 ? 13.328 -10.625 19.328 1 93.75 345 LEU B C 1
ATOM 5865 O O . LEU B 1 345 ? 14.523 -10.344 19.438 1 93.75 345 LEU B O 1
ATOM 5869 N N . GLU B 1 346 ? 12.609 -11.234 20.25 1 95.38 346 GLU B N 1
ATOM 5870 C CA . GLU B 1 346 ? 13.25 -11.836 21.406 1 95.38 346 GLU B CA 1
ATOM 5871 C C . GLU B 1 346 ? 13.922 -13.164 21.047 1 95.38 346 GLU B C 1
ATOM 5873 O O . GLU B 1 346 ? 14.953 -13.516 21.609 1 95.38 346 GLU B O 1
ATOM 5878 N N . ASP B 1 347 ? 13.258 -13.805 20.172 1 96.62 347 ASP B N 1
ATOM 5879 C CA . ASP B 1 347 ? 13.734 -15.133 19.781 1 96.62 347 ASP B CA 1
ATOM 5880 C C . ASP B 1 347 ? 13.312 -15.469 18.359 1 96.62 347 ASP B C 1
ATOM 5882 O O . ASP B 1 347 ? 12.367 -14.883 17.828 1 96.62 347 ASP B O 1
ATOM 5886 N N . ALA B 1 348 ? 14.102 -16.266 17.703 1 97.75 348 ALA B N 1
ATOM 5887 C CA . ALA B 1 348 ? 13.812 -16.891 16.406 1 97.75 348 ALA B CA 1
ATOM 5888 C C . ALA B 1 348 ? 14.391 -18.312 16.344 1 97.75 348 ALA B C 1
ATOM 5890 O O . ALA B 1 348 ? 15.5 -18.547 16.812 1 97.75 348 ALA B O 1
ATOM 5891 N N . LYS B 1 349 ? 13.547 -19.234 15.805 1 97.81 349 LYS B N 1
ATOM 5892 C CA . LYS B 1 349 ? 13.953 -20.625 15.797 1 97.81 349 LYS B CA 1
ATOM 5893 C C . LYS B 1 349 ? 13.477 -21.344 14.531 1 97.81 349 LYS B C 1
ATOM 5895 O O . LYS B 1 349 ? 12.438 -20.984 13.969 1 97.81 349 LYS B O 1
ATOM 5900 N N . TRP B 1 350 ? 14.328 -22.266 14.156 1 98.5 350 TRP B N 1
ATOM 5901 C CA . TRP B 1 350 ? 13.898 -23.203 13.117 1 98.5 350 TRP B CA 1
ATOM 5902 C C . TRP B 1 350 ? 13.062 -24.328 13.719 1 98.5 350 TRP B C 1
ATOM 5904 O O . TRP B 1 350 ? 13.508 -25.016 14.648 1 98.5 350 TRP B O 1
ATOM 5914 N N . PHE B 1 351 ? 11.883 -24.516 13.219 1 98.44 351 PHE B N 1
ATOM 5915 C CA . PHE B 1 351 ? 11.016 -25.625 13.617 1 98.44 351 PHE B CA 1
ATOM 5916 C C . PHE B 1 351 ? 10.852 -26.609 12.469 1 98.44 351 PHE B C 1
ATOM 5918 O O . PHE B 1 351 ? 10.719 -26.219 11.312 1 98.44 351 PHE B O 1
ATOM 5925 N N . THR B 1 352 ? 10.836 -27.859 12.812 1 97.62 352 THR B N 1
ATOM 5926 C CA . THR B 1 352 ? 10.586 -28.875 11.781 1 97.62 352 THR B CA 1
ATOM 5927 C C . THR B 1 352 ? 9.148 -28.766 11.266 1 97.62 352 THR B C 1
ATOM 5929 O O . THR B 1 352 ? 8.273 -28.234 11.953 1 97.62 352 THR B O 1
ATOM 5932 N N . ALA B 1 353 ? 8.977 -29.25 10.062 1 96.38 353 ALA B N 1
ATOM 5933 C CA . ALA B 1 353 ? 7.633 -29.266 9.492 1 96.38 353 ALA B CA 1
ATOM 5934 C C . ALA B 1 353 ? 6.668 -30.031 10.391 1 96.38 353 ALA B C 1
ATOM 5936 O O . ALA B 1 353 ? 5.5 -29.656 10.516 1 96.38 353 ALA B O 1
ATOM 5937 N N . GLU B 1 354 ? 7.133 -31.047 11.023 1 96.25 354 GLU B N 1
ATOM 5938 C CA . GLU B 1 354 ? 6.301 -31.859 11.898 1 96.25 354 GLU B CA 1
ATOM 5939 C C . GLU B 1 354 ? 5.871 -31.094 13.141 1 96.25 354 GLU B C 1
ATOM 5941 O O . GLU B 1 354 ? 4.715 -31.172 13.562 1 96.25 354 GLU B O 1
ATOM 5946 N N . GLU B 1 355 ? 6.801 -30.359 13.703 1 97.25 355 GLU B N 1
ATOM 5947 C CA . GLU B 1 355 ? 6.473 -29.531 14.852 1 97.25 355 GLU B CA 1
ATOM 5948 C C . GLU B 1 355 ? 5.406 -28.5 14.5 1 97.25 355 GLU B C 1
ATOM 5950 O O . GLU B 1 355 ? 4.469 -28.281 15.273 1 97.25 355 GLU B O 1
ATOM 5955 N N . VAL B 1 356 ? 5.555 -27.906 13.328 1 98.12 356 VAL B N 1
ATOM 5956 C CA . VAL B 1 356 ? 4.621 -26.891 12.898 1 98.12 356 VAL B CA 1
ATOM 5957 C C . VAL B 1 356 ? 3.256 -27.516 12.609 1 98.12 356 VAL B C 1
ATOM 5959 O O . VAL B 1 356 ? 2.223 -26.969 13.008 1 98.12 356 VAL B O 1
ATOM 5962 N N . ARG B 1 357 ? 3.242 -28.656 11.977 1 96.94 357 ARG B N 1
ATOM 5963 C CA . ARG B 1 357 ? 1.996 -29.359 11.695 1 96.94 357 ARG B CA 1
ATOM 5964 C C . ARG B 1 357 ? 1.234 -29.672 12.984 1 96.94 357 ARG B C 1
ATOM 5966 O O . ARG B 1 357 ? 0.021 -29.469 13.055 1 96.94 357 ARG B O 1
ATOM 5973 N N . GLU B 1 358 ? 1.944 -30.172 13.922 1 96.38 358 GLU B N 1
ATOM 5974 C CA . GLU B 1 358 ? 1.327 -30.5 15.203 1 96.38 358 GLU B CA 1
ATOM 5975 C C . GLU B 1 358 ? 0.771 -29.25 15.875 1 96.38 358 GLU B C 1
ATOM 5977 O O . GLU B 1 358 ? -0.343 -29.266 16.406 1 96.38 358 GLU B O 1
ATOM 5982 N N . ALA B 1 359 ? 1.561 -28.219 15.898 1 97.5 359 ALA B N 1
ATOM 5983 C CA . ALA B 1 359 ? 1.132 -26.969 16.531 1 97.5 359 ALA B CA 1
ATOM 5984 C C . ALA B 1 359 ? -0.09 -26.391 15.828 1 97.5 359 ALA B C 1
ATOM 5986 O O . ALA B 1 359 ? -0.966 -25.797 16.469 1 97.5 359 ALA B O 1
ATOM 5987 N N . LEU B 1 360 ? -0.143 -26.531 14.484 1 97 360 LEU B N 1
ATOM 5988 C CA . LEU B 1 360 ? -1.284 -26.047 13.719 1 97 360 LEU B CA 1
ATOM 5989 C C . LEU B 1 360 ? -2.555 -26.797 14.102 1 97 360 LEU B C 1
ATOM 5991 O O . LEU B 1 360 ? -3.654 -26.25 14.031 1 97 360 LEU B O 1
ATOM 5995 N N . ARG B 1 361 ? -2.393 -27.969 14.523 1 95.25 361 ARG B N 1
ATOM 5996 C CA . ARG B 1 361 ? -3.533 -28.812 14.883 1 95.25 361 ARG B CA 1
ATOM 5997 C C . ARG B 1 361 ? -3.99 -28.531 16.312 1 95.25 361 ARG B C 1
ATOM 5999 O O . ARG B 1 361 ? -5.191 -28.422 16.578 1 95.25 361 ARG B O 1
ATOM 6006 N N . VAL B 1 362 ? -3.023 -28.312 17.266 1 95.12 362 VAL B N 1
ATOM 6007 C CA . VAL B 1 362 ? -3.424 -28.359 18.672 1 95.12 362 VAL B CA 1
ATOM 6008 C C . VAL B 1 362 ? -2.98 -27.094 19.375 1 95.12 362 VAL B C 1
ATOM 6010 O O . VAL B 1 362 ? -3.412 -26.812 20.5 1 95.12 362 VAL B O 1
ATOM 6013 N N . GLY B 1 363 ? -2.156 -26.312 18.75 1 94.69 363 GLY B N 1
ATOM 6014 C CA . GLY B 1 363 ? -1.493 -25.25 19.5 1 94.69 363 GLY B CA 1
ATOM 6015 C C . GLY B 1 363 ? -1.885 -23.859 19.031 1 94.69 363 GLY B C 1
ATOM 6016 O O . GLY B 1 363 ? -1.186 -22.891 19.328 1 94.69 363 GLY B O 1
ATOM 6017 N N . THR B 1 364 ? -2.912 -23.641 18.297 1 94.88 364 THR B N 1
ATOM 6018 C CA . THR B 1 364 ? -3.291 -22.328 17.781 1 94.88 364 THR B CA 1
ATOM 6019 C C . THR B 1 364 ? -4.117 -21.562 18.797 1 94.88 364 THR B C 1
ATOM 6021 O O . THR B 1 364 ? -4.93 -22.141 19.516 1 94.88 364 THR B O 1
ATOM 6024 N N . SER B 1 365 ? -3.857 -20.281 18.938 1 92.62 365 SER B N 1
ATOM 6025 C CA . SER B 1 365 ? -4.605 -19.406 19.844 1 92.62 365 SER B CA 1
ATOM 6026 C C . SER B 1 365 ? -4.328 -17.938 19.531 1 92.62 365 SER B C 1
ATOM 6028 O O . SER B 1 365 ? -3.303 -17.609 18.938 1 92.62 365 SER B O 1
ATOM 6030 N N . GLY B 1 366 ? -5.285 -17.109 19.922 1 90.38 366 GLY B N 1
ATOM 6031 C CA . GLY B 1 366 ? -4.941 -15.695 20 1 90.38 366 GLY B CA 1
ATOM 6032 C C . GLY B 1 366 ? -3.939 -15.383 21.094 1 90.38 366 GLY B C 1
ATOM 6033 O O . GLY B 1 366 ? -3.695 -16.219 21.969 1 90.38 366 GLY B O 1
ATOM 6034 N N . LEU B 1 367 ? -3.328 -14.203 21.047 1 87.69 367 LEU B N 1
ATOM 6035 C CA . LEU B 1 367 ? -2.303 -13.828 22.016 1 87.69 367 LEU B CA 1
ATOM 6036 C C . LEU B 1 367 ? -2.863 -13.844 23.438 1 87.69 367 LEU B C 1
ATOM 6038 O O . LEU B 1 367 ? -2.166 -14.219 24.391 1 87.69 367 LEU B O 1
ATOM 6042 N N . GLY B 1 368 ? -4.059 -13.547 23.625 1 84.31 368 GLY B N 1
ATOM 6043 C CA . GLY B 1 368 ? -4.648 -13.492 24.953 1 84.31 368 GLY B CA 1
ATOM 6044 C C . GLY B 1 368 ? -5.508 -14.703 25.281 1 84.31 368 GLY B C 1
ATOM 6045 O O . GLY B 1 368 ? -6.25 -14.695 26.266 1 84.31 368 GLY B O 1
ATOM 6046 N N . GLU B 1 369 ? -5.324 -15.742 24.516 1 88.38 369 GLU B N 1
ATOM 6047 C CA . GLU B 1 369 ? -6.188 -16.906 24.656 1 88.38 369 GLU B CA 1
ATOM 6048 C C . GLU B 1 369 ? -5.371 -18.172 24.953 1 88.38 369 GLU B C 1
ATOM 6050 O O . GLU B 1 369 ? -4.18 -18.219 24.641 1 88.38 369 GLU B O 1
ATOM 6055 N N . ASP B 1 370 ? -6.016 -19.109 25.469 1 87.81 370 ASP B N 1
ATOM 6056 C CA . ASP B 1 370 ? -5.391 -20.406 25.703 1 87.81 370 ASP B CA 1
ATOM 6057 C C . ASP B 1 370 ? -5.422 -21.266 24.438 1 87.81 370 ASP B C 1
ATOM 6059 O O . ASP B 1 370 ? -6.297 -21.094 23.594 1 87.81 370 ASP B O 1
ATOM 6063 N N . ALA B 1 371 ? -4.375 -22.156 24.453 1 87.81 371 ALA B N 1
ATOM 6064 C CA . ALA B 1 371 ? -4.391 -23.125 23.359 1 87.81 371 ALA B CA 1
ATOM 6065 C C . ALA B 1 371 ? -5.5 -24.141 23.547 1 87.81 371 ALA B C 1
ATOM 6067 O O . ALA B 1 371 ? -6.191 -24.141 24.578 1 87.81 371 ALA B O 1
ATOM 6068 N N . GLY B 1 372 ? -5.688 -24.984 22.531 1 85.06 372 GLY B N 1
ATOM 6069 C CA . GLY B 1 372 ? -6.734 -26 22.562 1 85.06 372 GLY B CA 1
ATOM 6070 C C . GLY B 1 372 ? -6.508 -27.062 23.625 1 85.06 372 GLY B C 1
ATOM 6071 O O . GLY B 1 372 ? -5.445 -27.094 24.25 1 85.06 372 GLY B O 1
ATOM 6072 N N . PRO B 1 373 ? -7.504 -27.891 23.859 1 89.31 373 PRO B N 1
ATOM 6073 C CA . PRO B 1 373 ? -7.465 -28.875 24.938 1 89.31 373 PRO B CA 1
ATOM 6074 C C . PRO B 1 373 ? -6.375 -29.922 24.734 1 89.31 373 PRO B C 1
ATOM 6076 O O . PRO B 1 373 ? -5.887 -30.516 25.703 1 89.31 373 PRO B O 1
ATOM 6079 N N . GLU B 1 374 ? -5.953 -30.109 23.516 1 93.62 374 GLU B N 1
ATOM 6080 C CA . GLU B 1 374 ? -4.965 -31.156 23.219 1 93.62 374 GLU B CA 1
ATOM 6081 C C . GLU B 1 374 ? -3.545 -30.594 23.297 1 93.62 374 GLU B C 1
ATOM 6083 O O . GLU B 1 374 ? -2.572 -31.328 23.141 1 93.62 374 GLU B O 1
ATOM 6088 N N . TYR B 1 375 ? -3.48 -29.328 23.516 1 94.56 375 TYR B N 1
ATOM 6089 C CA . TYR B 1 375 ? -2.17 -28.688 23.594 1 94.56 375 TYR B CA 1
ATOM 6090 C C . TYR B 1 375 ? -1.404 -29.172 24.828 1 94.56 375 TYR B C 1
ATOM 6092 O O . TYR B 1 375 ? -1.973 -29.312 25.906 1 94.56 375 TYR B O 1
ATOM 6100 N N . LYS B 1 376 ? -0.1 -29.516 24.672 1 93.94 376 LYS B N 1
ATOM 6101 C CA . LYS B 1 376 ? 0.799 -29.875 25.75 1 93.94 376 LYS B CA 1
ATOM 6102 C C . LYS B 1 376 ? 1.682 -28.703 26.156 1 93.94 376 LYS B C 1
ATOM 6104 O O . LYS B 1 376 ? 2.336 -28.094 25.312 1 93.94 376 LYS B O 1
ATOM 6109 N N . GLU B 1 377 ? 1.786 -28.531 27.422 1 91.62 377 GLU B N 1
ATOM 6110 C CA . GLU B 1 377 ? 2.59 -27.422 27.938 1 91.62 377 GLU B CA 1
ATOM 6111 C C . GLU B 1 377 ? 4.023 -27.484 27.422 1 91.62 377 GLU B C 1
ATOM 6113 O O . GLU B 1 377 ? 4.629 -28.562 27.391 1 91.62 377 GLU B O 1
ATOM 6118 N N . GLY B 1 378 ? 4.453 -26.359 27.031 1 93.19 378 GLY B N 1
ATOM 6119 C CA . GLY B 1 378 ? 5.809 -26.297 26.516 1 93.19 378 GLY B CA 1
ATOM 6120 C C . GLY B 1 378 ? 5.875 -26.469 25 1 93.19 378 GLY B C 1
ATOM 6121 O O . GLY B 1 378 ? 6.914 -26.219 24.391 1 93.19 378 GLY B O 1
ATOM 6122 N N . GLY B 1 379 ? 4.828 -26.859 24.438 1 95.69 379 GLY B N 1
ATOM 6123 C CA . GLY B 1 379 ? 4.777 -27.031 22.984 1 95.69 379 GLY B CA 1
ATOM 6124 C C . GLY B 1 379 ? 4.691 -25.703 22.234 1 95.69 379 GLY B C 1
ATOM 6125 O O . GLY B 1 379 ? 4.434 -24.656 22.844 1 95.69 379 GLY B O 1
ATOM 6126 N N . LEU B 1 380 ? 4.918 -25.812 20.906 1 97.62 380 LEU B N 1
ATOM 6127 C CA . LEU B 1 380 ? 4.848 -24.656 20.031 1 97.62 380 LEU B CA 1
ATOM 6128 C C . LEU B 1 380 ? 3.414 -24.156 19.906 1 97.62 380 LEU B C 1
ATOM 6130 O O . LEU B 1 380 ? 2.496 -24.938 19.672 1 97.62 380 LEU B O 1
ATOM 6134 N N . ARG B 1 381 ? 3.225 -22.891 20.125 1 97.56 381 ARG B N 1
ATOM 6135 C CA . ARG B 1 381 ? 1.948 -22.219 19.906 1 97.56 381 ARG B CA 1
ATOM 6136 C C . ARG B 1 381 ? 2.02 -21.297 18.703 1 97.56 381 ARG B C 1
ATOM 6138 O O . ARG B 1 381 ? 3.029 -20.625 18.484 1 97.56 381 ARG B O 1
ATOM 6145 N N . LEU B 1 382 ? 0.876 -21.266 17.984 1 98.06 382 LEU B N 1
ATOM 6146 C CA . LEU B 1 382 ? 0.833 -20.5 16.734 1 98.06 382 LEU B CA 1
ATOM 6147 C C . LEU B 1 382 ? -0.427 -19.641 16.672 1 98.06 382 LEU B C 1
ATOM 6149 O O . LEU B 1 382 ? -1.377 -19.875 17.422 1 98.06 382 LEU B O 1
ATOM 6153 N N . PRO B 1 383 ? -0.43 -18.656 15.758 1 97.06 383 PRO B N 1
ATOM 6154 C CA . PRO B 1 383 ? -1.636 -17.844 15.555 1 97.06 383 PRO B CA 1
ATOM 6155 C C . PRO B 1 383 ? -2.811 -18.672 15.023 1 97.06 383 PRO B C 1
ATOM 6157 O O . PRO B 1 383 ? -2.609 -19.703 14.383 1 97.06 383 PRO B O 1
ATOM 6160 N N . PRO B 1 384 ? -3.992 -18.141 15.258 1 95.31 384 PRO B N 1
ATOM 6161 C CA . PRO B 1 384 ? -5.188 -18.828 14.781 1 95.31 384 PRO B CA 1
ATOM 6162 C C . PRO B 1 384 ? -5.375 -18.719 13.266 1 95.31 384 PRO B C 1
ATOM 6164 O O . PRO B 1 384 ? -4.613 -18.016 12.602 1 95.31 384 PRO B O 1
ATOM 6167 N N . LYS B 1 385 ? -6.406 -19.344 12.734 1 94.75 385 LYS B N 1
ATOM 6168 C CA . LYS B 1 385 ? -6.656 -19.453 11.305 1 94.75 385 LYS B CA 1
ATOM 6169 C C . LYS B 1 385 ? -6.953 -18.094 10.688 1 94.75 385 LYS B C 1
ATOM 6171 O O . LYS B 1 385 ? -6.758 -17.891 9.484 1 94.75 385 LYS B O 1
ATOM 6176 N N . THR B 1 386 ? -7.379 -17.141 11.492 1 95.5 386 THR B N 1
ATOM 6177 C CA . THR B 1 386 ? -7.754 -15.828 10.992 1 95.5 386 THR B CA 1
ATOM 6178 C C . THR B 1 386 ? -6.512 -15.008 10.664 1 95.5 386 THR B C 1
ATOM 6180 O O . THR B 1 386 ? -6.605 -13.969 10 1 95.5 386 THR B O 1
ATOM 6183 N N . ALA B 1 387 ? -5.379 -15.477 11.133 1 96.81 387 ALA B N 1
ATOM 6184 C CA . ALA B 1 387 ? -4.121 -14.805 10.82 1 96.81 387 ALA B CA 1
ATOM 6185 C C . ALA B 1 387 ? -3.486 -15.383 9.562 1 96.81 387 ALA B C 1
ATOM 6187 O O . ALA B 1 387 ? -3.332 -16.594 9.43 1 96.81 387 ALA B O 1
ATOM 6188 N N . ILE B 1 388 ? -3.043 -14.531 8.664 1 98.5 388 ILE B N 1
ATOM 6189 C CA . ILE B 1 388 ? -2.436 -14.984 7.418 1 98.5 388 ILE B CA 1
ATOM 6190 C C . ILE B 1 388 ? -1.177 -15.789 7.723 1 98.5 388 ILE B C 1
ATOM 6192 O O . ILE B 1 388 ? -0.808 -16.688 6.961 1 98.5 388 ILE B O 1
ATOM 6196 N N . ALA B 1 389 ? -0.537 -15.562 8.828 1 98.62 389 ALA B N 1
ATOM 6197 C CA . ALA B 1 389 ? 0.613 -16.359 9.25 1 98.62 389 ALA B CA 1
ATOM 6198 C C . ALA B 1 389 ? 0.26 -17.844 9.312 1 98.62 389 ALA B C 1
ATOM 6200 O O . ALA B 1 389 ? 1.037 -18.688 8.875 1 98.62 389 ALA B O 1
ATOM 6201 N N . ASN B 1 390 ? -0.898 -18.094 9.922 1 98.25 390 ASN B N 1
ATOM 6202 C CA . ASN B 1 390 ? -1.377 -19.469 10 1 98.25 390 ASN B CA 1
ATOM 6203 C C . ASN B 1 390 ? -1.554 -20.094 8.617 1 98.25 390 ASN B C 1
ATOM 6205 O O . ASN B 1 390 ? -1.137 -21.219 8.375 1 98.25 390 ASN B O 1
ATOM 6209 N N . GLN B 1 391 ? -2.096 -19.344 7.719 1 98.12 391 GLN B N 1
ATOM 6210 C CA . GLN B 1 391 ? -2.346 -19.828 6.363 1 98.12 391 GLN B CA 1
ATOM 6211 C C . GLN B 1 391 ? -1.039 -20.109 5.633 1 98.12 391 GLN B C 1
ATOM 6213 O O . GLN B 1 391 ? -0.948 -21.078 4.871 1 98.12 391 GLN B O 1
ATOM 6218 N N . LEU B 1 392 ? -0.072 -19.281 5.828 1 98.56 392 LEU B N 1
ATOM 6219 C CA . LEU B 1 392 ? 1.227 -19.469 5.191 1 98.56 392 LEU B CA 1
ATOM 6220 C C . LEU B 1 392 ? 1.894 -20.75 5.699 1 98.56 392 LEU B C 1
ATOM 6222 O O . LEU B 1 392 ? 2.402 -21.531 4.906 1 98.56 392 LEU B O 1
ATOM 6226 N N . MET B 1 393 ? 1.907 -20.922 7.035 1 98.5 393 MET B N 1
ATOM 6227 C CA . MET B 1 393 ? 2.496 -22.125 7.609 1 98.5 393 MET B CA 1
ATOM 6228 C C . MET B 1 393 ? 1.768 -23.375 7.121 1 98.5 393 MET B C 1
ATOM 6230 O O . MET B 1 393 ? 2.402 -24.359 6.77 1 98.5 393 MET B O 1
ATOM 6234 N N . THR B 1 394 ? 0.452 -23.297 7.109 1 97.81 394 THR B N 1
ATOM 6235 C CA . THR B 1 394 ? -0.367 -24.406 6.633 1 97.81 394 THR B CA 1
ATOM 6236 C C . THR B 1 394 ? -0.027 -24.75 5.188 1 97.81 394 THR B C 1
ATOM 6238 O O . THR B 1 394 ? 0.147 -25.922 4.844 1 97.81 394 THR B O 1
ATOM 6241 N N . ALA B 1 395 ? 0.071 -23.75 4.367 1 97 395 ALA B N 1
ATOM 6242 C CA . ALA B 1 395 ? 0.397 -23.953 2.957 1 97 395 ALA B CA 1
ATOM 6243 C C . ALA B 1 395 ? 1.756 -24.625 2.801 1 97 395 ALA B C 1
ATOM 6245 O O . ALA B 1 395 ? 1.896 -25.578 2.035 1 97 395 ALA B O 1
ATOM 6246 N N . VAL B 1 396 ? 2.736 -24.156 3.502 1 97.06 396 VAL B N 1
ATOM 6247 C CA . VAL B 1 396 ? 4.098 -24.672 3.375 1 97.06 396 VAL B CA 1
ATOM 6248 C C . VAL B 1 396 ? 4.145 -26.125 3.822 1 97.06 396 VAL B C 1
ATOM 6250 O O . VAL B 1 396 ? 4.68 -26.984 3.113 1 97.06 396 VAL B O 1
ATOM 6253 N N . VAL B 1 397 ? 3.535 -26.453 4.945 1 96.88 397 VAL B N 1
ATOM 6254 C CA . VAL B 1 397 ? 3.596 -27.797 5.48 1 96.88 397 VAL B CA 1
ATOM 6255 C C . VAL B 1 397 ? 2.828 -28.75 4.566 1 96.88 397 VAL B C 1
ATOM 6257 O O . VAL B 1 397 ? 3.16 -29.938 4.473 1 96.88 397 VAL B O 1
ATOM 6260 N N . ASN B 1 398 ? 1.869 -28.172 3.869 1 94.94 398 ASN B N 1
ATOM 6261 C CA . ASN B 1 398 ? 1.051 -29 2.988 1 94.94 398 ASN B CA 1
ATOM 6262 C C . ASN B 1 398 ? 1.63 -29.062 1.577 1 94.94 398 ASN B C 1
ATOM 6264 O O . ASN B 1 398 ? 1.026 -29.641 0.679 1 94.94 398 ASN B O 1
ATOM 6268 N N . GLY B 1 399 ? 2.738 -28.422 1.38 1 92.75 399 GLY B N 1
ATOM 6269 C CA . GLY B 1 399 ? 3.447 -28.703 0.139 1 92.75 399 GLY B CA 1
ATOM 6270 C C . GLY B 1 399 ? 3.426 -27.531 -0.825 1 92.75 399 GLY B C 1
ATOM 6271 O O . GLY B 1 399 ? 3.656 -27.688 -2.023 1 92.75 399 GLY B O 1
ATOM 6272 N N . PHE B 1 400 ? 3.055 -26.344 -0.377 1 91.75 400 PHE B N 1
ATOM 6273 C CA . PHE B 1 400 ? 3.066 -25.188 -1.251 1 91.75 400 PHE B CA 1
ATOM 6274 C C . PHE B 1 400 ? 4.43 -25.016 -1.909 1 91.75 400 PHE B C 1
ATOM 6276 O O . PHE B 1 400 ? 4.52 -24.766 -3.113 1 91.75 400 PHE B O 1
ATOM 6283 N N . ALA B 1 401 ? 5.449 -25.188 -1.163 1 86.81 401 ALA B N 1
ATOM 6284 C CA . ALA B 1 401 ? 6.801 -24.953 -1.664 1 86.81 401 ALA B CA 1
ATOM 6285 C C . ALA B 1 401 ? 7.355 -26.188 -2.363 1 86.81 401 ALA B C 1
ATOM 6287 O O . ALA B 1 401 ? 8.102 -26.062 -3.34 1 86.81 401 ALA B O 1
ATOM 6288 N N . SER B 1 402 ? 6.973 -27.359 -1.933 1 84.88 402 SER B N 1
ATOM 6289 C CA . SER B 1 402 ? 7.652 -28.578 -2.354 1 84.88 402 SER B CA 1
ATOM 6290 C C . SER B 1 402 ? 6.828 -29.359 -3.377 1 84.88 402 SER B C 1
ATOM 6292 O O . SER B 1 402 ? 7.336 -30.266 -4.031 1 84.88 402 SER B O 1
ATOM 6294 N N . GLY B 1 403 ? 5.641 -28.969 -3.615 1 81.69 403 GLY B N 1
ATOM 6295 C CA . GLY B 1 403 ? 4.77 -29.719 -4.504 1 81.69 403 GLY B CA 1
ATOM 6296 C C . GLY B 1 403 ? 4.078 -30.891 -3.814 1 81.69 403 GLY B C 1
ATOM 6297 O O . GLY B 1 403 ? 3.158 -31.484 -4.375 1 81.69 403 GLY B O 1
ATOM 6298 N N . GLY B 1 404 ? 4.605 -31.188 -2.592 1 82.12 404 GLY B N 1
ATOM 6299 C CA . GLY B 1 404 ? 4.039 -32.188 -1.698 1 82.12 404 GLY B CA 1
ATOM 6300 C C . GLY B 1 404 ? 4.309 -31.906 -0.234 1 82.12 404 GLY B C 1
ATOM 6301 O O . GLY B 1 404 ? 5.113 -31.031 0.094 1 82.12 404 GLY B O 1
ATOM 6302 N N . PRO B 1 405 ? 3.479 -32.625 0.588 1 82.5 405 PRO B N 1
ATOM 6303 C CA . PRO B 1 405 ? 3.646 -32.344 2.018 1 82.5 405 PRO B CA 1
ATOM 6304 C C . PRO B 1 405 ? 5.102 -32.438 2.469 1 82.5 405 PRO B C 1
ATOM 6306 O O . PRO B 1 405 ? 5.836 -33.344 2.016 1 82.5 405 PRO B O 1
ATOM 6309 N N . MET B 1 406 ? 5.461 -31.453 3.254 1 81.75 406 MET B N 1
ATOM 6310 C CA . MET B 1 406 ? 6.824 -31.438 3.775 1 81.75 406 MET B CA 1
ATOM 6311 C C . MET B 1 406 ? 7.07 -32.625 4.695 1 81.75 406 MET B C 1
ATOM 6313 O O . MET B 1 406 ? 6.168 -33.062 5.414 1 81.75 406 MET B O 1
ATOM 6317 N N . ILE B 1 407 ? 8.172 -33.406 4.559 1 70.12 407 ILE B N 1
ATOM 6318 C CA . ILE B 1 407 ? 8.508 -34.594 5.324 1 70.12 407 ILE B CA 1
ATOM 6319 C C . ILE B 1 407 ? 8.977 -34.188 6.723 1 70.12 407 ILE B C 1
ATOM 6321 O O . ILE B 1 407 ? 9.727 -33.219 6.879 1 70.12 407 ILE B O 1
#

Sequence (814 aa):
MPPQPALPEPAHPEVDSMLSRRFGKEVANYFSGSPLNRVGFLRPDHQFLSSALHHPSTTFLLFKDLEPLTKSGTELARCSFSDVKPVIGDNPFEKSEEEVIAQYNSSLYVPQIIFLGLDEKKEGFTYKEHYKGQPWFAVDVTPKESVKEKAEGVLEKLTSTGLEFSKGRMNLNLQAEEAAIYAEARHLLDWNARNPFCASCGYKTMSVNAGFKRTCPPKDIASEVNQGERPPCATRTGISNLCFPRTDPTVIMAVVSADGKKILLGRQKRWPPNWYSTLAGFLEPAESVEEAVRREVWEESGIHLGRVVIHSTQPWPYPANLMIGAVGQAIPEGETIHLGHDAELEDAKWFTAEEVREALRVGTSGLGEDAGPEYKEGGLRLPPKTAIANQLMTAVVNGFASGGPMIMPPQPALPEPAHPEVDSMLSRRFGKEVANYFSGSPLNRVGFLRPDHQFLSSALHHPSTTFLLFKDLEPLTKSGTELARCSFSDVKPVIGDNPFEKSEEEVIAQYNSSLYVPQIIFLGLDEKKEGFTYKEHYKGQPWFAVDVTPKESVKEKAEGVLEKLTSTGLEFSKGRMNLNLQAEEAAIYAEARHLLDWNARNPFCASCGYKTMSVNAGFKRTCPPKDIASEVNQGERPPCATRTGISNLCFPRTDPTVIMAVVSADGKKILLGRQKRWPPNWYSTLAGFLEPAESVEEAVRREVWEESGIHLGRVVIHSTQPWPYPANLMIGAVGQAIPEGETIHLGHDAELEDAKWFTAEEVREALRVGTSGLGEDAGPEYKEGGLRLPPKTAIANQLMTAVVNGFASGGPMI

Nearest PDB structures (foldseek):
  6scx-assembly2_C-2  TM=8.748E-01  e=8.547E-36  Homo sapiens
  6scx-assembly1_B  TM=8.704E-01  e=9.627E-36  Homo sapiens
  6scx-assembly1_A  TM=8.606E-01  e=6.349E-36  Homo sapiens
  6o3p-assembly1_B  TM=8.607E-01  e=4.518E-35  Mus musculus
  6o3p-assembly1_A  TM=8.529E-01  e=1.671E-34  Mus musculus

InterPro domains:
  IPR000086 NUDIX hydrolase domain [PF00293] (250-358)
  IPR000086 NUDIX hydrolase domain [PS51462] (245-373)
  IPR015375 NADH pyrophosphatase-like, N-terminal [PF09296] (58-191)
  IPR015797 NUDIX hydrolase-like domain superfamily [SSF55811] (177-362)
  IPR020084 NUDIX hydrolase, conserved site [PS00893] (281-302)
  IPR049734 NADH pyrophosphatase-like, C-terminal domain [cd03429] (248-397)
  IPR050241 NAD-capped RNA hydrolase NudC subfamily [PTHR42904] (25-398)

Foldseek 3Di:
DPDFADAAADDPQPDDDPCCVVQNGADGFFLDDALFDQPLVCLQPLVLVQQLLQWFLAWEWEDAPLFTKAPDLAGGDTDHSVLCCLQQNDGVSPDGPVVCLVAAAPVDDHWAKAWRGFNQVAATDDDPNPGGHHTYMYTYLHQDDPSNVVSVVSVVVVVVVVIDTDDDLDRRRYHRNRSNSSLSRSQLVVQCVVQQAQPFPGHGWAAGSRRFWIGDRQFHCNDPPPVGGDDDGPCVPDHDCSGGGDAFEKEWEWEAEQVLFWTKWFAFPPFDPLETFTFMGTDDPPDDSQVSVQVRCCQAWVAGWDDKAWRDWDFDPSPHYIYTYMYTYTHVVRRHTDRPRHVGTPDMDIDGLVLLVVQLVFAEDDRPDHTHPPDDPPGHHYHHRSDVRSVNSVCSCQQSPPVHHRD/DPDFADAAADDPQPDDDPCCVVQNGADGFFLDDALFDQPLVCLQPLVLVQQLLQWFLAWEWEDAPLFTKAPDLAGGDTDHSVLCCLQQNDGVSPDGPVVCLVAAAPVDDHWAKAWRGFNQVAATDDDPNPGGHHTYMYTYLHQDDPSNVVSVVSVVVVVVVVIDTDDDLDRRRYHRNVSNSSLSRSQLVVQCVVQQAQPFPGHGWAAGSRRFWIGDRQFHCNDPPPNGGDDDGPCVPDHDCSGGGDAFEKEWEWEAEQVLFWTKWFAFPPFDPLETFTFMGTDDPPDDSQVSVQVRCCQQWVAGWDDKAWRDWDFDPSPHYIYTYMYTYTHVVRRHTDRPRHVGTPDMDIDGLVLLVVQLVFAEDDRPDHTHPPDDPPGHHYHHRSDVRSVNSVCSCQQSPPVHHRD

pLDDT: mean 94.92, std 6.55, range [52.06, 98.94]

Organism: Alternaria alternata (NCBI:txid5599)

Radius of gyration: 26.75 Å; Cα contacts (8 Å, |Δi|>4): 1912; chains: 2; bounding box: 72×72×67 Å

Secondary structure (DSSP, 8-state):
-PPPPPPPPPSSTT---HHHHHH-SPPPPTT----EE--GGGTT-HHHHHHHHH-TT-EEEEEETTEEEEEETTEE--B-HHHHHHHH-S-TTSS-HHHHHHT--TTS----EEEEEEETTS--EEETTTEEEEEEEEEE----GGGHHHHHHHHHHHHTTT-EE--SS----S-HHHHHHHHHHHHHHHHHHH--B-TTT--B-EEEGGGTEEE--SB-TT-STTTTBPPP-GGGSS--GGGS---EEEEEEEEE-TTSSEEEEEE-TTSPTTB-B-EEEEPPTT--HHHHHHHHHHHHH---EEEEEEEEEEEETTTTEEEEEEEEEEPTT-------SSTT-SEEEEEEHHHHHHHHHH-B--TTSPPPTTPPTTS-BB--TTSHHHHHHHHHHTTTTTSS---/-PPPPPPPPPSSTT---HHHHHH-SPPPPTT----EE--GGGTT-HHHHHHHHH-TT-EEEEEETTEEEEEETTEE--B-HHHHHHHH-S-TTSS-HHHHHHT--TTS----EEEEEEETTS--EEETTTEEEEEEEEEE----GGGHHHHHHHHHHHHTTT-EE--SS----S-HHHHHHHHHHHHHHHHHHH--B-TTT--B-EEEGGGTEEE--SB-TT--TTTTBPPP-GGGSS--GGGS---EEEEEEEEE-TTSSEEEEEE-TTSPTTB-B-EEEEPPTT--HHHHHHHHHHHHH---EEEEEEEEEEEETTTTEEEEEEEEEEPTT-------SSTT-SEEEEEEHHHHHHHHHH-B--TTSPPPTTPPTTS-BB--TTSHHHHHHHHHHTTTTTSS---